Protein AF-A0A919PCP9-F1 (afdb_monomer)

Sequence (1078 aa):
MRYGVLGPVELVTAEGAEPVRGSRQRALLAVLLAHRGALVPRERLIAALWPAGPPPSAEHTLHSHASRIRALVGADLRAVPGGYRLDPQDLDADRFDRAVRAATRPRSAGRGRADAAGDEPASRAQVLADALALWRGPAFGGEADLPEVQAEAERLETARRSAHEALARALLDTDAERAADAAERALDGDPYREGAWALLVRAHTAEGRPGEAVLAYLRAAAALDEIGLLPSHELRTAHAAALAAGRPPGAGAPPGAGTPRAGEPPGAGAPPRAGEPPAPVRADGRSAPTGPRRTGGVRPAAGALPTPGAPPAAGTPPSAAPPAGARRTGAARTTPGAGPPDAPARAALPRPRTSFVGREDELRAARALLGESPLVTLVGPGGVGKTRLALEAAARVGAPLVPRFVELGAVRDPAAVPAAVAHALDADPDDPPAQALARAGTRAVVLLLDNCEHVAGAVAECVDLLLSEPGPLRLLATSRTPLGVAGEHVLLVEPLDAVGPASAAARLFRDRARAAAGRALPPTPEAAVGAPDPVARIVARLDGLPLAVEMAAARTATLSVADVADLLDARLDSLVLPRRDAPARHRSLAALVAWSRELLTRDARRALEGWPVFATACAPDLAARVLDVPARTAEQLAAASLLVRDDARGRTRYRMLQTVRAVIGPPADGVRARHAAVLLDVVRDADRALRGPGEPEARARLTELLPDLRVAHAWAATHDPDLAVRLTRALHRHAVDVLRTDVLAWPVPGREDAPAVLAALAARALLQGHRGGAARRAEQALAGAAEAADRLHALEVLADLALFEGRTEDAVALGGRIAAEAQHAADPHYRVIGLTYPALVAAYRDRPIAAEAALAVLRRAVHPVLAAPSDRAWLAFTDGEVLAGSDPAAAVAALAEARELADAVGDRYLSGVARAATVAAVARRPDPAGALEELLALARDWAPAGNRTHLLTALRNAVPLLLRLDRPEDAALLLGAVTAPDLPVTYGVEADALAAARAGLAAALGAERLAALLDAGADDDLAAAVDRLPARAAGGGGGAAAATGTAATGAAGEDGAAAAPRPARAAAGPPGRQTRRR

InterPro domains:
  IPR001867 OmpR/PhoB-type DNA-binding domain [PF00486] (23-76)
  IPR001867 OmpR/PhoB-type DNA-binding domain [PS51755] (1-88)
  IPR001867 OmpR/PhoB-type DNA-binding domain [SM00862] (17-86)
  IPR005158 Bacterial transcriptional activator domain [PF03704] (109-241)
  IPR005158 Bacterial transcriptional activator domain [SM01043] (91-243)
  IPR011990 Tetratricopeptide-like helical domain superfamily [G3DSA:1.25.40.10] (89-261)
  IPR011990 Tetratricopeptide-like helical domain superfamily [SSF48452] (109-260)
  IPR016032 Signal transduction response regulator, C-terminal effector [SSF46894] (2-86)
  IPR027417 P-loop containing nucleoside triphosphate hydrolase [G3DSA:3.40.50.300] (342-486)
  IPR027417 P-loop containing nucleoside triphosphate hydrolase [SSF52540] (345-570)
  IPR036388 Winged helix-like DNA-binding domain superfamily [G3DSA:1.10.10.10] (1-88)

Foldseek 3Di:
DEFEFLAATWDADPVGIDHDPDPLLLQLVLLQVLQAQDFDFLVNSLCLSCVVDHDPCSSVVSVVSLVVVCVVQPPQWDDDVRGIHGHDPHYLLVLLVVLLCVLPDDPDPDDDDPDDDDDDPDQSLRSLVVSLVSHPDQGNHPSCPRPSNVVSSVVSLLSSLVSLLSNLVSCLVPPLPSSLVSLVSSCVVPLQPLSSLLSNLSSCLVVLNLVVSLVSLVSSQVVQVVVPFGRDPSSVVSNVSSVVSPDDPPPDDDDDDDDDDDDDDDDDDDDDDDDDDDDDDDDDDDDDDDDDDDDDDDDDDDDDDDDDDDDDDDDDDDDDDDDDDDDDDDDDDDDDDDDDPDDPPQFAQDDDPADDFQCPPVLVVLLVCLVVFQAEEEAEAPLLCLSVSLSSNQVPDDPPAGEGEQECVVPQDLVCVLVSQLVRLVFDPPDDSLVSLLVSLADRYEYEAEACANNLQSVLVSSCSSPVDDHNYHYYYYYNFDSPHPRYHYDYRAAWALPDCPTRLNVLLQRLLCVQQVHHDPPDPPDPPGDDDLSSLQCVLVNNRNLLSNLLSNCSNPDPSNRSSVCSVVAVQPRADPDPPDPPQSGTLLSSLVVLLVPDDPLLNLLLLLQLLAPFWAQLVLSCQLSVHHSCSLVVCVSSVQWPWDCPPVGTTTDGRSSSDSNSDHHDVSSLQSLLVSVLVLLQVLLVCCFWACLLVSLVVCVVCVSSNLSSLVSCLVVPLVSNLSSLLSCQVSCLQLVVLVSLQRDRPPCCLALSNLLSVLSSCVSVVVLVSNLVSLVSSCVRDPDLSSVLSSLLSQLVSCVQVVVLVSNLVSLCVQLVSCVVVVRLQSVLSSLLSQLLSCLLVVNLVSNVVSLVVSVVSADPHIGRLQSQLSSLLSVLSSCLQPPLVSSLVSLVSSLVSSVSSNRPNSVVVSLLSNLSSLLNDPDLFVSLLVLLVSLLVCPVVVNQVSLLSSLLSNLLSCVVQVNLLLSLLSLLQSVQPPHDDDDGPSNVSSVVSLVSSCVVQNDVRSVVSSPNSVPDHSNRSSVPDDNGSPHDDDDDDDDDDDDDDDDDDDDDDDDDDDDDDDDDDDDDDDDDDD

Mean predicted aligned error: 21.56 Å

Secondary structure (DSSP, 8-state):
-EEE-SSB-EEEETTEEEEPPSHHHHHHHHHHHHTTTS-EEHHHHHHHH-TT---TTHHHHHHHHHHHHHHHHGGGEEEETTEEEE--SSBHHHHHHHHHHHHH-------------S-----HHHHHHHHHTT--SSTBGGGTTSHHHHHHHHHHHHHHHHHHHHHHHHHTTT-HHHHHHHHHHHHTT-TT-HHHHHHHHHHHHHTT-HHHHHHHHHHHHHHHHTTTPPPPHHHHHHHHHHHHHTS-TT-S-PPP-------------PPPP-----------------------------------------------------------------PPP-PPP--PPP--SS---S-HHHHHHHHHHHHH-SEEEEE--TTSSHHHHHHHHHTTPPTTPEEEEEEGGG---GGGHHHHHHHHTT--TTS-HHHHHHHHTTSSEEEEEE-GGGSHHHHHHHHHHHTSS--S-EEEEEESS----TTEEEEE-PPPP-SSTTSHHHHHHHHHHHHHHSSPPPPPPS--TTPPPHHHHHHHHTTT-HHHHHHHHHGGGTS-HHHHHHHHHH-GGG-B---TTS-GGGSBHHHHHHHHHHTS-HHHHHHHHHGGG-SSPBPHHHHHHHHTS-TTHHHHHHHTTSEEEE-TTSS-EEEE-HHHHHHH-SPPHHHHHHHHHHHHHHHHHHHHHTTSTTHHHHHHHHHHHHHHHHHHHHHHHHH-HHHHHHHHHHHHHHHHHTT-TTGGG---TT-TT-HHHHHHHHHHHHHTT-HHHHHHHHHHHHHH--SHHHHHHHHHHHHHHHHHTT-HHHHHHHHHHHHHHHHHHT-HHHHHHHHHHHHHHHHHTT-HHHHHHHHHHHHHHS-TTTS-HHHHHHHHHHHHHHHTTT-HHHHHHHHHHHHHHHHHHT-HHHHHHHHHHHHHHHHTSS-HHHHHHHHHHHHHHHTTTT-HHHHHHHHHHHHHHHHHTT-HHHHHHHHHHHS-TTSPPP-HHHHHHHHHHHHHHHHHH-HHHHHHHHHHHHTS-HHHHHHHS-SS---------------------------PPPP---------------

Radius of gyration: 40.28 Å; Cα contacts (8 Å, |Δi|>4): 1513; chains: 1; bounding box: 116×119×127 Å

Organism: NCBI:txid992287

Nearest PDB structures (foldseek):
  6epc-assembly1_Q  TM=4.088E-01  e=2.330E-02  Rattus norvegicus
  6q6h-assembly1_O  TM=3.696E-01  e=1.336E-02  Homo sapiens
  4jhr-assembly1_A  TM=4.314E-01  e=2.845E-01  Mus musculus
  4i1a-assembly3_B  TM=3.764E-01  e=3.909E-01  Bacillus subtilis subsp. subtilis str. 168
  6hc2-assembly1_C  TM=3.198E-01  e=2.525E-01  Homo sapiens

pLDDT: mean 76.18, std 21.12, range [25.3, 98.56]

Solvent-accessible surface area (backbone atoms only — not comparable to full-atom values): 60643 Å² total; per-residue (Å²): 110,37,41,36,41,40,5,56,59,32,40,31,50,99,89,43,80,46,70,59,78,53,71,58,49,39,44,54,50,46,39,36,60,52,40,53,69,39,80,43,43,50,70,60,56,46,45,70,62,25,79,92,58,71,58,98,58,43,68,64,50,49,52,54,46,52,51,53,49,25,73,74,58,45,86,32,50,39,82,47,97,70,28,39,30,28,50,77,92,39,42,50,58,62,50,31,54,49,35,45,50,65,53,63,57,78,81,77,93,70,81,90,76,95,77,89,79,95,70,84,78,70,50,54,40,52,44,35,50,57,35,57,64,63,48,73,56,56,35,32,35,93,48,24,83,39,83,74,19,32,68,48,27,52,52,50,52,54,50,49,25,54,44,24,33,52,30,13,66,59,22,43,93,80,38,21,69,65,7,27,59,22,10,54,58,25,34,67,98,38,67,72,48,54,72,25,46,23,45,27,13,41,10,27,32,72,67,72,35,22,71,58,8,47,52,43,45,52,52,40,41,53,48,27,46,76,76,75,39,75,72,48,71,66,37,51,49,26,42,53,52,14,57,60,67,58,49,71,95,80,87,72,85,91,79,83,89,82,87,89,84,88,83,89,86,88,83,91,84,87,86,90,87,89,85,86,86,85,87,89,88,80,89,86,86,89,83,86,88,83,87,88,80,88,86,86,89,87,86,89,85,90,83,86,87,88,88,89,89,87,88,90,86,91,87,84,86,88,90,86,85,87,87,87,86,82,87,86,89,84,84,86,88,88,85,80,84,78,70,80,80,80,75,83,73,78,55,58,64,83,79,78,94,64,89,87,66,70,50,69,63,61,39,50,50,53,44,53,45,50,74,78,30,56,30,32,34,34,25,35,46,88,53,38,44,51,67,57,50,48,47,57,34,52,70,65,57,61,84,83,43,46,49,27,47,42,80,42,78,79,63,85,54,54,85,53,46,51,56,53,53,28,53,48,66,72,39,62,86,87,47,60,57,67,60,27,30,38,59,55,13,59,38,52,30,33,41,34,41,36,54,37,63,88,39,29,68,49,49,34,57,47,47,52,36,28,59,68,52,95,49,65,34,26,37,38,36,23,26,50,50,84,65,84,49,91,72,60,40,79,46,78,46,68,51,33,51,27,75,53,80,81,14,35,24,33,50,44,26,52,57,40,21,24,68,45,45,77,44,78,73,76,78,76,70,81,65,66,89,83,65,81,54,43,58,30,52,39,23,48,61,43,64,10,26,48,48,56,36,48,50,57,15,50,47,39,53,82,39,53,63,57,56,51,28,53,43,48,74,74,46,67,84,72,55,63,61,95,58,92,86,61,62,81,59,74,40,31,70,55,44,48,52,55,56,57,52,72,78,45,54,75,59,40,47,50,41,58,47,35,50,56,65,52,70,56,68,37,42,38,68,60,47,15,68,34,53,71,42,66,42,68,39,54,56,54,35,33,59,68,53,52,26,43,81,44,58,94,76,87,50,75,22,41,25,70,42,64,66,51,41,67,64,64,40,79,40,55,66,73,42,50,52,35,39,31,53,52,48,44,52,54,40,46,54,27,47,60,28,48,55,17,70,48,24,51,62,24,47,54,48,52,64,68,42,41,62,40,48,52,54,27,36,58,52,20,17,76,77,36,45,69,58,23,41,53,42,47,47,47,41,39,64,63,26,53,36,53,63,34,55,69,67,34,58,65,75,36,70,98,44,65,81,37,18,35,45,20,17,25,42,10,47,34,25,45,78,69,68,39,52,78,62,11,50,58,28,14,53,51,6,41,75,63,35,85,52,67,67,26,33,43,52,8,39,50,48,51,20,51,50,22,49,78,68,65,39,49,69,58,12,32,54,35,12,50,49,30,25,50,53,17,58,76,68,70,35,65,50,48,28,50,57,13,39,43,36,46,15,51,47,23,30,68,66,74,32,62,71,56,9,53,55,32,41,56,53,39,58,72,71,52,47,96,76,62,36,13,53,59,52,53,15,51,48,28,32,50,51,12,55,46,26,26,82,81,37,31,68,61,9,40,54,28,15,47,49,12,25,53,37,11,54,74,54,52,27,50,44,59,28,49,52,24,53,48,50,34,40,60,15,40,55,60,37,92,51,43,52,64,25,42,41,54,38,50,52,55,31,61,66,24,52,84,69,67,41,61,68,55,32,46,55,30,54,52,47,38,28,49,31,29,47,76,68,75,32,53,69,62,21,32,24,45,45,14,37,63,63,30,91,92,51,84,85,74,63,62,65,63,33,52,46,51,52,51,37,50,54,50,38,39,72,74,56,33,67,71,56,38,50,56,31,24,55,64,13,41,75,37,53,75,56,59,53,54,70,72,48,72,87,58,71,76,76,93,72,90,78,92,80,80,91,81,88,84,88,83,90,83,84,91,83,92,86,84,90,80,87,82,89,78,92,80,90,86,82,85,87,88,90,84,84,89,82,91,80,136

Structure (mmCIF, N/CA/C/O backbone):
data_AF-A0A919PCP9-F1
#
_entry.id   AF-A0A919PCP9-F1
#
loop_
_atom_site.group_PDB
_atom_site.id
_atom_site.type_symbol
_atom_site.label_atom_id
_atom_site.label_alt_id
_atom_site.label_comp_id
_atom_site.label_asym_id
_atom_site.label_entity_id
_atom_site.label_seq_id
_atom_site.pdbx_PDB_ins_code
_atom_site.Cartn_x
_atom_site.Cartn_y
_atom_site.Cartn_z
_atom_site.occupancy
_atom_site.B_iso_or_equiv
_atom_site.auth_seq_id
_atom_site.auth_comp_id
_atom_site.auth_asym_id
_atom_site.auth_atom_id
_atom_site.pdbx_PDB_model_num
ATOM 1 N N . MET A 1 1 ? -26.434 -44.831 8.656 1.00 82.31 1 MET A N 1
ATOM 2 C CA . MET A 1 1 ? -26.745 -43.459 8.214 1.00 82.31 1 MET A CA 1
ATOM 3 C C . MET A 1 1 ? -25.466 -42.653 8.309 1.00 82.31 1 MET A C 1
ATOM 5 O O . MET A 1 1 ? -24.803 -42.769 9.332 1.00 82.31 1 MET A O 1
ATOM 9 N N . ARG A 1 2 ? -25.089 -41.921 7.257 1.00 86.94 2 ARG A N 1
ATOM 10 C CA . ARG A 1 2 ? -23.857 -41.120 7.208 1.00 86.94 2 ARG A CA 1
ATOM 11 C C . ARG A 1 2 ? -24.200 -39.638 7.096 1.00 86.94 2 ARG A C 1
ATOM 13 O O . ARG A 1 2 ? -25.094 -39.275 6.337 1.00 86.94 2 ARG A O 1
ATOM 20 N N . TYR A 1 3 ? -23.474 -38.804 7.826 1.00 91.12 3 TYR A N 1
ATOM 21 C CA . TYR A 1 3 ? -23.614 -37.351 7.812 1.00 91.12 3 TYR A CA 1
ATOM 22 C C . TYR A 1 3 ? -22.548 -36.749 6.905 1.00 91.12 3 TYR A C 1
ATOM 24 O O . TYR A 1 3 ? -21.368 -37.089 7.031 1.00 91.12 3 TYR A O 1
ATOM 32 N N . GLY A 1 4 ? -22.975 -35.887 5.986 1.00 91.12 4 GLY A N 1
ATOM 33 C CA . GLY A 1 4 ? -22.102 -35.228 5.032 1.00 91.12 4 GLY A CA 1
ATOM 34 C C . GLY A 1 4 ? -21.919 -33.747 5.342 1.00 91.12 4 GLY A C 1
ATOM 35 O O . GLY A 1 4 ? -22.893 -33.007 5.247 1.00 91.12 4 GLY A O 1
ATOM 36 N N . VAL A 1 5 ? -20.700 -33.313 5.679 1.00 93.38 5 VAL A N 1
ATOM 37 C CA . VAL A 1 5 ? -20.351 -31.889 5.889 1.00 93.38 5 VAL A CA 1
ATOM 38 C C . VAL A 1 5 ? -19.166 -31.416 5.045 1.00 93.38 5 VAL A C 1
ATOM 40 O O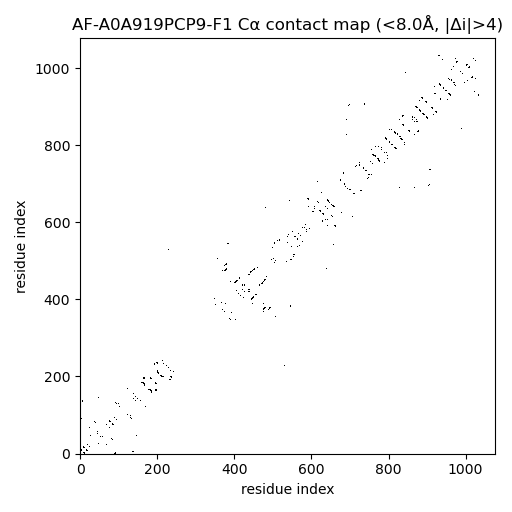 . VAL A 1 5 ? -18.904 -30.217 4.984 1.00 93.38 5 VAL A O 1
ATOM 43 N N . LEU A 1 6 ? -18.466 -32.320 4.351 1.00 93.19 6 LEU A N 1
ATOM 44 C CA . LEU A 1 6 ? -17.398 -31.984 3.395 1.00 93.19 6 LEU A CA 1
ATOM 45 C C . LEU A 1 6 ? -17.987 -31.528 2.046 1.00 93.19 6 LEU A C 1
ATOM 47 O O . LEU A 1 6 ? -17.717 -32.107 0.997 1.00 93.19 6 LEU A O 1
ATOM 51 N N . GLY A 1 7 ? -18.888 -30.551 2.087 1.00 90.69 7 GLY A N 1
ATOM 52 C CA . GLY A 1 7 ? -19.772 -30.139 0.997 1.00 90.69 7 GLY A CA 1
ATOM 53 C C . GLY A 1 7 ? -21.112 -29.634 1.551 1.00 90.69 7 GLY A C 1
ATOM 54 O O . GLY A 1 7 ? -21.247 -29.475 2.768 1.00 90.69 7 GLY A O 1
ATOM 55 N N . PRO A 1 8 ? -22.134 -29.428 0.697 1.00 89.31 8 PRO A N 1
ATOM 56 C CA . PRO A 1 8 ? -23.497 -29.160 1.154 1.00 89.31 8 PRO A CA 1
ATOM 57 C C . PRO A 1 8 ? -23.980 -30.214 2.160 1.00 89.31 8 PRO A C 1
ATOM 59 O O . PRO A 1 8 ? -23.729 -31.408 1.978 1.00 89.31 8 PRO A O 1
ATOM 62 N N . VAL A 1 9 ? -24.682 -29.772 3.209 1.00 90.69 9 VAL A N 1
ATOM 63 C CA . VAL A 1 9 ? -25.118 -30.659 4.298 1.00 90.69 9 VAL A CA 1
ATOM 64 C C . VAL A 1 9 ? -26.121 -31.700 3.791 1.00 90.69 9 VAL A C 1
ATOM 66 O O . VAL A 1 9 ? -27.227 -31.357 3.362 1.00 90.69 9 VAL A O 1
ATOM 69 N N . GLU A 1 10 ? -25.755 -32.980 3.890 1.00 88.69 10 GLU A N 1
ATOM 70 C CA . GLU A 1 10 ? -26.566 -34.111 3.420 1.00 88.69 10 GLU A CA 1
ATOM 71 C C . GLU A 1 10 ? -26.601 -35.279 4.414 1.00 88.69 10 GLU A C 1
ATOM 73 O O . GLU A 1 10 ? -25.720 -35.438 5.266 1.00 88.69 10 GLU A O 1
ATOM 78 N N . LEU A 1 11 ? -27.633 -36.114 4.292 1.00 87.19 11 LEU A N 1
ATOM 79 C CA . LEU A 1 11 ? -27.788 -37.353 5.046 1.00 87.19 11 LEU A CA 1
ATOM 80 C C . LEU A 1 11 ? -27.832 -38.517 4.057 1.00 87.19 11 LEU A C 1
ATOM 82 O O . LEU A 1 11 ? -28.647 -38.525 3.143 1.00 87.19 11 LEU A O 1
ATOM 86 N N . VAL A 1 12 ? -26.971 -39.514 4.234 1.00 81.44 12 VAL A N 1
ATOM 87 C CA . VAL A 1 12 ? -26.936 -40.699 3.368 1.00 81.44 12 VAL A CA 1
ATOM 88 C C . VAL A 1 12 ? -27.521 -41.891 4.120 1.00 81.44 12 VAL A C 1
ATOM 90 O O . VAL A 1 12 ? -26.992 -42.315 5.159 1.00 81.44 12 VAL A O 1
ATOM 93 N N . THR A 1 13 ? -28.637 -42.413 3.616 1.00 78.00 13 THR A N 1
ATOM 94 C CA . THR A 1 13 ? -29.339 -43.598 4.133 1.00 78.00 13 THR A CA 1
ATOM 95 C C . THR A 1 13 ? -29.001 -44.828 3.278 1.00 78.00 13 THR A C 1
ATOM 97 O O . THR A 1 13 ? -28.213 -44.743 2.337 1.00 78.00 13 THR A O 1
ATOM 100 N N . ALA A 1 14 ? -29.556 -45.999 3.613 1.00 65.50 14 ALA A N 1
ATOM 101 C CA . ALA A 1 14 ? -29.371 -47.217 2.813 1.00 65.50 14 ALA A CA 1
ATOM 102 C C . ALA A 1 14 ? -30.021 -47.128 1.414 1.00 65.50 14 ALA A C 1
ATOM 104 O O . ALA A 1 14 ? -29.674 -47.904 0.530 1.00 65.50 14 ALA A O 1
ATOM 105 N N . GLU A 1 15 ? -30.937 -46.177 1.219 1.00 65.38 15 GLU A N 1
ATOM 106 C CA . GLU A 1 15 ? -31.707 -45.961 -0.012 1.00 65.38 15 GLU A CA 1
ATOM 107 C C . GLU A 1 15 ? -31.074 -44.888 -0.922 1.00 65.38 15 GLU A C 1
ATOM 109 O O . GLU A 1 15 ? -31.473 -44.750 -2.077 1.00 65.38 15 GLU A O 1
ATOM 114 N N . GLY A 1 16 ? -30.063 -44.152 -0.435 1.00 68.44 16 GLY A N 1
ATOM 115 C CA . GLY A 1 16 ? -29.331 -43.133 -1.193 1.00 68.44 16 GLY A CA 1
ATOM 116 C C . GLY A 1 16 ? -29.001 -41.875 -0.381 1.00 68.44 16 GLY A C 1
ATOM 117 O O . GLY A 1 16 ? -29.241 -41.800 0.824 1.00 68.44 16 GLY A O 1
ATOM 118 N N . ALA A 1 17 ? -28.410 -40.876 -1.041 1.00 70.19 17 ALA A N 1
ATOM 119 C CA . ALA A 1 17 ? -28.194 -39.555 -0.452 1.00 70.19 17 ALA A CA 1
ATOM 120 C C . ALA A 1 17 ? -29.499 -38.745 -0.482 1.00 70.19 17 ALA A C 1
ATOM 122 O O . ALA A 1 17 ? -30.030 -38.455 -1.554 1.00 70.19 17 ALA A O 1
ATOM 123 N N . GLU A 1 18 ? -30.005 -38.360 0.689 1.00 72.25 18 GLU A N 1
ATOM 124 C CA . GLU A 1 18 ? -31.162 -37.483 0.829 1.00 72.25 18 GLU A CA 1
ATOM 125 C C . GLU A 1 18 ? -30.720 -36.073 1.265 1.00 72.25 18 GLU A C 1
ATOM 127 O O . GLU A 1 18 ? -30.219 -35.880 2.381 1.00 72.25 18 GLU A O 1
ATOM 132 N N . PRO A 1 19 ? -30.917 -35.040 0.424 1.00 66.06 19 PRO A N 1
ATOM 133 C CA . PRO A 1 19 ? -30.668 -33.666 0.832 1.00 66.06 19 PRO A CA 1
ATOM 134 C C . PRO A 1 19 ? -31.723 -33.219 1.850 1.00 66.06 19 PRO A C 1
ATOM 136 O O . PRO A 1 19 ? -32.929 -33.409 1.661 1.00 66.06 19 PRO A O 1
ATOM 139 N N . VAL A 1 20 ? -31.286 -32.563 2.926 1.00 76.25 20 VAL A N 1
ATOM 140 C CA . VAL A 1 20 ? -32.201 -32.084 3.970 1.00 76.25 20 VAL A CA 1
ATOM 141 C C . VAL A 1 20 ? -33.063 -30.942 3.423 1.00 76.25 20 VAL A C 1
ATOM 143 O O . VAL A 1 20 ? -32.563 -29.904 2.985 1.00 76.25 20 VAL A O 1
ATOM 146 N N . ARG A 1 21 ? -34.387 -31.137 3.414 1.00 72.75 21 ARG A N 1
ATOM 147 C CA . ARG A 1 21 ? -35.334 -30.216 2.769 1.00 72.75 21 ARG A CA 1
ATOM 148 C C . ARG A 1 21 ? -35.621 -28.981 3.633 1.00 72.75 21 ARG A C 1
ATOM 150 O O . ARG A 1 21 ? -36.114 -29.078 4.755 1.00 72.75 21 ARG A O 1
ATOM 157 N N . GLY A 1 22 ? -35.405 -27.802 3.050 1.00 75.88 22 GLY A N 1
ATOM 158 C CA . GLY A 1 22 ? -35.714 -26.497 3.642 1.00 75.88 22 GLY A CA 1
ATOM 159 C C . GLY A 1 22 ? -34.527 -25.861 4.374 1.00 75.88 22 GLY A C 1
ATOM 160 O O . GLY A 1 22 ? -33.900 -26.485 5.228 1.00 75.88 22 GLY A O 1
ATOM 161 N N . SER A 1 23 ? -34.261 -24.585 4.078 1.00 82.50 23 SER A N 1
ATOM 162 C CA . SER A 1 23 ? -33.086 -23.837 4.563 1.00 82.50 23 SER A CA 1
ATOM 163 C C . SER A 1 23 ? -32.931 -23.857 6.085 1.00 82.50 23 SER A C 1
ATOM 165 O O . SER A 1 23 ? -31.845 -24.099 6.594 1.00 82.50 23 SER A O 1
ATOM 167 N N . ARG A 1 24 ? -34.032 -23.705 6.831 1.00 84.75 24 ARG A N 1
ATOM 168 C CA . ARG A 1 24 ? -34.022 -23.754 8.304 1.00 84.75 24 ARG A CA 1
ATOM 169 C C . ARG A 1 24 ? -33.693 -25.142 8.864 1.00 84.75 24 ARG A C 1
ATOM 171 O O . ARG A 1 24 ? -33.069 -25.247 9.909 1.00 84.75 24 ARG A O 1
ATOM 178 N N . GLN A 1 25 ? -34.086 -26.224 8.194 1.00 87.50 25 GLN A N 1
ATOM 179 C CA . GLN A 1 25 ? -33.732 -27.573 8.658 1.00 87.50 25 GLN A CA 1
ATOM 180 C C . GLN A 1 25 ? -32.253 -27.868 8.398 1.00 87.50 25 GLN A C 1
ATOM 182 O O . GLN A 1 25 ? -31.594 -28.437 9.266 1.00 87.50 25 GLN A O 1
ATOM 187 N N . ARG A 1 26 ? -31.722 -27.410 7.255 1.00 89.56 26 ARG A N 1
ATOM 188 C CA . ARG A 1 26 ? -30.285 -27.479 6.953 1.00 89.56 26 ARG A CA 1
ATOM 189 C C . ARG A 1 26 ? -29.457 -26.658 7.928 1.00 89.56 26 ARG A C 1
ATOM 191 O O . ARG A 1 26 ? -28.526 -27.205 8.497 1.00 89.56 26 ARG A O 1
ATOM 198 N N . ALA A 1 27 ? -29.847 -25.413 8.201 1.00 89.62 27 ALA A N 1
ATOM 199 C CA . ALA A 1 27 ? -29.175 -24.562 9.181 1.00 89.62 27 ALA A CA 1
ATOM 200 C C . ALA A 1 27 ? -29.152 -25.206 10.579 1.00 89.62 27 ALA A C 1
ATOM 202 O O . ALA A 1 27 ? -28.098 -25.296 11.200 1.00 89.62 27 ALA A O 1
ATOM 203 N N . LEU A 1 28 ? -30.288 -25.738 11.053 1.00 92.56 28 LEU A N 1
ATOM 204 C CA . LEU A 1 28 ? -30.352 -26.440 12.340 1.00 92.56 28 LEU A CA 1
ATOM 205 C C . LEU A 1 28 ? -29.402 -27.647 12.380 1.00 92.56 28 LEU A C 1
ATOM 207 O O . LEU A 1 28 ? -28.670 -27.823 13.353 1.00 92.56 28 LEU A O 1
ATOM 211 N N . LEU A 1 29 ? -29.405 -28.474 11.332 1.00 92.12 29 LEU A N 1
ATOM 212 C CA . LEU A 1 29 ? -28.532 -29.642 11.259 1.00 92.12 29 LEU A CA 1
ATOM 213 C C . LEU A 1 29 ? -27.050 -29.251 11.152 1.00 92.12 29 LEU A C 1
ATOM 215 O O . LEU A 1 29 ? -26.227 -29.851 11.835 1.00 92.12 29 LEU A O 1
ATOM 219 N N . ALA A 1 30 ? -26.720 -28.231 10.355 1.00 93.38 30 ALA A N 1
ATOM 220 C CA . ALA A 1 30 ? -25.366 -27.708 10.189 1.00 93.38 30 ALA A CA 1
ATOM 221 C C . ALA A 1 30 ? -24.781 -27.246 11.529 1.00 93.38 30 ALA A C 1
ATOM 223 O O . ALA A 1 30 ? -23.695 -27.678 11.907 1.00 93.38 30 ALA A O 1
ATOM 224 N N . VAL A 1 31 ? -25.539 -26.457 12.300 1.00 94.31 31 VAL A N 1
ATOM 225 C CA . VAL A 1 31 ? -25.118 -25.977 13.627 1.00 94.31 31 VAL A CA 1
ATOM 226 C C . VAL A 1 31 ? -24.896 -27.132 14.602 1.00 94.31 31 VAL A C 1
ATOM 228 O O . VAL A 1 31 ? -23.914 -27.133 15.348 1.00 94.31 31 VAL A O 1
ATOM 231 N N . LEU A 1 32 ? -25.782 -28.132 14.595 1.00 93.88 32 LEU A N 1
ATOM 232 C CA . LEU A 1 32 ? -25.662 -29.311 15.455 1.00 93.88 32 LEU A CA 1
ATOM 233 C C . LEU A 1 32 ? -24.468 -30.200 15.075 1.00 93.88 32 LEU A C 1
ATOM 235 O O . LEU A 1 32 ? -23.803 -30.721 15.967 1.00 93.88 32 LEU A O 1
ATOM 239 N N . LEU A 1 33 ? -24.176 -30.359 13.781 1.00 93.62 33 LEU A N 1
ATOM 240 C CA . LEU A 1 33 ? -23.014 -31.110 13.292 1.00 93.62 33 LEU A CA 1
ATOM 241 C C . LEU A 1 33 ? -21.696 -30.363 13.540 1.00 93.62 33 LEU A C 1
ATOM 243 O O . LEU A 1 33 ? -20.706 -30.993 13.913 1.00 93.62 33 LEU A O 1
ATOM 247 N N . ALA A 1 34 ? -21.689 -29.031 13.421 1.00 93.06 34 ALA A N 1
ATOM 248 C CA . ALA A 1 34 ? -20.536 -28.201 13.772 1.00 93.06 34 ALA A CA 1
ATOM 249 C C . ALA A 1 34 ? -20.178 -28.310 15.266 1.00 93.06 34 ALA A C 1
ATOM 251 O O . ALA A 1 34 ? -19.007 -28.295 15.637 1.00 93.06 34 ALA A O 1
ATOM 252 N N . HIS A 1 35 ? -21.184 -28.515 16.120 1.00 91.56 35 HIS A N 1
ATOM 253 C CA . HIS A 1 35 ? -21.041 -28.713 17.564 1.00 91.56 35 HIS A CA 1
ATOM 254 C C . HIS A 1 35 ? -21.225 -30.181 17.980 1.00 91.56 35 HIS A C 1
ATOM 256 O O . HIS A 1 35 ? -21.765 -30.455 19.057 1.00 91.56 35 HIS A O 1
ATOM 262 N N . ARG A 1 36 ? -20.814 -31.135 17.132 1.00 88.94 36 ARG A N 1
ATOM 263 C CA . ARG A 1 36 ? -21.012 -32.574 17.375 1.00 88.94 36 ARG A CA 1
ATOM 264 C C . ARG A 1 36 ? -20.608 -32.988 18.795 1.00 88.94 36 ARG A C 1
ATOM 266 O O . ARG A 1 36 ? -19.526 -32.667 19.281 1.00 88.94 36 ARG A O 1
ATOM 273 N N . GLY A 1 37 ? -21.516 -33.681 19.473 1.00 84.12 37 GLY A N 1
ATOM 274 C CA . GLY A 1 37 ? -21.371 -34.152 20.849 1.00 84.12 37 GLY A CA 1
ATOM 275 C C . GLY A 1 37 ? -21.408 -33.093 21.953 1.00 84.12 37 GLY A C 1
ATOM 276 O O . GLY A 1 37 ? -21.357 -33.447 23.134 1.00 84.12 37 GLY A O 1
ATOM 277 N N . ALA A 1 38 ? -21.567 -31.812 21.619 1.00 89.25 38 ALA A N 1
ATOM 278 C CA . ALA A 1 38 ? -21.797 -30.748 22.587 1.00 89.25 38 ALA A CA 1
ATOM 279 C C . ALA A 1 38 ? -23.295 -30.423 22.732 1.00 89.25 38 ALA A C 1
ATOM 281 O O . ALA A 1 38 ? -24.109 -30.637 21.832 1.00 89.25 38 ALA A O 1
ATOM 282 N N . LEU A 1 39 ? -23.670 -29.889 23.898 1.00 92.62 39 LEU A N 1
ATOM 283 C CA . LEU A 1 39 ? -24.979 -29.269 24.103 1.00 92.62 39 LEU A CA 1
ATOM 284 C C . LEU A 1 39 ? -25.017 -27.938 23.346 1.00 92.62 39 LEU A C 1
ATOM 286 O O . LEU A 1 39 ? -24.241 -27.036 23.662 1.00 92.62 39 LEU A O 1
ATOM 290 N N . VAL A 1 40 ? -25.971 -27.783 22.430 1.00 94.25 40 VAL A N 1
ATOM 291 C CA . VAL A 1 40 ? -26.274 -26.496 21.799 1.00 94.25 40 VAL A CA 1
ATOM 292 C C . VAL A 1 40 ? -27.532 -25.901 22.446 1.00 94.25 40 VAL A C 1
ATOM 294 O O . VAL A 1 40 ? -28.610 -26.501 22.339 1.00 94.25 40 VAL A O 1
ATOM 297 N N . PRO A 1 41 ? -27.429 -24.747 23.139 1.00 94.00 41 PRO A N 1
ATOM 298 C CA . PRO A 1 41 ? -28.573 -24.107 23.785 1.00 94.00 41 PRO A CA 1
ATOM 299 C C . PRO A 1 41 ? -29.668 -23.711 22.789 1.00 94.00 41 PRO A C 1
ATOM 301 O O . PRO A 1 41 ? -29.372 -23.315 21.660 1.00 94.00 41 PRO A O 1
ATOM 304 N N . ARG A 1 42 ? -30.939 -23.754 23.217 1.00 92.44 42 ARG A N 1
ATOM 305 C CA . ARG A 1 42 ? -32.085 -23.372 22.361 1.00 92.44 42 ARG A CA 1
ATOM 306 C C . ARG A 1 42 ? -31.960 -21.954 21.815 1.00 92.44 42 ARG A C 1
ATOM 308 O O . ARG A 1 42 ? -32.222 -21.741 20.640 1.00 92.44 42 ARG A O 1
ATOM 315 N N . GLU A 1 43 ? -31.515 -21.021 22.649 1.00 89.56 43 GLU A N 1
ATOM 316 C CA . GLU A 1 43 ? -31.301 -19.614 22.292 1.00 89.56 43 GLU A CA 1
ATOM 317 C C . GLU A 1 43 ? -30.332 -19.468 21.112 1.00 89.56 43 GLU A C 1
ATOM 319 O O . GLU A 1 43 ? -30.607 -18.725 20.175 1.00 89.56 43 GLU A O 1
ATOM 324 N N . ARG A 1 44 ? -29.243 -20.249 21.110 1.00 89.50 44 ARG A N 1
ATOM 325 C CA . ARG A 1 44 ? -28.249 -20.258 20.029 1.00 89.50 44 ARG A CA 1
ATOM 326 C C . ARG A 1 44 ? -28.811 -20.868 18.743 1.00 89.50 44 ARG A C 1
ATOM 328 O O . ARG A 1 44 ? -28.600 -20.327 17.667 1.00 89.50 44 ARG A O 1
ATOM 335 N N . LEU A 1 45 ? -29.587 -21.948 18.845 1.00 92.19 45 LEU A N 1
ATOM 336 C CA . LEU A 1 45 ? -30.268 -22.533 17.682 1.00 92.19 45 LEU A CA 1
ATOM 337 C C . LEU A 1 45 ? -31.317 -21.581 17.091 1.00 92.19 45 LEU A C 1
ATOM 339 O O . LEU A 1 45 ? -31.481 -21.520 15.878 1.00 92.19 45 LEU A O 1
ATOM 343 N N . ILE A 1 46 ? -32.025 -20.832 17.938 1.00 90.44 46 ILE A N 1
ATOM 344 C CA . ILE A 1 46 ? -32.994 -19.818 17.514 1.00 90.44 46 ILE A CA 1
ATOM 345 C C . ILE A 1 46 ? -32.279 -18.664 16.802 1.00 90.44 46 ILE A C 1
ATOM 347 O O . ILE A 1 46 ? -32.694 -18.285 15.711 1.00 90.44 46 ILE A O 1
ATOM 351 N N . ALA A 1 47 ? -31.188 -18.144 17.365 1.00 87.19 47 ALA A N 1
ATOM 352 C CA . ALA A 1 47 ? -30.403 -17.090 16.724 1.00 87.19 47 ALA A CA 1
ATOM 353 C C . ALA A 1 47 ? -29.917 -17.504 15.320 1.00 87.19 47 ALA A C 1
ATOM 355 O O . ALA A 1 47 ? -30.126 -16.760 14.363 1.00 87.19 47 ALA A O 1
ATOM 356 N N . ALA A 1 48 ? -29.393 -18.727 15.175 1.00 86.69 48 ALA A N 1
ATOM 357 C CA . ALA A 1 48 ? -28.935 -19.254 13.888 1.00 86.69 48 ALA A CA 1
ATOM 358 C C . ALA A 1 48 ? -30.062 -19.408 12.845 1.00 86.69 48 ALA A C 1
ATOM 360 O O . ALA A 1 48 ? -29.860 -19.200 11.651 1.00 86.69 48 ALA A O 1
ATOM 361 N N . LEU A 1 49 ? -31.272 -19.779 13.278 1.00 88.69 49 LEU A N 1
ATOM 362 C CA . LEU A 1 49 ? -32.417 -20.003 12.384 1.00 88.69 49 LEU A CA 1
ATOM 363 C C . LEU A 1 49 ? -33.130 -18.717 11.956 1.00 88.69 49 LEU A C 1
ATOM 365 O O . LEU A 1 49 ? -33.811 -18.709 10.921 1.00 88.69 49 LEU A O 1
ATOM 369 N N . TRP A 1 50 ? -32.995 -17.652 12.748 1.00 88.62 50 TRP A N 1
ATOM 370 C CA . TRP A 1 50 ? -33.604 -16.347 12.500 1.00 88.62 50 TRP A CA 1
ATOM 371 C C . TRP A 1 50 ? -32.606 -15.200 12.734 1.00 88.62 50 TRP A C 1
ATOM 373 O O . TRP A 1 50 ? -32.771 -14.433 13.686 1.00 88.62 50 TRP A O 1
ATOM 383 N N . PRO A 1 51 ? -31.623 -15.006 11.832 1.00 74.50 51 PRO A N 1
ATOM 384 C CA . PRO A 1 51 ? -30.601 -13.963 11.980 1.00 74.50 51 PRO A CA 1
ATOM 385 C C . PRO A 1 51 ? -31.177 -12.537 12.029 1.00 74.50 51 PRO A C 1
ATOM 387 O O . PRO A 1 51 ? -30.617 -11.655 12.667 1.00 74.50 51 PRO A O 1
ATOM 390 N N . ALA A 1 52 ? -32.330 -12.315 11.385 1.00 77.31 52 ALA A N 1
ATOM 391 C CA . ALA A 1 52 ? -33.045 -11.036 11.368 1.00 77.31 52 ALA A CA 1
ATOM 392 C C . ALA A 1 52 ? -33.940 -10.795 12.607 1.00 77.31 52 ALA A C 1
ATOM 394 O O . ALA A 1 52 ? -34.645 -9.789 12.667 1.00 77.31 52 ALA A O 1
ATOM 395 N N . GLY A 1 53 ? -33.932 -11.714 13.579 1.00 77.50 53 GLY A N 1
ATOM 396 C CA . GLY A 1 53 ? -34.737 -11.655 14.799 1.00 77.50 53 GLY A CA 1
ATOM 397 C C . GLY A 1 53 ? -35.780 -12.783 14.883 1.00 77.50 53 GLY A C 1
ATOM 398 O O . GLY A 1 53 ? -36.459 -13.076 13.893 1.00 77.50 53 GLY A O 1
ATOM 399 N N . PRO A 1 54 ? -35.936 -13.439 16.049 1.00 86.75 54 PRO A N 1
ATOM 400 C CA . PRO A 1 54 ? -36.823 -14.588 16.192 1.00 86.75 54 PRO A CA 1
ATOM 401 C C . PRO A 1 54 ? -38.308 -14.191 16.284 1.00 86.75 54 PRO A C 1
ATOM 403 O O . PRO A 1 54 ? -38.652 -13.257 17.010 1.00 86.75 54 PRO A O 1
ATOM 406 N N . PRO A 1 55 ? -39.225 -14.914 15.611 1.00 85.94 55 PRO A N 1
ATOM 407 C CA . PRO A 1 55 ? -40.661 -14.716 15.790 1.00 85.94 55 PRO A CA 1
ATOM 408 C C . PRO A 1 55 ? -41.131 -15.209 17.175 1.00 85.94 55 PRO A C 1
ATOM 410 O O . PRO A 1 55 ? -40.488 -16.078 17.765 1.00 85.94 55 PRO A O 1
ATOM 413 N N . PRO A 1 56 ? -42.306 -14.773 17.673 1.00 80.12 56 PRO A N 1
ATOM 414 C CA . PRO A 1 56 ? -42.854 -15.239 18.956 1.00 80.12 56 PRO A CA 1
ATOM 415 C C . PRO A 1 56 ? -43.031 -16.765 19.047 1.00 80.12 56 PRO A C 1
ATOM 417 O O . PRO A 1 56 ? -42.991 -17.342 20.128 1.00 80.12 56 PRO A O 1
ATOM 420 N N . SER A 1 57 ? -43.202 -17.439 17.905 1.00 86.06 57 SER A N 1
ATOM 421 C CA . SER A 1 57 ? -43.334 -18.896 17.788 1.00 86.06 57 SER A CA 1
ATOM 422 C C . SER A 1 57 ? -42.000 -19.633 17.583 1.00 86.06 57 SER A C 1
ATOM 424 O O . SER A 1 57 ? -42.008 -20.827 17.261 1.00 86.06 57 SER A O 1
ATOM 426 N N . ALA A 1 58 ? -40.853 -18.959 17.735 1.00 86.50 58 ALA A N 1
ATOM 427 C CA . ALA A 1 58 ? -39.530 -19.511 17.435 1.00 86.50 58 ALA A CA 1
ATOM 428 C C . ALA A 1 58 ? -39.227 -20.797 18.213 1.00 86.50 58 ALA A C 1
ATOM 430 O O . ALA A 1 58 ? -38.776 -21.772 17.615 1.00 86.50 58 ALA A O 1
ATOM 431 N N . GLU A 1 59 ? -39.540 -20.854 19.511 1.00 85.69 59 GLU A N 1
ATOM 432 C CA . GLU A 1 59 ? -39.308 -22.062 20.314 1.00 85.69 59 GLU A CA 1
ATOM 433 C C . GLU A 1 59 ? -40.130 -23.260 19.824 1.00 85.69 59 GLU A C 1
ATOM 435 O O . GLU A 1 59 ? -39.603 -24.365 19.669 1.00 85.69 59 GLU A O 1
ATOM 440 N N . HIS A 1 60 ? -41.415 -23.043 19.535 1.00 83.50 60 HIS A N 1
ATOM 441 C CA . HIS A 1 60 ? -42.308 -24.089 19.036 1.00 83.50 60 HIS A CA 1
ATOM 442 C C . HIS A 1 60 ? -41.886 -24.565 17.634 1.00 83.50 60 HIS A C 1
ATOM 444 O O . HIS A 1 60 ? -41.909 -25.760 17.320 1.00 83.50 60 HIS A O 1
ATOM 450 N N . THR A 1 61 ? -41.421 -23.632 16.800 1.00 88.50 61 THR A N 1
ATOM 451 C CA . THR A 1 61 ? -40.921 -23.910 15.449 1.00 88.50 61 THR A CA 1
ATOM 452 C C . THR A 1 61 ? -39.586 -24.658 15.488 1.00 88.50 61 THR A C 1
ATOM 454 O O . THR A 1 61 ? -39.408 -25.621 14.740 1.00 88.50 61 THR A O 1
ATOM 457 N N . LEU A 1 62 ? -38.679 -24.301 16.407 1.00 90.75 62 LEU A N 1
ATOM 458 C CA . LEU A 1 62 ? -37.447 -25.047 16.674 1.00 90.75 62 LEU A CA 1
ATOM 459 C C . LEU A 1 62 ? -37.769 -26.484 17.100 1.00 90.75 62 LEU A C 1
ATOM 461 O O . LEU A 1 62 ? -37.177 -27.418 16.567 1.00 90.75 62 LEU A O 1
ATOM 465 N N . HIS A 1 63 ? -38.729 -26.676 18.012 1.00 89.62 63 HIS A N 1
ATOM 466 C CA . HIS A 1 63 ? -39.155 -28.010 18.449 1.00 89.62 63 HIS A CA 1
ATOM 467 C C . HIS A 1 63 ? -39.689 -28.849 17.280 1.00 89.62 63 HIS A C 1
ATOM 469 O O . HIS A 1 63 ? -39.325 -30.015 17.130 1.00 89.62 63 HIS A O 1
ATOM 475 N N . SER A 1 64 ? -40.487 -28.232 16.404 1.00 88.75 64 SER A N 1
ATOM 476 C CA . SER A 1 64 ? -41.012 -28.870 15.192 1.00 88.75 64 SER A CA 1
ATOM 477 C C . SER A 1 64 ? -39.899 -29.279 14.222 1.00 88.75 64 SER A C 1
ATOM 479 O O . SER A 1 64 ? -39.903 -30.400 13.715 1.00 88.75 64 SER A O 1
ATOM 481 N N . HIS A 1 65 ? -38.918 -28.404 13.971 1.00 89.62 65 HIS A N 1
ATOM 482 C CA . HIS A 1 65 ? -37.771 -28.726 13.116 1.00 89.62 65 HIS A CA 1
ATOM 483 C C . HIS A 1 65 ? -36.870 -29.801 13.735 1.00 89.62 65 HIS A C 1
ATOM 485 O O . HIS A 1 65 ? -36.487 -30.737 13.036 1.00 89.62 65 HIS A O 1
ATOM 491 N N . ALA A 1 66 ? -36.602 -29.735 15.040 1.00 88.81 66 ALA A N 1
ATOM 492 C CA . ALA A 1 66 ? -35.826 -30.745 15.753 1.00 88.81 66 ALA A CA 1
ATOM 493 C C . ALA A 1 66 ? -36.526 -32.112 15.758 1.00 88.81 66 ALA A C 1
ATOM 495 O O . ALA A 1 66 ? -35.867 -33.135 15.605 1.00 88.81 66 ALA A O 1
ATOM 496 N N . SER A 1 67 ? -37.859 -32.145 15.872 1.00 87.75 67 SER A N 1
ATOM 497 C CA . SER A 1 67 ? -38.639 -33.383 15.765 1.00 87.75 67 SER A CA 1
ATOM 498 C C . SER A 1 67 ? -38.556 -34.001 14.368 1.00 87.75 67 SER A C 1
ATOM 500 O O . SER A 1 67 ? -38.434 -35.217 14.253 1.00 87.75 67 SER A O 1
ATOM 502 N N . ARG A 1 68 ? -38.593 -33.186 13.303 1.00 87.06 68 ARG A N 1
ATOM 503 C CA . ARG A 1 68 ? -38.441 -33.669 11.917 1.00 87.06 68 ARG A CA 1
ATOM 504 C C . ARG A 1 68 ? -37.030 -34.177 11.639 1.00 87.06 68 ARG A C 1
ATOM 506 O O . ARG A 1 68 ? -36.890 -35.243 11.058 1.00 87.06 68 ARG A O 1
ATOM 513 N N . ILE A 1 69 ? -35.999 -33.472 12.110 1.00 87.94 69 ILE A N 1
ATOM 514 C CA . ILE A 1 69 ? -34.618 -33.963 12.012 1.00 87.94 69 ILE A CA 1
ATOM 515 C C . ILE A 1 69 ? -34.475 -35.263 12.805 1.00 87.94 69 ILE A C 1
ATOM 517 O O . ILE A 1 69 ? -33.919 -36.213 12.276 1.00 87.94 69 ILE A O 1
ATOM 521 N N . ARG A 1 70 ? -35.038 -35.360 14.019 1.00 88.88 70 ARG A N 1
ATOM 522 C CA . ARG A 1 70 ? -35.024 -36.594 14.825 1.00 88.88 70 ARG A CA 1
ATOM 523 C C . ARG A 1 70 ? -35.695 -37.773 14.120 1.00 88.88 70 ARG A C 1
ATOM 525 O O . ARG A 1 70 ? -35.216 -38.889 14.263 1.00 88.88 70 ARG A O 1
ATOM 532 N N . ALA A 1 71 ? -36.761 -37.545 13.354 1.00 85.62 71 ALA A N 1
ATOM 533 C CA . ALA A 1 71 ? -37.381 -38.600 12.552 1.00 85.62 71 ALA A CA 1
ATOM 534 C C . ALA A 1 71 ? -36.433 -39.151 11.470 1.00 85.62 71 ALA A C 1
ATOM 536 O O . ALA A 1 71 ? -36.516 -40.329 11.146 1.00 85.62 71 ALA A O 1
ATOM 537 N N . LEU A 1 72 ? -35.516 -38.321 10.959 1.00 83.19 72 LEU A N 1
ATOM 538 C CA . LEU A 1 72 ? -34.491 -38.730 9.995 1.00 83.19 72 LEU A CA 1
ATOM 539 C C . LEU A 1 72 ? -33.291 -39.388 10.690 1.00 83.19 72 LEU A C 1
ATOM 541 O O . LEU A 1 72 ? -32.838 -40.442 10.265 1.00 83.19 72 LEU A O 1
ATOM 545 N N . VAL A 1 73 ? -32.775 -38.770 11.756 1.00 85.19 73 VAL A N 1
ATOM 546 C CA . VAL A 1 73 ? -31.488 -39.136 12.382 1.00 85.19 73 VAL A CA 1
ATOM 547 C C . VAL A 1 73 ? -31.608 -40.070 13.591 1.00 85.19 73 VAL A C 1
ATOM 549 O O . VAL A 1 73 ? -30.606 -40.482 14.167 1.00 85.19 73 VAL A O 1
ATOM 552 N N . GLY A 1 74 ? -32.829 -40.396 14.014 1.00 84.56 74 GLY A N 1
ATOM 553 C CA . GLY A 1 74 ? -33.097 -41.315 15.115 1.00 84.56 74 GLY A CA 1
ATOM 554 C C . GLY A 1 74 ? -32.504 -40.872 16.459 1.00 84.56 74 GLY A C 1
ATOM 555 O O . GLY A 1 74 ? -32.651 -39.723 16.887 1.00 84.56 74 GLY A O 1
ATOM 556 N N . ALA A 1 75 ? -31.863 -41.818 17.152 1.00 81.81 75 ALA A N 1
ATOM 557 C CA . ALA A 1 75 ? -31.346 -41.651 18.514 1.00 81.81 75 ALA A CA 1
ATOM 558 C C . ALA A 1 75 ? -30.095 -40.754 18.622 1.00 81.81 75 ALA A C 1
ATOM 560 O O . ALA A 1 75 ? -29.693 -40.410 19.742 1.00 81.81 75 ALA A O 1
ATOM 561 N N . ASP A 1 76 ? -29.515 -40.353 17.486 1.00 87.56 76 ASP A N 1
ATOM 562 C CA . ASP A 1 76 ? -28.335 -39.487 17.432 1.00 87.56 76 ASP A CA 1
ATOM 563 C C . ASP A 1 76 ? -28.679 -38.058 17.885 1.00 87.56 76 ASP A C 1
ATOM 565 O O . ASP A 1 76 ? -27.835 -37.387 18.475 1.00 87.56 76 ASP A O 1
ATOM 569 N N . LEU A 1 77 ? -29.928 -37.595 17.690 1.00 91.25 77 LEU A N 1
ATOM 570 C CA . LEU A 1 77 ? -30.397 -36.277 18.143 1.00 91.25 77 LEU A CA 1
ATOM 571 C C . LEU A 1 77 ? -31.188 -36.356 19.453 1.00 91.25 77 LEU A C 1
ATOM 573 O O . LEU A 1 77 ? -32.380 -36.687 19.481 1.00 91.25 77 LEU A O 1
ATOM 577 N N . ARG A 1 78 ? -30.576 -35.905 20.546 1.00 90.94 78 ARG A N 1
ATOM 578 C CA . ARG A 1 78 ? -31.162 -35.935 21.891 1.00 90.94 78 ARG A CA 1
ATOM 579 C C . ARG A 1 78 ? -31.604 -34.548 22.338 1.00 90.94 78 ARG A C 1
ATOM 581 O O . ARG A 1 78 ? -30.878 -33.566 22.202 1.00 90.94 78 ARG A O 1
ATOM 588 N N . ALA A 1 79 ? -32.820 -34.471 22.875 1.00 89.56 79 ALA A N 1
ATOM 589 C CA . ALA A 1 79 ? -33.259 -33.302 23.625 1.00 89.56 79 ALA A CA 1
ATOM 590 C C . ALA A 1 79 ? -32.706 -33.428 25.044 1.00 89.56 79 ALA A C 1
ATOM 592 O O . ALA A 1 79 ? -32.867 -34.462 25.689 1.00 89.56 79 ALA A O 1
ATOM 593 N N . VAL A 1 80 ? -32.052 -32.378 25.511 1.00 89.44 80 VAL A N 1
ATOM 594 C CA . VAL A 1 80 ? -31.410 -32.307 26.825 1.00 89.44 80 VAL A CA 1
ATOM 595 C C . VAL A 1 80 ? -31.880 -31.028 27.522 1.00 89.44 80 VAL A C 1
ATOM 597 O O . VAL A 1 80 ? -32.301 -30.088 26.839 1.00 89.44 80 VAL A O 1
ATOM 600 N N . PRO A 1 81 ? -31.867 -30.957 28.866 1.00 84.12 81 PRO A N 1
ATOM 601 C CA . PRO A 1 81 ? -32.251 -29.736 29.569 1.00 84.12 81 PRO A CA 1
ATOM 602 C C . PRO A 1 81 ? -31.470 -28.525 29.029 1.00 84.12 81 PRO A C 1
ATOM 604 O O . PRO A 1 81 ? -30.243 -28.534 29.007 1.00 84.12 81 PRO A O 1
ATOM 607 N N . GLY A 1 82 ? -32.188 -27.512 28.533 1.00 83.44 82 GLY A N 1
ATOM 608 C CA . GLY A 1 82 ? -31.609 -26.288 27.960 1.00 83.44 82 GLY A CA 1
ATOM 609 C C . GLY A 1 82 ? -31.287 -26.305 26.456 1.00 83.44 82 GLY A C 1
ATOM 610 O O . GLY A 1 82 ? -30.971 -25.248 25.910 1.00 83.44 82 GLY A O 1
ATOM 611 N N . GLY A 1 83 ? -31.403 -27.432 25.737 1.00 92.38 83 GLY A N 1
ATOM 612 C CA . GLY A 1 83 ? -30.974 -27.475 24.331 1.00 92.38 83 GLY A CA 1
ATOM 613 C C . GLY A 1 83 ? -31.116 -28.813 23.610 1.00 92.38 83 GLY A C 1
ATOM 614 O O . GLY A 1 83 ? -31.942 -29.659 23.961 1.00 92.38 83 GLY A O 1
ATOM 615 N N . TYR A 1 84 ? -30.298 -28.982 22.574 1.00 93.94 84 TYR A N 1
ATOM 616 C CA . TYR A 1 84 ? -30.200 -30.206 21.782 1.00 93.94 84 TYR A CA 1
ATOM 617 C C . TYR A 1 84 ? -28.739 -30.619 21.627 1.00 93.94 84 TYR A C 1
ATOM 619 O O . TYR A 1 84 ? -27.845 -29.776 21.625 1.00 93.94 84 TYR A O 1
ATOM 627 N N . ARG A 1 85 ? -28.507 -31.923 21.500 1.00 93.62 85 ARG A N 1
ATOM 628 C CA . ARG A 1 85 ? -27.190 -32.515 21.262 1.00 93.62 85 ARG A CA 1
ATOM 629 C C . ARG A 1 85 ? -27.306 -33.549 20.149 1.00 93.62 85 ARG A C 1
ATOM 631 O O . ARG A 1 85 ? -28.234 -34.358 20.179 1.00 93.62 85 ARG A O 1
ATOM 638 N N . LEU A 1 86 ? -26.382 -33.504 19.194 1.00 92.88 86 LEU A N 1
ATOM 639 C CA . LEU A 1 86 ? -26.278 -34.468 18.101 1.00 92.88 86 LEU A CA 1
ATOM 640 C C . LEU A 1 86 ? -24.952 -35.226 18.226 1.00 92.88 86 LEU A C 1
ATOM 642 O O . LEU A 1 86 ? -23.892 -34.604 18.214 1.00 92.88 86 LEU A O 1
ATOM 646 N N . ASP A 1 87 ? -25.019 -36.549 18.356 1.00 89.31 87 ASP A N 1
ATOM 647 C CA . ASP A 1 87 ? -23.861 -37.448 18.447 1.00 89.31 87 ASP A CA 1
ATOM 648 C C . ASP A 1 87 ? -23.821 -38.365 17.205 1.00 89.31 87 ASP A C 1
ATOM 650 O O . ASP A 1 87 ? -24.290 -39.503 17.280 1.00 89.31 87 ASP A O 1
ATOM 654 N N . PRO A 1 88 ? -23.318 -37.885 16.050 1.00 87.81 88 PRO A N 1
ATOM 655 C CA . PRO A 1 88 ? -23.328 -38.665 14.815 1.00 87.81 88 PRO A CA 1
ATOM 656 C C . PRO A 1 88 ? -22.365 -39.857 14.906 1.00 87.81 88 PRO A C 1
ATOM 658 O O . PRO A 1 88 ? -21.187 -39.684 15.217 1.00 87.81 88 PRO A O 1
ATOM 661 N N . GLN A 1 89 ? -22.842 -41.065 14.592 1.00 80.88 89 GLN A N 1
ATOM 662 C CA . GLN A 1 89 ? -21.992 -42.271 14.584 1.00 80.88 89 GLN A CA 1
ATOM 663 C C . GLN A 1 89 ? -21.031 -42.331 13.382 1.00 80.88 89 GLN A C 1
ATOM 665 O O . GLN A 1 89 ? -19.956 -42.926 13.473 1.00 80.88 89 GLN A O 1
ATOM 670 N N . ASP A 1 90 ? -21.414 -41.737 12.246 1.00 86.94 90 ASP A N 1
ATOM 671 C CA . ASP A 1 90 ? -20.651 -41.807 10.996 1.00 86.94 90 ASP A CA 1
ATOM 672 C C . ASP A 1 90 ? -20.656 -40.469 10.237 1.00 86.94 90 ASP A C 1
ATOM 674 O O . ASP A 1 90 ? -21.545 -40.195 9.428 1.00 86.94 90 ASP A O 1
ATOM 678 N N . LEU A 1 91 ? -19.662 -39.624 10.521 1.00 91.56 91 LEU A N 1
ATOM 679 C CA . LEU A 1 91 ? -19.450 -38.317 9.893 1.00 91.56 91 LEU A CA 1
ATOM 680 C C . LEU A 1 91 ? -18.299 -38.385 8.875 1.00 91.56 91 LEU A C 1
ATOM 682 O O . LEU A 1 91 ? -17.209 -38.875 9.191 1.00 91.56 91 LEU A O 1
ATOM 686 N N . ASP A 1 92 ? -18.513 -37.864 7.663 1.00 92.50 92 ASP A N 1
ATOM 687 C CA . ASP A 1 92 ? -17.490 -37.846 6.605 1.00 92.50 92 ASP A CA 1
ATOM 688 C C . ASP A 1 92 ? -16.226 -37.062 7.006 1.00 92.50 92 ASP A C 1
ATOM 690 O O . ASP A 1 92 ? -15.116 -37.535 6.754 1.00 92.50 92 ASP A O 1
ATOM 694 N N . ALA A 1 93 ? -16.369 -35.956 7.740 1.00 91.44 93 ALA A N 1
ATOM 695 C CA . ALA A 1 93 ? -15.248 -35.218 8.324 1.00 91.44 93 ALA A CA 1
ATOM 696 C C . ALA A 1 93 ? -14.381 -36.070 9.272 1.00 91.44 93 ALA A C 1
ATOM 698 O O . ALA A 1 93 ? -13.155 -36.000 9.218 1.00 91.44 93 ALA A O 1
ATOM 699 N N . ASP A 1 94 ? -14.981 -36.933 10.099 1.00 90.56 94 ASP A N 1
ATOM 700 C CA . ASP A 1 94 ? -14.217 -37.797 11.009 1.00 90.56 94 ASP A CA 1
ATOM 701 C C . ASP A 1 94 ? -13.527 -38.953 10.256 1.00 90.56 94 ASP A C 1
ATOM 703 O O . ASP A 1 94 ? -12.497 -39.476 10.700 1.00 90.56 94 ASP A O 1
ATOM 707 N N . ARG A 1 95 ? -14.067 -39.377 9.103 1.00 90.44 95 ARG A N 1
ATOM 708 C CA . ARG A 1 95 ? -13.390 -40.315 8.187 1.00 90.44 95 ARG A CA 1
ATOM 709 C C . ARG A 1 95 ? -12.190 -39.658 7.515 1.00 90.44 95 ARG A C 1
ATOM 711 O O . ARG A 1 95 ? -11.104 -40.233 7.564 1.00 90.44 95 ARG A O 1
ATOM 718 N N . PHE A 1 96 ? -12.376 -38.458 6.970 1.00 93.62 96 PHE A N 1
ATOM 719 C CA . PHE A 1 96 ? -11.306 -37.651 6.389 1.00 93.62 96 PHE A CA 1
ATOM 720 C C . PHE A 1 96 ? -10.172 -37.432 7.397 1.00 93.62 96 PHE A C 1
ATOM 722 O O . PHE A 1 96 ? -9.033 -37.822 7.143 1.00 93.62 96 PHE A O 1
ATOM 729 N N . ASP A 1 97 ? -10.496 -36.942 8.595 1.00 89.44 97 ASP A N 1
ATOM 730 C CA . ASP A 1 97 ? -9.516 -36.683 9.647 1.00 89.44 97 ASP A CA 1
ATOM 731 C C . ASP A 1 97 ? -8.759 -37.965 10.061 1.00 89.44 97 ASP A C 1
ATOM 733 O O . ASP A 1 97 ? -7.556 -37.932 10.331 1.00 89.44 97 ASP A O 1
ATOM 737 N N . ARG A 1 98 ? -9.432 -39.127 10.118 1.00 88.19 98 ARG A N 1
ATOM 738 C CA . ARG A 1 98 ? -8.775 -40.420 10.397 1.00 88.19 98 ARG A CA 1
ATOM 739 C C . ARG A 1 98 ? -7.833 -40.847 9.273 1.00 88.19 98 ARG A C 1
ATOM 741 O O . ARG A 1 98 ? -6.718 -41.269 9.581 1.00 88.19 98 ARG A O 1
ATOM 748 N N . ALA A 1 99 ? -8.255 -40.723 8.017 1.00 87.62 99 ALA A N 1
ATOM 749 C CA . ALA A 1 99 ? -7.451 -41.090 6.855 1.00 87.62 99 ALA A CA 1
ATOM 750 C C . ALA A 1 99 ? -6.202 -40.202 6.730 1.00 87.62 99 ALA A C 1
ATOM 752 O O . ALA A 1 99 ? -5.090 -40.721 6.641 1.00 87.62 99 ALA A O 1
ATOM 753 N N . VAL A 1 100 ? -6.351 -38.878 6.858 1.00 87.00 100 VAL A N 1
ATOM 754 C CA . VAL A 1 100 ? -5.225 -37.928 6.834 1.00 87.00 100 VAL A CA 1
ATOM 755 C C . VAL A 1 100 ? -4.253 -38.199 7.982 1.00 87.00 100 VAL A C 1
ATOM 757 O O . VAL A 1 100 ? -3.043 -38.251 7.766 1.00 87.00 100 VAL A O 1
ATOM 760 N N . ARG A 1 101 ? -4.745 -38.450 9.204 1.00 85.19 101 ARG A N 1
ATOM 761 C CA . ARG A 1 101 ? -3.877 -38.813 10.341 1.00 85.19 101 ARG A CA 1
ATOM 762 C C . ARG A 1 101 ? -3.132 -40.124 10.106 1.00 85.19 101 ARG A C 1
ATOM 764 O O . ARG A 1 101 ? -1.951 -40.211 10.433 1.00 85.19 101 ARG A O 1
ATOM 771 N N . ALA A 1 102 ? -3.788 -41.141 9.551 1.00 81.44 102 ALA A N 1
ATOM 772 C CA . ALA A 1 102 ? -3.136 -42.407 9.223 1.00 81.44 102 ALA A CA 1
ATOM 773 C C . ALA A 1 102 ? -2.037 -42.207 8.166 1.00 81.44 102 ALA A C 1
ATOM 775 O O . ALA A 1 102 ? -0.926 -42.711 8.333 1.00 81.44 102 ALA A O 1
ATOM 776 N N . ALA A 1 103 ? -2.320 -41.402 7.140 1.00 82.19 103 ALA A N 1
ATOM 777 C CA . ALA A 1 103 ? -1.406 -41.122 6.044 1.00 82.19 103 ALA A CA 1
ATOM 778 C C . ALA A 1 103 ? -0.296 -40.116 6.376 1.00 82.19 103 ALA A C 1
ATOM 780 O O . ALA A 1 103 ? 0.654 -40.037 5.613 1.00 82.19 103 ALA A O 1
ATOM 781 N N . THR A 1 104 ? -0.365 -39.362 7.479 1.00 79.00 104 THR A N 1
ATOM 782 C CA . THR A 1 104 ? 0.662 -38.365 7.864 1.00 79.00 104 THR A CA 1
ATOM 783 C C . THR A 1 104 ? 1.545 -38.801 9.033 1.00 79.00 104 THR A C 1
ATOM 785 O O . THR A 1 104 ? 2.589 -38.189 9.254 1.00 79.00 104 THR A O 1
ATOM 788 N N . ARG A 1 105 ? 1.218 -39.899 9.735 1.00 75.62 105 ARG A N 1
ATOM 789 C CA . ARG A 1 105 ? 2.048 -40.427 10.835 1.00 75.62 105 ARG A CA 1
ATOM 790 C C . ARG A 1 105 ? 3.509 -40.664 10.398 1.00 75.62 105 ARG A C 1
ATOM 792 O O . ARG A 1 105 ? 3.722 -41.262 9.334 1.00 75.62 105 ARG A O 1
ATOM 799 N N . PRO A 1 106 ? 4.508 -40.246 11.204 1.00 58.66 106 PRO A N 1
ATOM 800 C CA . PRO A 1 106 ? 5.909 -40.585 10.968 1.00 58.66 106 PRO A CA 1
ATOM 801 C C . PRO A 1 106 ? 6.090 -42.101 11.081 1.00 58.66 106 PRO A C 1
ATOM 803 O O . PRO A 1 106 ? 5.593 -42.705 12.034 1.00 58.66 106 PRO A O 1
ATOM 806 N N . ARG A 1 107 ? 6.804 -42.734 10.141 1.00 56.50 107 ARG A N 1
ATOM 807 C CA . ARG A 1 107 ? 7.244 -44.121 10.350 1.00 56.50 107 ARG A CA 1
ATOM 808 C C . ARG A 1 107 ? 8.266 -44.097 11.481 1.00 56.50 107 ARG A C 1
ATOM 810 O O . ARG A 1 107 ? 9.345 -43.534 11.322 1.00 56.50 107 ARG A O 1
ATOM 817 N N . SER A 1 108 ? 7.937 -44.694 12.618 1.00 44.69 108 SER A N 1
ATOM 818 C CA . SER A 1 108 ? 8.924 -44.995 13.649 1.00 44.69 108 SER A CA 1
ATOM 819 C C . SER A 1 108 ? 10.015 -45.869 13.023 1.00 44.69 108 SER A C 1
ATOM 821 O O . SER A 1 108 ? 9.736 -46.946 12.496 1.00 44.69 108 SER A O 1
ATOM 823 N N . ALA A 1 109 ? 11.259 -45.394 13.054 1.00 42.12 109 ALA A N 1
ATOM 824 C CA . ALA A 1 109 ? 12.425 -46.181 12.683 1.00 42.12 109 ALA A CA 1
ATOM 825 C C . ALA A 1 109 ? 12.580 -47.329 13.694 1.00 42.12 109 ALA A C 1
ATOM 827 O O . ALA A 1 109 ? 13.076 -47.137 14.801 1.00 42.12 109 ALA A O 1
ATOM 828 N N . GLY A 1 110 ? 12.100 -48.521 13.342 1.00 36.00 110 GLY A N 1
ATOM 829 C CA . GLY A 1 110 ? 12.124 -49.670 14.239 1.00 36.00 110 GLY A CA 1
ATOM 830 C C . GLY A 1 110 ? 11.814 -50.980 13.527 1.00 36.00 110 GLY A C 1
ATOM 831 O O . GLY A 1 110 ? 10.658 -51.353 13.439 1.00 36.00 110 GLY A O 1
ATOM 832 N N . ARG A 1 111 ? 12.890 -51.626 13.056 1.00 38.09 111 ARG A N 1
ATOM 833 C CA . ARG A 1 111 ? 13.144 -53.070 12.851 1.00 38.09 111 ARG A CA 1
ATOM 834 C C . ARG A 1 111 ? 12.045 -53.941 12.228 1.00 38.09 111 ARG A C 1
ATOM 836 O O . ARG A 1 111 ? 10.920 -54.032 12.694 1.00 38.09 111 ARG A O 1
ATOM 843 N N . GLY A 1 112 ? 12.465 -54.669 11.196 1.00 44.16 112 GLY A N 1
ATOM 844 C CA . GLY A 1 112 ? 11.622 -55.543 10.401 1.00 44.16 112 GLY A CA 1
ATOM 845 C C . GLY A 1 112 ? 10.891 -56.630 11.181 1.00 44.16 112 GLY A C 1
ATOM 846 O O . GLY A 1 112 ? 11.432 -57.242 12.097 1.00 44.16 112 GLY A O 1
ATOM 847 N N . ARG A 1 113 ? 9.686 -56.911 10.698 1.00 35.09 113 ARG A N 1
ATOM 848 C CA . ARG A 1 113 ? 9.198 -58.253 10.399 1.00 35.09 113 ARG A CA 1
ATOM 849 C C . ARG A 1 113 ? 8.197 -58.115 9.263 1.00 35.09 113 ARG A C 1
ATOM 851 O O . ARG A 1 113 ? 7.213 -57.391 9.375 1.00 35.09 113 ARG A O 1
ATOM 858 N N . ALA A 1 114 ? 8.530 -58.749 8.145 1.00 45.22 114 ALA A N 1
ATOM 859 C CA . ALA A 1 114 ? 7.547 -59.150 7.165 1.00 45.22 114 ALA A CA 1
ATOM 860 C C . ALA A 1 114 ? 6.717 -60.251 7.830 1.00 45.22 114 ALA A C 1
ATOM 862 O O . ALA A 1 114 ? 7.178 -61.383 7.907 1.00 45.22 114 ALA A O 1
ATOM 863 N N . ASP A 1 115 ? 5.548 -59.893 8.353 1.00 35.00 115 ASP A N 1
ATOM 864 C CA . ASP A 1 115 ? 4.510 -60.857 8.696 1.00 35.00 115 ASP A CA 1
ATOM 865 C C . ASP A 1 115 ? 3.348 -60.633 7.726 1.00 35.00 115 ASP A C 1
ATOM 867 O O . ASP A 1 115 ? 2.811 -59.534 7.581 1.00 35.00 115 ASP A O 1
ATOM 871 N N . ALA A 1 116 ? 3.065 -61.697 6.983 1.00 42.91 116 ALA A N 1
ATOM 872 C CA . ALA A 1 116 ? 2.094 -61.787 5.914 1.00 42.91 116 ALA A CA 1
ATOM 873 C C . ALA A 1 116 ? 0.658 -61.854 6.451 1.00 42.91 116 ALA A C 1
ATOM 875 O O . ALA A 1 116 ? 0.395 -62.622 7.372 1.00 42.91 116 ALA A O 1
ATOM 876 N N . ALA A 1 117 ? -0.258 -61.118 5.812 1.00 33.91 117 ALA A N 1
ATOM 877 C CA . ALA A 1 117 ? -1.593 -61.573 5.397 1.00 33.91 117 ALA A CA 1
ATOM 878 C C . ALA A 1 117 ? -2.402 -60.391 4.821 1.00 33.91 117 ALA A C 1
ATOM 880 O O . ALA A 1 117 ? -2.825 -59.515 5.563 1.00 33.91 117 ALA A O 1
ATOM 881 N N . GLY A 1 118 ? -2.616 -60.408 3.500 1.00 34.06 118 GLY A N 1
ATOM 882 C CA . GLY A 1 118 ? -3.834 -59.923 2.837 1.00 34.06 118 GLY A CA 1
ATOM 883 C C . GLY A 1 118 ? -4.317 -58.498 3.114 1.00 34.06 118 GLY A C 1
ATOM 884 O O . GLY A 1 118 ? -5.395 -58.342 3.663 1.00 34.06 118 GLY A O 1
ATOM 885 N N . ASP A 1 119 ? -3.545 -57.498 2.702 1.00 34.56 119 ASP A N 1
ATOM 886 C CA . ASP A 1 119 ? -4.026 -56.247 2.095 1.00 34.56 119 ASP A CA 1
ATOM 887 C C . ASP A 1 119 ? -2.765 -55.494 1.660 1.00 34.56 119 ASP A C 1
ATOM 889 O O . ASP A 1 119 ? -1.895 -55.199 2.486 1.00 34.56 119 ASP A O 1
ATOM 893 N N . GLU A 1 120 ? -2.593 -55.246 0.360 1.00 41.28 120 GLU A N 1
ATOM 894 C CA . GLU A 1 120 ? -1.539 -54.334 -0.088 1.00 41.28 120 GLU A CA 1
ATOM 895 C C . GLU A 1 120 ? -1.732 -53.006 0.657 1.00 41.28 120 GLU A C 1
ATOM 897 O O . GLU A 1 120 ? -2.820 -52.427 0.587 1.00 41.28 120 GLU A O 1
ATOM 902 N N . PRO A 1 121 ? -0.733 -52.500 1.403 1.00 47.28 121 PRO A N 1
ATOM 903 C CA . PRO A 1 121 ? -0.869 -51.200 2.027 1.00 47.28 121 PRO A CA 1
ATOM 904 C C . PRO A 1 121 ? -0.979 -50.171 0.904 1.00 47.28 121 PRO A C 1
ATOM 906 O O . PRO A 1 121 ? 0.018 -49.852 0.254 1.00 47.28 121 PRO A O 1
ATOM 909 N N . ALA A 1 122 ? -2.196 -49.672 0.670 1.00 60.16 122 ALA A N 1
ATOM 910 C CA . ALA A 1 122 ? -2.447 -48.589 -0.266 1.00 60.16 122 ALA A CA 1
ATOM 911 C C . ALA A 1 122 ? -1.413 -47.481 -0.021 1.00 60.16 122 ALA A C 1
ATOM 913 O O . ALA A 1 122 ? -1.178 -47.077 1.126 1.00 60.16 122 ALA A O 1
ATOM 914 N N . SER A 1 123 ? -0.752 -47.026 -1.091 1.00 77.56 123 SER A N 1
ATOM 915 C CA . SER A 1 123 ? 0.254 -45.964 -0.997 1.00 77.56 123 SER A CA 1
ATOM 916 C C . SER A 1 123 ? -0.317 -44.778 -0.211 1.00 77.56 123 SER A C 1
ATOM 918 O O . SER A 1 123 ? -1.502 -44.462 -0.329 1.00 77.56 123 SER A O 1
ATOM 920 N N . ARG A 1 124 ? 0.510 -44.086 0.586 1.00 83.62 124 ARG A N 1
ATOM 921 C CA . ARG A 1 124 ? 0.084 -42.890 1.347 1.00 83.62 124 ARG A CA 1
ATOM 922 C C . ARG A 1 124 ? -0.637 -41.879 0.450 1.00 83.62 124 ARG A C 1
ATOM 924 O O . ARG A 1 124 ? -1.600 -41.262 0.894 1.00 83.62 124 ARG A O 1
ATOM 931 N N . ALA A 1 125 ? -0.202 -41.761 -0.805 1.00 87.38 125 ALA A N 1
ATOM 932 C CA . ALA A 1 125 ? -0.851 -40.934 -1.814 1.00 87.38 125 ALA A CA 1
ATOM 933 C C . ALA A 1 125 ? -2.279 -41.405 -2.147 1.00 87.38 125 ALA A C 1
ATOM 935 O O . ALA A 1 125 ? -3.174 -40.574 -2.245 1.00 87.38 125 ALA A O 1
ATOM 936 N N . GLN A 1 126 ? -2.522 -42.717 -2.248 1.00 86.00 126 GLN A N 1
ATOM 937 C CA . GLN A 1 126 ? -3.859 -43.266 -2.496 1.00 86.00 126 GLN A CA 1
ATOM 938 C C . GLN A 1 126 ? -4.799 -43.003 -1.316 1.00 86.00 126 GLN A C 1
ATOM 940 O O . GLN A 1 126 ? -5.902 -42.512 -1.513 1.00 86.00 126 GLN A O 1
ATOM 945 N N . VAL A 1 127 ? -4.333 -43.219 -0.080 1.00 89.56 127 VAL A N 1
ATOM 946 C CA . VAL A 1 127 ? -5.134 -42.936 1.127 1.00 89.56 127 VAL A CA 1
ATOM 947 C C . VAL A 1 127 ? -5.511 -41.452 1.217 1.00 89.56 127 VAL A C 1
ATOM 949 O O . VAL A 1 127 ? -6.632 -41.118 1.601 1.00 89.56 127 VAL A O 1
ATOM 952 N N . LEU A 1 128 ? -4.590 -40.549 0.863 1.00 91.44 128 LEU A N 1
ATOM 953 C CA . LEU A 1 128 ? -4.853 -39.108 0.817 1.00 91.44 128 LEU A CA 1
ATOM 954 C C . LEU A 1 128 ? -5.804 -38.731 -0.328 1.00 91.44 128 LEU A C 1
ATOM 956 O O . LEU A 1 128 ? -6.694 -37.909 -0.117 1.00 91.44 128 LEU A O 1
ATOM 960 N N . ALA A 1 129 ? -5.656 -39.343 -1.506 1.00 91.25 129 ALA A N 1
ATOM 961 C CA . ALA A 1 129 ? -6.549 -39.132 -2.642 1.00 91.25 129 ALA A CA 1
ATOM 962 C C . ALA A 1 129 ? -7.983 -39.592 -2.330 1.00 91.25 129 ALA A C 1
ATOM 964 O O . ALA A 1 129 ? -8.924 -38.831 -2.545 1.00 91.25 129 ALA A O 1
ATOM 965 N N . ASP A 1 130 ? -8.151 -40.777 -1.737 1.00 91.06 130 ASP A N 1
ATOM 966 C CA . ASP A 1 130 ? -9.456 -41.308 -1.327 1.00 91.06 130 ASP A CA 1
ATOM 967 C C . ASP A 1 130 ? -10.102 -40.436 -0.240 1.00 91.06 130 ASP A C 1
ATOM 969 O O . ASP A 1 130 ? -11.311 -40.203 -0.253 1.00 91.06 130 ASP A O 1
ATOM 973 N N . ALA A 1 131 ? -9.300 -39.906 0.692 1.00 93.50 131 ALA A N 1
ATOM 974 C CA . ALA A 1 131 ? -9.779 -38.966 1.700 1.00 93.50 131 ALA A CA 1
ATOM 975 C C . ALA A 1 131 ? -10.265 -37.655 1.062 1.00 93.50 131 ALA A C 1
ATOM 977 O O . ALA A 1 131 ? -11.337 -37.160 1.408 1.00 93.50 131 ALA A O 1
ATOM 978 N N . LEU A 1 132 ? -9.502 -37.097 0.119 1.00 95.00 132 LEU A N 1
ATOM 979 C CA . LEU A 1 132 ? -9.875 -35.883 -0.609 1.00 95.00 132 LEU A CA 1
ATOM 980 C C . LEU A 1 132 ? -11.101 -36.099 -1.510 1.00 95.00 132 LEU A C 1
ATOM 982 O O . LEU A 1 132 ? -11.911 -35.188 -1.642 1.00 95.00 132 LEU A O 1
ATOM 986 N N . ALA A 1 133 ? -11.309 -37.307 -2.039 1.00 93.44 133 ALA A N 1
ATOM 987 C CA . ALA A 1 133 ? -12.498 -37.664 -2.815 1.00 93.44 133 ALA A CA 1
ATOM 988 C C . ALA A 1 133 ? -13.806 -37.655 -1.995 1.00 93.44 133 ALA A C 1
ATOM 990 O O . ALA A 1 133 ? -14.893 -37.661 -2.570 1.00 93.44 133 ALA A O 1
ATOM 991 N N . LEU A 1 134 ? -13.734 -37.604 -0.656 1.00 92.69 134 LEU A N 1
ATOM 992 C CA . LEU A 1 134 ? -14.915 -37.403 0.192 1.00 92.69 134 LEU A CA 1
ATOM 993 C C . LEU A 1 134 ? -15.518 -35.997 0.040 1.00 92.69 134 LEU A C 1
ATOM 995 O O . LEU A 1 134 ? -16.691 -35.804 0.371 1.00 92.69 134 LEU A O 1
ATOM 999 N N . TRP A 1 135 ? -14.735 -35.027 -0.440 1.00 94.56 135 TRP A N 1
ATOM 1000 C CA . TRP A 1 135 ? -15.149 -33.638 -0.597 1.00 94.56 135 TRP A CA 1
ATOM 1001 C C . TRP A 1 135 ? -16.027 -33.438 -1.835 1.00 94.56 135 TRP A C 1
ATOM 1003 O O . TRP A 1 135 ? -15.674 -33.829 -2.943 1.00 94.56 135 TRP A O 1
ATOM 1013 N N . ARG A 1 136 ? -17.168 -32.769 -1.649 1.00 92.25 136 ARG A N 1
ATOM 1014 C CA . ARG A 1 136 ? -18.199 -32.509 -2.674 1.00 92.25 136 ARG A CA 1
ATOM 1015 C C . ARG A 1 136 ? -18.366 -31.019 -2.998 1.00 92.25 136 ARG A C 1
ATOM 1017 O O . ARG A 1 136 ? -19.267 -30.643 -3.738 1.00 92.25 136 ARG A O 1
ATOM 1024 N N . GLY A 1 137 ? -17.532 -30.165 -2.412 1.00 89.06 137 GLY A N 1
ATOM 1025 C CA . GLY A 1 137 ? -17.605 -28.706 -2.509 1.00 89.06 137 GLY A CA 1
ATOM 1026 C C . GLY A 1 137 ? -17.006 -28.047 -1.264 1.00 89.06 137 GLY A C 1
ATOM 1027 O O . GLY A 1 137 ? -16.297 -28.734 -0.524 1.00 89.06 137 GLY A O 1
ATOM 1028 N N . PRO A 1 138 ? -17.276 -26.752 -1.028 1.00 88.94 138 PRO A N 1
ATOM 1029 C CA . PRO A 1 138 ? -16.909 -26.082 0.216 1.00 88.94 138 PRO A CA 1
ATOM 1030 C C . PRO A 1 138 ? -17.574 -26.736 1.436 1.00 88.94 138 PRO A C 1
ATOM 1032 O O . PRO A 1 138 ? -18.732 -27.160 1.354 1.00 88.94 138 PRO A O 1
ATOM 1035 N N . ALA A 1 139 ? -16.867 -26.808 2.563 1.00 93.06 139 ALA A N 1
ATOM 1036 C CA . ALA A 1 139 ? -17.370 -27.355 3.820 1.00 93.06 139 ALA A CA 1
ATOM 1037 C C . ALA A 1 139 ? -18.684 -26.669 4.227 1.00 93.06 139 ALA A C 1
ATOM 1039 O O . ALA A 1 139 ? -18.785 -25.447 4.211 1.00 93.06 139 ALA A O 1
ATOM 1040 N N . PHE A 1 140 ? -19.696 -27.462 4.586 1.00 93.12 140 PHE A N 1
ATOM 1041 C CA . PHE A 1 140 ? -21.071 -27.034 4.888 1.00 93.12 140 PHE A CA 1
ATOM 1042 C C . PHE A 1 140 ? -21.838 -26.315 3.758 1.00 93.12 140 PHE A C 1
ATOM 1044 O O . PHE A 1 140 ? -23.010 -25.992 3.946 1.00 93.12 140 PHE A O 1
ATOM 1051 N N . GLY A 1 141 ? -21.254 -26.104 2.574 1.00 89.75 141 GLY A N 1
ATOM 1052 C CA . GLY A 1 141 ? -21.920 -25.459 1.440 1.00 89.75 141 GLY A CA 1
ATOM 1053 C C . GLY A 1 141 ? -22.498 -24.079 1.786 1.00 89.75 141 GLY A C 1
ATOM 1054 O O . GLY A 1 141 ? -21.812 -23.231 2.345 1.00 89.75 141 GLY A O 1
ATOM 1055 N N . GLY A 1 142 ? -23.775 -23.848 1.462 1.00 84.81 142 GLY A N 1
ATOM 1056 C CA . GLY A 1 142 ? -24.448 -22.559 1.691 1.00 84.81 142 GLY A CA 1
ATOM 1057 C C . GLY A 1 142 ? -24.742 -22.234 3.161 1.00 84.81 142 GLY A C 1
ATOM 1058 O O . GLY A 1 142 ? -25.255 -21.161 3.458 1.00 84.81 142 GLY A O 1
ATOM 1059 N N . GLU A 1 143 ? -24.458 -23.155 4.081 1.00 91.12 143 GLU A N 1
ATOM 1060 C CA . GLU A 1 143 ? -24.617 -22.965 5.521 1.00 91.12 143 GLU A CA 1
ATOM 1061 C C . GLU A 1 143 ? -23.299 -22.573 6.223 1.00 91.12 143 GLU A C 1
ATOM 1063 O O . GLU A 1 143 ? -23.302 -22.364 7.436 1.00 91.12 143 GLU A O 1
ATOM 1068 N N . ALA A 1 144 ? -22.190 -22.438 5.482 1.00 88.12 144 ALA A N 1
ATOM 1069 C CA . ALA A 1 144 ? -20.883 -22.041 6.019 1.00 88.12 144 ALA A CA 1
ATOM 1070 C C . ALA A 1 144 ? -20.871 -20.623 6.626 1.00 88.12 144 ALA A C 1
ATOM 1072 O O . ALA A 1 144 ? -20.161 -20.387 7.601 1.00 88.12 144 ALA A O 1
ATOM 1073 N N . ASP A 1 145 ? -21.700 -19.712 6.101 1.00 83.62 145 ASP A N 1
ATOM 1074 C CA . ASP A 1 145 ? -21.803 -18.313 6.553 1.00 83.62 145 ASP A CA 1
ATOM 1075 C C . ASP A 1 145 ? -22.562 -18.150 7.883 1.00 83.62 145 ASP A C 1
ATOM 1077 O O . ASP A 1 145 ? -22.665 -17.047 8.425 1.00 83.62 145 ASP A O 1
ATOM 1081 N N . LEU A 1 146 ? -23.131 -19.233 8.428 1.00 85.69 146 LEU A N 1
ATOM 1082 C CA . LEU A 1 146 ? -23.756 -19.189 9.746 1.00 85.69 146 LEU A CA 1
ATOM 1083 C C . LEU A 1 146 ? -22.665 -18.986 10.816 1.00 85.69 146 LEU A C 1
ATOM 1085 O O . LEU A 1 146 ? -21.730 -19.792 10.865 1.00 85.69 146 LEU A O 1
ATOM 1089 N N . PRO A 1 147 ? -22.782 -17.991 11.721 1.00 84.62 147 PRO A N 1
ATOM 1090 C CA . PRO A 1 147 ? -21.755 -17.697 12.728 1.00 84.62 147 PRO A CA 1
ATOM 1091 C C . PRO A 1 147 ? -21.355 -18.908 13.581 1.00 84.62 147 PRO A C 1
ATOM 1093 O O . PRO A 1 147 ? -20.201 -19.062 13.979 1.00 84.62 147 PRO A O 1
ATOM 1096 N N . GLU A 1 148 ? -22.312 -19.792 13.857 1.00 86.44 148 GLU A N 1
ATOM 1097 C CA . GLU A 1 148 ? -22.114 -21.020 14.619 1.00 86.44 148 GLU A CA 1
ATOM 1098 C C . GLU A 1 148 ? -21.411 -22.144 13.831 1.00 86.44 148 GLU A C 1
ATOM 1100 O O . GLU A 1 148 ? -20.926 -23.094 14.442 1.00 86.44 148 GLU A O 1
ATOM 1105 N N . VAL A 1 149 ? -21.362 -22.075 12.500 1.00 91.00 149 VAL A N 1
ATOM 1106 C CA . VAL A 1 149 ? -20.770 -23.100 11.617 1.00 91.00 149 VAL A CA 1
ATOM 1107 C C . VAL A 1 149 ? -19.411 -22.658 11.079 1.00 91.00 149 VAL A C 1
ATOM 1109 O O . VAL A 1 149 ? -18.520 -23.495 10.921 1.00 91.00 149 VAL A O 1
ATOM 1112 N N . GLN A 1 150 ? -19.224 -21.353 10.874 1.00 87.19 150 GLN A N 1
ATOM 1113 C CA . GLN A 1 150 ? -18.063 -20.760 10.212 1.00 87.19 150 GLN A CA 1
ATOM 1114 C C . GLN A 1 150 ? -16.719 -21.281 10.748 1.00 87.19 150 GLN A C 1
ATOM 1116 O O . GLN A 1 150 ? -15.852 -21.676 9.975 1.00 87.19 150 GLN A O 1
ATOM 1121 N N . ALA A 1 151 ? -16.560 -21.370 12.073 1.00 83.00 151 ALA A N 1
ATOM 1122 C CA . ALA A 1 151 ? -15.324 -21.859 12.686 1.00 83.00 151 ALA A CA 1
ATOM 1123 C C . ALA A 1 151 ? -14.991 -23.320 12.321 1.00 83.00 151 ALA A C 1
ATOM 1125 O O . ALA A 1 151 ? -13.825 -23.659 12.120 1.00 83.00 151 ALA A O 1
ATOM 1126 N N . GLU A 1 152 ? -16.000 -24.193 12.244 1.00 92.50 152 GLU A N 1
ATOM 1127 C CA . GLU A 1 152 ? -15.802 -25.596 11.871 1.00 92.50 152 GLU A CA 1
ATOM 1128 C C . GLU A 1 152 ? -15.599 -25.745 10.359 1.00 92.50 152 GLU A C 1
ATOM 1130 O O . GLU A 1 152 ? -14.765 -26.545 9.937 1.00 92.50 152 GLU A O 1
ATOM 1135 N N . ALA A 1 153 ? -16.298 -24.947 9.545 1.00 91.50 153 ALA A N 1
ATOM 1136 C CA . ALA A 1 153 ? -16.076 -24.893 8.101 1.00 91.50 153 ALA A CA 1
ATOM 1137 C C . ALA A 1 153 ? -14.627 -24.478 7.779 1.00 91.50 153 ALA A C 1
ATOM 1139 O O . ALA A 1 153 ? -13.925 -25.188 7.060 1.00 91.50 153 ALA A O 1
ATOM 1140 N N . GLU A 1 154 ? -14.133 -23.403 8.402 1.00 88.12 154 GLU A N 1
ATOM 1141 C CA . GLU A 1 154 ? -12.750 -22.924 8.265 1.00 88.12 154 GLU A CA 1
ATOM 1142 C C . GLU A 1 154 ? -11.722 -23.972 8.730 1.00 88.12 154 GLU A C 1
ATOM 1144 O O . GLU A 1 154 ? -10.695 -24.172 8.068 1.00 88.12 154 GLU A O 1
ATOM 1149 N N . ARG A 1 155 ? -11.992 -24.684 9.839 1.00 93.62 155 ARG A N 1
ATOM 1150 C CA . ARG A 1 155 ? -11.143 -25.793 10.317 1.00 93.62 155 ARG A CA 1
ATOM 1151 C C . ARG A 1 155 ? -11.034 -26.892 9.262 1.00 93.62 155 ARG A C 1
ATOM 1153 O O . ARG A 1 155 ? -9.927 -27.362 8.990 1.00 93.62 155 ARG A O 1
ATOM 1160 N N . LEU A 1 156 ? -12.162 -27.311 8.688 1.00 93.31 156 LEU A N 1
ATOM 1161 C CA . LEU A 1 156 ? -12.203 -28.374 7.685 1.00 93.31 156 LEU A CA 1
ATOM 1162 C C . LEU A 1 156 ? -11.498 -27.950 6.396 1.00 93.31 156 LEU A C 1
ATOM 1164 O O . LEU A 1 156 ? -10.693 -28.722 5.883 1.00 93.31 156 LEU A O 1
ATOM 1168 N N . GLU A 1 157 ? -11.719 -26.729 5.905 1.00 92.44 157 GLU A N 1
ATOM 1169 C CA . GLU A 1 157 ? -11.025 -26.219 4.710 1.00 92.44 157 GLU A CA 1
ATOM 1170 C C . GLU A 1 157 ? -9.513 -26.096 4.929 1.00 92.44 157 GLU A C 1
ATOM 1172 O O . GLU A 1 157 ? -8.702 -26.417 4.059 1.00 92.44 157 GLU A O 1
ATOM 1177 N N . THR A 1 158 ? -9.101 -25.704 6.135 1.00 90.25 158 THR A N 1
ATOM 1178 C CA . THR A 1 158 ? -7.684 -25.697 6.519 1.00 90.25 158 THR A CA 1
ATOM 1179 C C . THR A 1 158 ? -7.100 -27.110 6.511 1.00 90.25 158 THR A C 1
ATOM 1181 O O . THR A 1 158 ? -5.981 -27.309 6.031 1.00 90.25 158 THR A O 1
ATOM 1184 N N . ALA A 1 159 ? -7.855 -28.101 6.994 1.00 91.38 159 ALA A N 1
ATOM 1185 C CA . ALA A 1 159 ? -7.456 -29.504 6.960 1.00 91.38 159 ALA A CA 1
ATOM 1186 C C . ALA A 1 159 ? -7.414 -30.065 5.525 1.00 91.38 159 ALA A C 1
ATOM 1188 O O . ALA A 1 159 ? -6.506 -30.834 5.208 1.00 91.38 159 ALA A O 1
ATOM 1189 N N . ARG A 1 160 ? -8.327 -29.634 4.640 1.00 94.00 160 ARG A N 1
ATOM 1190 C CA . ARG A 1 160 ? -8.324 -29.953 3.202 1.00 94.00 160 ARG A CA 1
ATOM 1191 C C . ARG A 1 160 ? -7.044 -29.494 2.522 1.00 94.00 160 ARG A C 1
ATOM 1193 O O . ARG A 1 160 ? -6.375 -30.304 1.884 1.00 94.00 160 ARG A O 1
ATOM 1200 N N . ARG A 1 161 ? -6.674 -28.223 2.707 1.00 93.38 161 ARG A N 1
ATOM 1201 C CA . ARG A 1 161 ? -5.434 -27.647 2.160 1.00 93.38 161 ARG A CA 1
ATOM 1202 C C . ARG A 1 161 ? -4.204 -28.404 2.651 1.00 93.38 161 ARG A C 1
ATOM 1204 O O . ARG A 1 161 ? -3.360 -28.798 1.854 1.00 93.38 161 ARG A O 1
ATOM 1211 N N . SER A 1 162 ? -4.145 -28.710 3.948 1.00 91.44 162 SER A N 1
ATOM 1212 C CA . SER A 1 162 ? -3.048 -29.505 4.517 1.00 91.44 162 SER A CA 1
ATOM 1213 C C . SER A 1 162 ? -2.997 -30.941 3.972 1.00 91.44 162 SER A C 1
ATOM 1215 O O . SER A 1 162 ? -1.912 -31.503 3.833 1.00 91.44 162 SER A O 1
ATOM 1217 N N . ALA A 1 163 ? -4.141 -31.547 3.638 1.00 93.31 163 ALA A N 1
ATOM 1218 C CA . ALA A 1 163 ? -4.187 -32.860 2.996 1.00 93.31 163 ALA A CA 1
ATOM 1219 C C . ALA A 1 163 ? -3.727 -32.811 1.529 1.00 93.31 163 ALA A C 1
ATOM 1221 O O . ALA A 1 163 ? -2.998 -33.706 1.107 1.00 93.31 163 ALA A O 1
ATOM 1222 N N . HIS A 1 164 ? -4.088 -31.764 0.780 1.00 95.06 164 HIS A N 1
ATOM 1223 C CA . HIS A 1 164 ? -3.564 -31.513 -0.566 1.00 95.06 164 HIS A CA 1
ATOM 1224 C C . HIS A 1 164 ? -2.042 -31.308 -0.558 1.00 95.06 164 HIS A C 1
ATOM 1226 O O . HIS A 1 164 ? -1.338 -31.938 -1.342 1.00 95.06 164 HIS A O 1
ATOM 1232 N N . GLU A 1 165 ? -1.513 -30.537 0.395 1.00 93.94 165 GLU A N 1
ATOM 1233 C CA . GLU A 1 165 ? -0.065 -30.360 0.563 1.00 93.94 165 GLU A CA 1
ATOM 1234 C C . GLU A 1 165 ? 0.638 -31.690 0.905 1.00 93.94 165 GLU A C 1
ATOM 1236 O O . GLU A 1 165 ? 1.685 -32.024 0.346 1.00 93.94 165 GLU A O 1
ATOM 1241 N N . ALA A 1 166 ? 0.047 -32.501 1.790 1.00 91.56 166 ALA A N 1
ATOM 1242 C CA . ALA A 1 166 ? 0.569 -33.827 2.117 1.00 91.56 166 ALA A CA 1
ATOM 1243 C C . ALA A 1 166 ? 0.527 -34.789 0.916 1.00 91.56 166 ALA A C 1
ATOM 1245 O O . ALA A 1 166 ? 1.440 -35.604 0.764 1.00 91.56 166 ALA A O 1
ATOM 1246 N N . LEU A 1 167 ? -0.506 -34.695 0.071 1.00 92.88 167 LEU A N 1
ATOM 1247 C CA . LEU A 1 167 ? -0.631 -35.476 -1.158 1.00 92.88 167 LEU A CA 1
ATOM 1248 C C . LEU A 1 167 ? 0.443 -35.066 -2.170 1.00 92.88 167 LEU A C 1
ATOM 1250 O O . LEU A 1 167 ? 1.142 -35.939 -2.677 1.00 92.88 167 LEU A O 1
ATOM 1254 N N . ALA A 1 168 ? 0.638 -33.762 -2.385 1.00 92.81 168 ALA A N 1
ATOM 1255 C CA . ALA A 1 168 ? 1.699 -33.234 -3.241 1.00 92.81 168 ALA A CA 1
ATOM 1256 C C . ALA A 1 168 ? 3.078 -33.741 -2.798 1.00 92.81 168 ALA A C 1
ATOM 1258 O O . ALA A 1 168 ? 3.852 -34.257 -3.600 1.00 92.81 168 ALA A O 1
ATOM 1259 N N . ARG A 1 169 ? 3.355 -33.707 -1.488 1.00 92.50 169 ARG A N 1
ATOM 1260 C CA . ARG A 1 169 ? 4.604 -34.236 -0.923 1.00 92.50 169 ARG A CA 1
ATOM 1261 C C . ARG A 1 169 ? 4.760 -35.747 -1.114 1.00 92.50 169 ARG A C 1
ATOM 1263 O O . ARG A 1 169 ? 5.878 -36.208 -1.305 1.00 92.50 169 ARG A O 1
ATOM 1270 N N . ALA A 1 170 ? 3.673 -36.515 -1.037 1.00 89.75 170 ALA A N 1
ATOM 1271 C CA . ALA A 1 170 ? 3.703 -37.966 -1.224 1.00 89.75 170 ALA A CA 1
ATOM 1272 C C . ALA A 1 170 ? 3.864 -38.386 -2.694 1.00 89.75 170 ALA A C 1
ATOM 1274 O O . ALA A 1 170 ? 4.351 -39.485 -2.944 1.00 89.75 170 ALA A O 1
ATOM 1275 N N . LEU A 1 171 ? 3.438 -37.537 -3.635 1.00 89.62 171 LEU A N 1
ATOM 1276 C CA . LEU A 1 171 ? 3.486 -37.798 -5.073 1.00 89.62 171 LEU A CA 1
ATOM 1277 C C . LEU A 1 171 ? 4.757 -37.281 -5.748 1.00 89.62 171 LEU A C 1
ATOM 1279 O O . LEU A 1 171 ? 5.091 -37.777 -6.815 1.00 89.62 171 LEU A O 1
ATOM 1283 N N . LEU A 1 172 ? 5.463 -36.327 -5.138 1.00 89.88 172 LEU A N 1
ATOM 1284 C CA . LEU A 1 172 ? 6.536 -35.564 -5.782 1.00 89.88 172 LEU A CA 1
ATOM 1285 C C . LEU A 1 172 ? 7.594 -36.414 -6.507 1.00 89.88 172 LEU A C 1
ATOM 1287 O O . LEU A 1 172 ? 8.031 -36.039 -7.589 1.00 89.88 172 LEU A O 1
ATOM 1291 N N . ASP A 1 173 ? 7.975 -37.555 -5.929 1.00 83.31 173 ASP A N 1
ATOM 1292 C CA . ASP A 1 173 ? 9.012 -38.433 -6.489 1.00 83.31 173 ASP A CA 1
ATOM 1293 C C . ASP A 1 173 ? 8.449 -39.520 -7.429 1.00 83.31 173 ASP A C 1
ATOM 1295 O O . ASP A 1 173 ? 9.209 -40.227 -8.087 1.00 83.31 173 ASP A O 1
ATOM 1299 N N . THR A 1 174 ? 7.124 -39.695 -7.475 1.00 86.50 174 THR A N 1
ATOM 1300 C CA . THR A 1 174 ? 6.453 -40.779 -8.219 1.00 86.50 174 THR A CA 1
ATOM 1301 C C . THR A 1 174 ? 5.581 -40.294 -9.375 1.00 86.50 174 THR A C 1
ATOM 1303 O O . THR A 1 174 ? 5.403 -41.029 -10.339 1.00 86.50 174 THR A O 1
ATOM 1306 N N . ASP A 1 175 ? 5.007 -39.097 -9.261 1.00 89.06 175 ASP A N 1
ATOM 1307 C CA . ASP A 1 175 ? 4.053 -38.508 -10.203 1.00 89.06 175 ASP A CA 1
ATOM 1308 C C . ASP A 1 175 ? 4.048 -36.978 -10.017 1.00 89.06 175 ASP A C 1
ATOM 1310 O O . ASP A 1 175 ? 3.299 -36.423 -9.207 1.00 89.06 175 ASP A O 1
ATOM 1314 N N . ALA A 1 176 ? 4.970 -36.307 -10.712 1.00 88.12 176 ALA A N 1
ATOM 1315 C CA . ALA A 1 176 ? 5.202 -34.873 -10.561 1.00 88.12 176 ALA A CA 1
ATOM 1316 C C . ALA A 1 176 ? 4.006 -34.030 -11.039 1.00 88.12 176 ALA A C 1
ATOM 1318 O O . ALA A 1 176 ? 3.655 -33.067 -10.363 1.00 88.12 176 ALA A O 1
ATOM 1319 N N . GLU A 1 177 ? 3.321 -34.455 -12.107 1.00 88.75 177 GLU A N 1
ATOM 1320 C CA . GLU A 1 177 ? 2.128 -33.781 -12.636 1.00 88.75 177 GLU A CA 1
ATOM 1321 C C . GLU A 1 177 ? 1.015 -33.746 -11.587 1.00 88.75 177 GLU A C 1
ATOM 1323 O O . GLU A 1 177 ? 0.540 -32.675 -11.206 1.00 88.75 177 GLU A O 1
ATOM 1328 N N . ARG A 1 178 ? 0.656 -34.900 -11.006 1.00 88.44 178 ARG A N 1
ATOM 1329 C CA . ARG A 1 178 ? -0.346 -34.935 -9.929 1.00 88.44 178 ARG A CA 1
ATOM 1330 C C . ARG A 1 178 ? 0.136 -34.247 -8.650 1.00 88.44 178 ARG A C 1
ATOM 1332 O O . ARG A 1 178 ? -0.698 -33.816 -7.849 1.00 88.44 178 ARG A O 1
ATOM 1339 N N . ALA A 1 179 ? 1.448 -34.153 -8.428 1.00 89.94 179 ALA A N 1
ATOM 1340 C CA . ALA A 1 179 ? 2.011 -33.407 -7.307 1.00 89.94 179 ALA A CA 1
ATOM 1341 C C . ALA A 1 179 ? 1.846 -31.888 -7.483 1.00 89.94 179 ALA A C 1
ATOM 1343 O O . ALA A 1 179 ? 1.454 -31.228 -6.518 1.00 89.94 179 ALA A O 1
ATOM 1344 N N . ALA A 1 180 ? 2.079 -31.348 -8.685 1.00 90.69 180 ALA A N 1
ATOM 1345 C CA . ALA A 1 180 ? 1.825 -29.943 -9.011 1.00 90.69 180 ALA A CA 1
ATOM 1346 C C . ALA A 1 180 ? 0.337 -29.612 -8.830 1.00 90.69 180 ALA A C 1
ATOM 1348 O O . ALA A 1 180 ? -0.019 -28.709 -8.075 1.00 90.69 180 ALA A O 1
ATOM 1349 N N . ASP A 1 181 ? -0.529 -30.450 -9.394 1.00 91.50 181 ASP A N 1
ATOM 1350 C CA . ASP A 1 181 ? -1.986 -30.359 -9.305 1.00 91.50 181 ASP A CA 1
ATOM 1351 C C . ASP A 1 181 ? -2.506 -30.359 -7.852 1.00 91.50 181 ASP A C 1
ATOM 1353 O O . ASP A 1 181 ? -3.496 -29.708 -7.503 1.00 91.50 181 ASP A O 1
ATOM 1357 N N . ALA A 1 182 ? -1.875 -31.144 -6.975 1.00 91.50 182 ALA A N 1
ATOM 1358 C CA . ALA A 1 182 ? -2.201 -31.177 -5.554 1.00 91.50 182 ALA A CA 1
ATOM 1359 C C . ALA A 1 182 ? -1.636 -29.958 -4.806 1.00 91.50 182 ALA A C 1
ATOM 1361 O O . ALA A 1 182 ? -2.290 -29.464 -3.889 1.00 91.50 182 ALA A O 1
ATOM 1362 N N . ALA A 1 183 ? -0.461 -29.457 -5.193 1.00 93.44 183 ALA A N 1
ATOM 1363 C CA . ALA A 1 183 ? 0.139 -28.267 -4.600 1.00 93.44 183 ALA A CA 1
ATOM 1364 C C . ALA A 1 183 ? -0.654 -26.995 -4.945 1.00 93.44 183 ALA A C 1
ATOM 1366 O O . ALA A 1 183 ? -0.883 -26.179 -4.055 1.00 93.44 183 ALA A O 1
ATOM 1367 N N . GLU A 1 184 ? -1.160 -26.857 -6.175 1.00 92.38 184 GLU A N 1
ATOM 1368 C CA . GLU A 1 184 ? -2.051 -25.750 -6.557 1.00 92.38 184 GLU A CA 1
ATOM 1369 C C . GLU A 1 184 ? -3.349 -25.759 -5.738 1.00 92.38 184 GLU A C 1
ATOM 1371 O O . GLU A 1 184 ? -3.699 -24.755 -5.123 1.00 92.38 184 GLU A O 1
ATOM 1376 N N . ARG A 1 185 ? -3.999 -26.921 -5.594 1.00 92.31 185 ARG A N 1
ATOM 1377 C CA . ARG A 1 185 ? -5.202 -27.063 -4.746 1.00 92.31 185 ARG A CA 1
ATOM 1378 C C . ARG A 1 185 ? -4.942 -26.801 -3.257 1.00 92.31 185 ARG A C 1
ATOM 1380 O O . ARG A 1 185 ? -5.873 -26.516 -2.508 1.00 92.31 185 ARG A O 1
ATOM 1387 N N . ALA A 1 186 ? -3.696 -26.914 -2.793 1.00 91.75 186 ALA A N 1
ATOM 1388 C CA . ALA A 1 186 ? -3.324 -26.536 -1.428 1.00 91.75 186 ALA A CA 1
ATOM 1389 C C . ALA A 1 186 ? -3.200 -25.011 -1.243 1.00 91.75 186 ALA A C 1
ATOM 1391 O O . ALA A 1 186 ? -3.314 -24.535 -0.111 1.00 91.75 186 ALA A O 1
ATOM 1392 N N . LEU A 1 187 ? -2.974 -24.270 -2.335 1.00 91.88 187 LEU A N 1
ATOM 1393 C CA . LEU A 1 187 ? -2.850 -22.809 -2.378 1.00 91.88 187 LEU A CA 1
ATOM 1394 C C . LEU A 1 187 ? -4.198 -22.097 -2.570 1.00 91.88 187 LEU A C 1
ATOM 1396 O O . LEU A 1 187 ? -4.292 -20.898 -2.297 1.00 91.88 187 LEU A O 1
ATOM 1400 N N . ASP A 1 188 ? -5.242 -22.814 -2.995 1.00 84.06 188 ASP A N 1
ATOM 1401 C CA . ASP A 1 188 ? -6.595 -22.276 -3.169 1.00 84.06 188 ASP A CA 1
ATOM 1402 C C . ASP A 1 188 ? -7.094 -21.575 -1.891 1.00 84.06 188 ASP A C 1
ATOM 1404 O O . ASP A 1 188 ? -7.349 -22.199 -0.858 1.00 84.06 188 ASP A O 1
ATOM 1408 N N . GLY A 1 189 ? -7.234 -20.247 -1.961 1.00 72.06 189 GLY A N 1
ATOM 1409 C CA . GLY A 1 189 ? -7.704 -19.407 -0.854 1.00 72.06 189 GLY A CA 1
ATOM 1410 C C . GLY A 1 189 ? -6.683 -19.135 0.261 1.00 72.06 189 GLY A C 1
ATOM 1411 O O . GLY A 1 189 ? -7.047 -18.500 1.248 1.00 72.06 189 GLY A O 1
ATOM 1412 N N . ASP A 1 190 ? -5.428 -19.584 0.129 1.00 81.75 190 ASP A N 1
ATOM 1413 C CA . ASP A 1 190 ? -4.347 -19.345 1.099 1.00 81.75 190 ASP A CA 1
ATOM 1414 C C . ASP A 1 190 ? -2.968 -19.255 0.404 1.00 81.75 190 ASP A C 1
ATOM 1416 O O . ASP A 1 190 ? -2.145 -20.175 0.498 1.00 81.75 190 ASP A O 1
ATOM 1420 N N . PRO A 1 191 ? -2.692 -18.145 -0.311 1.00 84.62 191 PRO A N 1
ATOM 1421 C CA . PRO A 1 191 ? -1.469 -17.978 -1.098 1.00 84.62 191 PRO A CA 1
ATOM 1422 C C . PRO A 1 191 ? -0.209 -17.798 -0.238 1.00 84.62 191 PRO A C 1
ATOM 1424 O O . PRO A 1 191 ? 0.884 -17.693 -0.786 1.00 84.62 191 PRO A O 1
ATOM 1427 N N . TYR A 1 192 ? -0.318 -17.774 1.092 1.00 86.75 192 TYR A N 1
ATOM 1428 C CA . TYR A 1 192 ? 0.816 -17.595 2.004 1.00 86.75 192 TYR A CA 1
ATOM 1429 C C . TYR A 1 192 ? 1.427 -18.933 2.466 1.00 86.75 192 TYR A C 1
ATOM 1431 O O . TYR A 1 192 ? 2.396 -18.951 3.226 1.00 86.75 192 TYR A O 1
ATOM 1439 N N . ARG A 1 193 ? 0.902 -20.077 1.995 1.00 89.62 193 ARG A N 1
ATOM 1440 C CA . ARG A 1 193 ? 1.438 -21.416 2.296 1.00 89.62 193 ARG A CA 1
ATOM 1441 C C . ARG A 1 193 ? 2.717 -21.724 1.527 1.00 89.62 193 ARG A C 1
ATOM 1443 O O . ARG A 1 193 ? 2.718 -22.398 0.499 1.00 89.62 193 ARG A O 1
ATOM 1450 N N . GLU A 1 194 ? 3.836 -21.300 2.093 1.00 92.00 194 GLU A N 1
ATOM 1451 C CA . GLU A 1 194 ? 5.168 -21.510 1.518 1.00 92.00 194 GLU A CA 1
ATOM 1452 C C . GLU A 1 194 ? 5.508 -22.974 1.218 1.00 92.00 194 GLU A C 1
ATOM 1454 O O . GLU A 1 194 ? 6.120 -23.260 0.191 1.00 92.00 194 GLU A O 1
ATOM 1459 N N . GLY A 1 195 ? 5.085 -23.909 2.078 1.00 90.94 195 GLY A N 1
ATOM 1460 C CA . GLY A 1 195 ? 5.317 -25.342 1.875 1.00 90.94 195 GLY A CA 1
ATOM 1461 C C . GLY A 1 195 ? 4.656 -25.874 0.600 1.00 90.94 195 GLY A C 1
ATOM 1462 O O . GLY A 1 195 ? 5.260 -26.664 -0.125 1.00 90.94 195 GLY A O 1
ATOM 1463 N N . ALA A 1 196 ? 3.453 -25.390 0.276 1.00 92.50 196 ALA A N 1
ATOM 1464 C CA . ALA A 1 196 ? 2.757 -25.738 -0.959 1.00 92.50 196 ALA A CA 1
ATOM 1465 C C . ALA A 1 196 ? 3.430 -25.098 -2.185 1.00 92.50 196 ALA A C 1
ATOM 1467 O O . ALA A 1 196 ? 3.652 -25.786 -3.179 1.00 92.50 196 ALA A O 1
ATOM 1468 N N . TRP A 1 197 ? 3.861 -23.835 -2.091 1.00 96.12 197 TRP A N 1
ATOM 1469 C CA . TRP A 1 197 ? 4.655 -23.196 -3.148 1.00 96.12 197 TRP A CA 1
ATOM 1470 C C . TRP A 1 197 ? 5.968 -23.931 -3.422 1.00 96.12 197 TRP A C 1
ATOM 1472 O O . TRP A 1 197 ? 6.311 -24.160 -4.578 1.00 96.12 197 TRP A O 1
ATOM 1482 N N . ALA A 1 198 ? 6.692 -24.347 -2.382 1.00 94.69 198 ALA A N 1
ATOM 1483 C CA . ALA A 1 198 ? 7.943 -25.082 -2.542 1.00 94.69 198 ALA A CA 1
ATOM 1484 C C . ALA A 1 198 ? 7.718 -26.437 -3.229 1.00 94.69 198 ALA A C 1
ATOM 1486 O O . ALA A 1 198 ? 8.510 -26.833 -4.085 1.00 94.69 198 ALA A O 1
ATOM 1487 N N . LEU A 1 199 ? 6.626 -27.133 -2.897 1.00 95.88 199 LEU A N 1
ATOM 1488 C CA . LEU A 1 199 ? 6.230 -28.371 -3.570 1.00 95.88 199 LEU A CA 1
ATOM 1489 C C . LEU A 1 199 ? 5.843 -28.130 -5.033 1.00 95.88 199 LEU A C 1
ATOM 1491 O O . LEU A 1 199 ? 6.270 -28.907 -5.879 1.00 95.88 199 LEU A O 1
ATOM 1495 N N . LEU A 1 200 ? 5.130 -27.044 -5.344 1.00 96.38 200 LEU A N 1
ATOM 1496 C CA . LEU A 1 200 ? 4.764 -26.681 -6.717 1.00 96.38 200 LEU A CA 1
ATOM 1497 C C . LEU A 1 200 ? 5.998 -26.375 -7.581 1.00 96.38 200 LEU A C 1
ATOM 1499 O O . LEU A 1 200 ? 6.137 -26.899 -8.683 1.00 96.38 200 LEU A O 1
ATOM 1503 N N . VAL A 1 201 ? 6.943 -25.589 -7.053 1.00 94.50 201 VAL A N 1
ATOM 1504 C CA . VAL A 1 201 ? 8.226 -25.300 -7.721 1.00 94.50 201 VAL A CA 1
ATOM 1505 C C . VAL A 1 201 ? 9.000 -26.596 -7.980 1.00 94.50 201 VAL A C 1
ATOM 1507 O O . VAL A 1 201 ? 9.512 -26.806 -9.081 1.00 94.50 201 VAL A O 1
ATOM 1510 N N . ARG A 1 202 ? 9.069 -27.496 -6.990 1.00 95.19 202 ARG A N 1
ATOM 1511 C CA . ARG A 1 202 ? 9.754 -28.791 -7.130 1.00 95.19 202 ARG A CA 1
ATOM 1512 C C . ARG A 1 202 ? 9.056 -29.712 -8.128 1.00 95.19 202 ARG A C 1
ATOM 1514 O O . ARG A 1 202 ? 9.752 -30.376 -8.886 1.00 95.19 202 ARG A O 1
ATOM 1521 N N . ALA A 1 203 ? 7.726 -29.729 -8.153 1.00 93.62 203 ALA A N 1
ATOM 1522 C CA . ALA A 1 203 ? 6.942 -30.541 -9.076 1.00 93.62 203 ALA A CA 1
ATOM 1523 C C . ALA A 1 203 ? 7.156 -30.092 -10.531 1.00 93.62 203 ALA A C 1
ATOM 1525 O O . ALA A 1 203 ? 7.601 -30.893 -11.347 1.00 93.62 203 ALA A O 1
ATOM 1526 N N . HIS A 1 204 ? 7.020 -28.794 -10.827 1.00 92.94 204 HIS A N 1
ATOM 1527 C CA . HIS A 1 204 ? 7.330 -28.256 -12.159 1.00 92.94 204 HIS A CA 1
ATOM 1528 C C . HIS A 1 204 ? 8.792 -28.476 -12.570 1.00 92.94 204 HIS A C 1
ATOM 1530 O O . HIS A 1 204 ? 9.090 -28.699 -13.742 1.00 92.94 204 HIS A O 1
ATOM 1536 N N . THR A 1 205 ? 9.721 -28.443 -11.611 1.00 91.62 205 THR A N 1
ATOM 1537 C CA . THR A 1 205 ? 11.128 -28.771 -11.882 1.00 91.62 205 THR A CA 1
ATOM 1538 C C . THR A 1 205 ? 11.290 -30.246 -12.261 1.00 91.62 205 THR A C 1
ATOM 1540 O O . THR A 1 205 ? 11.975 -30.547 -13.234 1.00 91.62 205 THR A O 1
ATOM 1543 N N . ALA A 1 206 ? 10.637 -31.160 -11.536 1.00 88.69 206 ALA A N 1
ATOM 1544 C CA . ALA A 1 206 ? 10.659 -32.597 -11.815 1.00 88.69 206 ALA A CA 1
ATOM 1545 C C . ALA A 1 206 ? 9.957 -32.966 -13.139 1.00 88.69 206 ALA A C 1
ATOM 1547 O O . ALA A 1 206 ? 10.369 -33.917 -13.797 1.00 88.69 206 ALA A O 1
ATOM 1548 N N . GLU A 1 207 ? 8.963 -32.183 -13.574 1.00 89.50 207 GLU A N 1
ATOM 1549 C CA . GLU A 1 207 ? 8.327 -32.283 -14.901 1.00 89.50 207 GLU A CA 1
ATOM 1550 C C . GLU A 1 207 ? 9.211 -31.779 -16.057 1.00 89.50 207 GLU A C 1
ATOM 1552 O O . GLU A 1 207 ? 8.834 -31.897 -17.222 1.00 89.50 207 GLU A O 1
ATOM 1557 N N . GLY A 1 208 ? 10.371 -31.176 -15.772 1.00 86.31 208 GLY A N 1
ATOM 1558 C CA . GLY A 1 208 ? 11.205 -30.550 -16.799 1.00 86.31 208 GLY A CA 1
ATOM 1559 C C . GLY A 1 208 ? 10.650 -29.214 -17.309 1.00 86.31 208 GLY A C 1
ATOM 1560 O O . GLY A 1 208 ? 10.946 -28.814 -18.435 1.00 86.31 208 GLY A O 1
ATOM 1561 N N . ARG A 1 209 ? 9.868 -28.496 -16.488 1.00 86.31 209 ARG A N 1
ATOM 1562 C CA . ARG A 1 209 ? 9.286 -27.169 -16.780 1.00 86.31 209 ARG A CA 1
ATOM 1563 C C . ARG A 1 209 ? 9.889 -26.081 -15.871 1.00 86.31 209 ARG A C 1
ATOM 1565 O O . ARG A 1 209 ? 9.182 -25.449 -15.083 1.00 86.31 209 ARG A O 1
ATOM 1572 N N . PRO A 1 210 ? 11.201 -25.802 -15.978 1.00 79.50 210 PRO A N 1
ATOM 1573 C CA . PRO A 1 210 ? 11.911 -24.882 -15.085 1.00 79.50 210 PRO A CA 1
ATOM 1574 C C . PRO A 1 210 ? 11.389 -23.437 -15.163 1.00 79.50 210 PRO A C 1
ATOM 1576 O O . PRO A 1 210 ? 11.383 -22.733 -14.157 1.00 79.50 210 PRO A O 1
ATOM 1579 N N . GLY A 1 211 ? 10.877 -22.997 -16.320 1.00 64.50 211 GLY A N 1
ATOM 1580 C CA . GLY A 1 211 ? 10.247 -21.679 -16.454 1.00 64.50 211 GLY A CA 1
ATOM 1581 C C . GLY A 1 211 ? 8.986 -21.526 -15.595 1.00 64.50 211 GLY A C 1
ATOM 1582 O O . GLY A 1 211 ? 8.786 -20.489 -14.967 1.00 64.50 211 GLY A O 1
ATOM 1583 N N . GLU A 1 212 ? 8.167 -22.572 -15.489 1.00 79.31 212 GLU A N 1
ATOM 1584 C CA . GLU A 1 212 ? 6.965 -22.558 -14.646 1.00 79.31 212 GLU A CA 1
ATOM 1585 C C . GLU A 1 212 ? 7.293 -22.685 -13.166 1.00 79.31 212 GLU A C 1
ATOM 1587 O O . GLU A 1 212 ? 6.658 -22.030 -12.340 1.00 79.31 212 GLU A O 1
ATOM 1592 N N . ALA A 1 213 ? 8.345 -23.434 -12.835 1.00 85.38 213 ALA A N 1
ATOM 1593 C CA . ALA A 1 213 ? 8.901 -23.468 -11.491 1.00 85.38 213 ALA A CA 1
ATOM 1594 C C . ALA A 1 213 ? 9.385 -22.073 -11.042 1.00 85.38 213 ALA A C 1
ATOM 1596 O O . ALA A 1 213 ? 9.075 -21.636 -9.933 1.00 85.38 213 ALA A O 1
ATOM 1597 N N . VAL A 1 214 ? 10.066 -21.319 -11.912 1.00 78.44 214 VAL A N 1
ATOM 1598 C CA . VAL A 1 214 ? 10.473 -19.931 -11.622 1.00 78.44 214 VAL A CA 1
ATOM 1599 C C . VAL A 1 214 ? 9.256 -19.009 -11.493 1.00 78.44 214 VAL A C 1
ATOM 1601 O O . VAL A 1 214 ? 9.175 -18.233 -10.543 1.00 78.44 214 VAL A O 1
ATOM 1604 N N . LEU A 1 215 ? 8.262 -19.121 -12.378 1.00 74.75 215 LEU A N 1
ATOM 1605 C CA . LEU A 1 215 ? 7.025 -18.335 -12.276 1.00 74.75 215 LEU A CA 1
ATOM 1606 C C . LEU A 1 215 ? 6.224 -18.655 -11.004 1.00 74.75 215 LEU A C 1
ATOM 1608 O O . LEU A 1 215 ? 5.640 -17.752 -10.406 1.00 74.75 215 LEU A O 1
ATOM 1612 N N . ALA A 1 216 ? 6.183 -19.915 -10.565 1.00 84.25 216 ALA A N 1
ATOM 1613 C CA . ALA A 1 216 ? 5.584 -20.306 -9.290 1.00 84.25 216 ALA A CA 1
ATOM 1614 C C . ALA A 1 216 ? 6.328 -19.670 -8.104 1.00 84.25 216 ALA A C 1
ATOM 1616 O O . ALA A 1 216 ? 5.686 -19.104 -7.222 1.00 84.25 216 ALA A O 1
ATOM 1617 N N . TYR A 1 217 ? 7.664 -19.658 -8.120 1.00 85.31 217 TYR A N 1
ATOM 1618 C CA . TYR A 1 217 ? 8.459 -18.973 -7.098 1.00 85.31 217 TYR A CA 1
ATOM 1619 C C . TYR A 1 217 ? 8.215 -17.458 -7.070 1.00 85.31 217 TYR A C 1
ATOM 1621 O O . TYR A 1 217 ? 8.044 -16.889 -5.996 1.00 85.31 217 TYR A O 1
ATOM 1629 N N . LEU A 1 218 ? 8.160 -16.790 -8.226 1.00 80.19 218 LEU A N 1
ATOM 1630 C CA . LEU A 1 218 ? 7.911 -15.345 -8.287 1.00 80.19 218 LEU A CA 1
ATOM 1631 C C . LEU A 1 218 ? 6.507 -14.982 -7.782 1.00 80.19 218 LEU A C 1
ATOM 1633 O O . LEU A 1 218 ? 6.351 -13.983 -7.082 1.00 80.19 218 LEU A O 1
ATOM 1637 N N . ARG A 1 219 ? 5.499 -15.813 -8.085 1.00 87.06 219 ARG A N 1
ATOM 1638 C CA . ARG A 1 219 ? 4.143 -15.678 -7.524 1.00 87.06 219 ARG A CA 1
ATOM 1639 C C . ARG A 1 219 ? 4.150 -15.838 -6.003 1.00 87.06 219 ARG A C 1
ATOM 1641 O O . ARG A 1 219 ? 3.558 -15.015 -5.312 1.00 87.06 219 ARG A O 1
ATOM 1648 N N . ALA A 1 220 ? 4.867 -16.838 -5.493 1.00 83.94 220 ALA A N 1
ATOM 1649 C CA . ALA A 1 220 ? 5.034 -17.053 -4.060 1.00 83.94 220 ALA A CA 1
ATOM 1650 C C . ALA A 1 220 ? 5.738 -15.869 -3.375 1.00 83.94 220 ALA A C 1
ATOM 1652 O O . ALA A 1 220 ? 5.280 -15.385 -2.346 1.00 83.94 220 ALA A O 1
ATOM 1653 N N . ALA A 1 221 ? 6.823 -15.361 -3.965 1.00 72.00 221 ALA A N 1
ATOM 1654 C CA . ALA A 1 221 ? 7.575 -14.230 -3.433 1.00 72.00 221 ALA A CA 1
ATOM 1655 C C . ALA A 1 221 ? 6.745 -12.942 -3.401 1.00 72.00 221 ALA A C 1
ATOM 1657 O O . ALA A 1 221 ? 6.797 -12.220 -2.411 1.00 72.00 221 ALA A O 1
ATOM 1658 N N . ALA A 1 222 ? 5.941 -12.691 -4.437 1.00 66.38 222 ALA A N 1
ATOM 1659 C CA . ALA A 1 222 ? 5.012 -11.567 -4.455 1.00 66.38 222 ALA A CA 1
ATOM 1660 C C . ALA A 1 222 ? 3.940 -11.696 -3.361 1.00 66.38 222 ALA A C 1
ATOM 1662 O O . ALA A 1 222 ? 3.711 -10.740 -2.629 1.00 66.38 222 ALA A O 1
ATOM 1663 N N . ALA A 1 223 ? 3.333 -12.879 -3.200 1.00 67.44 223 ALA A N 1
ATOM 1664 C CA . ALA A 1 223 ? 2.336 -13.115 -2.155 1.00 67.44 223 ALA A CA 1
ATOM 1665 C C . ALA A 1 223 ? 2.921 -12.951 -0.738 1.00 67.44 223 ALA A C 1
ATOM 1667 O O . ALA A 1 223 ? 2.269 -12.401 0.140 1.00 67.44 223 ALA A O 1
ATOM 1668 N N . LEU A 1 224 ? 4.158 -13.387 -0.488 1.00 69.50 224 LEU A N 1
ATOM 1669 C CA . LEU A 1 224 ? 4.792 -13.234 0.829 1.00 69.50 224 LEU A CA 1
ATOM 1670 C C . LEU A 1 224 ? 5.203 -11.784 1.121 1.00 69.50 224 LEU A C 1
ATOM 1672 O O . LEU A 1 224 ? 5.045 -11.322 2.253 1.00 69.50 224 LEU A O 1
ATOM 1676 N N . ASP A 1 225 ? 5.650 -11.046 0.105 1.00 66.25 225 ASP A N 1
ATOM 1677 C CA . ASP A 1 225 ? 5.982 -9.624 0.232 1.00 66.25 225 ASP A CA 1
ATOM 1678 C C . ASP A 1 225 ? 4.751 -8.778 0.616 1.00 66.25 225 ASP A C 1
ATOM 1680 O O . ASP A 1 225 ? 4.868 -7.843 1.409 1.00 66.25 225 ASP A O 1
ATOM 1684 N N . GLU A 1 226 ? 3.540 -9.162 0.179 1.00 53.03 226 GLU A N 1
ATOM 1685 C CA . GLU A 1 226 ? 2.279 -8.507 0.581 1.00 53.03 226 GLU A CA 1
ATOM 1686 C C . GLU A 1 226 ? 2.055 -8.481 2.102 1.00 53.03 226 GLU A C 1
ATOM 1688 O O . GLU A 1 226 ? 1.425 -7.552 2.616 1.00 53.03 226 GLU A O 1
ATOM 1693 N N . ILE A 1 227 ? 2.578 -9.474 2.828 1.00 65.56 227 ILE A N 1
ATOM 1694 C CA . ILE A 1 227 ? 2.513 -9.569 4.295 1.00 65.56 227 ILE A CA 1
ATOM 1695 C C . ILE A 1 227 ? 3.861 -9.263 4.970 1.00 65.56 227 ILE A C 1
ATOM 1697 O O . ILE A 1 227 ? 4.007 -9.453 6.179 1.00 65.56 227 ILE A O 1
ATOM 1701 N N . GLY A 1 228 ? 4.838 -8.754 4.209 1.00 54.28 228 GLY A N 1
ATOM 1702 C CA . GLY A 1 228 ? 6.166 -8.378 4.695 1.00 54.28 228 GLY A CA 1
ATOM 1703 C C . GLY A 1 228 ? 7.059 -9.564 5.069 1.00 54.28 228 GLY A C 1
ATOM 1704 O O . GLY A 1 228 ? 7.960 -9.407 5.896 1.00 54.28 228 GLY A O 1
ATOM 1705 N N . LEU A 1 229 ? 6.804 -10.748 4.504 1.00 63.50 229 LEU A N 1
ATOM 1706 C CA . LEU A 1 229 ? 7.613 -11.949 4.701 1.00 63.50 229 LEU A CA 1
ATOM 1707 C C . LEU A 1 229 ? 8.514 -12.200 3.486 1.00 63.50 229 LEU A C 1
ATOM 1709 O O . LEU A 1 229 ? 8.131 -11.988 2.341 1.00 63.50 229 LEU A O 1
ATOM 1713 N N . LEU A 1 230 ? 9.728 -12.689 3.739 1.00 72.44 230 LEU A N 1
ATOM 1714 C CA . LEU A 1 230 ? 10.644 -13.124 2.683 1.00 72.44 230 LEU A CA 1
ATOM 1715 C C . LEU A 1 230 ? 10.453 -14.623 2.402 1.00 72.44 230 LEU A C 1
ATOM 1717 O O . LEU A 1 230 ? 10.247 -15.371 3.360 1.00 72.44 230 LEU A O 1
ATOM 1721 N N . PRO A 1 231 ? 10.618 -15.091 1.144 1.00 80.19 231 PRO A N 1
ATOM 1722 C CA . PRO A 1 231 ? 10.549 -16.515 0.807 1.00 80.19 231 PRO A CA 1
ATOM 1723 C C . PRO A 1 231 ? 11.463 -17.351 1.695 1.00 80.19 231 PRO A C 1
ATOM 1725 O O . PRO A 1 231 ? 12.650 -17.051 1.790 1.00 80.19 231 PRO A O 1
ATOM 1728 N N . SER A 1 232 ? 10.947 -18.401 2.319 1.00 80.81 232 SER A N 1
ATOM 1729 C CA . SER A 1 232 ? 11.660 -19.312 3.218 1.00 80.81 232 SER A CA 1
ATOM 1730 C C . SER A 1 232 ? 12.823 -20.036 2.540 1.00 80.81 232 SER A C 1
ATOM 1732 O O . SER A 1 232 ? 12.927 -20.134 1.317 1.00 80.81 232 SER A O 1
ATOM 1734 N N . HIS A 1 233 ? 13.725 -20.591 3.354 1.00 79.56 233 HIS A N 1
ATOM 1735 C CA . HIS A 1 233 ? 14.864 -21.363 2.854 1.00 79.56 233 HIS A CA 1
ATOM 1736 C C . HIS A 1 233 ? 14.431 -22.538 1.962 1.00 79.56 233 HIS A C 1
ATOM 1738 O O . HIS A 1 233 ? 15.065 -22.783 0.940 1.00 79.56 233 HIS A O 1
ATOM 1744 N N . GLU A 1 234 ? 13.357 -23.249 2.317 1.00 82.88 234 GLU A N 1
ATOM 1745 C CA . GLU A 1 234 ? 12.844 -24.378 1.532 1.00 82.88 234 GLU A CA 1
ATOM 1746 C C . GLU A 1 234 ? 12.393 -23.932 0.134 1.00 82.88 234 GLU A C 1
ATOM 1748 O O . GLU A 1 234 ? 12.813 -24.514 -0.867 1.00 82.88 234 GLU A O 1
ATOM 1753 N N . LEU A 1 235 ? 11.635 -22.836 0.054 1.00 87.50 235 LEU A N 1
ATOM 1754 C CA . LEU A 1 235 ? 11.161 -22.260 -1.203 1.00 87.50 235 LEU A CA 1
ATOM 1755 C C . LEU A 1 235 ? 12.309 -21.693 -2.060 1.00 87.50 235 LEU A C 1
ATOM 1757 O O . LEU A 1 235 ? 12.358 -21.925 -3.268 1.00 87.50 235 LEU A O 1
ATOM 1761 N N . ARG A 1 236 ? 13.288 -21.018 -1.444 1.00 86.69 236 ARG A N 1
ATOM 1762 C CA . ARG A 1 236 ? 14.499 -20.548 -2.145 1.00 86.69 236 ARG A CA 1
ATOM 1763 C C . ARG A 1 236 ? 15.370 -21.701 -2.647 1.00 86.69 236 ARG A C 1
ATOM 1765 O O . ARG A 1 236 ? 15.948 -21.596 -3.723 1.00 86.69 236 ARG A O 1
ATOM 1772 N N . THR A 1 237 ? 15.445 -22.802 -1.899 1.00 86.75 237 THR A N 1
ATOM 1773 C CA . THR A 1 237 ? 16.177 -24.012 -2.313 1.00 86.75 237 THR A CA 1
ATOM 1774 C C . THR A 1 237 ? 15.493 -24.674 -3.507 1.00 86.75 237 THR A C 1
ATOM 1776 O O . THR A 1 237 ? 16.165 -25.044 -4.467 1.00 86.75 237 THR A O 1
ATOM 1779 N N . ALA A 1 238 ? 14.159 -24.765 -3.488 1.00 85.38 238 ALA A N 1
ATOM 1780 C CA . ALA A 1 238 ? 13.378 -25.242 -4.626 1.00 85.38 238 ALA A CA 1
ATOM 1781 C C . ALA A 1 238 ? 13.608 -24.377 -5.878 1.00 85.38 238 ALA A C 1
ATOM 1783 O O . ALA A 1 238 ? 13.821 -24.910 -6.963 1.00 85.38 238 ALA A O 1
ATOM 1784 N N . HIS A 1 239 ? 13.648 -23.051 -5.723 1.00 90.94 239 HIS A N 1
ATOM 1785 C CA . HIS A 1 239 ? 13.953 -22.124 -6.813 1.00 90.94 239 HIS A CA 1
ATOM 1786 C C . HIS A 1 239 ? 15.385 -22.270 -7.345 1.00 90.94 239 HIS A C 1
ATOM 1788 O O . HIS A 1 239 ? 15.590 -22.302 -8.554 1.00 90.94 239 HIS A O 1
ATOM 1794 N N . ALA A 1 240 ? 16.380 -22.414 -6.468 1.00 80.88 240 ALA A N 1
ATOM 1795 C CA . ALA A 1 240 ? 17.759 -22.653 -6.887 1.00 80.88 240 ALA A CA 1
ATOM 1796 C C . ALA A 1 240 ? 17.894 -23.962 -7.688 1.00 80.88 240 ALA A C 1
ATOM 1798 O O . ALA A 1 240 ? 18.582 -23.992 -8.708 1.00 80.88 240 ALA A O 1
ATOM 1799 N N . ALA A 1 241 ? 17.190 -25.022 -7.274 1.00 79.81 241 ALA A N 1
ATOM 1800 C CA . ALA A 1 241 ? 17.123 -26.274 -8.023 1.00 79.81 241 ALA A CA 1
ATOM 1801 C C . ALA A 1 241 ? 16.423 -26.103 -9.385 1.00 79.81 241 ALA A C 1
ATOM 1803 O O . ALA A 1 241 ? 16.902 -26.640 -10.381 1.00 79.81 241 ALA A O 1
ATOM 1804 N N . ALA A 1 242 ? 15.347 -25.311 -9.452 1.00 87.00 242 ALA A N 1
ATOM 1805 C CA . ALA A 1 242 ? 14.653 -24.986 -10.700 1.00 87.00 242 ALA A CA 1
ATOM 1806 C C . ALA A 1 242 ? 15.555 -24.243 -11.698 1.00 87.00 242 ALA A C 1
ATOM 1808 O O . ALA A 1 242 ? 15.593 -24.584 -12.880 1.00 87.00 242 ALA A O 1
ATOM 1809 N N . LEU A 1 243 ? 16.331 -23.265 -11.219 1.00 79.38 243 LEU A N 1
ATOM 1810 C CA . LEU A 1 243 ? 17.309 -22.539 -12.033 1.00 79.38 243 LEU A CA 1
ATOM 1811 C C . LEU A 1 243 ? 18.435 -23.455 -12.530 1.00 79.38 243 LEU A C 1
ATOM 1813 O O . LEU A 1 243 ? 18.848 -23.350 -13.683 1.00 79.38 243 LEU A O 1
ATOM 1817 N N . ALA A 1 244 ? 18.906 -24.377 -11.686 1.00 77.12 244 ALA A N 1
ATOM 1818 C CA . ALA A 1 244 ? 19.921 -25.357 -12.068 1.00 77.12 244 ALA A CA 1
ATOM 1819 C C . ALA A 1 244 ? 19.403 -26.355 -13.121 1.00 77.12 244 ALA A C 1
ATOM 1821 O O . ALA A 1 244 ? 20.136 -26.693 -14.046 1.00 77.12 244 ALA A O 1
ATOM 1822 N N . ALA A 1 245 ? 18.142 -26.785 -13.019 1.00 74.06 245 ALA A N 1
ATOM 1823 C CA . ALA A 1 245 ? 17.494 -27.669 -13.990 1.00 74.06 245 ALA A CA 1
ATOM 1824 C C . ALA A 1 245 ? 17.141 -26.969 -15.318 1.00 74.06 245 ALA A C 1
ATOM 1826 O O . ALA A 1 245 ? 17.003 -27.631 -16.342 1.00 74.06 245 ALA A O 1
ATOM 1827 N N . GLY A 1 246 ? 17.008 -25.637 -15.314 1.00 59.47 246 GLY A N 1
ATOM 1828 C CA . GLY A 1 246 ? 16.793 -24.814 -16.509 1.00 59.47 246 GLY A CA 1
ATOM 1829 C C . GLY A 1 246 ? 18.033 -24.563 -17.362 1.00 59.47 246 GLY A C 1
ATOM 1830 O O . GLY A 1 246 ? 17.912 -23.988 -18.444 1.00 59.47 246 GLY A O 1
ATOM 1831 N N . ARG A 1 247 ? 19.215 -25.004 -16.914 1.00 54.22 247 ARG A N 1
ATOM 1832 C CA . ARG A 1 247 ? 20.427 -25.005 -17.739 1.00 54.22 247 ARG A CA 1
ATOM 1833 C C . ARG A 1 247 ? 20.386 -26.177 -18.732 1.00 54.22 247 ARG A C 1
ATOM 1835 O O . ARG A 1 247 ? 20.107 -27.301 -18.319 1.00 54.22 247 ARG A O 1
ATOM 1842 N N . PRO A 1 248 ? 20.700 -25.965 -20.022 1.00 45.84 248 PRO A N 1
ATOM 1843 C CA . PRO A 1 248 ? 20.768 -27.053 -20.991 1.00 45.84 248 PRO A CA 1
ATOM 1844 C C . PRO A 1 248 ? 21.818 -28.101 -20.564 1.00 45.84 248 PRO A C 1
ATOM 1846 O O . PRO A 1 248 ? 22.892 -27.725 -20.078 1.00 45.84 248 PRO A O 1
ATOM 1849 N N . PRO A 1 249 ? 21.545 -29.411 -20.728 1.00 37.50 249 PRO A N 1
ATOM 1850 C CA . PRO A 1 249 ? 22.490 -30.459 -20.358 1.00 37.50 249 PRO A CA 1
ATOM 1851 C C . PRO A 1 249 ? 23.733 -30.366 -21.254 1.00 37.50 249 PRO A C 1
ATOM 1853 O O . PRO A 1 249 ? 23.688 -30.666 -22.443 1.00 37.50 249 PRO A O 1
ATOM 1856 N N . GLY A 1 250 ? 24.837 -29.899 -20.669 1.00 43.03 250 GLY A N 1
ATOM 1857 C CA . GLY A 1 250 ? 26.117 -29.665 -21.347 1.00 43.03 250 GLY A CA 1
ATOM 1858 C C . GLY A 1 250 ? 27.080 -28.778 -20.552 1.00 43.03 250 GLY A C 1
ATOM 1859 O O . GLY A 1 250 ? 28.291 -28.883 -20.716 1.00 43.03 250 GLY A O 1
ATOM 1860 N N . ALA A 1 251 ? 26.574 -27.964 -19.622 1.00 45.28 251 ALA A N 1
ATOM 1861 C CA . ALA A 1 251 ? 27.403 -27.109 -18.772 1.00 45.28 251 ALA A CA 1
ATOM 1862 C C . ALA A 1 251 ? 27.771 -27.803 -17.443 1.00 45.28 251 ALA A C 1
ATOM 1864 O O . ALA A 1 251 ? 27.227 -27.478 -16.388 1.00 45.28 251 ALA A O 1
ATOM 1865 N N . GLY A 1 252 ? 28.682 -28.784 -17.485 1.00 36.47 252 GLY A N 1
ATOM 1866 C CA . GLY A 1 252 ? 29.215 -29.425 -16.276 1.00 36.47 252 GLY A CA 1
ATOM 1867 C C . GLY A 1 252 ? 30.470 -30.282 -16.486 1.00 36.47 252 GLY A C 1
ATOM 1868 O O . GLY A 1 252 ? 30.343 -31.485 -16.664 1.00 36.47 252 GLY A O 1
ATOM 1869 N N . ALA A 1 253 ? 31.647 -29.644 -16.358 1.00 36.38 253 ALA A N 1
ATOM 1870 C CA . ALA A 1 253 ? 33.015 -30.182 -16.177 1.00 36.38 253 ALA A CA 1
ATOM 1871 C C . ALA A 1 253 ? 33.615 -31.106 -17.279 1.00 36.38 253 ALA A C 1
ATOM 1873 O O . ALA A 1 253 ? 32.905 -31.887 -17.901 1.00 36.38 253 ALA A O 1
ATOM 1874 N N . PRO A 1 254 ? 34.941 -31.037 -17.546 1.00 37.09 254 PRO A N 1
ATOM 1875 C CA . PRO A 1 254 ? 35.523 -31.513 -18.802 1.00 37.09 254 PRO A CA 1
ATOM 1876 C C . PRO A 1 254 ? 35.841 -33.020 -18.787 1.00 37.09 254 PRO A C 1
ATOM 1878 O O . PRO A 1 254 ? 36.574 -33.474 -17.906 1.00 37.09 254 PRO A O 1
ATOM 1881 N N . PRO A 1 255 ? 35.440 -33.794 -19.812 1.00 33.94 255 PRO A N 1
ATOM 1882 C CA . PRO A 1 255 ? 36.189 -34.955 -20.262 1.00 33.94 255 PRO A CA 1
ATOM 1883 C C . PRO A 1 255 ? 36.987 -34.590 -21.521 1.00 33.94 255 PRO A C 1
ATOM 1885 O O . PRO A 1 255 ? 36.498 -33.937 -22.441 1.00 33.94 255 PRO A O 1
ATOM 1888 N N . GLY A 1 256 ? 38.264 -34.959 -21.502 1.00 37.97 256 GLY A N 1
ATOM 1889 C CA . GLY A 1 256 ? 39.280 -34.483 -22.430 1.00 37.97 256 GLY A CA 1
ATOM 1890 C C . GLY A 1 256 ? 39.106 -34.870 -23.901 1.00 37.97 256 GLY A C 1
ATOM 1891 O O . GLY A 1 256 ? 38.452 -35.845 -24.250 1.00 37.97 256 GLY A O 1
ATOM 1892 N N . ALA A 1 257 ? 39.815 -34.084 -24.716 1.00 43.47 257 ALA A N 1
ATOM 1893 C CA . ALA A 1 257 ? 40.365 -34.382 -26.037 1.00 43.47 257 ALA A CA 1
ATOM 1894 C C . ALA A 1 257 ? 39.456 -35.119 -27.043 1.00 43.47 257 ALA A C 1
ATOM 1896 O O . ALA A 1 257 ? 39.426 -36.345 -27.106 1.00 43.47 257 ALA A O 1
ATOM 1897 N N . GLY A 1 258 ? 38.849 -34.349 -27.951 1.00 27.31 258 GLY A N 1
ATOM 1898 C CA . GLY A 1 258 ? 38.304 -34.857 -29.210 1.00 27.31 258 GLY A CA 1
ATOM 1899 C C . GLY A 1 258 ? 37.925 -33.725 -30.164 1.00 27.31 258 GLY A C 1
ATOM 1900 O O . GLY A 1 258 ? 36.947 -33.024 -29.942 1.00 27.31 258 GLY A O 1
ATOM 1901 N N . THR A 1 259 ? 38.731 -33.529 -31.206 1.00 30.64 259 THR A N 1
ATOM 1902 C CA . THR A 1 259 ? 38.589 -32.535 -32.283 1.00 30.64 259 THR A CA 1
ATOM 1903 C C . THR A 1 259 ? 37.292 -32.707 -33.101 1.00 30.64 259 THR A C 1
ATOM 1905 O O . THR A 1 259 ? 36.800 -33.829 -33.232 1.00 30.64 259 THR A O 1
ATOM 1908 N N . PRO A 1 260 ? 36.749 -31.629 -33.707 1.00 34.84 260 PRO A N 1
ATOM 1909 C CA . PRO A 1 260 ? 35.434 -31.636 -34.345 1.00 34.84 260 PRO A CA 1
ATOM 1910 C C . PRO A 1 260 ? 35.492 -32.002 -35.838 1.00 34.84 260 PRO A C 1
ATOM 1912 O O . PRO A 1 260 ? 36.513 -31.821 -36.507 1.00 34.84 260 PRO A O 1
ATOM 1915 N N . ARG A 1 261 ? 34.354 -32.441 -36.394 1.00 27.11 261 ARG A N 1
ATOM 1916 C CA . ARG A 1 261 ? 34.100 -32.436 -37.844 1.00 27.11 261 ARG A CA 1
ATOM 1917 C C . ARG A 1 261 ? 32.820 -31.671 -38.177 1.00 27.11 261 ARG A C 1
ATOM 1919 O O . ARG A 1 261 ? 31.802 -31.827 -37.515 1.00 27.11 261 ARG A O 1
ATOM 1926 N N . ALA A 1 262 ? 32.953 -30.845 -39.209 1.00 34.69 262 ALA A N 1
ATOM 1927 C CA . ALA A 1 262 ? 32.004 -29.880 -39.747 1.00 34.69 262 ALA A CA 1
ATOM 1928 C C . ALA A 1 262 ? 30.911 -30.501 -40.638 1.00 34.69 262 ALA A C 1
ATOM 1930 O O . ALA A 1 262 ? 31.113 -31.582 -41.193 1.00 34.69 262 ALA A O 1
ATOM 1931 N N . GLY A 1 263 ? 29.821 -29.753 -40.858 1.00 28.19 263 GLY A N 1
ATOM 1932 C CA . GLY A 1 263 ? 28.878 -30.013 -41.953 1.00 28.19 263 GLY A CA 1
ATOM 1933 C C . GLY A 1 263 ? 27.587 -29.178 -41.945 1.00 28.19 263 GLY A C 1
ATOM 1934 O O . GLY A 1 263 ? 26.607 -29.608 -41.360 1.00 28.19 263 GLY A O 1
ATOM 1935 N N . GLU A 1 264 ? 27.636 -28.042 -42.654 1.00 26.11 264 GLU A N 1
ATOM 1936 C CA . GLU A 1 264 ? 26.602 -27.386 -43.498 1.00 26.11 264 GLU A CA 1
ATOM 1937 C C . GLU A 1 264 ? 25.228 -26.856 -42.986 1.00 26.11 264 GLU A C 1
ATOM 1939 O O . GLU A 1 264 ? 24.559 -27.495 -42.178 1.00 26.11 264 GLU A O 1
ATOM 1944 N N . PRO A 1 265 ? 24.747 -25.709 -43.542 1.00 42.38 265 PRO A N 1
ATOM 1945 C CA . PRO A 1 265 ? 23.444 -25.097 -43.249 1.00 42.38 265 PRO A CA 1
ATOM 1946 C C . PRO A 1 265 ? 22.412 -25.231 -44.400 1.00 42.38 265 PRO A C 1
ATOM 1948 O O . PRO A 1 265 ? 22.773 -25.446 -45.556 1.00 42.38 265 PRO A O 1
ATOM 1951 N N . PRO A 1 266 ? 21.123 -24.968 -44.124 1.00 37.00 266 PRO A N 1
ATOM 1952 C CA . PRO A 1 266 ? 20.260 -24.244 -45.073 1.00 37.00 266 PRO A CA 1
ATOM 1953 C C . PRO A 1 266 ? 19.448 -23.155 -44.332 1.00 37.00 266 PRO A C 1
ATOM 1955 O O . PRO A 1 266 ? 19.298 -23.205 -43.119 1.00 37.00 266 PRO A O 1
ATOM 1958 N N . GLY A 1 267 ? 18.869 -22.108 -44.914 1.00 28.98 267 GLY A N 1
ATOM 1959 C CA . GLY A 1 267 ? 18.521 -21.752 -46.285 1.00 28.98 267 GLY A CA 1
ATOM 1960 C C . GLY A 1 267 ? 17.313 -20.804 -46.173 1.00 28.98 267 GLY A C 1
ATOM 1961 O O . GLY A 1 267 ? 16.332 -21.131 -45.511 1.00 28.98 267 GLY A O 1
ATOM 1962 N N . ALA A 1 268 ? 17.421 -19.597 -46.729 1.00 32.09 268 ALA A N 1
ATOM 1963 C CA . ALA A 1 268 ? 16.466 -18.501 -46.559 1.00 32.09 268 ALA A CA 1
ATOM 1964 C C . ALA A 1 268 ? 15.195 -18.651 -47.419 1.00 32.09 268 ALA A C 1
ATOM 1966 O O . ALA A 1 268 ? 15.263 -19.096 -48.563 1.00 32.09 268 ALA A O 1
ATOM 1967 N N . GLY A 1 269 ? 14.056 -18.176 -46.901 1.00 25.97 269 GLY A N 1
ATOM 1968 C CA . GLY A 1 269 ? 12.811 -17.981 -47.650 1.00 25.97 269 GLY A CA 1
ATOM 1969 C C . GLY A 1 269 ? 12.108 -16.688 -47.223 1.00 25.97 269 GLY A C 1
ATOM 1970 O O . GLY A 1 269 ? 11.775 -16.520 -46.053 1.00 25.97 269 GLY A O 1
ATOM 1971 N N . ALA A 1 270 ? 11.917 -15.769 -48.173 1.00 28.34 270 ALA A N 1
ATOM 1972 C CA . ALA A 1 270 ? 11.201 -14.500 -48.014 1.00 28.34 270 ALA A CA 1
ATOM 1973 C C . ALA A 1 270 ? 9.687 -14.644 -48.328 1.00 28.34 270 ALA A C 1
ATOM 1975 O O . ALA A 1 270 ? 9.308 -15.584 -49.031 1.00 28.34 270 ALA A O 1
ATOM 1976 N N . PRO A 1 271 ? 8.817 -13.727 -47.847 1.00 36.66 271 PRO A N 1
ATOM 1977 C CA . PRO A 1 271 ? 7.355 -13.870 -47.880 1.00 36.66 271 PRO A CA 1
ATOM 1978 C C . PRO A 1 271 ? 6.679 -13.099 -49.039 1.00 36.66 271 PRO A C 1
ATOM 1980 O O . PRO A 1 271 ? 7.314 -12.235 -49.652 1.00 36.66 271 PRO A O 1
ATOM 1983 N N . PRO A 1 272 ? 5.377 -13.327 -49.325 1.00 31.55 272 PRO A N 1
ATOM 1984 C CA . PRO A 1 272 ? 4.628 -12.535 -50.297 1.00 31.55 272 PRO A CA 1
ATOM 1985 C C . PRO A 1 272 ? 3.900 -11.332 -49.665 1.00 31.55 272 PRO A C 1
ATOM 1987 O O . PRO A 1 272 ? 3.514 -11.338 -48.497 1.00 31.55 272 PRO A O 1
ATOM 1990 N N . ARG A 1 273 ? 3.702 -10.295 -50.490 1.00 29.38 273 ARG A N 1
ATOM 1991 C CA . ARG A 1 273 ? 2.953 -9.054 -50.222 1.00 29.38 273 ARG A CA 1
ATOM 1992 C C . ARG A 1 273 ? 1.510 -9.126 -50.744 1.00 29.38 273 ARG A C 1
ATOM 1994 O O . ARG A 1 273 ? 1.277 -9.778 -51.756 1.00 29.38 273 ARG A O 1
ATOM 2001 N N . ALA A 1 274 ? 0.644 -8.291 -50.151 1.00 31.61 274 ALA A N 1
ATOM 2002 C CA . ALA A 1 274 ? -0.165 -7.226 -50.790 1.00 31.61 274 ALA A CA 1
ATOM 2003 C C . ALA A 1 274 ? -1.652 -7.202 -50.376 1.00 31.61 274 ALA A C 1
ATOM 2005 O O . ALA A 1 274 ? -2.296 -8.242 -50.285 1.00 31.61 274 ALA A O 1
ATOM 2006 N N . GLY A 1 275 ? -2.199 -5.989 -50.207 1.00 27.88 275 GLY A N 1
ATOM 2007 C CA . GLY A 1 275 ? -3.640 -5.733 -50.106 1.00 27.88 275 GLY A CA 1
ATOM 2008 C C . GLY A 1 275 ? -3.981 -4.272 -49.784 1.00 27.88 275 GLY A C 1
ATOM 2009 O O . GLY A 1 275 ? -4.032 -3.898 -48.618 1.00 27.88 275 GLY A O 1
ATOM 2010 N N . GLU A 1 276 ? -4.190 -3.462 -50.826 1.00 29.77 276 GLU A N 1
ATOM 2011 C CA . GLU A 1 276 ? -4.722 -2.085 -50.793 1.00 29.77 276 GLU A CA 1
ATOM 2012 C C . GLU A 1 276 ? -6.249 -2.031 -50.516 1.00 29.77 276 GLU A C 1
ATOM 2014 O O . GLU A 1 276 ? -6.932 -3.048 -50.667 1.00 29.77 276 GLU A O 1
ATOM 2019 N N . PRO A 1 277 ? -6.804 -0.858 -50.137 1.00 40.50 277 PRO A N 1
ATOM 2020 C CA . PRO A 1 277 ? -8.164 -0.694 -49.608 1.00 40.50 277 PRO A CA 1
ATOM 2021 C C . PRO A 1 277 ? -9.170 -0.155 -50.649 1.00 40.50 277 PRO A C 1
ATOM 2023 O O . PRO A 1 277 ? -8.766 0.321 -51.711 1.00 40.50 277 PRO A O 1
ATOM 2026 N N . PRO A 1 278 ? -10.478 -0.083 -50.316 1.00 31.70 278 PRO A N 1
ATOM 2027 C CA . PRO A 1 278 ? -11.388 0.840 -50.979 1.00 31.70 278 PRO A CA 1
ATOM 2028 C C . PRO A 1 278 ? -11.935 1.962 -50.076 1.00 31.70 278 PRO A C 1
ATOM 2030 O O . PRO A 1 278 ? -12.072 1.854 -48.859 1.00 31.70 278 PRO A O 1
ATOM 2033 N N . ALA A 1 279 ? -12.225 3.047 -50.789 1.00 29.89 279 ALA A N 1
ATOM 2034 C CA . ALA A 1 279 ? -12.620 4.408 -50.443 1.00 29.89 279 ALA A CA 1
ATOM 2035 C C . ALA A 1 279 ? -14.123 4.564 -50.035 1.00 29.89 279 ALA A C 1
ATOM 2037 O O . ALA A 1 279 ? -14.852 3.574 -49.995 1.00 29.89 279 ALA A O 1
ATOM 2038 N N . PRO A 1 280 ? -14.598 5.792 -49.710 1.00 44.91 280 PRO A N 1
ATOM 2039 C CA . PRO A 1 280 ? -15.672 6.056 -48.746 1.00 44.91 280 PRO A CA 1
ATOM 2040 C C . PRO A 1 280 ? -17.044 6.376 -49.371 1.00 44.91 280 PRO A C 1
ATOM 2042 O O . PRO A 1 280 ? -17.153 6.700 -50.552 1.00 44.91 280 PRO A O 1
ATOM 2045 N N . VAL A 1 281 ? -18.087 6.402 -48.532 1.00 28.12 281 VAL A N 1
ATOM 2046 C CA . VAL A 1 281 ? -19.434 6.890 -48.881 1.00 28.12 281 VAL A CA 1
ATOM 2047 C C . VAL A 1 281 ? -19.770 8.143 -48.064 1.00 28.12 281 VAL A C 1
ATOM 2049 O O . VAL A 1 281 ? -19.512 8.212 -46.864 1.00 28.12 281 VAL A O 1
ATOM 2052 N N . ARG A 1 282 ? -20.321 9.151 -48.751 1.00 27.92 282 ARG A N 1
ATOM 2053 C CA . ARG A 1 282 ? -20.734 10.468 -48.245 1.00 27.92 282 ARG A CA 1
ATOM 2054 C C . ARG A 1 282 ? -22.259 10.584 -48.101 1.00 27.92 282 ARG A C 1
ATOM 2056 O O . ARG A 1 282 ? -22.970 10.017 -48.921 1.00 27.92 282 ARG A O 1
ATOM 2063 N N . ALA A 1 283 ? -22.640 11.507 -47.200 1.00 28.92 283 ALA A N 1
ATOM 2064 C CA . ALA A 1 283 ? -23.813 12.409 -47.202 1.00 28.92 283 ALA A CA 1
ATOM 2065 C C . ALA A 1 283 ? -25.198 11.746 -46.983 1.00 28.92 283 ALA A C 1
ATOM 2067 O O . ALA A 1 283 ? -25.415 10.620 -47.392 1.00 28.92 283 ALA A O 1
ATOM 2068 N N . ASP A 1 284 ? -26.190 12.319 -46.295 1.00 28.97 284 ASP A N 1
ATOM 2069 C CA . ASP A 1 284 ? -26.627 13.713 -46.136 1.00 28.97 284 ASP A CA 1
ATOM 2070 C C . ASP A 1 284 ? -27.620 13.821 -44.949 1.00 28.97 284 ASP A C 1
ATOM 2072 O O . ASP A 1 284 ? -28.189 12.811 -44.535 1.00 28.97 284 ASP A O 1
ATOM 2076 N N . GLY A 1 285 ? -27.939 15.042 -44.482 1.00 27.75 285 GLY A N 1
ATOM 2077 C CA . GLY A 1 285 ? -29.242 15.281 -43.828 1.00 27.75 285 GLY A CA 1
ATOM 2078 C C . GLY A 1 285 ? -29.321 16.388 -42.774 1.00 27.75 285 GLY A C 1
ATOM 2079 O O . GLY A 1 285 ? -29.063 16.168 -41.599 1.00 27.75 285 GLY A O 1
ATOM 2080 N N . ARG A 1 286 ? -29.748 17.578 -43.201 1.00 29.67 286 ARG A N 1
ATOM 2081 C CA . ARG A 1 286 ? -29.984 18.811 -42.424 1.00 29.67 286 ARG A CA 1
ATOM 2082 C C . ARG A 1 286 ? -31.217 18.725 -41.506 1.00 29.67 286 ARG A C 1
ATOM 2084 O O . ARG A 1 286 ? -32.198 18.105 -41.903 1.00 29.67 286 ARG A O 1
ATOM 2091 N N . SER A 1 287 ? -31.249 19.502 -40.411 1.00 28.97 287 SER A N 1
ATOM 2092 C CA . SER A 1 287 ? -32.261 20.559 -40.135 1.00 28.97 287 SER A CA 1
ATOM 2093 C C . SER A 1 287 ? -32.114 21.166 -38.730 1.00 28.97 287 SER A C 1
ATOM 2095 O O . SER A 1 287 ? -31.802 20.476 -37.767 1.00 28.97 287 SER A O 1
ATOM 2097 N N . ALA A 1 288 ? -32.323 22.482 -38.648 1.00 28.44 288 ALA A N 1
ATOM 2098 C CA . ALA A 1 288 ? -32.168 23.338 -37.469 1.00 28.44 288 ALA A CA 1
ATOM 2099 C C . ALA A 1 288 ? -33.552 23.657 -36.808 1.00 28.44 288 ALA A C 1
ATOM 2101 O O . ALA A 1 288 ? -34.480 22.877 -37.001 1.00 28.44 288 ALA A O 1
ATOM 2102 N N . PRO A 1 289 ? -33.741 24.726 -36.002 1.00 51.59 289 PRO A N 1
ATOM 2103 C CA . PRO A 1 289 ? -33.967 24.647 -34.554 1.00 51.59 289 PRO A CA 1
ATOM 2104 C C . PRO A 1 289 ? -35.332 25.212 -34.090 1.00 51.59 289 PRO A C 1
ATOM 2106 O O . PRO A 1 289 ? -35.975 25.975 -34.805 1.00 51.59 289 PRO A O 1
ATOM 2109 N N . THR A 1 290 ? -35.738 24.963 -32.839 1.00 29.16 290 THR A N 1
ATOM 2110 C CA . THR A 1 290 ? -36.837 25.716 -32.193 1.00 29.16 290 THR A CA 1
ATOM 2111 C C . THR A 1 290 ? -36.582 25.952 -30.706 1.00 29.16 290 THR A C 1
ATOM 2113 O O . THR A 1 290 ? -36.408 25.009 -29.939 1.00 29.16 290 THR A O 1
ATOM 2116 N N . GLY A 1 291 ? -36.587 27.231 -30.313 1.00 27.25 291 GLY A N 1
ATOM 2117 C CA . GLY A 1 291 ? -36.675 27.695 -28.926 1.00 27.25 291 GLY A CA 1
ATOM 2118 C C . GLY A 1 291 ? -38.135 27.868 -28.439 1.00 27.25 291 GLY A C 1
ATOM 2119 O O . GLY A 1 291 ? -39.018 27.155 -28.906 1.00 27.25 291 GLY A O 1
ATOM 2120 N N . PRO A 1 292 ? -38.427 28.790 -27.497 1.00 57.53 292 PRO A N 1
ATOM 2121 C CA . PRO A 1 292 ? -38.905 28.420 -26.158 1.00 57.53 292 PRO A CA 1
ATOM 2122 C C . PRO A 1 292 ? -40.280 29.015 -25.767 1.00 57.53 292 PRO A C 1
ATOM 2124 O O . PRO A 1 292 ? -40.772 29.954 -26.392 1.00 57.53 292 PRO A O 1
ATOM 2127 N N . ARG A 1 293 ? -40.873 28.535 -24.660 1.00 28.61 293 ARG A N 1
ATOM 2128 C CA . ARG A 1 293 ? -41.977 29.184 -23.905 1.00 28.61 293 ARG A CA 1
ATOM 2129 C C . ARG A 1 293 ? -41.741 28.934 -22.395 1.00 28.61 293 ARG A C 1
ATOM 2131 O O . ARG A 1 293 ? -41.518 27.787 -22.041 1.00 28.61 293 ARG A O 1
ATOM 2138 N N . ARG A 1 294 ? -41.534 29.909 -21.481 1.00 30.67 294 ARG A N 1
ATOM 2139 C CA . ARG A 1 294 ? -42.414 30.986 -20.933 1.00 30.67 294 ARG A CA 1
ATOM 2140 C C . ARG A 1 294 ? -43.754 30.408 -20.427 1.00 30.67 294 ARG A C 1
ATOM 2142 O O . ARG A 1 294 ? -44.385 29.690 -21.181 1.00 30.67 294 ARG A O 1
ATOM 2149 N N . THR A 1 295 ? -44.264 30.622 -19.209 1.00 28.84 295 THR A N 1
ATOM 2150 C CA . THR A 1 295 ? -44.249 31.755 -18.254 1.00 28.84 295 THR A CA 1
ATOM 2151 C C . THR A 1 295 ? -44.763 31.282 -16.879 1.00 28.84 295 THR A C 1
ATOM 2153 O O . THR A 1 295 ? -45.649 30.437 -16.836 1.00 28.84 295 THR A O 1
ATOM 2156 N N . GLY A 1 296 ? -44.355 31.917 -15.778 1.00 28.25 296 GLY A N 1
ATOM 2157 C CA . GLY A 1 296 ? -45.311 32.665 -14.946 1.00 28.25 296 GLY A CA 1
ATOM 2158 C C . GLY A 1 296 ? -44.746 32.928 -13.549 1.00 28.25 296 GLY A C 1
ATOM 2159 O O . GLY A 1 296 ? -44.421 31.988 -12.835 1.00 28.25 296 GLY A O 1
ATOM 2160 N N . GLY A 1 297 ? -44.558 34.203 -13.204 1.00 26.84 297 GLY A N 1
ATOM 2161 C CA . GLY A 1 297 ? -44.020 34.644 -11.917 1.00 26.84 297 GLY A CA 1
ATOM 2162 C C . GLY A 1 297 ? -45.098 35.038 -10.908 1.00 26.84 297 GLY A C 1
ATOM 2163 O O . GLY A 1 297 ? -46.279 35.037 -11.228 1.00 26.84 297 GLY A O 1
ATOM 2164 N N . VAL A 1 298 ? -44.663 35.420 -9.704 1.00 29.02 298 VAL A N 1
ATOM 2165 C CA . VAL A 1 298 ? -44.783 36.770 -9.104 1.00 29.02 298 VAL A CA 1
ATOM 2166 C C . VAL A 1 298 ? -44.399 36.683 -7.607 1.00 29.02 298 VAL A C 1
ATOM 2168 O O . VAL A 1 298 ? -44.796 35.777 -6.885 1.00 29.02 298 VAL A O 1
ATOM 2171 N N . ARG A 1 299 ? -43.536 37.618 -7.193 1.00 28.22 299 ARG A N 1
ATOM 2172 C CA . ARG A 1 299 ? -43.002 37.949 -5.845 1.00 28.22 299 ARG A CA 1
ATOM 2173 C C . ARG A 1 299 ? -43.966 38.932 -5.113 1.00 28.22 299 ARG A C 1
ATOM 2175 O O . ARG A 1 299 ? -44.925 39.341 -5.756 1.00 28.22 299 ARG A O 1
ATOM 2182 N N . PRO A 1 300 ? -43.637 39.573 -3.961 1.00 52.59 300 PRO A N 1
ATOM 2183 C CA . PRO A 1 300 ? -42.907 39.197 -2.725 1.00 52.59 300 PRO A CA 1
ATOM 2184 C C . PRO A 1 300 ? -43.613 39.697 -1.416 1.00 52.59 300 PRO A C 1
ATOM 2186 O O . PRO A 1 300 ? -44.638 40.360 -1.485 1.00 52.59 300 PRO A O 1
ATOM 2189 N N . ALA A 1 301 ? -42.983 39.481 -0.241 1.00 28.08 301 ALA A N 1
ATOM 2190 C CA . ALA A 1 301 ? -42.556 40.526 0.733 1.00 28.08 301 ALA A CA 1
ATOM 2191 C C . ALA A 1 301 ? -42.850 40.270 2.241 1.00 28.08 301 ALA A C 1
ATOM 2193 O O . ALA A 1 301 ? -43.994 40.204 2.662 1.00 28.08 301 ALA A O 1
ATOM 2194 N N . ALA A 1 302 ? -41.745 40.205 3.006 1.00 29.44 302 ALA A N 1
ATOM 2195 C CA . ALA A 1 302 ? -41.383 40.901 4.261 1.00 29.44 302 ALA A CA 1
ATOM 2196 C C . ALA A 1 302 ? -42.312 40.973 5.502 1.00 29.44 302 ALA A C 1
ATOM 2198 O O . ALA A 1 302 ? -43.447 41.421 5.415 1.00 29.44 302 ALA A O 1
ATOM 2199 N N . GLY A 1 303 ? -41.710 40.769 6.694 1.00 26.89 303 GLY A N 1
ATOM 2200 C CA . GLY A 1 303 ? -42.059 41.544 7.903 1.00 26.89 303 GLY A CA 1
ATOM 2201 C C . GLY A 1 303 ? -41.884 40.892 9.292 1.00 26.89 303 GLY A C 1
ATOM 2202 O O . GLY A 1 303 ? -42.821 40.288 9.783 1.00 26.89 303 GLY A O 1
ATOM 2203 N N . ALA A 1 304 ? -40.724 41.131 9.923 1.00 29.06 304 ALA A N 1
ATOM 2204 C CA . ALA A 1 304 ? -40.467 41.474 11.345 1.00 29.06 304 ALA A CA 1
ATOM 2205 C C . ALA A 1 304 ? -40.860 40.586 12.575 1.00 29.06 304 ALA A C 1
ATOM 2207 O O . ALA A 1 304 ? -41.975 40.109 12.737 1.00 29.06 304 ALA A O 1
ATOM 2208 N N . LEU A 1 305 ? -39.878 40.509 13.496 1.00 37.28 305 LEU A N 1
ATOM 2209 C CA . LEU A 1 305 ? -39.843 40.153 14.944 1.00 37.28 305 LEU A CA 1
ATOM 2210 C C . LEU A 1 305 ? -40.708 41.096 15.836 1.00 37.28 305 LEU A C 1
ATOM 2212 O O . LEU A 1 305 ? -41.012 42.179 15.329 1.00 37.28 305 LEU A O 1
ATOM 2216 N N . PRO A 1 306 ? -41.068 40.798 17.129 1.00 38.72 306 PRO A N 1
ATOM 2217 C CA . PRO A 1 306 ? -40.142 40.513 18.264 1.00 38.72 306 PRO A CA 1
ATOM 2218 C C . PRO A 1 306 ? -40.619 39.570 19.426 1.00 38.72 306 PRO A C 1
ATOM 2220 O O . PRO A 1 306 ? -41.752 39.107 19.471 1.00 38.72 306 PRO A O 1
ATOM 2223 N N . THR A 1 307 ? -39.699 39.291 20.370 1.00 35.53 307 THR A N 1
ATOM 2224 C CA . THR A 1 307 ? -39.783 38.622 21.713 1.00 35.53 307 THR A CA 1
ATOM 2225 C C . THR A 1 307 ? -40.393 39.522 22.829 1.00 35.53 307 THR A C 1
ATOM 2227 O O . THR A 1 307 ? -40.677 40.670 22.490 1.00 35.53 307 THR A O 1
ATOM 2230 N N . PRO A 1 308 ? -40.425 39.199 24.166 1.00 53.41 308 PRO A N 1
ATOM 2231 C CA . PRO A 1 308 ? -40.349 37.941 24.972 1.00 53.41 308 PRO A CA 1
ATOM 2232 C C . PRO A 1 308 ? -41.437 37.824 26.103 1.00 53.41 308 PRO A C 1
ATOM 2234 O O . PRO A 1 308 ? -42.200 38.757 26.331 1.00 53.41 308 PRO A O 1
ATOM 2237 N N . GLY A 1 309 ? -41.451 36.732 26.901 1.00 26.59 309 GLY A N 1
ATOM 2238 C CA . GLY A 1 309 ? -42.098 36.712 28.237 1.00 26.59 309 GLY A CA 1
ATOM 2239 C C . GLY A 1 309 ? -42.291 35.330 28.905 1.00 26.59 309 GLY A C 1
ATOM 2240 O O . GLY A 1 309 ? -42.908 34.446 28.325 1.00 26.59 309 GLY A O 1
ATOM 2241 N N . ALA A 1 310 ? -41.796 35.171 30.139 1.00 28.42 310 ALA A N 1
ATOM 2242 C CA . ALA A 1 310 ? -42.084 34.099 31.123 1.00 28.42 310 ALA A CA 1
ATOM 2243 C C . ALA A 1 310 ? -42.873 34.706 32.321 1.00 28.42 310 ALA A C 1
ATOM 2245 O O . ALA A 1 310 ? -43.040 35.928 32.305 1.00 28.42 310 ALA A O 1
ATOM 2246 N N . PRO A 1 311 ? -43.209 34.011 33.442 1.00 54.44 311 PRO A N 1
ATOM 2247 C CA . PRO A 1 311 ? -43.571 32.610 33.756 1.00 54.44 311 PRO A CA 1
ATOM 2248 C C . PRO A 1 311 ? -45.005 32.540 34.394 1.00 54.44 311 PRO A C 1
ATOM 2250 O O . PRO A 1 311 ? -45.771 33.487 34.210 1.00 54.44 311 PRO A O 1
ATOM 2253 N N . PRO A 1 312 ? -45.424 31.473 35.129 1.00 39.38 312 PRO A N 1
ATOM 2254 C CA . PRO A 1 312 ? -45.330 31.533 36.605 1.00 39.38 312 PRO A CA 1
ATOM 2255 C C . PRO A 1 312 ? -45.145 30.176 37.338 1.00 39.38 312 PRO A C 1
ATOM 2257 O O . PRO A 1 312 ? -45.124 29.104 36.739 1.00 39.38 312 PRO A O 1
ATOM 2260 N N . ALA A 1 313 ? -45.009 30.269 38.668 1.00 29.77 313 ALA A N 1
ATOM 2261 C CA . ALA A 1 313 ? -44.770 29.207 39.648 1.00 29.77 313 ALA A CA 1
ATOM 2262 C C . ALA A 1 313 ? -45.941 29.026 40.651 1.00 29.77 313 ALA A C 1
ATOM 2264 O O . ALA A 1 313 ? -46.811 29.890 40.739 1.00 29.77 313 ALA A O 1
ATOM 2265 N N . ALA A 1 314 ? -45.815 27.969 41.476 1.00 30.77 314 ALA A N 1
ATOM 2266 C CA . ALA A 1 314 ? -46.299 27.765 42.861 1.00 30.77 314 ALA A CA 1
ATOM 2267 C C . ALA A 1 314 ? -47.464 26.777 43.117 1.00 30.77 314 ALA A C 1
ATOM 2269 O O . ALA A 1 314 ? -48.552 26.903 42.564 1.00 30.77 314 ALA A O 1
ATOM 2270 N N . GLY A 1 315 ? -47.226 25.851 44.066 1.00 26.67 315 GLY A N 1
ATOM 2271 C CA . GLY A 1 315 ? -48.251 25.074 44.777 1.00 26.67 315 GLY A CA 1
ATOM 2272 C C . GLY A 1 315 ? -47.745 23.805 45.496 1.00 26.67 315 GLY A C 1
ATOM 2273 O O . GLY A 1 315 ? -47.705 22.737 44.898 1.00 26.67 315 GLY A O 1
ATOM 2274 N N . THR A 1 316 ? -47.443 23.910 46.794 1.00 27.91 316 THR A N 1
ATOM 2275 C CA . THR A 1 316 ? -47.340 22.827 47.816 1.00 27.91 316 THR A CA 1
ATOM 2276 C C . THR A 1 316 ? -48.177 23.283 49.036 1.00 27.91 316 THR A C 1
ATOM 2278 O O . THR A 1 316 ? -48.466 24.483 49.082 1.00 27.91 316 THR A O 1
ATOM 2281 N N . PRO A 1 317 ? -48.457 22.504 50.115 1.00 52.12 317 PRO A N 1
ATOM 2282 C CA . PRO A 1 317 ? -48.562 21.052 50.387 1.00 52.12 317 PRO A CA 1
ATOM 2283 C C . PRO A 1 317 ? -49.974 20.710 50.999 1.00 52.12 317 PRO A C 1
ATOM 2285 O O . PRO A 1 317 ? -50.887 21.504 50.771 1.00 52.12 317 PRO A O 1
ATOM 2288 N N . PRO A 1 318 ? -50.236 19.590 51.737 1.00 38.81 318 PRO A N 1
ATOM 2289 C CA . PRO A 1 318 ? -49.788 19.432 53.136 1.00 38.81 318 PRO A CA 1
ATOM 2290 C C . PRO A 1 318 ? -49.450 17.992 53.620 1.00 38.81 318 PRO A C 1
ATOM 2292 O O . PRO A 1 318 ? -49.634 16.987 52.943 1.00 38.81 318 PRO A O 1
ATOM 2295 N N . SER A 1 319 ? -48.922 17.984 54.848 1.00 28.31 319 SER A N 1
ATOM 2296 C CA . SER A 1 319 ? -48.456 16.924 55.758 1.00 28.31 319 SER A CA 1
ATOM 2297 C C . SER A 1 319 ? -49.544 15.991 56.330 1.00 28.31 319 SER A C 1
ATOM 2299 O O . SER A 1 319 ? -50.658 16.453 56.559 1.00 28.31 319 SER A O 1
ATOM 2301 N N . ALA A 1 320 ? -49.178 14.743 56.681 1.00 28.30 320 ALA A N 1
ATOM 2302 C CA . ALA A 1 320 ? -49.599 14.062 57.923 1.00 28.30 320 ALA A CA 1
ATOM 2303 C C . ALA A 1 320 ? -48.807 12.753 58.181 1.00 28.30 320 ALA A C 1
ATOM 2305 O O . ALA A 1 320 ? -48.719 11.881 57.320 1.00 28.30 320 ALA A O 1
ATOM 2306 N N . ALA A 1 321 ? -48.282 12.603 59.400 1.00 28.06 321 ALA A N 1
ATOM 2307 C CA . ALA A 1 321 ? -47.866 11.341 60.034 1.00 28.06 321 ALA A CA 1
ATOM 2308 C C . ALA A 1 321 ? -48.928 10.931 61.095 1.00 28.06 321 ALA A C 1
ATOM 2310 O O . ALA A 1 321 ? -49.875 11.688 61.302 1.00 28.06 321 ALA A O 1
ATOM 2311 N N . PRO A 1 322 ? -48.693 9.907 61.941 1.00 49.72 322 PRO A N 1
ATOM 2312 C CA . PRO A 1 322 ? -48.753 8.450 61.749 1.00 49.72 322 PRO A CA 1
ATOM 2313 C C . PRO A 1 322 ? -49.955 7.830 62.526 1.00 49.72 322 PRO A C 1
ATOM 2315 O O . PRO A 1 322 ? -50.833 8.562 62.983 1.00 49.72 322 PRO A O 1
ATOM 2318 N N . PRO A 1 323 ? -49.999 6.500 62.763 1.00 33.94 323 PRO A N 1
ATOM 2319 C CA . PRO A 1 323 ? -50.090 6.102 64.175 1.00 33.94 323 PRO A CA 1
ATOM 2320 C C . PRO A 1 323 ? -49.265 4.865 64.571 1.00 33.94 323 PRO A C 1
ATOM 2322 O O . PRO A 1 323 ? -48.994 3.957 63.789 1.00 33.94 323 PRO A O 1
ATOM 2325 N N . ALA A 1 324 ? -48.912 4.853 65.857 1.00 27.23 324 ALA A N 1
ATOM 2326 C CA . ALA A 1 324 ? -48.366 3.738 66.623 1.00 27.23 324 ALA A CA 1
ATOM 2327 C C . ALA A 1 324 ? -49.492 2.889 67.250 1.00 27.23 324 ALA A C 1
ATOM 2329 O O . ALA A 1 324 ? -50.571 3.416 67.519 1.00 27.23 324 ALA A O 1
ATOM 2330 N N . GLY A 1 325 ? -49.230 1.614 67.584 1.00 27.81 325 GLY A N 1
ATOM 2331 C CA . GLY A 1 325 ? -50.166 0.852 68.426 1.00 27.81 325 GLY A CA 1
ATOM 2332 C C . GLY A 1 325 ? -49.944 -0.656 68.610 1.00 27.81 325 GLY A C 1
ATOM 2333 O O . GLY A 1 325 ? -50.647 -1.453 68.013 1.00 27.81 325 GLY A O 1
ATOM 2334 N N . ALA A 1 326 ? -49.053 -1.003 69.545 1.00 29.25 326 ALA A N 1
ATOM 2335 C CA . ALA A 1 326 ? -49.185 -2.069 70.558 1.00 29.25 326 ALA A CA 1
ATOM 2336 C C . ALA A 1 326 ? -49.161 -3.588 70.208 1.00 29.25 326 ALA A C 1
ATOM 2338 O O . ALA A 1 326 ? -50.159 -4.210 69.871 1.00 29.25 326 ALA A O 1
ATOM 2339 N N . ARG A 1 327 ? -48.000 -4.187 70.537 1.00 27.22 327 ARG A N 1
ATOM 2340 C CA . ARG A 1 327 ? -47.742 -5.286 71.509 1.00 27.22 327 ARG A CA 1
ATOM 2341 C C . ARG A 1 327 ? -48.630 -6.545 71.494 1.00 27.22 327 ARG A C 1
ATOM 2343 O O . ARG A 1 327 ? -49.786 -6.491 71.888 1.00 27.22 327 ARG A O 1
ATOM 2350 N N . ARG A 1 328 ? -47.972 -7.713 71.395 1.00 29.05 328 ARG A N 1
ATOM 2351 C CA . ARG A 1 328 ? -48.155 -8.829 72.347 1.00 29.05 328 ARG A CA 1
ATOM 2352 C C . ARG A 1 328 ? -46.880 -9.666 72.512 1.00 29.05 328 ARG A C 1
ATOM 2354 O O . ARG A 1 328 ? -46.091 -9.852 71.597 1.00 29.05 328 ARG A O 1
ATOM 2361 N N . THR A 1 329 ? -46.711 -10.085 73.754 1.00 27.94 329 THR A N 1
ATOM 2362 C CA . THR A 1 329 ? -45.594 -10.720 74.457 1.00 27.94 329 THR A CA 1
ATOM 2363 C C . THR A 1 329 ? -45.410 -12.209 74.149 1.00 27.94 329 THR A C 1
ATOM 2365 O O . THR A 1 329 ? -46.397 -12.926 74.006 1.00 27.94 329 THR A O 1
ATOM 2368 N N . GLY A 1 330 ? -44.165 -12.693 74.212 1.00 28.22 330 GLY A N 1
ATOM 2369 C CA . GLY A 1 330 ? -43.828 -14.116 74.324 1.00 28.22 330 GLY A CA 1
ATOM 2370 C C . GLY A 1 330 ? -42.330 -14.310 74.561 1.00 28.22 330 GLY A C 1
ATOM 2371 O O . GLY A 1 330 ? -41.534 -14.143 73.646 1.00 28.22 330 GLY A O 1
ATOM 2372 N N . ALA A 1 331 ? -41.953 -14.590 75.807 1.00 29.12 331 ALA A N 1
ATOM 2373 C CA . ALA A 1 331 ? -40.578 -14.669 76.281 1.00 29.12 331 ALA A CA 1
ATOM 2374 C C . ALA A 1 331 ? -39.881 -16.008 75.953 1.00 29.12 331 ALA A C 1
ATOM 2376 O O . ALA A 1 331 ? -40.471 -17.075 76.075 1.00 29.12 331 ALA A O 1
ATOM 2377 N N . ALA A 1 332 ? -38.596 -15.877 75.612 1.00 26.58 332 ALA A N 1
ATOM 2378 C CA . ALA A 1 332 ? -37.433 -16.672 76.022 1.00 26.58 332 ALA A CA 1
ATOM 2379 C C . ALA A 1 332 ? -37.457 -18.216 75.952 1.00 26.58 332 ALA A C 1
ATOM 2381 O O . ALA A 1 332 ? -38.030 -18.893 76.799 1.00 26.58 332 ALA A O 1
ATOM 2382 N N . ARG A 1 333 ? -36.589 -18.754 75.082 1.00 29.53 333 ARG A N 1
ATOM 2383 C CA . ARG A 1 333 ? -35.559 -19.739 75.465 1.00 29.53 333 ARG A CA 1
ATOM 2384 C C . ARG A 1 333 ? -34.239 -19.369 74.780 1.00 29.53 333 ARG A C 1
ATOM 2386 O O . ARG A 1 333 ? -34.200 -19.139 73.578 1.00 29.53 333 ARG A O 1
ATOM 2393 N N . THR A 1 334 ? -33.196 -19.238 75.588 1.00 29.02 334 THR A N 1
ATOM 2394 C CA . THR A 1 334 ? -31.843 -18.773 75.267 1.00 29.02 334 THR A CA 1
ATOM 2395 C C . THR A 1 334 ? -30.900 -19.930 74.941 1.00 29.02 334 THR A C 1
ATOM 2397 O O . THR A 1 334 ? -30.983 -20.982 75.570 1.00 29.02 334 THR A O 1
ATOM 2400 N N . THR A 1 335 ? -29.985 -19.698 73.991 1.00 26.88 335 THR A N 1
ATOM 2401 C CA . THR A 1 335 ? -28.513 -19.944 73.996 1.00 26.88 335 THR A CA 1
ATOM 2402 C C . THR A 1 335 ? -28.005 -20.157 72.558 1.00 26.88 335 THR A C 1
ATOM 2404 O O . THR A 1 335 ? -28.762 -20.654 71.729 1.00 26.88 335 THR A O 1
ATOM 2407 N N . PRO A 1 336 ? -26.718 -19.910 72.245 1.00 33.72 336 PRO A N 1
ATOM 2408 C CA . PRO A 1 336 ? -25.815 -18.823 72.630 1.00 33.72 336 PRO A CA 1
ATOM 2409 C C . PRO A 1 336 ? -25.495 -17.909 71.421 1.00 33.72 336 PRO A C 1
ATOM 2411 O O . PRO A 1 336 ? -25.634 -18.298 70.264 1.00 33.72 336 PRO A O 1
ATOM 2414 N N . GLY A 1 337 ? -25.091 -16.667 71.699 1.00 26.67 337 GLY A N 1
ATOM 2415 C CA . GLY A 1 337 ? -24.923 -15.609 70.702 1.00 26.67 337 GLY A CA 1
ATOM 2416 C C . GLY A 1 337 ? -23.904 -15.925 69.606 1.00 26.67 337 GLY A C 1
ATOM 2417 O O . GLY A 1 337 ?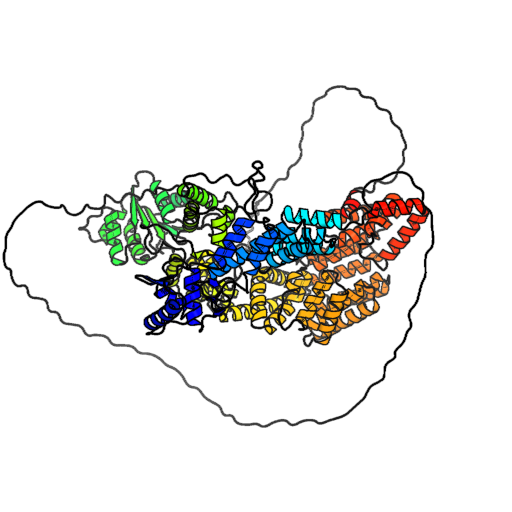 -22.716 -16.090 69.876 1.00 26.67 337 GLY A O 1
ATOM 2418 N N . ALA A 1 338 ? -24.377 -15.908 68.361 1.00 31.12 338 ALA A N 1
ATOM 2419 C CA . ALA A 1 338 ? -23.557 -15.510 67.231 1.00 31.12 338 ALA A CA 1
ATOM 2420 C C . ALA A 1 338 ? -23.239 -14.020 67.416 1.00 31.12 338 ALA A C 1
ATOM 2422 O O . ALA A 1 338 ? -24.146 -13.184 67.425 1.00 31.12 338 ALA A O 1
ATOM 2423 N N . GLY A 1 339 ? -21.962 -13.703 67.633 1.00 31.11 339 GLY A N 1
ATOM 2424 C CA . GLY A 1 339 ? -21.485 -12.330 67.523 1.00 31.11 339 GLY A CA 1
ATOM 2425 C C . GLY A 1 339 ? -21.852 -11.752 66.149 1.00 31.11 339 GLY A C 1
ATOM 2426 O O . GLY A 1 339 ? -22.069 -12.517 65.202 1.00 31.11 339 GLY A O 1
ATOM 2427 N N . PRO A 1 340 ? -21.965 -10.420 66.023 1.00 35.91 340 PRO A N 1
ATOM 2428 C CA . PRO A 1 340 ? -22.129 -9.797 64.716 1.00 35.91 340 PRO A CA 1
ATOM 2429 C C . PRO A 1 340 ? -21.025 -10.297 63.765 1.00 35.91 340 PRO A C 1
ATOM 2431 O O . PRO A 1 340 ? -19.892 -10.484 64.216 1.00 35.91 340 PRO A O 1
ATOM 2434 N N . PRO A 1 341 ? -21.345 -10.558 62.483 1.00 37.06 341 PRO A N 1
ATOM 2435 C CA . PRO A 1 341 ? -20.370 -11.040 61.513 1.00 37.06 341 PRO A CA 1
ATOM 2436 C C . PRO A 1 341 ? -19.182 -10.077 61.459 1.00 37.06 341 PRO A C 1
ATOM 2438 O O . PRO A 1 341 ? -19.374 -8.862 61.397 1.00 37.06 341 PRO A O 1
ATOM 2441 N N . ASP A 1 342 ? -17.982 -10.652 61.530 1.00 32.03 342 ASP A N 1
ATOM 2442 C CA . ASP A 1 342 ? -16.692 -9.972 61.588 1.00 32.03 342 ASP A CA 1
ATOM 2443 C C . ASP A 1 342 ? -16.629 -8.714 60.709 1.00 32.03 342 ASP A C 1
ATOM 2445 O O . ASP A 1 342 ? -16.822 -8.750 59.490 1.00 32.03 342 ASP A O 1
ATOM 2449 N N . ALA A 1 343 ? -16.313 -7.594 61.357 1.00 29.88 343 ALA A N 1
ATOM 2450 C CA . ALA A 1 343 ? -15.934 -6.347 60.716 1.00 29.88 343 ALA A CA 1
ATOM 2451 C C . ALA A 1 343 ? -14.733 -6.567 59.769 1.00 29.88 343 ALA A C 1
ATOM 2453 O O . ALA A 1 343 ? -13.799 -7.292 60.132 1.00 29.88 343 ALA A O 1
ATOM 2454 N N . PRO A 1 344 ? -14.683 -5.929 58.582 1.00 34.53 344 PRO A N 1
ATOM 2455 C CA . PRO A 1 344 ? -13.479 -5.960 57.765 1.00 34.53 344 PRO A CA 1
ATOM 2456 C C . PRO A 1 344 ? -12.332 -5.293 58.534 1.00 34.53 344 PRO A C 1
ATOM 2458 O O . PRO A 1 344 ? -12.437 -4.165 59.013 1.00 34.53 344 PRO A O 1
ATOM 2461 N N . ALA A 1 345 ? -11.230 -6.026 58.680 1.00 34.81 345 ALA A N 1
ATOM 2462 C CA . ALA A 1 345 ? -10.002 -5.556 59.300 1.00 34.81 345 ALA A CA 1
ATOM 2463 C C . ALA A 1 345 ? -9.524 -4.224 58.680 1.00 34.81 345 ALA A C 1
ATOM 2465 O O . ALA A 1 345 ? -9.604 -4.044 57.468 1.00 34.81 345 ALA A O 1
ATOM 2466 N N . ARG A 1 346 ? -9.008 -3.322 59.532 1.00 40.59 346 ARG A N 1
ATOM 2467 C CA . ARG A 1 346 ? -8.332 -2.035 59.234 1.00 40.59 346 ARG A CA 1
ATOM 2468 C C . ARG A 1 346 ? -7.861 -1.890 57.773 1.00 40.59 346 ARG A C 1
ATOM 2470 O O . ARG A 1 346 ? -7.065 -2.710 57.321 1.00 40.59 346 ARG A O 1
ATOM 2477 N N . ALA A 1 347 ? -8.280 -0.818 57.085 1.00 53.59 347 ALA A N 1
ATOM 2478 C CA . ALA A 1 347 ? -8.008 -0.518 55.668 1.00 53.59 347 ALA A CA 1
ATOM 2479 C C . ALA A 1 347 ? -6.505 -0.390 55.320 1.00 53.59 347 ALA A C 1
ATOM 2481 O O . ALA A 1 347 ? -5.971 0.708 55.155 1.00 53.59 347 ALA A O 1
ATOM 2482 N N . ALA A 1 348 ? -5.810 -1.522 55.233 1.00 63.88 348 ALA A N 1
ATOM 2483 C CA . ALA A 1 348 ? -4.441 -1.643 54.749 1.00 63.88 348 ALA A CA 1
ATOM 2484 C C . ALA A 1 348 ? -4.425 -1.762 53.216 1.00 63.88 348 ALA A C 1
ATOM 2486 O O . ALA A 1 348 ? -5.371 -2.275 52.618 1.00 63.88 348 ALA A O 1
ATOM 2487 N N . LEU A 1 349 ? -3.337 -1.326 52.571 1.00 76.81 349 LEU A N 1
ATOM 2488 C CA . LEU A 1 349 ? -3.169 -1.486 51.123 1.00 76.81 349 LEU A CA 1
ATOM 2489 C C . LEU A 1 349 ? -3.298 -2.966 50.706 1.00 76.81 349 LEU A C 1
ATOM 2491 O O . LEU A 1 349 ? -2.595 -3.817 51.269 1.00 76.81 349 LEU A O 1
ATOM 2495 N N . PRO A 1 350 ? -4.108 -3.280 49.676 1.00 78.00 350 PRO A N 1
ATOM 2496 C CA . PRO A 1 350 ? -4.093 -4.588 49.037 1.00 78.00 350 PRO A CA 1
ATOM 2497 C C . PRO A 1 350 ? -2.669 -4.970 48.619 1.00 78.00 350 PRO A C 1
ATOM 2499 O O . PRO A 1 350 ? -1.983 -4.188 47.965 1.00 78.00 350 PRO A O 1
ATOM 2502 N N . ARG A 1 351 ? -2.217 -6.180 48.981 1.00 74.12 351 ARG A N 1
ATOM 2503 C CA . ARG A 1 351 ? -0.914 -6.719 48.558 1.00 74.12 351 ARG A CA 1
ATOM 2504 C C . ARG A 1 351 ? -1.085 -7.584 47.313 1.00 74.12 351 ARG A C 1
ATOM 2506 O O . ARG A 1 351 ? -1.612 -8.697 47.421 1.00 74.12 351 ARG A O 1
ATOM 2513 N N . PRO A 1 352 ? -0.640 -7.126 46.135 1.00 77.75 352 PRO A N 1
ATOM 2514 C CA . PRO A 1 352 ? -0.764 -7.930 44.935 1.00 77.75 352 PRO A CA 1
ATOM 2515 C C . PRO A 1 352 ? 0.154 -9.162 44.993 1.00 77.75 352 PRO A C 1
ATOM 2517 O O . PRO A 1 352 ? 1.292 -9.080 45.446 1.00 77.75 352 PRO A O 1
ATOM 2520 N N . ARG A 1 353 ? -0.327 -10.311 44.505 1.00 74.88 353 ARG A N 1
ATOM 2521 C CA . ARG A 1 353 ? 0.400 -11.602 44.553 1.00 74.88 353 ARG A CA 1
ATOM 2522 C C . ARG A 1 353 ? 1.233 -11.909 43.306 1.00 74.88 353 ARG A C 1
ATOM 2524 O O . ARG A 1 353 ? 1.783 -12.996 43.177 1.00 74.88 353 ARG A O 1
ATOM 2531 N N . THR A 1 354 ? 1.278 -10.976 42.366 1.00 78.56 354 THR A N 1
ATOM 2532 C CA . THR A 1 354 ? 1.957 -11.120 41.077 1.00 78.56 354 THR A CA 1
ATOM 2533 C C . THR A 1 354 ? 3.087 -10.100 40.966 1.00 78.56 354 THR A C 1
ATOM 2535 O O . THR A 1 354 ? 3.007 -9.041 41.590 1.00 78.56 354 THR A O 1
ATOM 2538 N N . SER A 1 355 ? 4.132 -10.388 40.189 1.00 84.44 355 SER A N 1
ATOM 2539 C CA . SER A 1 355 ? 5.256 -9.463 39.967 1.00 84.44 355 SER A CA 1
ATOM 2540 C C . SER A 1 355 ? 4.806 -8.160 39.280 1.00 84.44 355 SER A C 1
ATOM 2542 O O . SER A 1 355 ? 3.826 -8.146 38.522 1.00 84.44 355 SER A O 1
ATOM 2544 N N . PHE A 1 356 ? 5.516 -7.066 39.568 1.00 89.12 356 PHE A N 1
ATOM 2545 C CA . PHE A 1 356 ? 5.383 -5.771 38.897 1.00 89.12 356 PHE A CA 1
ATOM 2546 C C . PHE A 1 356 ? 6.458 -5.674 37.811 1.00 89.12 356 PHE A C 1
ATOM 2548 O O . PHE A 1 356 ? 7.627 -5.908 38.108 1.00 89.12 356 PHE A O 1
ATOM 2555 N N . VAL A 1 357 ? 6.067 -5.403 36.563 1.00 87.06 357 VAL A N 1
ATOM 2556 C CA . VAL A 1 357 ? 6.957 -5.520 35.398 1.00 87.06 357 VAL A CA 1
ATOM 2557 C C . VAL A 1 357 ? 6.823 -4.296 34.499 1.00 87.06 357 VAL A C 1
ATOM 2559 O O . VAL A 1 357 ? 5.720 -4.006 34.036 1.00 87.06 357 VAL A O 1
ATOM 2562 N N . GLY A 1 358 ? 7.951 -3.647 34.188 1.00 82.75 358 GLY A N 1
ATOM 2563 C CA . GLY A 1 358 ? 8.076 -2.749 33.037 1.00 82.75 358 GLY A CA 1
ATOM 2564 C C . GLY A 1 358 ? 7.424 -1.380 33.201 1.00 82.75 358 GLY A C 1
ATOM 2565 O O . GLY A 1 358 ? 7.049 -0.787 32.197 1.00 82.75 358 GLY A O 1
ATOM 2566 N N . ARG A 1 359 ? 7.264 -0.917 34.446 1.00 89.38 359 ARG A N 1
ATOM 2567 C CA . ARG A 1 359 ? 6.742 0.418 34.795 1.00 89.38 359 ARG A CA 1
ATOM 2568 C C . ARG A 1 359 ? 7.572 1.113 35.870 1.00 89.38 359 ARG A C 1
ATOM 2570 O O . ARG A 1 359 ? 7.055 1.776 36.772 1.00 89.38 359 ARG A O 1
ATOM 2577 N N . GLU A 1 360 ? 8.874 0.865 35.855 1.00 87.75 360 GLU A N 1
ATOM 2578 C CA . GLU A 1 360 ? 9.799 1.401 36.847 1.00 87.75 360 GLU A CA 1
ATOM 2579 C C . GLU A 1 360 ? 9.905 2.934 36.744 1.00 87.75 360 GLU A C 1
ATOM 2581 O O . GLU A 1 360 ? 10.055 3.611 37.763 1.00 87.75 360 GLU A O 1
ATOM 2586 N N . ASP A 1 361 ? 9.753 3.487 35.542 1.00 86.56 361 ASP A N 1
ATOM 2587 C CA . ASP A 1 361 ? 9.851 4.922 35.271 1.00 86.56 361 ASP A CA 1
ATOM 2588 C C . ASP A 1 361 ? 8.589 5.667 35.702 1.00 86.56 361 ASP A C 1
ATOM 2590 O O . ASP A 1 361 ? 8.680 6.646 36.444 1.00 86.56 361 ASP A O 1
ATOM 2594 N N . GLU A 1 362 ? 7.404 5.162 35.351 1.00 90.19 362 GLU A N 1
ATOM 2595 C CA . GLU A 1 362 ? 6.139 5.745 35.806 1.00 90.19 362 GLU A CA 1
ATOM 2596 C C . GLU A 1 362 ? 5.980 5.622 37.322 1.00 90.19 362 GLU A C 1
ATOM 2598 O O . GLU A 1 362 ? 5.432 6.520 37.959 1.00 90.19 362 GLU A O 1
ATOM 2603 N N . LEU A 1 363 ? 6.502 4.552 37.934 1.00 92.25 363 LEU A N 1
ATOM 2604 C CA . LEU A 1 363 ? 6.541 4.423 39.390 1.00 92.25 363 LEU A CA 1
ATOM 2605 C C . LEU A 1 363 ? 7.430 5.498 40.027 1.00 92.25 363 LEU A C 1
ATOM 2607 O O . LEU A 1 363 ? 7.065 6.055 41.064 1.00 92.25 363 LEU A O 1
ATOM 2611 N N . ARG A 1 364 ? 8.586 5.811 39.426 1.00 89.38 364 ARG A N 1
ATOM 2612 C CA . ARG A 1 364 ? 9.434 6.925 39.880 1.00 89.38 364 ARG A CA 1
ATOM 2613 C C . ARG A 1 364 ? 8.717 8.265 39.719 1.00 89.38 364 ARG A C 1
ATOM 2615 O O . ARG A 1 364 ? 8.708 9.041 40.672 1.00 89.38 364 ARG A O 1
ATOM 2622 N N . ALA A 1 365 ? 8.072 8.500 38.576 1.00 90.00 365 ALA A N 1
ATOM 2623 C CA . ALA A 1 365 ? 7.333 9.730 38.297 1.00 90.00 365 ALA A CA 1
ATOM 2624 C C . ALA A 1 365 ? 6.156 9.935 39.266 1.00 90.00 365 ALA A C 1
ATOM 2626 O O . ALA A 1 365 ? 6.045 10.991 39.884 1.00 90.00 365 ALA A O 1
ATOM 2627 N N . ALA A 1 366 ? 5.329 8.907 39.481 1.00 91.12 366 ALA A N 1
ATOM 2628 C CA . ALA A 1 366 ? 4.210 8.963 40.420 1.00 91.12 366 ALA A CA 1
ATOM 2629 C C . ALA A 1 366 ? 4.678 9.281 41.849 1.00 91.12 366 ALA A C 1
ATOM 2631 O O . ALA A 1 366 ? 4.047 10.070 42.547 1.00 91.12 366 ALA A O 1
ATOM 2632 N N . ARG A 1 367 ? 5.805 8.702 42.286 1.00 91.19 367 ARG A N 1
ATOM 2633 C CA . ARG A 1 367 ? 6.373 8.964 43.618 1.00 91.19 367 ARG A CA 1
ATOM 2634 C C . ARG A 1 367 ? 6.934 10.376 43.758 1.00 91.19 367 ARG A C 1
ATOM 2636 O O . ARG A 1 367 ? 6.753 10.970 44.815 1.00 91.19 367 ARG A O 1
ATOM 2643 N N . ALA A 1 368 ? 7.599 10.894 42.727 1.00 89.50 368 ALA A N 1
ATOM 2644 C CA . ALA A 1 368 ? 8.084 12.272 42.718 1.00 89.50 368 ALA A CA 1
ATOM 2645 C C . ALA A 1 368 ? 6.908 13.257 42.821 1.00 89.50 368 ALA A C 1
ATOM 2647 O O . ALA A 1 368 ? 6.865 14.072 43.739 1.00 89.50 368 ALA A O 1
ATOM 2648 N N . LEU A 1 369 ? 5.888 13.077 41.975 1.00 91.00 369 LEU A N 1
ATOM 2649 C CA . LEU A 1 369 ? 4.686 13.914 41.974 1.00 91.00 369 LEU A CA 1
ATOM 2650 C C . LEU A 1 369 ? 3.923 13.853 43.304 1.00 91.00 369 LEU A C 1
ATOM 2652 O O . LEU A 1 369 ? 3.472 14.884 43.787 1.00 91.00 369 LEU A O 1
ATOM 2656 N N . LEU A 1 370 ? 3.823 12.681 43.942 1.00 89.44 370 LEU A N 1
ATOM 2657 C CA . LEU A 1 370 ? 3.209 12.552 45.272 1.00 89.44 370 LEU A CA 1
ATOM 2658 C C . LEU A 1 370 ? 4.000 13.262 46.381 1.00 89.44 370 LEU A C 1
ATOM 2660 O O . LEU A 1 370 ? 3.431 13.606 47.416 1.00 89.44 370 LEU A O 1
ATOM 2664 N N . GLY A 1 371 ? 5.307 13.464 46.199 1.00 85.06 371 GLY A N 1
ATOM 2665 C CA . GLY A 1 371 ? 6.122 14.272 47.107 1.00 85.06 371 GLY A CA 1
ATOM 2666 C C . GLY A 1 371 ? 5.869 15.772 46.940 1.00 85.06 371 GLY A C 1
ATOM 2667 O O . GLY A 1 371 ? 5.830 16.504 47.929 1.00 85.06 371 GLY A O 1
ATOM 2668 N N . GLU A 1 372 ? 5.656 16.207 45.699 1.00 87.06 372 GLU A N 1
ATOM 2669 C CA . GLU A 1 372 ? 5.585 17.618 45.301 1.00 87.06 372 GLU A CA 1
ATOM 2670 C C . GLU A 1 372 ? 4.160 18.187 45.286 1.00 87.06 372 GLU A C 1
ATOM 2672 O O . GLU A 1 372 ? 3.983 19.395 45.424 1.00 87.06 372 GLU A O 1
ATOM 2677 N N . SER A 1 373 ? 3.141 17.335 45.145 1.00 88.12 373 SER A N 1
ATOM 2678 C CA . SER A 1 373 ? 1.751 17.747 44.919 1.00 88.12 373 SER A CA 1
ATOM 2679 C C . SER A 1 373 ? 0.773 17.091 45.898 1.00 88.12 373 SER A C 1
ATOM 2681 O O . SER A 1 373 ? 0.935 15.917 46.237 1.00 88.12 373 SER A O 1
ATOM 2683 N N . PRO A 1 374 ? -0.278 17.810 46.343 1.00 89.56 374 PRO A N 1
ATOM 2684 C CA . PRO A 1 374 ? -1.285 17.265 47.254 1.00 89.56 374 PRO A CA 1
ATOM 2685 C C . PRO A 1 374 ? -2.201 16.230 46.584 1.00 89.56 374 PRO A C 1
ATOM 2687 O O . PRO A 1 374 ? -2.709 15.350 47.277 1.00 89.56 374 PRO A O 1
ATOM 2690 N N . LEU A 1 375 ? -2.378 16.302 45.258 1.00 93.69 375 LEU A N 1
ATOM 2691 C CA . LEU A 1 375 ? -3.204 15.390 44.469 1.00 93.69 375 LEU A CA 1
ATOM 2692 C C . LEU A 1 375 ? -2.495 14.967 43.181 1.00 93.69 375 LEU A C 1
ATOM 2694 O O . LEU A 1 375 ? -2.132 15.804 42.353 1.00 93.69 375 LEU A O 1
ATOM 2698 N N . VAL A 1 376 ? -2.378 13.654 42.990 1.00 95.81 376 VAL A N 1
ATOM 2699 C CA . VAL A 1 376 ? -1.930 13.036 41.741 1.00 95.81 376 VAL A CA 1
ATOM 2700 C C . VAL A 1 376 ? -3.018 12.100 41.229 1.00 95.81 376 VAL A C 1
ATOM 2702 O O . VAL A 1 376 ? -3.437 11.193 41.945 1.00 95.81 376 VAL A O 1
ATOM 2705 N N . THR A 1 377 ? -3.437 12.264 39.978 1.00 93.94 377 THR A N 1
ATOM 2706 C CA . THR A 1 377 ? -4.413 11.380 39.329 1.00 93.94 377 THR A CA 1
ATOM 2707 C C . THR A 1 377 ? -3.738 10.595 38.213 1.00 93.94 377 THR A C 1
ATOM 2709 O O . THR A 1 377 ? -3.248 11.160 37.236 1.00 93.94 377 THR A O 1
ATOM 2712 N N . LEU A 1 378 ? -3.737 9.269 38.336 1.00 92.50 378 LEU A N 1
ATOM 2713 C CA . LEU A 1 378 ? -3.324 8.363 37.272 1.00 92.50 378 LEU A CA 1
ATOM 2714 C C . LEU A 1 378 ? -4.464 8.232 36.261 1.00 92.50 378 LEU A C 1
ATOM 2716 O O . LEU A 1 378 ? -5.540 7.737 36.611 1.00 92.50 378 LEU A O 1
ATOM 2720 N N . VAL A 1 379 ? -4.218 8.634 35.014 1.00 82.06 379 VAL A N 1
ATOM 2721 C CA . VAL A 1 379 ? -5.208 8.647 33.926 1.00 82.06 379 VAL A CA 1
ATOM 2722 C C . VAL A 1 379 ? -4.760 7.734 32.791 1.00 82.06 379 VAL A C 1
ATOM 2724 O O . VAL A 1 379 ? -3.602 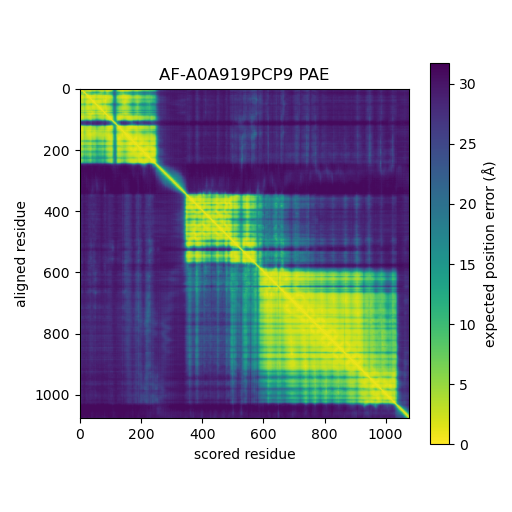7.747 32.401 1.00 82.06 379 VAL A O 1
ATOM 2727 N N . GLY A 1 380 ? -5.661 6.916 32.247 1.00 76.00 380 GLY A N 1
ATOM 2728 C CA . GLY A 1 380 ? -5.332 6.000 31.149 1.00 76.00 380 GLY A CA 1
ATOM 2729 C C . GLY A 1 380 ? -6.405 4.939 30.886 1.00 76.00 380 GLY A C 1
ATOM 2730 O O . GLY A 1 380 ? -7.383 4.855 31.642 1.00 76.00 380 GLY A O 1
ATOM 2731 N N . PRO A 1 381 ? -6.233 4.084 29.859 1.00 67.12 381 PRO A N 1
ATOM 2732 C CA . PRO A 1 381 ? -7.241 3.110 29.450 1.00 67.12 381 PRO A CA 1
ATOM 2733 C C . PRO A 1 381 ? -7.598 2.091 30.544 1.00 67.12 381 PRO A C 1
ATOM 2735 O O . PRO A 1 381 ? -6.855 1.840 31.502 1.00 67.12 381 PRO A O 1
ATOM 2738 N N . GLY A 1 382 ? -8.774 1.473 30.426 1.00 69.50 382 GLY A N 1
ATOM 2739 C CA . GLY A 1 382 ? -9.140 0.345 31.283 1.00 69.50 382 GLY A CA 1
ATOM 2740 C C . GLY A 1 382 ? -8.195 -0.841 31.051 1.00 69.50 382 GLY A C 1
ATOM 2741 O O . GLY A 1 382 ? -7.840 -1.138 29.917 1.00 69.50 382 GLY A O 1
ATOM 2742 N N . GLY A 1 383 ? -7.739 -1.497 32.122 1.00 71.38 383 GLY A N 1
ATOM 2743 C CA . GLY A 1 383 ? -6.776 -2.604 32.018 1.00 71.38 383 GLY A CA 1
ATOM 2744 C C . GLY A 1 383 ? -5.313 -2.194 31.779 1.00 71.38 383 GLY A C 1
ATOM 2745 O O . GLY A 1 383 ? -4.452 -3.069 31.710 1.00 71.38 383 GLY A O 1
ATOM 2746 N N . VAL A 1 384 ? -5.004 -0.890 31.724 1.00 80.12 384 VAL A N 1
ATOM 2747 C CA . VAL A 1 384 ? -3.627 -0.386 31.541 1.00 80.12 384 VAL A CA 1
ATOM 2748 C C . VAL A 1 384 ? -2.731 -0.577 32.777 1.00 80.12 384 VAL A C 1
ATOM 2750 O O . VAL A 1 384 ? -1.512 -0.512 32.684 1.00 80.12 384 VAL A O 1
ATOM 2753 N N . GLY A 1 385 ? -3.325 -0.845 33.945 1.00 84.75 385 GLY A N 1
ATOM 2754 C CA . GLY A 1 385 ? -2.596 -1.099 35.193 1.00 84.75 385 GLY A CA 1
ATOM 2755 C C . GLY A 1 385 ? -2.508 0.082 36.167 1.00 84.75 385 GLY A C 1
ATOM 2756 O O . GLY A 1 385 ? -1.689 0.021 37.078 1.00 84.75 385 GLY A O 1
ATOM 2757 N N . LYS A 1 386 ? -3.357 1.116 36.036 1.00 88.50 386 LYS A N 1
ATOM 2758 C CA . LYS A 1 386 ? -3.400 2.281 36.952 1.00 88.50 386 LYS A CA 1
ATOM 2759 C C . LYS A 1 386 ? -3.467 1.883 38.427 1.00 88.50 386 LYS A C 1
ATOM 2761 O O . LYS A 1 386 ? -2.611 2.291 39.196 1.00 88.50 386 LYS A O 1
ATOM 2766 N N . THR A 1 387 ? -4.420 1.026 38.802 1.00 84.56 387 THR A N 1
ATOM 2767 C CA . THR A 1 387 ? -4.568 0.514 40.177 1.00 84.56 387 THR A CA 1
ATOM 2768 C C . THR A 1 387 ? -3.295 -0.171 40.655 1.00 84.56 387 THR A C 1
ATOM 2770 O O . THR A 1 387 ? -2.854 0.045 41.779 1.00 84.56 387 THR A O 1
ATOM 2773 N N . ARG A 1 388 ? -2.644 -0.959 39.789 1.00 87.88 388 ARG A N 1
ATOM 2774 C CA . ARG A 1 388 ? -1.403 -1.639 40.159 1.00 87.88 388 ARG A CA 1
ATOM 2775 C C . ARG A 1 388 ? -0.265 -0.648 40.384 1.00 87.88 388 ARG A C 1
ATOM 2777 O O . ARG A 1 388 ? 0.414 -0.753 41.397 1.00 87.88 388 ARG A O 1
ATOM 2784 N N . LEU A 1 389 ? -0.082 0.310 39.479 1.00 89.81 389 LEU A N 1
ATOM 2785 C CA . LEU A 1 389 ? 0.907 1.379 39.620 1.00 89.81 389 LEU A CA 1
ATOM 2786 C C . LEU A 1 389 ? 0.653 2.212 40.886 1.00 89.81 389 LEU A C 1
ATOM 2788 O O . LEU A 1 389 ? 1.588 2.500 41.629 1.00 89.81 389 LEU A O 1
ATOM 2792 N N . ALA A 1 390 ? -0.611 2.528 41.173 1.00 90.12 390 ALA A N 1
ATOM 2793 C CA . ALA A 1 390 ? -0.998 3.304 42.341 1.00 90.12 390 ALA A CA 1
ATOM 2794 C C . ALA A 1 390 ? -0.707 2.577 43.658 1.00 90.12 390 ALA A C 1
ATOM 2796 O O . ALA A 1 390 ? -0.125 3.161 44.569 1.00 90.12 390 ALA A O 1
ATOM 2797 N N . LEU A 1 391 ? -1.044 1.286 43.744 1.00 89.25 391 LEU A N 1
ATOM 2798 C CA . LEU A 1 391 ? -0.724 0.448 44.902 1.00 89.25 391 LEU A CA 1
ATOM 2799 C C . LEU A 1 391 ? 0.791 0.350 45.127 1.00 89.25 391 LEU A C 1
ATOM 2801 O O . LEU A 1 391 ? 1.250 0.431 46.261 1.00 89.25 391 LEU A O 1
ATOM 2805 N N . GLU A 1 392 ? 1.580 0.208 44.059 1.00 90.44 392 GLU A N 1
ATOM 2806 C CA . GLU A 1 392 ? 3.046 0.142 44.138 1.00 90.44 392 GLU A CA 1
ATOM 2807 C C . GLU A 1 392 ? 3.672 1.482 44.560 1.00 90.44 392 GLU A C 1
ATOM 2809 O O . GLU A 1 392 ? 4.658 1.492 45.306 1.00 90.44 392 GLU A O 1
ATOM 2814 N N . ALA A 1 393 ? 3.104 2.609 44.122 1.00 90.38 393 ALA A N 1
ATOM 2815 C CA . ALA A 1 393 ? 3.521 3.943 44.548 1.00 90.38 393 ALA A CA 1
ATOM 2816 C C . ALA A 1 393 ? 3.174 4.185 46.026 1.00 90.38 393 ALA A C 1
ATOM 2818 O O . ALA A 1 393 ? 4.051 4.552 46.811 1.00 90.38 393 ALA A O 1
ATOM 2819 N N . ALA A 1 394 ? 1.933 3.883 46.425 1.00 87.50 394 ALA A N 1
ATOM 2820 C CA . ALA A 1 394 ? 1.448 4.021 47.796 1.00 87.50 394 ALA A CA 1
ATOM 2821 C C . ALA A 1 394 ? 2.125 3.045 48.776 1.00 87.50 394 ALA A C 1
ATOM 2823 O O . ALA A 1 394 ? 2.271 3.352 49.950 1.00 87.50 394 ALA A O 1
ATOM 2824 N N . ALA A 1 395 ? 2.588 1.874 48.334 1.00 84.25 395 ALA A N 1
ATOM 2825 C CA . ALA A 1 395 ? 3.329 0.950 49.197 1.00 84.25 395 ALA A CA 1
ATOM 2826 C C . ALA A 1 395 ? 4.771 1.409 49.490 1.00 84.25 395 ALA A C 1
ATOM 2828 O O . ALA A 1 395 ? 5.401 0.891 50.410 1.00 84.25 395 ALA A O 1
ATOM 2829 N N . ARG A 1 396 ? 5.313 2.352 48.703 1.00 85.38 396 ARG A N 1
ATOM 2830 C CA . ARG A 1 396 ? 6.702 2.841 48.795 1.00 85.38 396 ARG A CA 1
ATOM 2831 C C . ARG A 1 396 ? 6.814 4.274 49.325 1.00 85.38 396 ARG A C 1
ATOM 2833 O O . ARG A 1 396 ? 7.860 4.909 49.134 1.00 85.38 396 ARG A O 1
ATOM 2840 N N . VAL A 1 397 ? 5.766 4.798 49.960 1.00 79.94 397 VAL A N 1
ATOM 2841 C CA . VAL A 1 397 ? 5.876 6.051 50.722 1.00 79.94 397 VAL A CA 1
ATOM 2842 C C . VAL A 1 397 ? 6.676 5.813 51.999 1.00 79.94 397 VAL A C 1
ATOM 2844 O O . VAL A 1 397 ? 6.556 4.768 52.636 1.00 79.94 397 VAL A O 1
ATOM 2847 N N . GLY A 1 398 ? 7.543 6.768 52.334 1.00 71.69 398 GLY A N 1
ATOM 2848 C CA . GLY A 1 398 ? 8.332 6.737 53.564 1.00 71.69 398 GLY A CA 1
ATOM 2849 C C . GLY A 1 398 ? 7.526 7.211 54.775 1.00 71.69 398 GLY A C 1
ATOM 2850 O O . GLY A 1 398 ? 6.557 7.959 54.637 1.00 71.69 398 GLY A O 1
ATOM 2851 N N . ALA A 1 399 ? 7.956 6.807 55.972 1.00 70.31 399 ALA A N 1
ATOM 2852 C CA . ALA A 1 399 ? 7.431 7.356 57.222 1.00 70.31 399 ALA A CA 1
ATOM 2853 C C . ALA A 1 399 ? 7.612 8.894 57.265 1.00 70.31 399 ALA A C 1
ATOM 2855 O O . ALA A 1 399 ? 8.623 9.386 56.756 1.00 70.31 399 ALA A O 1
ATOM 2856 N N . PRO A 1 400 ? 6.674 9.659 57.866 1.00 75.19 400 PRO A N 1
ATOM 2857 C CA . PRO A 1 400 ? 5.560 9.211 58.713 1.00 75.19 400 PRO A CA 1
ATOM 2858 C C . PRO A 1 400 ? 4.244 8.903 57.971 1.00 75.19 400 PRO A C 1
ATOM 2860 O O . PRO A 1 400 ? 3.241 8.647 58.631 1.00 75.19 400 PRO A O 1
ATOM 2863 N N . LEU A 1 401 ? 4.212 8.931 56.632 1.00 82.19 401 LEU A N 1
ATOM 2864 C CA . LEU A 1 401 ? 2.968 8.750 55.879 1.00 82.19 401 LEU A CA 1
ATOM 2865 C C . LEU A 1 401 ? 2.470 7.300 55.935 1.00 82.19 401 LEU A C 1
ATOM 2867 O O . LEU A 1 401 ? 3.194 6.367 55.585 1.00 82.19 401 LEU A O 1
ATOM 2871 N N . VAL A 1 402 ? 1.209 7.114 56.327 1.00 82.38 402 VAL A N 1
ATOM 2872 C CA . VAL A 1 402 ? 0.552 5.797 56.343 1.00 82.38 402 VAL A CA 1
ATOM 2873 C C . VAL A 1 402 ? -0.384 5.676 55.142 1.00 82.38 402 VAL A C 1
ATOM 2875 O O . VAL A 1 402 ? -1.276 6.512 55.001 1.00 82.38 402 VAL A O 1
ATOM 2878 N N . PRO A 1 403 ? -0.236 4.663 54.273 1.00 86.81 403 PRO A N 1
ATOM 2879 C CA . PRO A 1 403 ? -1.112 4.528 53.123 1.00 86.81 403 PRO A CA 1
ATOM 2880 C C . PRO A 1 403 ? -2.468 3.911 53.494 1.00 86.81 403 PRO A C 1
ATOM 2882 O O . PRO A 1 403 ? -2.538 2.940 54.251 1.00 86.81 403 PRO A O 1
ATOM 2885 N N . ARG A 1 404 ? -3.544 4.453 52.920 1.00 87.19 404 ARG A N 1
ATOM 2886 C CA . ARG A 1 404 ? -4.938 4.000 53.054 1.00 87.19 404 ARG A CA 1
ATOM 2887 C C . ARG A 1 404 ? -5.563 3.822 51.675 1.00 87.19 404 ARG A C 1
ATOM 2889 O O . ARG A 1 404 ? -5.157 4.485 50.726 1.00 87.19 404 ARG A O 1
ATOM 2896 N N . PHE A 1 405 ? -6.531 2.917 51.559 1.00 85.06 405 PHE A N 1
ATOM 2897 C CA . PHE A 1 405 ? -7.136 2.530 50.283 1.00 85.06 405 PHE A CA 1
ATOM 2898 C C . PHE A 1 405 ? -8.660 2.630 50.334 1.00 85.06 405 PHE A C 1
ATOM 2900 O O . PHE A 1 405 ? -9.273 2.123 51.273 1.00 85.06 405 PHE A O 1
ATOM 2907 N N . VAL A 1 406 ? -9.252 3.238 49.307 1.00 83.38 406 VAL A N 1
ATOM 2908 C CA . VAL A 1 406 ? -10.701 3.318 49.091 1.00 83.38 406 VAL A CA 1
ATOM 2909 C C . VAL A 1 406 ? -11.009 2.802 47.695 1.00 83.38 406 VAL A C 1
ATOM 2911 O O . VAL A 1 406 ? -10.638 3.423 46.698 1.00 83.38 406 VAL A O 1
ATOM 2914 N N . GLU A 1 407 ? -11.717 1.679 47.614 1.00 80.19 407 GLU A N 1
ATOM 2915 C CA . GLU A 1 407 ? -12.194 1.150 46.339 1.00 80.19 407 GLU A CA 1
ATOM 2916 C C . GLU A 1 407 ? -13.597 1.672 46.039 1.00 80.19 407 GLU A C 1
ATOM 2918 O O . GLU A 1 407 ? -14.586 1.214 46.613 1.00 80.19 407 GLU A O 1
ATOM 2923 N N . LEU A 1 408 ? -13.699 2.625 45.111 1.00 75.19 408 LEU A N 1
ATOM 2924 C CA . LEU A 1 408 ? -14.982 3.230 44.758 1.00 75.19 408 LEU A CA 1
ATOM 2925 C C . LEU A 1 408 ? -15.739 2.425 43.704 1.00 75.19 408 LEU A C 1
ATOM 2927 O O . LEU A 1 408 ? -16.922 2.649 43.508 1.00 75.19 408 LEU A O 1
ATOM 2931 N N . GLY A 1 409 ? -15.127 1.429 43.057 1.00 62.25 409 GLY A N 1
ATOM 2932 C CA . GLY A 1 409 ? -15.763 0.678 41.966 1.00 62.25 409 GLY A CA 1
ATOM 2933 C C . GLY A 1 409 ? -17.027 -0.123 42.327 1.00 62.25 409 GLY A C 1
ATOM 2934 O O . GLY A 1 409 ? -17.667 -0.680 41.427 1.00 62.25 409 GLY A O 1
ATOM 2935 N N . ALA A 1 410 ? -17.384 -0.239 43.608 1.00 53.72 410 ALA A N 1
ATOM 2936 C CA . ALA A 1 410 ? -18.646 -0.823 44.074 1.00 53.72 410 ALA A CA 1
ATOM 2937 C C . ALA A 1 410 ? -19.697 0.234 44.484 1.00 53.72 410 ALA A C 1
ATOM 2939 O O . ALA A 1 410 ? -20.865 -0.114 44.669 1.00 53.72 410 ALA A O 1
ATOM 2940 N N . VAL A 1 411 ? -19.307 1.507 44.593 1.00 62.25 411 VAL A N 1
ATOM 2941 C CA . VAL A 1 411 ? -20.143 2.616 45.064 1.00 62.25 411 VAL A CA 1
ATOM 2942 C C . VAL A 1 411 ? -20.940 3.182 43.892 1.00 62.25 411 VAL A C 1
ATOM 2944 O O . VAL A 1 411 ? -20.416 3.879 43.039 1.00 62.25 411 VAL A O 1
ATOM 2947 N N . ARG A 1 412 ? -22.232 2.860 43.816 1.00 55.22 412 ARG A N 1
ATOM 2948 C CA . ARG A 1 412 ? -23.095 3.323 42.711 1.00 55.22 412 ARG A CA 1
ATOM 2949 C C . ARG A 1 412 ? -23.784 4.654 42.983 1.00 55.22 412 ARG A C 1
ATOM 2951 O O . ARG A 1 412 ? -24.186 5.317 42.035 1.00 55.22 412 ARG A O 1
ATOM 2958 N N . ASP A 1 413 ? -23.953 4.995 44.255 1.00 62.38 413 ASP A N 1
ATOM 2959 C CA . ASP A 1 413 ? -24.584 6.234 44.697 1.00 62.38 413 ASP A CA 1
ATOM 2960 C C . ASP A 1 413 ? -23.497 7.268 45.041 1.00 62.38 413 ASP A C 1
ATOM 2962 O O . ASP A 1 413 ? -22.748 7.047 45.999 1.00 62.38 413 ASP A O 1
ATOM 2966 N N . PRO A 1 414 ? -23.388 8.384 44.293 1.00 68.62 414 PRO A N 1
ATOM 2967 C CA . PRO A 1 414 ? -22.431 9.449 44.585 1.00 68.62 414 PRO A CA 1
ATOM 2968 C C . PRO A 1 414 ? -22.534 9.995 46.019 1.00 68.62 414 PRO A C 1
ATOM 2970 O O . PRO A 1 414 ? -21.514 10.368 46.597 1.00 68.62 414 PRO A O 1
ATOM 2973 N N . ALA A 1 415 ? -23.724 9.980 46.633 1.00 70.31 415 ALA A N 1
ATOM 2974 C CA . ALA A 1 415 ? -23.925 10.468 48.000 1.00 70.31 415 ALA A CA 1
ATOM 2975 C C . ALA A 1 415 ? -23.233 9.598 49.069 1.00 70.31 415 ALA A C 1
ATOM 2977 O O . ALA A 1 415 ? -23.005 10.055 50.189 1.00 70.31 415 ALA A O 1
ATOM 2978 N N . ALA A 1 416 ? -22.860 8.358 48.735 1.00 69.38 416 ALA A N 1
ATOM 2979 C CA . ALA A 1 416 ? -22.165 7.445 49.642 1.00 69.38 416 ALA A CA 1
ATOM 2980 C C . ALA A 1 416 ? -20.632 7.627 49.648 1.00 69.38 416 ALA A C 1
ATOM 2982 O O . ALA A 1 416 ? -19.951 7.061 50.507 1.00 69.38 416 ALA A O 1
ATOM 2983 N N . VAL A 1 417 ? -20.075 8.415 48.720 1.00 77.81 417 VAL A N 1
ATOM 2984 C CA . VAL A 1 417 ? -18.622 8.623 48.581 1.00 77.81 417 VAL A CA 1
ATOM 2985 C C . VAL A 1 417 ? -17.996 9.295 49.817 1.00 77.81 417 VAL A C 1
ATOM 2987 O O . VAL A 1 417 ? -17.017 8.743 50.327 1.00 77.81 417 VAL A O 1
ATOM 2990 N N . PRO A 1 418 ? -18.549 10.393 50.381 1.00 78.50 418 PRO A N 1
ATOM 2991 C CA . PRO A 1 418 ? -17.970 11.042 51.562 1.00 78.50 418 PRO A CA 1
ATOM 2992 C C . PRO A 1 418 ? -17.845 10.102 52.765 1.00 78.50 418 PRO A C 1
ATOM 2994 O O . PRO A 1 418 ? -16.815 10.076 53.436 1.00 78.50 418 PRO A O 1
ATOM 2997 N N . ALA A 1 419 ? -18.873 9.282 53.008 1.00 68.88 419 ALA A N 1
ATOM 2998 C CA . ALA A 1 419 ? -18.890 8.322 54.108 1.00 68.88 419 ALA A CA 1
ATOM 2999 C C . ALA A 1 419 ? -17.851 7.204 53.915 1.00 68.88 419 ALA A C 1
ATOM 3001 O O . ALA A 1 419 ? -17.158 6.839 54.864 1.00 68.88 419 ALA A O 1
ATOM 3002 N N . ALA A 1 420 ? -17.695 6.693 52.688 1.00 70.44 420 ALA A N 1
ATOM 3003 C CA . ALA A 1 420 ? -16.688 5.680 52.369 1.00 70.44 420 ALA A CA 1
ATOM 3004 C C . ALA A 1 420 ? -15.255 6.202 52.585 1.00 70.44 420 ALA A C 1
ATOM 3006 O O . ALA A 1 420 ? -14.405 5.493 53.128 1.00 70.44 420 ALA A O 1
ATOM 3007 N N . VAL A 1 421 ? -15.001 7.457 52.204 1.00 81.62 421 VAL A N 1
ATOM 3008 C CA . VAL A 1 421 ? -13.701 8.112 52.387 1.00 81.62 421 VAL A CA 1
ATOM 3009 C C . VAL A 1 421 ? -13.425 8.407 53.865 1.00 81.62 421 VAL A C 1
ATOM 3011 O O . VAL A 1 421 ? -12.348 8.072 54.360 1.00 81.62 421 VAL A O 1
ATOM 3014 N N . ALA A 1 422 ? -14.398 8.961 54.595 1.00 78.56 422 ALA A N 1
ATOM 3015 C CA . ALA A 1 422 ? -14.280 9.235 56.028 1.00 78.56 422 ALA A CA 1
ATOM 3016 C C . ALA A 1 422 ? -14.009 7.953 56.837 1.00 78.56 422 ALA A C 1
ATOM 3018 O O . ALA A 1 422 ? -13.132 7.933 57.703 1.00 78.56 422 ALA A O 1
ATOM 3019 N N . HIS A 1 423 ? -14.694 6.857 56.500 1.00 72.25 423 HIS A N 1
ATOM 3020 C CA . HIS A 1 423 ? -14.488 5.560 57.137 1.00 72.25 423 HIS A CA 1
ATOM 3021 C C . HIS A 1 423 ? -13.065 5.020 56.924 1.00 72.25 423 HIS A C 1
ATOM 3023 O O . HIS A 1 423 ? -12.413 4.602 57.878 1.00 72.25 423 HIS A O 1
ATOM 3029 N N . ALA A 1 424 ? -12.541 5.075 55.694 1.00 74.50 424 ALA A N 1
ATOM 3030 C CA . ALA A 1 424 ? -11.188 4.598 55.392 1.00 74.50 424 ALA A CA 1
ATOM 3031 C C . ALA A 1 424 ? -10.077 5.410 56.076 1.00 74.50 424 ALA A C 1
ATOM 3033 O O . ALA A 1 424 ? -8.958 4.918 56.256 1.00 74.50 424 ALA A O 1
ATOM 3034 N N . LEU A 1 425 ? -10.389 6.651 56.452 1.00 79.25 425 LEU A N 1
ATOM 3035 C CA . LEU A 1 425 ? -9.498 7.535 57.186 1.00 79.25 425 LEU A CA 1
ATOM 3036 C C . LEU A 1 425 ? -9.598 7.368 58.704 1.00 79.25 425 LEU A C 1
ATOM 3038 O O . LEU A 1 425 ? -8.859 8.068 59.385 1.00 79.25 425 LEU A O 1
ATOM 3042 N N . ASP A 1 426 ? -10.426 6.462 59.238 1.00 73.56 426 ASP A N 1
ATOM 3043 C CA . ASP A 1 426 ? -10.724 6.335 60.675 1.00 73.56 426 ASP A CA 1
ATOM 3044 C C . ASP A 1 426 ? -11.255 7.668 61.263 1.00 73.56 426 ASP A C 1
ATOM 3046 O O . ASP A 1 426 ? -10.751 8.170 62.279 1.00 73.56 426 ASP A O 1
ATOM 3050 N N . ALA A 1 427 ? -12.188 8.320 60.560 1.00 74.75 427 ALA A N 1
ATOM 3051 C CA . ALA A 1 427 ? -12.883 9.507 61.059 1.00 74.75 427 ALA A CA 1
ATOM 3052 C C . ALA A 1 427 ? -14.012 9.128 62.033 1.00 74.75 427 ALA A C 1
ATOM 3054 O O . ALA A 1 427 ? -14.542 8.016 61.971 1.00 74.75 427 ALA A O 1
ATOM 3055 N N . ASP A 1 428 ? -14.353 10.045 62.941 1.00 69.94 428 ASP A N 1
ATOM 3056 C CA . ASP A 1 428 ? -15.409 9.826 63.930 1.00 69.94 428 ASP A CA 1
ATOM 3057 C C . ASP A 1 428 ? -16.773 9.713 63.219 1.00 69.94 428 ASP A C 1
ATOM 3059 O O . ASP A 1 428 ? -17.134 10.626 62.470 1.00 69.94 428 ASP A O 1
ATOM 3063 N N . PRO A 1 429 ? -17.517 8.605 63.385 1.00 57.84 429 PRO A N 1
ATOM 3064 C CA . PRO A 1 429 ? -18.818 8.426 62.745 1.00 57.84 429 PRO A CA 1
ATOM 3065 C C . PRO A 1 429 ? -19.892 9.408 63.241 1.00 57.84 429 PRO A C 1
ATOM 3067 O O . PRO A 1 429 ? -20.903 9.558 62.554 1.00 57.84 429 PRO A O 1
ATOM 3070 N N . ASP A 1 430 ? -19.684 10.068 64.387 1.00 70.19 430 ASP A N 1
ATOM 3071 C CA . ASP A 1 430 ? -20.617 11.054 64.946 1.00 70.19 430 ASP A CA 1
ATOM 3072 C C . ASP A 1 430 ? -20.395 12.479 64.383 1.00 70.19 430 ASP A C 1
ATOM 3074 O O . ASP A 1 430 ? -21.249 13.356 64.552 1.00 70.19 430 ASP A O 1
ATOM 3078 N N . ASP A 1 431 ? -19.285 12.727 63.671 1.00 74.06 431 ASP A N 1
ATOM 3079 C CA . ASP A 1 431 ? -19.022 14.001 62.988 1.00 74.06 431 ASP A CA 1
ATOM 3080 C C . ASP A 1 431 ? -19.821 14.109 61.666 1.00 74.06 431 ASP A C 1
ATOM 3082 O O . ASP A 1 431 ? -19.893 13.154 60.884 1.00 74.06 431 ASP A O 1
ATOM 3086 N N . PRO A 1 432 ? -20.347 15.301 61.308 1.00 74.81 432 PRO A N 1
ATOM 3087 C CA . PRO A 1 432 ? -20.862 15.547 59.964 1.00 74.81 432 PRO A CA 1
ATOM 3088 C C . PRO A 1 432 ? -19.787 15.248 58.895 1.00 74.81 432 PRO A C 1
ATOM 3090 O O . PRO A 1 432 ? -18.653 15.715 59.046 1.00 74.81 432 PRO A O 1
ATOM 3093 N N . PRO A 1 433 ? -20.112 14.567 57.773 1.00 65.75 433 PRO A N 1
ATOM 3094 C CA . PRO A 1 433 ? -19.121 14.083 56.803 1.00 65.75 433 PRO A CA 1
ATOM 3095 C C . PRO A 1 433 ? -18.132 15.142 56.297 1.00 65.75 433 PRO A C 1
ATOM 3097 O O . PRO A 1 433 ? -16.946 14.864 56.157 1.00 65.75 433 PRO A O 1
ATOM 3100 N N . ALA A 1 434 ? -18.586 16.378 56.076 1.00 75.25 434 ALA A N 1
ATOM 3101 C CA . ALA A 1 434 ? -17.713 17.468 55.641 1.00 75.25 434 ALA A CA 1
ATOM 3102 C C . ALA A 1 434 ? -16.678 17.876 56.708 1.00 75.25 434 ALA A C 1
ATOM 3104 O O . ALA A 1 434 ? -15.521 18.128 56.380 1.00 75.25 434 ALA A O 1
ATOM 3105 N N . GLN A 1 435 ? -17.068 17.897 57.990 1.00 79.62 435 GLN A N 1
ATOM 3106 C CA . GLN A 1 435 ? -16.154 18.201 59.100 1.00 79.62 435 GLN A CA 1
ATOM 3107 C C . GLN A 1 435 ? -15.181 17.045 59.349 1.00 79.62 435 GLN A C 1
ATOM 3109 O O . GLN A 1 435 ? -13.996 17.281 59.588 1.00 79.62 435 GLN A O 1
ATOM 3114 N N . ALA A 1 436 ? -15.665 15.806 59.234 1.00 81.25 436 ALA A N 1
ATOM 3115 C CA . ALA A 1 436 ? -14.850 14.600 59.315 1.00 81.25 436 ALA A CA 1
ATOM 3116 C C . ALA A 1 436 ? -13.750 14.582 58.236 1.00 81.25 436 ALA A C 1
ATOM 3118 O O . ALA A 1 436 ? -12.583 14.336 58.549 1.00 81.25 436 ALA A O 1
ATOM 3119 N N . LEU A 1 437 ? -14.099 14.902 56.982 1.00 84.75 437 LEU A N 1
ATOM 3120 C CA . LEU A 1 437 ? -13.154 14.982 55.863 1.00 84.75 437 LEU A CA 1
ATOM 3121 C C . LEU A 1 437 ? -12.136 16.117 56.046 1.00 84.75 437 LEU A C 1
ATOM 3123 O O . LEU A 1 437 ? -10.937 15.860 55.958 1.00 84.75 437 LEU A O 1
ATOM 3127 N N . ALA A 1 438 ? -12.576 17.330 56.396 1.00 84.75 438 ALA A N 1
ATOM 3128 C CA . ALA A 1 438 ? -11.667 18.457 56.630 1.00 84.75 438 ALA A CA 1
ATOM 3129 C C . ALA A 1 438 ? -10.651 18.167 57.753 1.00 84.75 438 ALA A C 1
ATOM 3131 O O . ALA A 1 438 ? -9.450 18.388 57.597 1.00 84.75 438 ALA A O 1
ATOM 3132 N N . ARG A 1 439 ? -11.097 17.574 58.873 1.00 81.50 439 ARG A N 1
ATOM 3133 C CA . ARG A 1 439 ? -10.198 17.143 59.961 1.00 81.50 439 ARG A CA 1
ATOM 3134 C C . ARG A 1 439 ? -9.232 16.054 59.502 1.00 81.50 439 ARG A C 1
ATOM 3136 O O . ARG A 1 439 ? -8.056 16.081 59.869 1.00 81.50 439 ARG A O 1
ATOM 3143 N N . ALA A 1 440 ? -9.703 15.097 58.705 1.00 81.94 440 ALA A N 1
ATOM 3144 C CA . ALA A 1 440 ? -8.867 14.024 58.178 1.00 81.94 440 ALA A CA 1
ATOM 3145 C C . ALA A 1 440 ? -7.776 14.533 57.212 1.00 81.94 440 ALA A C 1
ATOM 3147 O O . ALA A 1 440 ? -6.704 13.927 57.156 1.00 81.94 440 ALA A O 1
ATOM 3148 N N . GLY A 1 441 ? -7.995 15.683 56.560 1.00 82.50 441 GLY A N 1
ATOM 3149 C CA . GLY A 1 441 ? -7.014 16.428 55.753 1.00 82.50 441 GLY A CA 1
ATOM 3150 C C . GLY A 1 441 ? -5.707 16.780 56.473 1.00 82.50 441 GLY A C 1
ATOM 3151 O O . GLY A 1 441 ? -4.642 16.877 55.865 1.00 82.50 441 GLY A O 1
ATOM 3152 N N . THR A 1 442 ? -5.750 16.889 57.802 1.00 83.31 442 THR A N 1
ATOM 3153 C CA . THR A 1 442 ? -4.578 17.233 58.629 1.00 83.31 442 THR A CA 1
ATOM 3154 C C . THR A 1 442 ? -3.700 16.028 58.993 1.00 83.31 442 THR A C 1
ATOM 3156 O O . THR A 1 442 ? -2.621 16.190 59.568 1.00 83.31 442 THR A O 1
ATOM 3159 N N . ARG A 1 443 ? -4.130 14.799 58.667 1.00 84.50 443 ARG A N 1
ATOM 3160 C CA . ARG A 1 443 ? -3.422 13.562 59.032 1.00 84.50 443 ARG A CA 1
ATOM 3161 C C . ARG A 1 443 ? -2.269 13.273 58.065 1.00 84.50 443 ARG A C 1
ATOM 3163 O O . ARG A 1 443 ? -2.377 13.477 56.860 1.00 84.50 443 ARG A O 1
ATOM 3170 N N . ALA A 1 444 ? -1.169 12.724 58.583 1.00 86.69 444 ALA A N 1
ATOM 3171 C CA . ALA A 1 444 ? -0.027 12.272 57.781 1.00 86.69 444 ALA A CA 1
ATOM 3172 C C . ALA A 1 444 ? -0.336 10.928 57.087 1.00 86.69 444 ALA A C 1
ATOM 3174 O O . ALA A 1 444 ? 0.127 9.863 57.497 1.00 86.69 444 ALA A O 1
ATOM 3175 N N . VAL A 1 445 ? -1.175 10.976 56.052 1.00 88.00 445 VAL A N 1
ATOM 3176 C CA . VAL A 1 445 ? -1.704 9.807 55.334 1.00 88.00 445 VAL A CA 1
ATOM 3177 C C . VAL A 1 445 ? -1.469 9.962 53.831 1.00 88.00 445 VAL A C 1
ATOM 3179 O O . VAL A 1 445 ? -1.471 11.073 53.307 1.00 88.00 445 VAL A O 1
ATOM 3182 N N . VAL A 1 446 ? -1.285 8.842 53.127 1.00 89.94 446 VAL A N 1
ATOM 3183 C CA . VAL A 1 446 ? -1.475 8.794 51.669 1.00 89.94 446 VAL A CA 1
ATOM 3184 C C . VAL A 1 446 ? -2.763 8.052 51.379 1.00 89.94 446 VAL A C 1
ATOM 3186 O O . VAL A 1 446 ? -2.856 6.856 51.644 1.00 89.94 446 VAL A O 1
ATOM 3189 N N . LEU A 1 447 ? -3.762 8.746 50.852 1.00 91.38 447 LEU A N 1
ATOM 3190 C CA . LEU A 1 447 ? -5.053 8.152 50.538 1.00 91.38 447 LEU A CA 1
ATOM 3191 C C . LEU A 1 447 ? -5.122 7.811 49.049 1.00 91.38 447 LEU A C 1
ATOM 3193 O O . LEU A 1 447 ? -5.074 8.695 48.194 1.00 91.38 447 LEU A O 1
ATOM 3197 N N . LEU A 1 448 ? -5.243 6.517 48.756 1.00 92.50 448 LEU A N 1
ATOM 3198 C CA . LEU A 1 448 ? -5.470 5.997 47.416 1.00 92.50 448 LEU A CA 1
ATOM 3199 C C . LEU A 1 448 ? -6.973 5.842 47.152 1.00 92.50 448 LEU A C 1
ATOM 3201 O O . LEU A 1 448 ? -7.624 5.004 47.775 1.00 92.50 448 LEU A O 1
ATOM 3205 N N . LEU A 1 449 ? -7.490 6.620 46.203 1.00 90.19 449 LEU A N 1
ATOM 3206 C CA . LEU A 1 449 ? -8.858 6.557 45.689 1.00 90.19 449 LEU A CA 1
ATOM 3207 C C . LEU A 1 449 ? -8.858 5.800 44.353 1.00 90.19 449 LEU A C 1
ATOM 3209 O O . LEU A 1 449 ? -8.301 6.281 43.366 1.00 90.19 449 LEU A O 1
ATOM 3213 N N . ASP A 1 450 ? -9.446 4.607 44.303 1.00 85.00 450 ASP A N 1
ATOM 3214 C CA . ASP A 1 450 ? -9.422 3.766 43.100 1.00 85.00 450 ASP A CA 1
ATOM 3215 C C . ASP A 1 450 ? -10.764 3.771 42.352 1.00 85.00 450 ASP A C 1
ATOM 3217 O O . ASP A 1 450 ? -11.831 3.673 42.965 1.00 85.00 450 ASP A O 1
ATOM 3221 N N . ASN A 1 451 ? -10.694 3.813 41.015 1.00 73.62 451 ASN A N 1
ATOM 3222 C CA . ASN A 1 451 ? -11.825 3.721 40.084 1.00 73.62 451 ASN A CA 1
ATOM 3223 C C . ASN A 1 451 ? -12.805 4.912 40.170 1.00 73.62 451 ASN A C 1
ATOM 3225 O O . ASN A 1 451 ? -14.025 4.727 40.201 1.00 73.62 451 ASN A O 1
ATOM 3229 N N . CYS A 1 452 ? -12.279 6.139 40.213 1.00 78.38 452 CYS A N 1
ATOM 3230 C CA . CYS A 1 452 ? -13.051 7.366 40.433 1.00 78.38 452 CYS A CA 1
ATOM 3231 C C . CYS A 1 452 ? -13.956 7.779 39.257 1.00 78.38 452 CYS A C 1
ATOM 3233 O O . CYS A 1 452 ? -14.851 8.596 39.448 1.00 78.38 452 CYS A O 1
ATOM 3235 N N . GLU A 1 453 ? -13.779 7.230 38.049 1.00 78.19 453 GLU A N 1
ATOM 3236 C CA . GLU A 1 453 ? -14.378 7.773 36.814 1.00 78.19 453 GLU A CA 1
ATOM 3237 C C . GLU A 1 453 ? -15.919 7.842 36.790 1.00 78.19 453 GLU A C 1
ATOM 3239 O O . GLU A 1 453 ? -16.492 8.665 36.083 1.00 78.19 453 GLU A O 1
ATOM 3244 N N . HIS A 1 454 ? -16.602 6.996 37.561 1.00 63.38 454 HIS A N 1
ATOM 3245 C CA . HIS A 1 454 ? -18.067 6.914 37.601 1.00 63.38 454 HIS A CA 1
ATOM 3246 C C . HIS A 1 454 ? -18.707 7.836 38.654 1.00 63.38 454 HIS A C 1
ATOM 3248 O O . HIS A 1 454 ? -19.909 8.078 38.600 1.00 63.38 454 HIS A O 1
ATOM 3254 N N . VAL A 1 455 ? -17.909 8.357 39.590 1.00 72.94 455 VAL A N 1
ATOM 3255 C CA . VAL A 1 455 ? -18.325 9.260 40.681 1.00 72.94 455 VAL A CA 1
ATOM 3256 C C . VAL A 1 455 ? -17.396 10.477 40.775 1.00 72.94 455 VAL A C 1
ATOM 3258 O O . VAL A 1 455 ? -17.245 11.071 41.838 1.00 72.94 455 VAL A O 1
ATOM 3261 N N . ALA A 1 456 ? -16.766 10.860 39.659 1.00 76.69 456 ALA A N 1
ATOM 3262 C CA . ALA A 1 456 ? -15.695 11.857 39.631 1.00 76.69 456 ALA A CA 1
ATOM 3263 C C . ALA A 1 456 ? -16.103 13.202 40.255 1.00 76.69 456 ALA A C 1
ATOM 3265 O O . ALA A 1 456 ? -15.308 13.784 40.982 1.00 76.69 456 ALA A O 1
ATOM 3266 N N . GLY A 1 457 ? -17.351 13.648 40.051 1.00 75.38 457 GLY A N 1
ATOM 3267 C CA . GLY A 1 457 ? -17.875 14.872 40.672 1.00 75.38 457 GLY A CA 1
ATOM 3268 C C . GLY A 1 457 ? -17.935 14.801 42.203 1.00 75.38 457 GLY A C 1
ATOM 3269 O O . GLY A 1 457 ? -17.399 15.671 42.876 1.00 75.38 457 GLY A O 1
ATOM 3270 N N . ALA A 1 458 ? -18.491 13.724 42.768 1.00 76.81 458 ALA A N 1
ATOM 3271 C CA . ALA A 1 458 ? -18.541 13.542 44.224 1.00 76.81 458 ALA A CA 1
ATOM 3272 C C . ALA A 1 458 ? -17.146 13.325 44.838 1.00 76.81 458 ALA A C 1
ATOM 3274 O O . ALA A 1 458 ? -16.882 13.730 45.969 1.00 76.81 458 ALA A O 1
ATOM 3275 N N . VAL A 1 459 ? -16.232 12.697 44.089 1.00 86.19 459 VAL A N 1
ATOM 3276 C CA . VAL A 1 459 ? -14.824 12.575 44.489 1.00 86.19 459 VAL A CA 1
ATOM 3277 C C . VAL A 1 459 ? -14.144 13.941 44.506 1.00 86.19 459 VAL A C 1
ATOM 3279 O O . VAL A 1 459 ? -13.442 14.227 45.469 1.00 86.19 459 VAL A O 1
ATOM 3282 N N . ALA A 1 460 ? -14.367 14.784 43.494 1.00 86.31 460 ALA A N 1
ATOM 3283 C CA . ALA A 1 460 ? -13.828 16.140 43.442 1.00 86.31 460 ALA A CA 1
ATOM 3284 C C . ALA A 1 460 ? -14.263 16.966 44.665 1.00 86.31 460 ALA A C 1
ATOM 3286 O O . ALA A 1 460 ? -13.411 17.523 45.348 1.00 86.31 460 ALA A O 1
ATOM 3287 N N . GLU A 1 461 ? -15.550 16.926 45.028 1.00 87.56 461 GLU A N 1
ATOM 3288 C CA . GLU A 1 461 ? -16.065 17.591 46.237 1.00 87.56 461 GLU A CA 1
ATOM 3289 C C . GLU A 1 461 ? -15.400 17.075 47.529 1.00 87.56 461 GLU A C 1
ATOM 3291 O O . GLU A 1 461 ? -15.050 17.855 48.416 1.00 87.56 461 GLU A O 1
ATOM 3296 N N . CYS A 1 462 ? -15.178 15.759 47.647 1.00 88.69 462 CYS A N 1
ATOM 3297 C CA . CYS A 1 462 ? -14.466 15.190 48.797 1.00 88.69 462 CYS A CA 1
ATOM 3298 C C . CYS A 1 462 ? -13.001 15.633 48.846 1.00 88.69 462 CYS A C 1
ATOM 3300 O O . CYS A 1 462 ? -12.469 15.877 49.926 1.00 88.69 462 CYS A O 1
ATOM 3302 N N . VAL A 1 463 ? -12.343 15.706 47.689 1.00 91.19 463 VAL A N 1
ATOM 3303 C CA . VAL A 1 463 ? -10.954 16.152 47.564 1.00 91.19 463 VAL A CA 1
ATOM 3304 C C . VAL A 1 463 ? -10.826 17.623 47.956 1.00 91.19 463 VAL A C 1
ATOM 3306 O O . VAL A 1 463 ? -9.925 17.946 48.725 1.00 91.19 463 VAL A O 1
ATOM 3309 N N . ASP A 1 464 ? -11.743 18.486 47.513 1.00 89.62 464 ASP A N 1
ATOM 3310 C CA . ASP A 1 464 ? -11.765 19.903 47.895 1.00 89.62 464 ASP A CA 1
ATOM 3311 C C . ASP A 1 464 ? -11.888 20.076 49.416 1.00 89.62 464 ASP A C 1
ATOM 3313 O O . ASP A 1 464 ? -11.179 20.883 50.014 1.00 89.62 464 ASP A O 1
ATOM 3317 N N . LEU A 1 465 ? -12.734 19.270 50.068 1.00 89.25 465 LEU A N 1
ATOM 3318 C CA . LEU A 1 465 ? -12.873 19.266 51.529 1.00 89.25 465 LEU A CA 1
ATOM 3319 C C . LEU A 1 465 ? -11.638 18.704 52.248 1.00 89.25 465 LEU A C 1
ATOM 3321 O O . LEU A 1 465 ? -11.260 19.206 53.300 1.00 89.25 465 LEU A O 1
ATOM 3325 N N . LEU A 1 466 ? -10.998 17.667 51.703 1.00 90.44 466 LEU A N 1
ATOM 3326 C CA . LEU A 1 466 ? -9.776 17.081 52.271 1.00 90.44 466 LEU A CA 1
ATOM 3327 C C . LEU A 1 466 ? -8.563 18.011 52.150 1.00 90.44 466 LEU A C 1
ATOM 3329 O O . LEU A 1 466 ? -7.649 17.927 52.969 1.00 90.44 466 LEU A O 1
ATOM 3333 N N . LEU A 1 467 ? -8.544 18.863 51.124 1.00 89.56 467 LEU A N 1
ATOM 3334 C CA . LEU A 1 467 ? -7.467 19.809 50.832 1.00 89.56 467 LEU A CA 1
ATOM 3335 C C . LEU A 1 467 ? -7.796 21.249 51.255 1.00 89.56 467 LEU A C 1
ATOM 3337 O O . LEU A 1 467 ? -7.031 22.159 50.938 1.00 89.56 467 LEU A O 1
ATOM 3341 N N . SER A 1 468 ? -8.904 21.470 51.974 1.00 87.69 468 SER A N 1
ATOM 3342 C CA . SER A 1 468 ? -9.343 22.812 52.377 1.00 87.69 468 SER A CA 1
ATOM 3343 C C . SER A 1 468 ? -8.381 23.491 53.354 1.00 87.69 468 SER A C 1
ATOM 3345 O O . SER A 1 468 ? -8.302 24.715 53.392 1.00 87.69 468 SER A O 1
ATOM 3347 N N . GLU A 1 469 ? -7.649 22.696 54.138 1.00 82.12 469 GLU A N 1
ATOM 3348 C CA . GLU A 1 469 ? -6.632 23.148 55.085 1.00 82.12 469 GLU A CA 1
ATOM 3349 C C . GLU A 1 469 ? -5.251 22.611 54.667 1.00 82.12 469 GLU A C 1
ATOM 3351 O O . GLU A 1 469 ? -5.129 21.439 54.295 1.00 82.12 469 GLU A O 1
ATOM 3356 N N . PRO A 1 470 ? -4.178 23.418 54.740 1.00 78.25 470 PRO A N 1
ATOM 3357 C CA . PRO A 1 470 ? -2.838 22.959 54.398 1.00 78.25 470 PRO A CA 1
ATOM 3358 C C . PRO A 1 470 ? -2.360 21.885 55.387 1.00 78.25 470 PRO A C 1
ATOM 3360 O O . PRO A 1 470 ? -2.261 22.121 56.591 1.00 78.25 470 PRO A O 1
ATOM 3363 N N . GLY A 1 471 ? -2.020 20.701 54.871 1.00 81.81 471 GLY A N 1
ATOM 3364 C CA . GLY A 1 471 ? -1.666 19.546 55.694 1.00 81.81 471 GLY A CA 1
ATOM 3365 C C . GLY A 1 471 ? -0.730 18.533 55.021 1.00 81.81 471 GLY A C 1
ATOM 3366 O O . GLY A 1 471 ? -0.392 18.652 53.837 1.00 81.81 471 GLY A O 1
ATOM 3367 N N . PRO A 1 472 ? -0.273 17.520 55.781 1.00 85.56 472 PRO A N 1
ATOM 3368 C CA . PRO A 1 472 ? 0.627 16.477 55.290 1.00 85.56 472 PRO A CA 1
ATOM 3369 C C . PRO A 1 472 ? -0.072 15.394 54.447 1.00 85.56 472 PRO A C 1
ATOM 3371 O O . PRO A 1 472 ? 0.616 14.505 53.946 1.00 85.56 472 PRO A O 1
ATOM 3374 N N . LEU A 1 473 ? -1.401 15.442 54.282 1.00 90.00 473 LEU A N 1
ATOM 3375 C CA . LEU A 1 473 ? -2.153 14.497 53.454 1.00 90.00 473 LEU A CA 1
ATOM 3376 C C . LEU A 1 473 ? -1.664 14.533 51.995 1.00 90.00 473 LEU A C 1
ATOM 3378 O O . LEU A 1 473 ? -1.378 15.595 51.431 1.00 90.00 473 LEU A O 1
ATOM 3382 N N . ARG A 1 474 ? -1.579 13.354 51.375 1.00 91.88 474 ARG A N 1
ATOM 3383 C CA . ARG A 1 474 ? -1.350 13.188 49.933 1.00 91.88 474 ARG A CA 1
ATOM 3384 C C . ARG A 1 474 ? -2.420 12.290 49.332 1.00 91.88 474 ARG A C 1
ATOM 3386 O O . ARG A 1 474 ? -2.745 11.248 49.898 1.00 91.88 474 ARG A O 1
ATOM 3393 N N . LEU A 1 475 ? -2.947 12.682 48.181 1.00 93.44 475 LEU A N 1
ATOM 3394 C CA . LEU A 1 475 ? -4.001 11.968 47.472 1.00 93.44 475 LEU A CA 1
ATOM 3395 C C . LEU A 1 475 ? -3.445 11.363 46.188 1.00 93.44 475 LEU A C 1
ATOM 3397 O O . LEU A 1 475 ? -2.813 12.046 45.382 1.00 93.44 475 LEU A O 1
ATOM 3401 N N . LEU A 1 476 ? -3.709 10.075 45.996 1.00 94.19 476 LEU A N 1
ATOM 3402 C CA . LEU A 1 476 ? -3.447 9.367 44.752 1.00 94.19 476 LEU A CA 1
ATOM 3403 C C . LEU A 1 476 ? -4.775 8.837 44.224 1.00 94.19 476 LEU A C 1
ATOM 3405 O O . LEU A 1 476 ? -5.408 8.024 44.886 1.00 94.19 476 LEU A O 1
ATOM 3409 N N . ALA A 1 477 ? -5.204 9.271 43.049 1.00 93.38 477 ALA A N 1
ATOM 3410 C CA . ALA A 1 477 ? -6.438 8.802 42.435 1.00 93.38 477 ALA A CA 1
ATOM 3411 C C . ALA A 1 477 ? -6.152 7.952 41.193 1.00 93.38 477 ALA A C 1
ATOM 3413 O O . ALA A 1 477 ? -5.185 8.199 40.470 1.00 93.38 477 ALA A O 1
ATOM 3414 N N . THR A 1 478 ? -7.003 6.968 40.903 1.00 85.12 478 THR A N 1
ATOM 3415 C CA . THR A 1 478 ? -7.033 6.302 39.595 1.00 85.12 478 THR A CA 1
ATOM 3416 C C . THR A 1 478 ? -8.350 6.607 38.891 1.00 85.12 478 THR A C 1
ATOM 3418 O O . THR A 1 478 ? -9.434 6.478 39.460 1.00 85.12 478 THR A O 1
ATOM 3421 N N . SER A 1 479 ? -8.256 7.043 37.636 1.00 81.81 479 SER A N 1
ATOM 3422 C CA . SER A 1 479 ? -9.419 7.412 36.830 1.00 81.81 479 SER A CA 1
ATOM 3423 C C . SER A 1 479 ? -9.137 7.218 35.337 1.00 81.81 479 SER A C 1
ATOM 3425 O O . SER A 1 479 ? -8.002 6.983 34.916 1.00 81.81 479 SER A O 1
ATOM 3427 N N . ARG A 1 480 ? -10.173 7.268 34.501 1.00 74.75 480 ARG A N 1
ATOM 3428 C CA . ARG A 1 480 ? -10.037 7.302 33.029 1.00 74.75 480 ARG A CA 1
ATOM 3429 C C . ARG A 1 480 ? -9.927 8.712 32.472 1.00 74.75 480 ARG A C 1
ATOM 3431 O O . ARG A 1 480 ? -9.443 8.879 31.362 1.00 74.75 480 ARG A O 1
ATOM 3438 N N . THR A 1 481 ? -10.355 9.697 33.245 1.00 71.12 481 THR A N 1
ATOM 3439 C CA . THR A 1 481 ? -10.285 11.121 32.923 1.00 71.12 481 THR A CA 1
ATOM 3440 C C . THR A 1 481 ? -9.773 11.881 34.145 1.00 71.12 481 THR A C 1
ATOM 3442 O O . THR A 1 481 ? -9.910 11.375 35.263 1.00 71.12 481 THR A O 1
ATOM 3445 N N . PRO A 1 482 ? -9.209 13.085 33.973 1.00 81.69 482 PRO A N 1
ATOM 3446 C CA . PRO A 1 482 ? -8.913 13.969 35.100 1.00 81.69 482 PRO A CA 1
ATOM 3447 C C . PRO A 1 482 ? -10.154 14.204 35.977 1.00 81.69 482 PRO A C 1
ATOM 3449 O O . PRO A 1 482 ? -11.281 14.150 35.474 1.00 81.69 482 PRO A O 1
ATOM 3452 N N . LEU A 1 483 ? -9.947 14.446 37.271 1.00 81.31 483 LEU A N 1
ATOM 3453 C CA . LEU A 1 483 ? -11.009 14.774 38.228 1.00 81.31 483 LEU A CA 1
ATOM 3454 C C . LEU A 1 483 ? -11.474 16.229 38.087 1.00 81.31 483 LEU A C 1
ATOM 3456 O O . LEU A 1 483 ? -12.622 16.528 38.401 1.00 81.31 483 LEU A O 1
ATOM 3460 N N . GLY A 1 484 ? -10.613 17.113 37.574 1.00 77.62 484 GLY A N 1
ATOM 3461 C CA . GLY A 1 484 ? -10.929 18.520 37.331 1.00 77.62 484 GLY A CA 1
ATOM 3462 C C . GLY A 1 484 ? -10.815 19.399 38.575 1.00 77.62 484 GLY A C 1
ATOM 3463 O O . GLY A 1 484 ? -11.522 20.398 38.672 1.00 77.62 484 GLY A O 1
ATOM 3464 N N . VAL A 1 485 ? -9.944 19.030 39.519 1.00 84.62 485 VAL A N 1
ATOM 3465 C CA . VAL A 1 485 ? -9.754 19.733 40.799 1.00 84.62 485 VAL A CA 1
ATOM 3466 C C . VAL A 1 485 ? -8.547 20.676 40.735 1.00 84.62 485 VAL A C 1
ATOM 3468 O O . VAL A 1 485 ? -7.545 20.389 40.077 1.00 84.62 485 VAL A O 1
ATOM 3471 N N . ALA A 1 486 ? -8.609 21.812 41.433 1.00 74.88 486 ALA A N 1
ATOM 3472 C CA . ALA A 1 486 ? -7.482 22.737 41.518 1.00 74.88 486 ALA A CA 1
ATOM 3473 C C . ALA A 1 486 ? -6.269 22.078 42.208 1.00 74.88 486 ALA A C 1
ATOM 3475 O O . ALA A 1 486 ? -6.386 21.494 43.281 1.00 74.88 486 ALA A O 1
ATOM 3476 N N . GLY A 1 487 ? -5.087 22.176 41.593 1.00 78.06 487 GLY A N 1
ATOM 3477 C CA . GLY A 1 487 ? -3.868 21.529 42.100 1.00 78.06 487 GLY A CA 1
ATOM 3478 C C . GLY A 1 487 ? -3.720 20.047 41.727 1.00 78.06 487 GLY A C 1
ATOM 3479 O O . GLY A 1 487 ? -2.755 19.414 42.159 1.00 78.06 487 GLY A O 1
ATOM 3480 N N . GLU A 1 488 ? -4.627 19.500 40.906 1.00 91.00 488 GLU A N 1
ATOM 3481 C CA . GLU A 1 488 ? -4.514 18.155 40.337 1.00 91.00 488 GLU A CA 1
ATOM 3482 C C . GLU A 1 488 ? -3.311 18.038 39.389 1.00 91.00 488 GLU A C 1
ATOM 3484 O O . GLU A 1 488 ? -3.231 18.730 38.373 1.00 91.00 488 GLU A O 1
ATOM 3489 N N . HIS A 1 489 ? -2.408 17.097 39.676 1.00 91.19 489 HIS A N 1
ATOM 3490 C CA . HIS A 1 489 ? -1.387 16.662 38.725 1.00 91.19 489 HIS A CA 1
ATOM 3491 C C . HIS A 1 489 ? -1.805 15.363 38.041 1.00 91.19 489 HIS A C 1
ATOM 3493 O O . HIS A 1 489 ? -1.942 14.317 38.676 1.00 91.19 489 HIS A O 1
ATOM 3499 N N . VAL A 1 490 ? -1.980 15.418 36.721 1.00 89.81 490 VAL A N 1
ATOM 3500 C CA . VAL A 1 490 ? -2.368 14.257 35.916 1.00 89.81 490 VAL A CA 1
ATOM 3501 C C . VAL A 1 490 ? -1.124 13.527 35.417 1.00 89.81 490 VAL A C 1
ATOM 3503 O O . VAL A 1 490 ? -0.335 14.086 34.657 1.00 89.81 490 VAL A O 1
ATOM 3506 N N . LEU A 1 491 ? -0.979 12.256 35.797 1.00 89.38 491 LEU A N 1
ATOM 3507 C CA . LEU A 1 491 ? 0.023 11.356 35.230 1.00 89.38 491 LEU A CA 1
ATOM 3508 C C . LEU A 1 491 ? -0.655 10.404 34.240 1.00 89.38 491 LEU A C 1
ATOM 3510 O O . LEU A 1 491 ? -1.448 9.542 34.630 1.00 89.38 491 LEU A O 1
ATOM 3514 N N . LEU A 1 492 ? -0.336 10.562 32.954 1.00 86.50 492 LEU A N 1
ATOM 3515 C CA . LEU A 1 492 ? -0.826 9.679 31.899 1.00 86.50 492 LEU A CA 1
ATOM 3516 C C . LEU A 1 492 ? -0.121 8.320 31.977 1.00 86.50 492 LEU A C 1
ATOM 3518 O O . LEU A 1 492 ? 1.103 8.235 32.019 1.00 86.50 492 LEU A O 1
ATOM 3522 N N . VAL A 1 493 ? -0.914 7.254 31.994 1.00 86.12 493 VAL A N 1
ATOM 3523 C CA . VAL A 1 493 ? -0.463 5.865 32.052 1.00 86.12 493 VAL A CA 1
ATOM 3524 C C . VAL A 1 493 ? -0.753 5.218 30.704 1.00 86.12 493 VAL A C 1
ATOM 3526 O O . VAL A 1 493 ? -1.881 4.800 30.429 1.00 86.12 493 VAL A O 1
ATOM 3529 N N . GLU A 1 494 ? 0.272 5.139 29.862 1.00 83.50 494 GLU A N 1
ATOM 3530 C CA . GLU A 1 494 ? 0.197 4.537 28.526 1.00 83.50 494 GLU A CA 1
ATOM 3531 C C . GLU A 1 494 ? 0.276 3.002 28.590 1.00 83.50 494 GLU A C 1
ATOM 3533 O O . GLU A 1 494 ? 0.725 2.462 29.607 1.00 83.50 494 GLU A O 1
ATOM 3538 N N . PRO A 1 495 ? -0.177 2.256 27.563 1.00 83.88 495 PRO A N 1
ATOM 3539 C CA . PRO A 1 495 ? 0.117 0.826 27.434 1.00 83.88 495 PRO A CA 1
ATOM 3540 C C . PRO A 1 495 ? 1.623 0.526 27.518 1.00 83.88 495 PRO A C 1
ATOM 3542 O O . PRO A 1 495 ? 2.449 1.405 27.294 1.00 83.88 495 PRO A O 1
ATOM 3545 N N . LEU A 1 496 ? 1.989 -0.710 27.872 1.00 86.06 496 LEU A N 1
ATOM 3546 C CA . LEU A 1 496 ? 3.402 -1.087 27.933 1.00 86.06 496 LEU A CA 1
ATOM 3547 C C . LEU A 1 496 ? 4.016 -1.065 26.537 1.00 86.06 496 LEU A C 1
ATOM 3549 O O . LEU A 1 496 ? 3.359 -1.437 25.565 1.00 86.06 496 LEU A O 1
ATOM 3553 N N . ASP A 1 497 ? 5.303 -0.736 26.465 1.00 84.88 497 ASP A N 1
ATOM 3554 C CA . ASP A 1 497 ? 6.073 -0.921 25.242 1.00 84.88 497 ASP A CA 1
ATOM 3555 C C . ASP A 1 497 ? 5.936 -2.368 24.742 1.00 84.88 497 ASP A C 1
ATOM 3557 O O . ASP A 1 497 ? 6.142 -3.326 25.498 1.00 84.88 497 ASP A O 1
ATOM 3561 N N . ALA A 1 498 ? 5.563 -2.499 23.472 1.00 83.25 498 ALA A N 1
ATOM 3562 C CA . ALA A 1 498 ? 5.358 -3.755 22.762 1.00 83.25 498 ALA A CA 1
ATOM 3563 C C . ALA A 1 498 ? 6.362 -3.939 21.609 1.00 83.25 498 ALA A C 1
ATOM 3565 O O . ALA A 1 498 ? 6.291 -4.935 20.889 1.00 83.25 498 ALA A O 1
ATOM 3566 N N . VAL A 1 499 ? 7.297 -3.000 21.418 1.00 75.31 499 VAL A N 1
ATOM 3567 C CA . VAL A 1 499 ? 8.219 -3.006 20.282 1.00 75.31 499 VAL A CA 1
ATOM 3568 C C . VAL A 1 499 ? 9.414 -3.910 20.566 1.00 75.31 499 VAL A C 1
ATOM 3570 O O . VAL A 1 499 ? 10.266 -3.643 21.409 1.00 75.31 499 VAL A O 1
ATOM 3573 N N . GLY A 1 500 ? 9.498 -4.999 19.807 1.00 65.44 500 GLY A N 1
ATOM 3574 C CA . GLY A 1 500 ? 10.617 -5.930 19.859 1.00 65.44 500 GLY A CA 1
ATOM 3575 C C . GLY A 1 500 ? 10.519 -6.994 20.966 1.00 65.44 500 GLY A C 1
ATOM 3576 O O . GLY A 1 500 ? 9.653 -6.953 21.845 1.00 65.44 500 GLY A O 1
ATOM 3577 N N . PRO A 1 501 ? 11.425 -7.985 20.934 1.00 65.00 501 PRO A N 1
ATOM 3578 C CA . PRO A 1 501 ? 11.330 -9.210 21.736 1.00 65.00 501 PRO A CA 1
ATOM 3579 C C . PRO A 1 501 ? 11.707 -9.028 23.218 1.00 65.00 501 PRO A C 1
ATOM 3581 O O . PRO A 1 501 ? 11.507 -9.938 24.027 1.00 65.00 501 PRO A O 1
ATOM 3584 N N . ALA A 1 502 ? 12.272 -7.877 23.594 1.00 76.25 502 ALA A N 1
ATOM 3585 C CA . ALA A 1 502 ? 12.656 -7.535 24.969 1.00 76.25 502 ALA A CA 1
ATOM 3586 C C . ALA A 1 502 ? 11.760 -6.449 25.600 1.00 76.25 502 ALA A C 1
ATOM 3588 O O . ALA A 1 502 ? 12.050 -5.979 26.708 1.00 76.25 502 ALA A O 1
ATOM 3589 N N . SER A 1 503 ? 10.681 -6.076 24.904 1.00 85.31 503 SER A N 1
ATOM 3590 C CA . SER A 1 503 ? 9.736 -5.037 25.309 1.00 85.31 503 SER A CA 1
ATOM 3591 C C . SER A 1 503 ? 9.090 -5.325 26.669 1.00 85.31 503 SER A C 1
ATOM 3593 O O . SER A 1 503 ? 9.018 -6.473 27.129 1.00 85.31 503 SER A O 1
ATOM 3595 N N . ALA A 1 504 ? 8.621 -4.278 27.348 1.00 87.75 504 ALA A N 1
ATOM 3596 C CA . ALA A 1 504 ? 8.000 -4.402 28.667 1.00 87.75 504 ALA A CA 1
ATOM 3597 C C . ALA A 1 504 ? 6.774 -5.336 28.647 1.00 87.75 504 ALA A C 1
ATOM 3599 O O . ALA A 1 504 ? 6.616 -6.173 29.543 1.00 87.75 504 ALA A O 1
ATOM 3600 N N . ALA A 1 505 ? 5.959 -5.262 27.591 1.00 86.75 505 ALA A N 1
ATOM 3601 C CA . ALA A 1 505 ? 4.832 -6.157 27.369 1.00 86.75 505 ALA A CA 1
ATOM 3602 C C . ALA A 1 505 ? 5.288 -7.609 27.146 1.00 86.75 505 ALA A C 1
ATOM 3604 O O . ALA A 1 505 ? 4.688 -8.527 27.709 1.00 86.75 505 ALA A O 1
ATOM 3605 N N . ALA A 1 506 ? 6.376 -7.841 26.399 1.00 88.19 506 ALA A N 1
ATOM 3606 C CA . ALA A 1 506 ? 6.927 -9.185 26.197 1.00 88.19 506 ALA A CA 1
ATOM 3607 C C . ALA A 1 506 ? 7.450 -9.793 27.508 1.00 88.19 506 ALA A C 1
ATOM 3609 O O . ALA A 1 506 ? 7.235 -10.978 27.781 1.00 88.19 506 ALA A O 1
ATOM 3610 N N . ARG A 1 507 ? 8.084 -8.983 28.369 1.00 90.06 507 ARG A N 1
ATOM 3611 C CA . ARG A 1 507 ? 8.501 -9.417 29.714 1.00 90.06 507 ARG A CA 1
ATOM 3612 C C . ARG A 1 507 ? 7.304 -9.790 30.584 1.00 90.06 507 ARG A C 1
ATOM 3614 O O . ARG A 1 507 ? 7.334 -10.845 31.218 1.00 90.06 507 ARG A O 1
ATOM 3621 N N . LEU A 1 508 ? 6.251 -8.969 30.581 1.00 90.25 508 LEU A N 1
ATOM 3622 C CA . LEU A 1 508 ? 5.017 -9.262 31.311 1.00 90.25 508 LEU A CA 1
ATOM 3623 C C . LEU A 1 508 ? 4.376 -10.562 30.806 1.00 90.25 508 LEU A C 1
ATOM 3625 O O . LEU A 1 508 ? 4.020 -11.414 31.617 1.00 90.25 508 LEU A O 1
ATOM 3629 N N . PHE A 1 509 ? 4.285 -10.756 29.487 1.00 88.50 509 PHE A N 1
ATOM 3630 C CA . PHE A 1 509 ? 3.756 -11.989 28.904 1.00 88.50 509 PHE A CA 1
ATOM 3631 C C . PHE A 1 509 ? 4.526 -13.217 29.399 1.00 88.50 509 PHE A C 1
ATOM 3633 O O . PHE A 1 509 ? 3.920 -14.170 29.883 1.00 88.50 509 PHE A O 1
ATOM 3640 N N . ARG A 1 510 ? 5.863 -13.188 29.327 1.00 88.00 510 ARG A N 1
ATOM 3641 C CA . ARG A 1 510 ? 6.715 -14.318 29.732 1.00 88.00 510 ARG A CA 1
ATOM 3642 C C . ARG A 1 510 ? 6.602 -14.632 31.222 1.00 88.00 510 ARG A C 1
ATOM 3644 O O . ARG A 1 510 ? 6.503 -15.804 31.582 1.00 88.00 510 ARG A O 1
ATOM 3651 N N . ASP A 1 511 ? 6.580 -13.611 32.079 1.00 87.69 511 ASP A N 1
ATOM 3652 C CA . ASP A 1 511 ? 6.375 -13.776 33.523 1.00 87.69 511 ASP A CA 1
ATOM 3653 C C . ASP A 1 511 ? 5.037 -14.473 33.822 1.00 87.69 511 ASP A C 1
ATOM 3655 O O . ASP A 1 511 ? 4.981 -15.481 34.533 1.00 87.69 511 ASP A O 1
ATOM 3659 N N . ARG A 1 512 ? 3.962 -13.992 33.195 1.00 87.31 512 ARG A N 1
ATOM 3660 C CA . ARG A 1 512 ? 2.600 -14.487 33.418 1.00 87.31 512 ARG A CA 1
ATOM 3661 C C . ARG A 1 512 ? 2.381 -15.867 32.812 1.00 87.31 512 ARG A C 1
ATOM 3663 O O . ARG A 1 512 ? 1.739 -16.711 33.432 1.00 87.31 512 ARG A O 1
ATOM 3670 N N . ALA A 1 513 ? 2.975 -16.130 31.653 1.00 84.00 513 ALA A N 1
ATOM 3671 C CA . ALA A 1 513 ? 2.926 -17.427 30.997 1.00 84.00 513 ALA A CA 1
ATOM 3672 C C . ALA A 1 513 ? 3.705 -18.482 31.793 1.00 84.00 513 ALA A C 1
ATOM 3674 O O . ALA A 1 513 ? 3.239 -19.611 31.916 1.00 84.00 513 ALA A O 1
ATOM 3675 N N . ARG A 1 514 ? 4.843 -18.115 32.403 1.00 83.50 514 ARG A N 1
ATOM 3676 C CA . ARG A 1 514 ? 5.578 -19.001 33.319 1.00 83.50 514 ARG A CA 1
ATOM 3677 C C . ARG A 1 514 ? 4.729 -19.376 34.533 1.00 83.50 514 ARG A C 1
ATOM 3679 O O . ARG A 1 514 ? 4.711 -20.541 34.925 1.00 83.50 514 ARG A O 1
ATOM 3686 N N . ALA A 1 515 ? 4.022 -18.403 35.109 1.00 79.75 515 ALA A N 1
ATOM 3687 C CA . ALA A 1 515 ? 3.121 -18.643 36.232 1.00 79.75 515 ALA A CA 1
ATOM 3688 C C . ALA A 1 515 ? 1.923 -19.533 35.847 1.00 79.75 515 ALA A C 1
ATOM 3690 O O . ALA A 1 515 ? 1.524 -20.383 36.638 1.00 79.75 515 ALA A O 1
ATOM 3691 N N . ALA A 1 516 ? 1.370 -19.370 34.641 1.00 73.62 516 ALA A N 1
ATOM 3692 C CA . ALA A 1 516 ? 0.217 -20.135 34.165 1.00 73.62 516 ALA A CA 1
ATOM 3693 C C . ALA A 1 516 ? 0.566 -21.569 33.723 1.00 73.62 516 ALA A C 1
ATOM 3695 O O . ALA A 1 516 ? -0.167 -22.502 34.038 1.00 73.62 516 ALA A O 1
ATOM 3696 N N . ALA A 1 517 ? 1.683 -21.757 33.014 1.00 72.31 517 ALA A N 1
ATOM 3697 C CA . ALA A 1 517 ? 2.089 -23.051 32.464 1.00 72.31 517 ALA A CA 1
ATOM 3698 C C . ALA A 1 517 ? 2.875 -23.932 33.455 1.00 72.31 517 ALA A C 1
ATOM 3700 O O . ALA A 1 517 ? 3.155 -25.091 33.151 1.00 72.31 517 ALA A O 1
ATOM 3701 N N . GLY A 1 518 ? 3.294 -23.391 34.607 1.00 71.75 518 GLY A N 1
ATOM 3702 C CA . GLY A 1 518 ? 4.080 -24.117 35.615 1.00 71.75 518 GLY A CA 1
ATOM 3703 C C . GLY A 1 518 ? 5.506 -24.481 35.177 1.00 71.75 518 GLY A C 1
ATOM 3704 O O . GLY A 1 518 ? 6.204 -25.210 35.877 1.00 71.75 518 GLY A O 1
ATOM 3705 N N . ARG A 1 519 ? 5.960 -23.974 34.026 1.00 73.12 519 ARG A N 1
ATOM 3706 C CA . ARG A 1 519 ? 7.298 -24.194 33.464 1.00 73.12 519 ARG A CA 1
ATOM 3707 C C . ARG A 1 519 ? 7.806 -22.924 32.797 1.00 73.12 519 ARG A C 1
ATOM 3709 O O . ARG A 1 519 ? 7.018 -22.098 32.339 1.00 73.12 519 ARG A O 1
ATOM 3716 N N . ALA A 1 520 ? 9.126 -22.763 32.747 1.00 64.31 520 ALA A N 1
ATOM 3717 C CA . ALA A 1 520 ? 9.719 -21.702 31.946 1.00 64.31 520 ALA A CA 1
ATOM 3718 C C . ALA A 1 520 ? 9.405 -21.955 30.466 1.00 64.31 520 ALA A C 1
ATOM 3720 O O . ALA A 1 520 ? 9.502 -23.088 29.990 1.00 64.31 520 ALA A O 1
ATOM 3721 N N . LEU A 1 521 ? 9.016 -20.899 29.752 1.00 67.31 521 LEU A N 1
ATOM 3722 C CA . LEU A 1 521 ? 8.982 -20.937 28.297 1.00 67.31 521 LEU A CA 1
ATOM 3723 C C . LEU A 1 521 ? 10.405 -21.222 27.794 1.00 67.31 521 LEU A C 1
ATOM 3725 O O . LEU A 1 521 ? 11.347 -20.651 28.355 1.00 67.31 521 LEU A O 1
ATOM 3729 N N . PRO A 1 522 ? 10.580 -22.095 26.786 1.00 59.44 522 PRO A N 1
ATOM 3730 C CA . PRO A 1 522 ? 11.889 -22.278 26.182 1.00 59.44 522 PRO A CA 1
ATOM 3731 C C . PRO A 1 522 ? 12.408 -20.913 25.708 1.00 59.44 522 PRO A C 1
ATOM 3733 O O . PRO A 1 522 ? 11.604 -20.098 25.236 1.00 59.44 522 PRO A O 1
ATOM 3736 N N . PRO A 1 523 ? 13.714 -20.627 25.863 1.00 54.50 523 PRO A N 1
ATOM 3737 C CA . PRO A 1 523 ? 14.290 -19.436 25.264 1.00 54.50 523 PRO A CA 1
ATOM 3738 C C . PRO A 1 523 ? 13.950 -19.453 23.775 1.00 54.50 523 PRO A C 1
ATOM 3740 O O . PRO A 1 523 ? 14.077 -20.488 23.117 1.00 54.50 523 PRO A O 1
ATOM 3743 N N . THR A 1 524 ? 13.457 -18.327 23.262 1.00 53.38 524 THR A N 1
ATOM 3744 C CA . THR A 1 524 ? 13.330 -18.133 21.818 1.00 53.38 524 THR A CA 1
ATOM 3745 C C . THR A 1 524 ? 14.693 -18.443 21.207 1.00 53.38 524 THR A C 1
ATOM 3747 O O . THR A 1 524 ? 15.673 -17.855 21.680 1.00 53.38 524 THR A O 1
ATOM 3750 N N . PRO A 1 525 ? 14.791 -19.356 20.222 1.00 47.66 525 PRO A N 1
ATOM 3751 C CA . PRO A 1 525 ? 16.014 -19.497 19.447 1.00 47.66 525 PRO A CA 1
ATOM 3752 C C . PRO A 1 525 ? 16.450 -18.100 19.007 1.00 47.66 525 PRO A C 1
ATOM 3754 O O . PRO A 1 525 ? 15.587 -17.301 18.628 1.00 47.66 525 PRO A O 1
ATOM 3757 N N . GLU A 1 526 ? 17.747 -17.787 19.094 1.00 44.34 526 GLU A N 1
ATOM 3758 C CA . GLU A 1 526 ? 18.294 -16.631 18.379 1.00 44.34 526 GLU A CA 1
ATOM 3759 C C . GLU A 1 526 ? 17.724 -16.695 16.968 1.00 44.34 526 GLU A C 1
ATOM 3761 O O . GLU A 1 526 ? 17.851 -17.726 16.305 1.00 44.34 526 GLU A O 1
ATOM 3766 N N . ALA A 1 527 ? 16.943 -15.675 16.610 1.00 42.03 527 ALA A N 1
ATOM 3767 C CA . ALA A 1 527 ? 16.059 -15.730 15.464 1.00 42.03 527 ALA A CA 1
ATOM 3768 C C . ALA A 1 527 ? 16.820 -16.284 14.256 1.00 42.03 527 ALA A C 1
ATOM 3770 O O . ALA A 1 527 ? 17.809 -15.695 13.819 1.00 42.03 527 ALA A O 1
ATOM 3771 N N . ALA A 1 528 ? 16.343 -17.400 13.698 1.00 38.50 528 ALA A N 1
ATOM 3772 C CA . ALA A 1 528 ? 16.593 -17.665 12.294 1.00 38.50 528 ALA A CA 1
ATOM 3773 C C . ALA A 1 528 ? 16.139 -16.395 11.563 1.00 38.50 528 ALA A C 1
ATOM 3775 O O . ALA A 1 528 ? 14.975 -16.004 11.673 1.00 38.50 528 ALA A O 1
ATOM 3776 N N . VAL A 1 529 ? 17.091 -15.687 10.954 1.00 39.03 529 VAL A N 1
ATOM 3777 C CA . VAL A 1 529 ? 16.893 -14.364 10.354 1.00 39.03 529 VAL A CA 1
ATOM 3778 C C . VAL A 1 529 ? 15.637 -14.394 9.473 1.00 39.03 529 VAL A C 1
ATOM 3780 O O . VAL A 1 529 ? 15.630 -15.068 8.445 1.00 39.03 529 VAL A O 1
ATOM 3783 N N . GLY A 1 530 ? 14.570 -13.706 9.900 1.00 42.16 530 GLY A N 1
ATOM 3784 C CA . GLY A 1 530 ? 13.347 -13.506 9.109 1.00 42.16 530 GLY A CA 1
ATOM 3785 C C . GLY A 1 530 ? 12.002 -13.896 9.743 1.00 42.16 530 GLY A C 1
ATOM 3786 O O . GLY A 1 530 ? 10.986 -13.420 9.250 1.00 42.16 530 GLY A O 1
ATOM 3787 N N . ALA A 1 531 ? 11.937 -14.689 10.822 1.00 46.75 531 ALA A N 1
ATOM 3788 C CA . ALA A 1 531 ? 10.649 -15.025 11.461 1.00 46.75 531 ALA A CA 1
ATOM 3789 C C . ALA A 1 531 ? 10.340 -14.115 12.676 1.00 46.75 531 ALA A C 1
ATOM 3791 O O . ALA A 1 531 ? 11.166 -14.037 13.591 1.00 46.75 531 ALA A O 1
ATOM 3792 N N . PRO A 1 532 ? 9.172 -13.437 12.741 1.00 56.72 532 PRO A N 1
ATOM 3793 C CA . PRO A 1 532 ? 8.808 -12.612 13.893 1.00 56.72 532 PRO A CA 1
ATOM 3794 C C . PRO A 1 532 ? 8.520 -13.469 15.139 1.00 56.72 532 PRO A C 1
ATOM 3796 O O . PRO A 1 532 ? 7.750 -14.428 15.083 1.00 56.72 532 PRO A O 1
ATOM 3799 N N . ASP A 1 533 ? 9.119 -13.099 16.279 1.00 75.69 533 ASP A N 1
ATOM 3800 C CA . ASP A 1 533 ? 8.904 -13.741 17.588 1.00 75.69 533 ASP A CA 1
ATOM 3801 C C . ASP A 1 533 ? 7.391 -13.823 17.904 1.00 75.69 533 ASP A C 1
ATOM 3803 O O . ASP A 1 533 ? 6.729 -12.780 17.956 1.00 75.69 533 ASP A O 1
ATOM 3807 N N . PRO A 1 534 ? 6.817 -15.021 18.148 1.00 79.44 534 PRO A N 1
ATOM 3808 C CA . PRO A 1 534 ? 5.411 -15.176 18.521 1.00 79.44 534 PRO A CA 1
ATOM 3809 C C . PRO A 1 534 ? 4.994 -14.321 19.723 1.00 79.44 534 PRO A C 1
ATOM 3811 O O . PRO A 1 534 ? 3.873 -13.822 19.760 1.00 79.44 534 PRO A O 1
ATOM 3814 N N . VAL A 1 535 ? 5.892 -14.086 20.689 1.00 83.81 535 VAL A N 1
ATOM 3815 C CA . VAL A 1 535 ? 5.607 -13.179 21.812 1.00 83.81 535 VAL A CA 1
ATOM 3816 C C . VAL A 1 535 ? 5.486 -11.740 21.321 1.00 83.81 535 VAL A C 1
ATOM 3818 O O . VAL A 1 535 ? 4.553 -11.052 21.728 1.00 83.81 535 VAL A O 1
ATOM 3821 N N . ALA A 1 536 ? 6.380 -11.297 20.430 1.00 82.31 536 ALA A N 1
ATOM 3822 C CA . ALA A 1 536 ? 6.318 -9.969 19.822 1.00 82.31 536 ALA A CA 1
ATOM 3823 C C . ALA A 1 536 ? 5.016 -9.779 19.023 1.00 82.31 536 ALA A C 1
ATOM 3825 O O . ALA A 1 536 ? 4.357 -8.751 19.177 1.00 82.31 536 ALA A O 1
ATOM 3826 N N . ARG A 1 537 ? 4.590 -10.797 18.256 1.00 82.81 537 ARG A N 1
ATOM 3827 C CA . ARG A 1 537 ? 3.288 -10.814 17.559 1.00 82.81 537 ARG A CA 1
ATOM 3828 C C . ARG A 1 537 ? 2.126 -10.632 18.534 1.00 82.81 537 ARG A C 1
ATOM 3830 O O . ARG A 1 537 ? 1.310 -9.735 18.345 1.00 82.81 537 ARG A O 1
ATOM 3837 N N . ILE A 1 538 ? 2.088 -11.425 19.608 1.00 80.00 538 ILE A N 1
ATOM 3838 C CA . ILE A 1 538 ? 1.038 -11.347 20.634 1.00 80.00 538 ILE A CA 1
ATOM 3839 C C . ILE A 1 538 ? 0.980 -9.949 21.252 1.00 80.00 538 ILE A C 1
ATOM 3841 O O . ILE A 1 538 ? -0.085 -9.340 21.296 1.00 80.00 538 ILE A O 1
ATOM 3845 N N . VAL A 1 539 ? 2.102 -9.416 21.738 1.00 84.81 539 VAL A N 1
ATOM 3846 C CA . VAL A 1 539 ? 2.080 -8.137 22.466 1.00 84.81 539 VAL A CA 1
ATOM 3847 C C . VAL A 1 539 ? 1.780 -6.952 21.556 1.00 84.81 539 VAL A C 1
ATOM 3849 O O . VAL A 1 539 ? 1.079 -6.036 21.986 1.00 84.81 539 VAL A O 1
ATOM 3852 N N . ALA A 1 540 ? 2.230 -6.998 20.298 1.00 78.81 540 ALA A N 1
ATOM 3853 C CA . ALA A 1 540 ? 1.871 -6.014 19.286 1.00 78.81 540 ALA A CA 1
ATOM 3854 C C . ALA A 1 540 ? 0.369 -6.068 18.976 1.00 78.81 540 ALA A C 1
ATOM 3856 O O . ALA A 1 540 ? -0.297 -5.034 18.948 1.00 78.81 540 ALA A O 1
ATOM 3857 N N . ARG A 1 541 ? -0.193 -7.275 18.819 1.00 75.62 541 ARG A N 1
ATOM 3858 C CA . ARG A 1 541 ? -1.622 -7.473 18.542 1.00 75.62 541 ARG A CA 1
ATOM 3859 C C . ARG A 1 541 ? -2.524 -7.014 19.690 1.00 75.62 541 ARG A C 1
ATOM 3861 O O . ARG A 1 541 ? -3.658 -6.606 19.454 1.00 75.62 541 ARG A O 1
ATOM 3868 N N . LEU A 1 542 ? -2.015 -7.060 20.920 1.00 79.44 542 LEU A N 1
ATOM 3869 C CA . LEU A 1 542 ? -2.711 -6.637 22.139 1.00 79.44 542 LEU A CA 1
ATOM 3870 C C . LEU A 1 542 ? -2.438 -5.175 22.525 1.00 79.44 542 LEU A C 1
ATOM 3872 O O . LEU A 1 542 ? -2.772 -4.774 23.642 1.00 79.44 542 LEU A O 1
ATOM 3876 N N . ASP A 1 543 ? -1.827 -4.394 21.627 1.00 73.12 543 ASP A N 1
ATOM 3877 C CA . ASP A 1 543 ? -1.497 -2.977 21.820 1.00 73.12 543 ASP A CA 1
ATOM 3878 C C . ASP A 1 543 ? -0.699 -2.712 23.126 1.00 73.12 543 ASP A C 1
ATOM 3880 O O . ASP A 1 543 ? -0.819 -1.647 23.728 1.00 73.12 543 ASP A O 1
ATOM 3884 N N . GLY A 1 544 ? 0.064 -3.696 23.628 1.00 80.81 544 GLY A N 1
ATOM 3885 C CA . GLY A 1 544 ? 0.799 -3.583 24.896 1.00 80.81 544 GLY A CA 1
ATOM 3886 C C . GLY A 1 544 ? -0.071 -3.458 26.159 1.00 80.81 544 GLY A C 1
ATOM 3887 O O . GLY A 1 544 ? 0.439 -3.121 27.231 1.00 80.81 544 GLY A O 1
ATOM 3888 N N . LEU A 1 545 ? -1.383 -3.716 26.081 1.00 82.88 545 LEU A N 1
ATOM 3889 C CA . LEU A 1 545 ? -2.308 -3.543 27.205 1.00 82.88 545 LEU A CA 1
ATOM 3890 C C . LEU A 1 545 ? -2.087 -4.643 28.273 1.00 82.88 545 LEU A C 1
ATOM 3892 O O . LEU A 1 545 ? -2.390 -5.808 28.006 1.00 82.88 545 LEU A O 1
ATOM 3896 N N . PRO A 1 546 ? -1.626 -4.329 29.504 1.00 83.06 546 PRO A N 1
ATOM 3897 C CA . PRO A 1 546 ? -1.233 -5.333 30.500 1.00 83.06 546 PRO A CA 1
ATOM 3898 C C . PRO A 1 546 ? -2.294 -6.381 30.816 1.00 83.06 546 PRO A C 1
ATOM 3900 O O . PRO A 1 546 ? -1.981 -7.565 30.871 1.00 83.06 546 PRO A O 1
ATOM 3903 N N . LEU A 1 547 ? -3.554 -5.971 30.981 1.00 78.00 547 LEU A N 1
ATOM 3904 C CA . LEU A 1 547 ? -4.643 -6.914 31.238 1.00 78.00 547 LEU A CA 1
ATOM 3905 C C . LEU A 1 547 ? -4.835 -7.897 30.074 1.00 78.00 547 LEU A C 1
ATOM 3907 O O . LEU A 1 547 ? -5.019 -9.089 30.303 1.00 78.00 547 LEU A O 1
ATOM 3911 N N . ALA A 1 548 ? -4.761 -7.417 28.832 1.00 76.00 548 ALA A N 1
ATOM 3912 C CA . ALA A 1 548 ? -4.900 -8.265 27.653 1.00 76.00 548 ALA A CA 1
ATOM 3913 C C . ALA A 1 548 ? -3.704 -9.223 27.518 1.00 76.00 548 ALA A C 1
ATOM 3915 O O . ALA A 1 548 ? -3.885 -10.410 27.245 1.00 76.00 548 ALA A O 1
ATOM 3916 N N . VAL A 1 549 ? -2.493 -8.735 27.802 1.00 82.00 549 VAL A N 1
ATOM 3917 C CA . VAL A 1 549 ? -1.268 -9.546 27.853 1.00 82.00 549 VAL A CA 1
ATOM 3918 C C . VAL A 1 549 ? -1.372 -10.643 28.916 1.00 82.00 549 VAL A C 1
ATOM 3920 O O . VAL A 1 549 ? -1.052 -11.796 28.637 1.00 82.00 549 VAL A O 1
ATOM 3923 N N . GLU A 1 550 ? -1.871 -10.327 30.113 1.00 81.50 550 GLU A N 1
ATOM 3924 C CA . GLU A 1 550 ? -2.123 -11.313 31.172 1.00 81.50 550 GLU A CA 1
ATOM 3925 C C . GLU A 1 550 ? -3.157 -12.366 30.750 1.00 81.50 550 GLU A C 1
ATOM 3927 O O . GLU A 1 550 ? -2.997 -13.549 31.054 1.00 81.50 550 GLU A O 1
ATOM 3932 N N . MET A 1 551 ? -4.199 -11.953 30.025 1.00 72.06 551 MET A N 1
ATOM 3933 C CA . MET A 1 551 ? -5.228 -12.853 29.502 1.00 72.06 551 MET A CA 1
ATOM 3934 C C . MET A 1 551 ? -4.672 -13.815 28.453 1.00 72.06 551 MET A C 1
ATOM 3936 O O . MET A 1 551 ? -4.934 -15.015 28.534 1.00 72.06 551 MET A O 1
ATOM 3940 N N . ALA A 1 552 ? -3.876 -13.319 27.506 1.00 74.06 552 ALA A N 1
ATOM 3941 C CA . ALA A 1 552 ? -3.216 -14.159 26.513 1.00 74.06 552 ALA A CA 1
ATOM 3942 C C . ALA A 1 552 ? -2.193 -15.099 27.165 1.00 74.06 552 ALA A C 1
ATOM 3944 O O . ALA A 1 552 ? -2.162 -16.292 26.866 1.00 74.06 552 ALA A O 1
ATOM 3945 N N . ALA A 1 553 ? -1.414 -14.599 28.125 1.00 81.31 553 ALA A N 1
ATOM 3946 C CA . ALA A 1 553 ? -0.447 -15.399 28.864 1.00 81.31 553 ALA A CA 1
ATOM 3947 C C . ALA A 1 553 ? -1.111 -16.522 29.677 1.00 81.31 553 ALA A C 1
ATOM 3949 O O . ALA A 1 553 ? -0.558 -17.610 29.770 1.00 81.31 553 ALA A O 1
ATOM 3950 N N . ALA A 1 554 ? -2.317 -16.318 30.215 1.00 71.25 554 ALA A N 1
ATOM 3951 C CA . ALA A 1 554 ? -3.053 -17.368 30.922 1.00 71.25 554 ALA A CA 1
ATOM 3952 C C . ALA A 1 554 ? -3.441 -18.556 30.017 1.00 71.25 554 ALA A C 1
ATOM 3954 O O . ALA A 1 554 ? -3.611 -19.675 30.504 1.00 71.25 554 ALA A O 1
ATOM 3955 N N . ARG A 1 555 ? -3.560 -18.345 28.698 1.00 67.69 555 ARG A N 1
ATOM 3956 C CA . ARG A 1 555 ? -3.899 -19.400 27.727 1.00 67.69 555 ARG A CA 1
ATOM 3957 C C . ARG A 1 555 ? -2.750 -20.378 27.489 1.00 67.69 555 ARG A C 1
ATOM 3959 O O . ARG A 1 555 ? -3.005 -21.490 27.027 1.00 67.69 555 ARG A O 1
ATOM 3966 N N . THR A 1 556 ? -1.520 -20.024 27.870 1.00 78.75 556 THR A N 1
ATOM 3967 C CA . THR A 1 556 ? -0.351 -20.906 27.713 1.00 78.75 556 THR A CA 1
ATOM 3968 C C . THR A 1 556 ? -0.380 -22.129 28.632 1.00 78.75 556 THR A C 1
ATOM 3970 O O . THR A 1 556 ? 0.397 -23.063 28.446 1.00 78.75 556 THR A O 1
ATOM 3973 N N . ALA A 1 557 ? -1.313 -22.169 29.591 1.00 69.25 557 ALA A N 1
ATOM 3974 C CA . ALA A 1 557 ? -1.616 -23.374 30.356 1.00 69.25 557 ALA A CA 1
ATOM 3975 C C . ALA A 1 557 ? -2.146 -24.520 29.470 1.00 69.25 557 ALA A C 1
ATOM 3977 O O . ALA A 1 557 ? -1.983 -25.687 29.815 1.00 69.25 557 ALA A O 1
ATOM 3978 N N . THR A 1 558 ? -2.779 -24.198 28.335 1.00 62.25 558 THR A N 1
ATOM 3979 C CA . THR A 1 558 ? -3.431 -25.174 27.442 1.00 62.25 558 THR A CA 1
ATOM 3980 C C . THR A 1 558 ? -3.016 -25.062 25.975 1.00 62.25 558 THR A C 1
ATOM 3982 O O . THR A 1 558 ? -3.315 -25.968 25.207 1.00 62.25 558 THR A O 1
ATOM 3985 N N . LEU A 1 559 ? -2.366 -23.965 25.574 1.00 67.56 559 LEU A N 1
ATOM 3986 C CA . LEU A 1 559 ? -1.970 -23.664 24.192 1.00 67.56 559 LEU A CA 1
ATOM 3987 C C . LEU A 1 559 ? -0.474 -23.337 24.113 1.00 67.56 559 LEU A C 1
ATOM 3989 O O . LEU A 1 559 ? 0.105 -22.846 25.084 1.00 67.56 559 LEU A O 1
ATOM 3993 N N . SER A 1 560 ? 0.167 -23.580 22.966 1.00 78.19 560 SER A N 1
ATOM 3994 C CA . SER A 1 560 ? 1.522 -23.065 22.742 1.00 78.19 560 SER A CA 1
ATOM 3995 C C . SER A 1 560 ? 1.495 -21.549 22.505 1.00 78.19 560 SER A C 1
ATOM 3997 O O . SER A 1 560 ? 0.453 -20.972 22.206 1.00 78.19 560 SER A O 1
ATOM 3999 N N . VAL A 1 561 ? 2.640 -20.871 22.635 1.00 79.69 561 VAL A N 1
ATOM 4000 C CA . VAL A 1 561 ? 2.715 -19.424 22.350 1.00 79.69 561 VAL A CA 1
ATOM 4001 C C . VAL A 1 561 ? 2.402 -19.133 20.880 1.00 79.69 561 VAL A C 1
ATOM 4003 O O . VAL A 1 561 ? 1.754 -18.134 20.598 1.00 79.69 561 VAL A O 1
ATOM 4006 N N . ALA A 1 562 ? 2.800 -20.017 19.959 1.00 79.19 562 ALA A N 1
ATOM 4007 C CA . ALA A 1 562 ? 2.441 -19.898 18.548 1.00 79.19 562 ALA A CA 1
ATOM 4008 C C . ALA A 1 562 ? 0.919 -20.001 18.357 1.00 79.19 562 ALA A C 1
ATOM 4010 O O . ALA A 1 562 ? 0.328 -19.096 17.783 1.00 79.19 562 ALA A O 1
ATOM 4011 N N . ASP A 1 563 ? 0.271 -20.996 18.974 1.00 70.31 563 ASP A N 1
ATOM 4012 C CA . ASP A 1 563 ? -1.191 -21.148 18.894 1.00 70.31 563 ASP A CA 1
ATOM 4013 C C . ASP A 1 563 ? -1.937 -19.957 19.512 1.00 70.31 563 ASP A C 1
ATOM 4015 O O . ASP A 1 563 ? -3.021 -19.597 19.065 1.00 70.31 563 ASP A O 1
ATOM 4019 N N . VAL A 1 564 ? -1.383 -19.335 20.562 1.00 66.44 564 VAL A N 1
ATOM 4020 C CA . VAL A 1 564 ? -1.950 -18.106 21.140 1.00 66.44 564 VAL A CA 1
ATOM 4021 C C . VAL A 1 564 ? -1.808 -16.934 20.169 1.00 66.44 564 VAL A C 1
ATOM 4023 O O . VAL A 1 564 ? -2.750 -16.157 20.049 1.00 66.44 564 VAL A O 1
ATOM 4026 N N . ALA A 1 565 ? -0.676 -16.803 19.472 1.00 73.75 565 ALA A N 1
ATOM 4027 C CA . ALA A 1 565 ? -0.495 -15.780 18.443 1.00 73.75 565 ALA A CA 1
ATOM 4028 C C . ALA A 1 565 ? -1.492 -15.978 17.290 1.00 73.75 565 ALA A C 1
ATOM 4030 O O . ALA A 1 565 ? -2.224 -15.053 16.951 1.00 73.75 565 ALA A O 1
ATOM 4031 N N . ASP A 1 566 ? -1.600 -17.202 16.774 1.00 69.75 566 ASP A N 1
ATOM 4032 C CA . ASP A 1 566 ? -2.485 -17.530 15.654 1.00 69.75 566 ASP A CA 1
ATOM 4033 C C . ASP A 1 566 ? -3.969 -17.384 16.040 1.00 69.75 566 ASP A C 1
ATOM 4035 O O . ASP A 1 566 ? -4.782 -16.880 15.264 1.00 69.75 566 ASP A O 1
ATOM 4039 N N . LEU A 1 567 ? -4.334 -17.726 17.283 1.00 65.19 567 LEU A N 1
ATOM 4040 C CA . LEU A 1 567 ? -5.675 -17.480 17.821 1.00 65.19 567 LEU A CA 1
ATOM 4041 C C . LEU A 1 567 ? -6.009 -15.983 17.882 1.00 65.19 567 LEU A C 1
ATOM 4043 O O . LEU A 1 567 ? -7.149 -15.607 17.616 1.00 65.19 567 LEU A O 1
ATOM 4047 N N . LEU A 1 568 ? -5.051 -15.131 18.254 1.00 63.09 568 LEU A N 1
ATOM 4048 C CA . LEU A 1 568 ? -5.254 -13.679 18.311 1.00 63.09 568 LEU A CA 1
ATOM 4049 C C . LEU A 1 568 ? -5.324 -13.037 16.927 1.00 63.09 568 LEU A C 1
ATOM 4051 O O . LEU A 1 568 ? -6.018 -12.030 16.760 1.00 63.09 568 LEU A O 1
ATOM 4055 N N . ASP A 1 569 ? -4.640 -13.621 15.948 1.00 62.84 569 ASP A N 1
ATOM 4056 C CA . ASP A 1 569 ? -4.761 -13.216 14.552 1.00 62.84 569 ASP A CA 1
ATOM 4057 C C . ASP A 1 569 ? -6.139 -13.593 13.993 1.00 62.84 569 ASP A C 1
ATOM 4059 O O . ASP A 1 569 ? -6.738 -12.796 13.271 1.00 62.84 569 ASP A O 1
ATOM 4063 N N . ALA A 1 570 ? -6.698 -14.730 14.423 1.00 52.44 570 ALA A N 1
ATOM 4064 C CA . ALA A 1 570 ? -8.023 -15.187 14.015 1.00 52.44 570 ALA A CA 1
ATOM 4065 C C . ALA A 1 570 ? -9.198 -14.494 14.746 1.00 52.44 570 ALA A C 1
ATOM 4067 O O . ALA A 1 570 ? -10.144 -14.058 14.092 1.00 52.44 570 ALA A O 1
ATOM 4068 N N . ARG A 1 571 ? -9.201 -14.425 16.092 1.00 57.19 571 ARG A N 1
ATOM 4069 C CA . ARG A 1 571 ? -10.343 -13.951 16.918 1.00 57.19 571 ARG A CA 1
ATOM 4070 C C . ARG A 1 571 ? -9.912 -13.349 18.269 1.00 57.19 571 ARG A C 1
ATOM 4072 O O . ARG A 1 571 ? -9.829 -14.044 19.288 1.00 57.19 571 ARG A O 1
ATOM 4079 N N . LEU A 1 572 ? -9.705 -12.032 18.307 1.00 54.38 572 LEU A N 1
ATOM 4080 C CA . LEU A 1 572 ? -9.299 -11.248 19.495 1.00 54.38 572 LEU A CA 1
ATOM 4081 C C . LEU A 1 572 ? -10.327 -11.273 20.652 1.00 54.38 572 LEU A C 1
ATOM 4083 O O . LEU A 1 572 ? -9.980 -11.179 21.829 1.00 54.38 572 LEU A O 1
ATOM 4087 N N . ASP A 1 573 ? -11.597 -11.437 20.313 1.00 52.62 573 ASP A N 1
ATOM 4088 C CA . ASP A 1 573 ? -12.782 -11.528 21.168 1.00 52.62 573 ASP A CA 1
ATOM 4089 C C . ASP A 1 573 ? -12.909 -12.868 21.923 1.00 52.62 573 ASP A C 1
ATOM 4091 O O . ASP A 1 573 ? -13.680 -12.976 22.880 1.00 52.62 573 ASP A O 1
ATOM 4095 N N . SER A 1 574 ? -12.081 -13.863 21.582 1.00 54.19 574 SER A N 1
ATOM 4096 C CA . SER A 1 574 ? -11.999 -15.155 22.284 1.00 54.19 574 SER A CA 1
ATOM 4097 C C . SER A 1 574 ? -11.282 -15.092 23.646 1.00 54.19 574 SER A C 1
ATOM 4099 O O . SER A 1 574 ? -11.310 -16.059 24.418 1.00 54.19 574 SER A O 1
ATOM 4101 N N . LEU A 1 575 ? -10.656 -13.956 23.981 1.00 55.44 575 LEU A N 1
ATOM 4102 C CA . LEU A 1 575 ? -10.018 -13.735 25.276 1.00 55.44 575 LEU A CA 1
ATOM 4103 C C . LEU A 1 575 ? -11.075 -13.479 26.367 1.00 55.44 575 LEU A C 1
ATOM 4105 O O . LEU A 1 575 ? -11.534 -12.354 26.579 1.00 55.44 575 LEU A O 1
ATOM 4109 N N . VAL A 1 576 ? -11.425 -14.529 27.111 1.00 52.62 576 VAL A N 1
ATOM 4110 C CA . VAL A 1 576 ? -12.264 -14.460 28.320 1.00 52.62 576 VAL A CA 1
ATOM 4111 C C . VAL A 1 576 ? -11.452 -14.917 29.531 1.00 52.62 576 VAL A C 1
ATOM 4113 O O . VAL A 1 576 ? -10.804 -15.963 29.495 1.00 52.62 576 VAL A O 1
ATOM 4116 N N . LEU A 1 577 ? -11.490 -14.153 30.628 1.00 42.94 577 LEU A N 1
ATOM 4117 C CA . LEU A 1 577 ? -10.882 -14.566 31.898 1.00 42.94 577 LEU A CA 1
ATOM 4118 C C . LEU A 1 577 ? -11.688 -15.703 32.555 1.00 42.94 577 LEU A C 1
ATOM 4120 O O . LEU A 1 577 ? -12.869 -15.505 32.842 1.00 42.94 577 LEU A O 1
ATOM 4124 N N . PRO A 1 578 ? -11.066 -16.826 32.961 1.00 40.78 578 PRO A N 1
ATOM 4125 C CA . PRO A 1 578 ? -11.657 -17.768 33.907 1.00 40.78 578 PRO A CA 1
ATOM 4126 C C . PRO A 1 578 ? -11.374 -17.328 35.359 1.00 40.78 578 PRO A C 1
ATOM 4128 O O . PRO A 1 578 ? -10.934 -18.122 36.184 1.00 40.78 578 PRO A O 1
ATOM 4131 N N . ARG A 1 579 ? -11.567 -16.044 35.698 1.00 40.78 579 ARG A N 1
ATOM 4132 C CA . ARG A 1 579 ? -11.445 -15.551 37.085 1.00 40.78 579 ARG A CA 1
ATOM 4133 C C . ARG A 1 579 ? -12.835 -15.326 37.672 1.00 40.78 579 ARG A C 1
ATOM 4135 O O . ARG A 1 579 ? -13.554 -14.441 37.219 1.00 40.78 579 ARG A O 1
ATOM 4142 N N . ARG A 1 580 ? -13.200 -16.125 38.684 1.00 38.31 580 ARG A N 1
ATOM 4143 C CA . ARG A 1 580 ? -14.485 -16.029 39.407 1.00 38.31 580 ARG A CA 1
ATOM 4144 C C . ARG A 1 580 ? -14.620 -14.751 40.255 1.00 38.31 580 ARG A C 1
ATOM 4146 O O . ARG A 1 580 ? -15.747 -14.354 40.524 1.00 38.31 580 ARG A O 1
ATOM 4153 N N . ASP A 1 581 ? -13.508 -14.077 40.565 1.00 37.72 581 ASP A N 1
ATOM 4154 C CA . ASP A 1 581 ? -13.458 -13.012 41.583 1.00 37.72 581 ASP A CA 1
ATOM 4155 C C . ASP A 1 581 ? -13.279 -11.583 41.018 1.00 37.72 581 ASP A C 1
ATOM 4157 O O . ASP A 1 581 ? -13.133 -10.632 41.779 1.00 37.72 581 ASP A O 1
ATOM 4161 N N . ALA A 1 582 ? -13.276 -11.394 39.689 1.00 40.44 582 ALA A N 1
ATOM 4162 C CA . ALA A 1 582 ? -13.220 -10.059 39.075 1.00 40.44 582 ALA A CA 1
ATOM 4163 C C . ALA A 1 582 ? -14.640 -9.514 38.805 1.00 40.44 582 ALA A C 1
ATOM 4165 O O . ALA A 1 582 ? -15.482 -10.263 38.294 1.00 40.44 582 ALA A O 1
ATOM 4166 N N . PRO A 1 583 ? -14.934 -8.223 39.079 1.00 45.97 583 PRO A N 1
ATOM 4167 C CA . PRO A 1 583 ? -16.248 -7.648 38.809 1.00 45.97 583 PRO A CA 1
ATOM 4168 C C . PRO A 1 583 ? -16.611 -7.791 37.327 1.00 45.97 583 PRO A C 1
ATOM 4170 O O . PRO A 1 583 ? -15.755 -7.685 36.447 1.00 45.97 583 PRO A O 1
ATOM 4173 N N . ALA A 1 584 ? -17.899 -8.023 37.054 1.00 43.28 584 ALA A N 1
ATOM 4174 C CA . ALA A 1 584 ? -18.414 -8.466 35.757 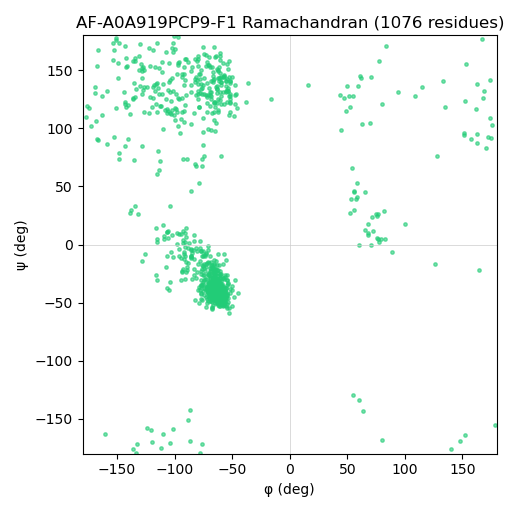1.00 43.28 584 ALA A CA 1
ATOM 4175 C C . ALA A 1 584 ? -17.900 -7.688 34.527 1.00 43.28 584 ALA A C 1
ATOM 4177 O O . ALA A 1 584 ? -17.744 -8.271 33.454 1.00 43.28 584 ALA A O 1
ATOM 4178 N N . ARG A 1 585 ? -17.605 -6.401 34.738 1.00 41.50 585 ARG A N 1
ATOM 4179 C CA . ARG A 1 585 ? -17.075 -5.388 33.813 1.00 41.50 585 ARG A CA 1
ATOM 4180 C C . ARG A 1 585 ? -15.634 -5.602 33.320 1.00 41.50 585 ARG A C 1
ATOM 4182 O O . ARG A 1 585 ? -15.266 -5.033 32.303 1.00 41.50 585 ARG A O 1
ATOM 4189 N N . HIS A 1 586 ? -14.817 -6.406 34.004 1.00 45.03 586 HIS A N 1
ATOM 4190 C CA . HIS A 1 586 ? -13.406 -6.652 33.647 1.00 45.03 586 HIS A CA 1
ATOM 4191 C C . HIS A 1 586 ? -13.166 -8.044 33.038 1.00 45.03 586 HIS A C 1
ATOM 4193 O O . HIS A 1 586 ? -12.023 -8.471 32.916 1.00 45.03 586 HIS A O 1
ATOM 4199 N N . ARG A 1 587 ? -14.231 -8.781 32.685 1.00 52.38 587 ARG A N 1
ATOM 4200 C CA . ARG A 1 587 ? -14.141 -10.198 32.279 1.00 52.38 587 ARG A CA 1
ATOM 4201 C C . ARG A 1 587 ? -13.780 -10.425 30.806 1.00 52.38 587 ARG A C 1
ATOM 4203 O O . ARG A 1 587 ? -13.295 -11.507 30.479 1.00 52.38 587 ARG A O 1
ATOM 4210 N N . SER A 1 588 ? -13.993 -9.432 29.940 1.00 60.22 588 SER A N 1
ATOM 4211 C CA . SER A 1 588 ? -13.606 -9.471 28.525 1.00 60.22 588 SER A CA 1
ATOM 4212 C C . SER A 1 588 ? -13.257 -8.079 28.001 1.00 60.22 588 SER A C 1
ATOM 4214 O O . SER A 1 588 ? -13.731 -7.061 28.515 1.00 60.22 588 SER A O 1
ATOM 4216 N N . LEU A 1 589 ? -12.449 -8.035 26.943 1.00 58.69 589 LEU A N 1
ATOM 4217 C CA . LEU A 1 589 ? -12.086 -6.796 26.254 1.00 58.69 589 LEU A CA 1
ATOM 4218 C C . LEU A 1 589 ? -13.325 -6.108 25.634 1.00 58.69 589 LEU A C 1
ATOM 4220 O O . LEU A 1 589 ? -13.430 -4.883 25.634 1.00 58.69 589 LEU A O 1
ATOM 4224 N N . ALA A 1 590 ? -14.333 -6.898 25.243 1.00 59.22 590 ALA A N 1
ATOM 4225 C CA . ALA A 1 590 ? -15.633 -6.411 24.782 1.00 59.22 590 ALA A CA 1
ATOM 4226 C C . ALA A 1 590 ? -16.437 -5.674 25.870 1.00 59.22 590 ALA A C 1
ATOM 4228 O O . ALA A 1 590 ? -17.044 -4.644 25.584 1.00 59.22 590 ALA A O 1
ATOM 4229 N N . ALA A 1 591 ? -16.410 -6.141 27.126 1.00 57.25 591 ALA A N 1
ATOM 4230 C CA . ALA A 1 591 ? -17.109 -5.477 28.233 1.00 57.25 591 ALA A CA 1
ATOM 4231 C C . ALA A 1 591 ? -16.507 -4.097 28.559 1.00 57.25 591 ALA A C 1
ATOM 4233 O O . ALA A 1 591 ? -17.225 -3.160 28.906 1.00 57.25 591 ALA A O 1
ATOM 4234 N N . LEU A 1 592 ? -15.189 -3.961 28.388 1.00 58.88 592 LEU A N 1
ATOM 4235 C CA . LEU A 1 592 ? -14.449 -2.714 28.575 1.00 58.88 592 LEU A CA 1
ATOM 4236 C C . LEU A 1 592 ? -14.826 -1.648 27.540 1.00 58.88 592 LEU A C 1
ATOM 4238 O O . LEU A 1 592 ? -15.057 -0.496 27.906 1.00 58.88 592 LEU A O 1
ATOM 4242 N N . VAL A 1 593 ? -14.921 -2.042 26.268 1.00 65.62 593 VAL A N 1
ATOM 4243 C CA . VAL A 1 593 ? -15.329 -1.154 25.169 1.00 65.62 593 VAL A CA 1
ATOM 4244 C C . VAL A 1 593 ? -16.825 -0.836 25.242 1.00 65.62 593 VAL A C 1
ATOM 4246 O O . VAL A 1 593 ? -17.202 0.318 25.052 1.00 65.62 593 VAL A O 1
ATOM 4249 N N . ALA A 1 594 ? -17.678 -1.817 25.564 1.00 64.69 594 ALA A N 1
ATOM 4250 C CA . ALA A 1 594 ? -19.122 -1.618 25.707 1.00 64.69 594 ALA A CA 1
ATOM 4251 C C . ALA A 1 594 ? -19.454 -0.558 26.767 1.00 64.69 594 ALA A C 1
ATOM 4253 O O . ALA A 1 594 ? -20.245 0.343 26.507 1.00 64.69 594 ALA A O 1
ATOM 4254 N N . TRP A 1 595 ? -18.775 -0.595 27.913 1.00 55.19 595 TRP A N 1
ATOM 4255 C CA . TRP A 1 595 ? -18.965 0.414 28.950 1.00 55.19 595 TRP A CA 1
ATOM 4256 C C . TRP A 1 595 ? -18.436 1.798 28.539 1.00 55.19 595 TRP A C 1
ATOM 4258 O O . TRP A 1 595 ? -19.112 2.804 28.747 1.00 55.19 595 TRP A O 1
ATOM 4268 N N . SER A 1 596 ? -17.278 1.873 27.867 1.00 63.84 596 SER A N 1
ATOM 4269 C CA . SER A 1 596 ? -16.786 3.146 27.315 1.00 63.84 596 SER A CA 1
ATOM 4270 C C . SER A 1 596 ? -17.764 3.763 26.305 1.00 63.84 596 SER A C 1
ATOM 4272 O O . SER A 1 596 ? -17.852 4.984 26.234 1.00 63.84 596 SER A O 1
ATOM 4274 N N . ARG A 1 597 ? -18.537 2.956 25.556 1.00 70.94 597 ARG A N 1
ATOM 4275 C CA . ARG A 1 597 ? -19.560 3.437 24.603 1.00 70.94 597 ARG A CA 1
ATOM 4276 C C . ARG A 1 597 ? -20.745 4.122 25.279 1.00 70.94 597 ARG A C 1
ATOM 4278 O O . ARG A 1 597 ? -21.296 5.071 24.715 1.00 70.94 597 ARG A O 1
ATOM 4285 N N . GLU A 1 598 ? -21.147 3.664 26.462 1.00 67.31 598 GLU A N 1
ATOM 4286 C CA . GLU A 1 598 ? -22.300 4.212 27.191 1.00 67.31 598 GLU A CA 1
ATOM 4287 C C . GLU A 1 598 ? -22.080 5.681 27.579 1.00 67.31 598 GLU A C 1
ATOM 4289 O O . GLU A 1 598 ? -23.017 6.477 27.521 1.00 67.31 598 GLU A O 1
ATOM 4294 N N . LEU A 1 599 ? -20.829 6.070 27.841 1.00 61.22 599 LEU A N 1
ATOM 4295 C CA . LEU A 1 599 ? -20.436 7.420 28.261 1.00 61.22 599 LEU A CA 1
ATOM 4296 C C . LEU A 1 599 ? -20.233 8.415 27.098 1.00 61.22 599 LEU A C 1
ATOM 4298 O O . LEU A 1 599 ? -19.996 9.597 27.333 1.00 61.22 599 LEU A O 1
ATOM 4302 N N . LEU A 1 600 ? -20.322 7.967 25.840 1.00 75.50 600 LEU A N 1
ATOM 4303 C CA . LEU A 1 600 ? -20.076 8.808 24.662 1.00 75.50 600 LEU A CA 1
ATOM 4304 C C . LEU A 1 600 ? -21.309 9.600 24.203 1.00 75.50 600 LEU A C 1
ATOM 4306 O O . LEU A 1 600 ? -22.444 9.124 24.271 1.00 75.50 600 LEU A O 1
ATOM 4310 N N . THR A 1 601 ? -21.066 10.779 23.619 1.00 79.06 601 THR A N 1
ATOM 4311 C CA . THR A 1 601 ? -22.080 11.550 22.880 1.00 79.06 601 THR A CA 1
ATOM 4312 C C . THR A 1 601 ? -22.564 10.787 21.640 1.00 79.06 601 THR A C 1
ATOM 4314 O O . THR A 1 601 ? -21.898 9.872 21.152 1.00 79.06 601 THR A O 1
ATOM 4317 N N . ARG A 1 602 ? -23.717 11.174 21.077 1.00 86.75 602 ARG A N 1
ATOM 4318 C CA . ARG A 1 602 ? -24.255 10.547 19.855 1.00 86.75 602 ARG A CA 1
ATOM 4319 C C . ARG A 1 602 ? -23.264 10.607 18.686 1.00 86.75 602 ARG A C 1
ATOM 4321 O O . ARG A 1 602 ? -23.090 9.604 17.996 1.00 86.75 602 ARG A O 1
ATOM 4328 N N . ASP A 1 603 ? -22.604 11.747 18.501 1.00 85.94 603 ASP A N 1
ATOM 4329 C CA . ASP A 1 603 ? -21.615 11.937 17.437 1.00 85.94 603 ASP A CA 1
ATOM 4330 C C . ASP A 1 603 ? -20.357 11.103 17.697 1.00 85.94 603 ASP A C 1
ATOM 4332 O O . ASP A 1 603 ? -19.849 10.469 16.777 1.00 85.94 603 ASP A O 1
ATOM 4336 N N . ALA A 1 604 ? -19.897 11.014 18.951 1.00 80.81 604 ALA A N 1
ATOM 4337 C CA . ALA A 1 604 ? -18.776 10.152 19.323 1.00 80.81 604 ALA A CA 1
ATOM 4338 C C . ALA A 1 604 ? -19.078 8.662 19.137 1.00 80.81 604 ALA A C 1
ATOM 4340 O O . ALA A 1 604 ? -18.218 7.934 18.650 1.00 80.81 604 ALA A O 1
ATOM 4341 N N . ARG A 1 605 ? -20.300 8.200 19.424 1.00 88.06 605 ARG A N 1
ATOM 4342 C CA . ARG A 1 605 ? -20.696 6.810 19.135 1.00 88.06 605 ARG A CA 1
ATOM 4343 C C . ARG A 1 605 ? -20.691 6.512 17.636 1.00 88.06 605 ARG A C 1
ATOM 4345 O O . ARG A 1 605 ? -20.112 5.509 17.235 1.00 88.06 605 ARG A O 1
ATOM 4352 N N . ARG A 1 606 ? -21.257 7.400 16.809 1.00 91.50 606 ARG A N 1
ATOM 4353 C CA . ARG A 1 606 ? -21.216 7.267 15.339 1.00 91.50 606 ARG A CA 1
ATOM 4354 C C . ARG A 1 606 ? -19.788 7.263 14.808 1.00 91.50 606 ARG A C 1
ATOM 4356 O O . ARG A 1 606 ? -19.445 6.434 13.971 1.00 91.50 606 ARG A O 1
ATOM 4363 N N . ALA A 1 607 ? -18.955 8.170 15.316 1.00 92.69 607 ALA A N 1
ATOM 4364 C CA . ALA A 1 607 ? -17.559 8.250 14.923 1.00 92.69 607 ALA A CA 1
ATOM 4365 C C . ALA A 1 607 ? -16.799 6.975 15.296 1.00 92.69 607 ALA A C 1
ATOM 4367 O O . ALA A 1 607 ? -16.047 6.463 14.477 1.00 92.69 607 ALA A O 1
ATOM 4368 N N . LEU A 1 608 ? -17.040 6.431 16.492 1.00 90.38 608 LEU A N 1
ATOM 4369 C CA . LEU A 1 608 ? -16.458 5.170 16.939 1.00 90.38 608 LEU A CA 1
ATOM 4370 C C . LEU A 1 608 ? -16.876 3.999 16.040 1.00 90.38 608 LEU A C 1
ATOM 4372 O O . LEU A 1 608 ? -16.028 3.202 15.662 1.00 90.38 608 LEU A O 1
ATOM 4376 N N . GLU A 1 609 ? -18.158 3.910 15.682 1.00 92.31 609 GLU A N 1
ATOM 4377 C CA . GLU A 1 609 ? -18.704 2.850 14.822 1.00 92.31 609 GLU A CA 1
ATOM 4378 C C . GLU A 1 609 ? -18.195 2.931 13.376 1.00 92.31 609 GLU A C 1
ATOM 4380 O O . GLU A 1 609 ? -18.010 1.906 12.724 1.00 92.31 609 GLU A O 1
ATOM 4385 N N . GLY A 1 610 ? -17.935 4.139 12.869 1.00 94.44 610 GLY A N 1
ATOM 4386 C CA . GLY A 1 610 ? -17.416 4.338 11.517 1.00 94.44 610 GLY A CA 1
ATOM 4387 C C . GLY A 1 610 ? -15.887 4.338 11.405 1.00 94.44 610 GLY A C 1
ATOM 4388 O O . GLY A 1 610 ? -15.372 4.051 10.327 1.00 94.44 610 GLY A O 1
ATOM 4389 N N . TRP A 1 611 ? -15.141 4.609 12.484 1.00 94.31 611 TRP A N 1
ATOM 4390 C CA . TRP A 1 611 ? -13.669 4.696 12.467 1.00 94.31 611 TRP A CA 1
ATOM 4391 C C . TRP A 1 611 ? -12.941 3.463 11.902 1.00 94.31 611 TRP A C 1
ATOM 4393 O O . TRP A 1 611 ? -11.870 3.636 11.310 1.00 94.31 611 TRP A O 1
ATOM 4403 N N . PRO A 1 612 ? -13.468 2.226 12.029 1.00 88.94 612 PRO A N 1
ATOM 4404 C CA . PRO A 1 612 ? -12.897 1.060 11.366 1.00 88.94 612 PRO A CA 1
ATOM 4405 C C . PRO A 1 612 ? -12.745 1.191 9.839 1.00 88.94 612 PRO A C 1
ATOM 4407 O O . PRO A 1 612 ? -12.024 0.401 9.238 1.00 88.94 612 PRO A O 1
ATOM 4410 N N . VAL A 1 613 ? -13.369 2.186 9.197 1.00 90.69 613 VAL A N 1
ATOM 4411 C CA . VAL A 1 613 ? -13.175 2.465 7.766 1.00 90.69 613 VAL A CA 1
ATOM 4412 C C . VAL A 1 613 ? -11.754 2.915 7.420 1.00 90.69 613 VAL A C 1
ATOM 4414 O O . VAL A 1 613 ? -11.285 2.609 6.328 1.00 90.69 613 VAL A O 1
ATOM 4417 N N . PHE A 1 614 ? -11.056 3.579 8.349 1.00 87.56 614 PHE A N 1
ATOM 4418 C CA . PHE A 1 614 ? -9.687 4.036 8.119 1.00 87.56 614 PHE A CA 1
ATOM 4419 C C . PHE A 1 614 ? -8.701 2.889 8.310 1.00 87.56 614 PHE A C 1
ATOM 4421 O O . PHE A 1 614 ? -8.763 2.184 9.324 1.00 87.56 614 PHE A O 1
ATOM 4428 N N . ALA A 1 615 ? -7.780 2.713 7.371 1.00 75.06 615 ALA A N 1
ATOM 4429 C CA . ALA A 1 615 ? -6.714 1.721 7.448 1.00 75.06 615 ALA A CA 1
ATOM 4430 C C . ALA A 1 615 ? -5.612 2.153 8.429 1.00 75.06 615 ALA A C 1
ATOM 4432 O O . ALA A 1 615 ? -4.997 1.312 9.086 1.00 75.06 615 ALA A O 1
ATOM 4433 N N . THR A 1 616 ? -5.373 3.463 8.545 1.00 72.50 616 THR A N 1
ATOM 4434 C CA . THR A 1 616 ? -4.255 4.028 9.314 1.00 72.50 616 THR A CA 1
ATOM 4435 C C . THR A 1 616 ? -4.679 5.173 10.239 1.00 72.50 616 THR A C 1
ATOM 4437 O O . THR A 1 616 ? -5.867 5.398 10.486 1.00 72.50 616 THR A O 1
ATOM 4440 N N . ALA A 1 617 ? -3.700 5.856 10.843 1.00 77.56 617 ALA A N 1
ATOM 4441 C CA . ALA A 1 617 ? -3.948 7.063 11.616 1.00 77.56 617 ALA A CA 1
ATOM 4442 C C . ALA A 1 617 ? -4.521 8.158 10.702 1.00 77.56 617 ALA A C 1
ATOM 4444 O O . ALA A 1 617 ? -3.886 8.570 9.735 1.00 77.56 617 ALA A O 1
ATOM 4445 N N . CYS A 1 618 ? -5.709 8.658 11.032 1.00 85.38 618 CYS A N 1
ATOM 4446 C CA . CYS A 1 618 ? -6.419 9.631 10.215 1.00 85.38 618 CYS A CA 1
ATOM 4447 C C . CYS A 1 618 ? -6.320 11.034 10.821 1.00 85.38 618 CYS A C 1
ATOM 4449 O O . CYS A 1 618 ? -6.417 11.217 12.039 1.00 85.38 618 CYS A O 1
ATOM 4451 N N . ALA A 1 619 ? -6.166 12.044 9.963 1.00 86.31 619 ALA A N 1
ATOM 4452 C CA . ALA A 1 619 ? -6.313 13.437 10.367 1.00 86.31 619 ALA A CA 1
ATOM 4453 C C . ALA A 1 619 ? -7.773 13.725 10.782 1.00 86.31 619 ALA A C 1
ATOM 4455 O O . ALA A 1 619 ? -8.696 13.218 10.132 1.00 86.31 619 ALA A O 1
ATOM 4456 N N . PRO A 1 620 ? -8.007 14.552 11.817 1.00 87.25 620 PRO A N 1
ATOM 4457 C CA . PRO A 1 620 ? -9.351 14.807 12.339 1.00 87.25 620 PRO A CA 1
ATOM 4458 C C . PRO A 1 620 ? -10.294 15.432 11.299 1.00 87.25 620 PRO A C 1
ATOM 4460 O O . PRO A 1 620 ? -11.460 15.052 11.244 1.00 87.25 620 PRO A O 1
ATOM 4463 N N . ASP A 1 621 ? -9.799 16.302 10.413 1.00 89.69 621 ASP A N 1
ATOM 4464 C CA . ASP A 1 621 ? -10.620 16.934 9.365 1.00 89.69 621 ASP A CA 1
ATOM 4465 C C . ASP A 1 621 ? -11.083 15.943 8.289 1.00 89.69 621 ASP A C 1
ATOM 4467 O O . ASP A 1 621 ? -12.208 16.017 7.791 1.00 89.69 621 ASP A O 1
ATOM 4471 N N . LEU A 1 622 ? -10.223 14.984 7.928 1.00 91.56 622 LEU A N 1
ATOM 4472 C CA . LEU A 1 622 ? -10.592 13.918 6.998 1.00 91.56 622 LEU A CA 1
ATOM 4473 C C . LEU A 1 622 ? -11.602 12.971 7.654 1.00 91.56 622 LEU A C 1
ATOM 4475 O O . LEU A 1 622 ? -12.609 12.626 7.034 1.00 91.56 622 LEU A O 1
ATOM 4479 N N . ALA A 1 623 ? -11.373 12.624 8.925 1.00 93.19 623 ALA A N 1
ATOM 4480 C CA . ALA A 1 623 ? -12.285 11.790 9.695 1.00 93.19 623 ALA A CA 1
ATOM 4481 C C . ALA A 1 623 ? -13.672 12.434 9.814 1.00 93.19 623 ALA A C 1
ATOM 4483 O O . ALA A 1 623 ? -14.675 11.773 9.562 1.00 93.19 623 ALA A O 1
ATOM 4484 N N . ALA A 1 624 ? -13.731 13.736 10.100 1.00 93.12 624 ALA A N 1
ATOM 4485 C CA . ALA A 1 624 ? -14.968 14.507 10.179 1.00 93.12 624 ALA A CA 1
ATOM 4486 C C . ALA A 1 624 ? -15.804 14.415 8.893 1.00 93.12 624 ALA A C 1
ATOM 4488 O O . ALA A 1 624 ? -16.999 14.126 8.947 1.00 93.12 624 ALA A O 1
ATOM 4489 N N . ARG A 1 625 ? -15.166 14.594 7.727 1.00 95.81 625 ARG A N 1
ATOM 4490 C CA . ARG A 1 625 ? -15.833 14.526 6.413 1.00 95.81 625 ARG A CA 1
ATOM 4491 C C . ARG A 1 625 ? -16.362 13.130 6.085 1.00 95.81 625 ARG A C 1
ATOM 4493 O O . ARG A 1 625 ? -17.459 12.997 5.554 1.00 95.81 625 ARG A O 1
ATOM 4500 N N . VAL A 1 626 ? -15.586 12.089 6.378 1.00 96.38 626 VAL A N 1
ATOM 4501 C CA . VAL A 1 626 ? -15.949 10.693 6.071 1.00 96.38 626 VAL A CA 1
ATOM 4502 C C . VAL A 1 626 ? -17.020 10.163 7.026 1.00 96.38 626 VAL A C 1
ATOM 4504 O O . VAL A 1 626 ? -17.974 9.503 6.607 1.00 96.38 626 VAL A O 1
ATOM 4507 N N . LEU A 1 627 ? -16.872 10.453 8.317 1.00 95.94 627 LEU A N 1
ATOM 4508 C CA . LEU A 1 627 ? -17.770 9.972 9.363 1.00 95.94 627 LEU A CA 1
ATOM 4509 C C . LEU A 1 627 ? -19.025 10.841 9.507 1.00 95.94 627 LEU A C 1
ATOM 4511 O O . LEU A 1 627 ? -19.979 10.395 10.139 1.00 95.94 627 LEU A O 1
ATOM 4515 N N . ASP A 1 628 ? -19.041 12.026 8.886 1.00 95.06 628 ASP A N 1
ATOM 4516 C CA . ASP A 1 628 ? -20.122 13.014 8.976 1.00 95.06 628 ASP A CA 1
ATOM 4517 C C . ASP A 1 628 ? -20.376 13.446 10.433 1.00 95.06 628 ASP A C 1
ATOM 4519 O O . ASP A 1 628 ? -21.472 13.333 10.985 1.00 95.06 628 ASP A O 1
ATOM 4523 N N . VAL A 1 629 ? -19.293 13.877 11.090 1.00 93.12 629 VAL A N 1
ATOM 4524 C CA . VAL A 1 629 ? -19.249 14.293 12.503 1.00 93.12 629 VAL A CA 1
ATOM 4525 C C . VAL A 1 629 ? -18.299 15.486 12.685 1.00 93.12 629 VAL A C 1
ATOM 4527 O O . VAL A 1 629 ? -17.424 15.705 11.849 1.00 93.12 629 VAL A O 1
ATOM 4530 N N . PRO A 1 630 ? -18.397 16.257 13.783 1.00 88.94 630 PRO A N 1
ATOM 4531 C CA . PRO A 1 630 ? -17.431 17.315 14.086 1.00 88.94 630 PRO A CA 1
ATOM 4532 C C . PRO A 1 630 ? -15.995 16.791 14.288 1.00 88.94 630 PRO A C 1
ATOM 4534 O O . PRO A 1 630 ? -15.792 15.765 14.932 1.00 88.94 630 PRO A O 1
ATOM 4537 N N . ALA A 1 631 ? -14.974 17.538 13.849 1.00 83.12 631 ALA A N 1
ATOM 4538 C CA . ALA A 1 631 ? -13.559 17.149 13.996 1.00 83.12 631 ALA A CA 1
ATOM 4539 C C . ALA A 1 631 ? -13.130 16.896 15.459 1.00 83.12 631 ALA A C 1
ATOM 4541 O O . ALA A 1 631 ? -12.407 15.939 15.742 1.00 83.12 631 ALA A O 1
ATOM 4542 N N . ARG A 1 632 ? -13.671 17.680 16.408 1.00 80.12 632 ARG A N 1
ATOM 4543 C CA . ARG A 1 632 ? -13.459 17.520 17.864 1.00 80.12 632 ARG A CA 1
ATOM 4544 C C . ARG A 1 632 ? -13.870 16.147 18.410 1.00 80.12 632 ARG A C 1
ATOM 4546 O O . ARG A 1 632 ? -13.490 15.775 19.514 1.00 80.12 632 ARG A O 1
ATOM 4553 N N . THR A 1 633 ? -14.667 15.380 17.671 1.00 84.06 633 THR A N 1
ATOM 4554 C CA . THR A 1 633 ? -15.092 14.046 18.097 1.00 84.06 633 THR A CA 1
ATOM 4555 C C . THR A 1 633 ? -13.917 13.065 18.165 1.00 84.06 633 THR A C 1
ATOM 4557 O O . THR A 1 633 ? -13.920 12.173 19.010 1.00 84.06 633 THR A O 1
ATOM 4560 N N . ALA A 1 634 ? -12.874 13.261 17.351 1.00 80.19 634 ALA A N 1
ATOM 4561 C CA . ALA A 1 634 ? -11.647 12.471 17.441 1.00 80.19 634 ALA A CA 1
ATOM 4562 C C . ALA A 1 634 ? -10.939 12.664 18.797 1.00 80.19 634 ALA A C 1
ATOM 4564 O O . ALA A 1 634 ? -10.543 11.688 19.432 1.00 80.19 634 ALA A O 1
ATOM 4565 N N . GLU A 1 635 ? -10.873 13.907 19.286 1.00 71.25 635 GLU A N 1
ATOM 4566 C CA . GLU A 1 635 ? -10.338 14.241 20.614 1.00 71.25 635 GLU A CA 1
ATOM 4567 C C . GLU A 1 635 ? -11.172 13.614 21.734 1.00 71.25 635 GLU A C 1
ATOM 4569 O O . GLU A 1 635 ? -10.615 13.060 22.677 1.00 71.25 635 GLU A O 1
ATOM 4574 N N . GLN A 1 636 ? -12.505 13.630 21.616 1.00 71.19 636 GLN A N 1
ATOM 4575 C CA . GLN A 1 636 ? -13.397 12.989 22.592 1.00 71.19 636 GLN A CA 1
ATOM 4576 C C . GLN A 1 636 ? -13.154 11.477 22.683 1.00 71.19 636 GLN A C 1
ATOM 4578 O O . GLN A 1 636 ? -13.112 10.914 23.777 1.00 71.19 636 GLN A O 1
ATOM 4583 N N . LEU A 1 637 ? -12.962 10.811 21.541 1.00 77.69 637 LEU A N 1
ATOM 4584 C CA . LEU A 1 637 ? -12.654 9.383 21.507 1.00 77.69 637 LEU A CA 1
ATOM 4585 C C . LEU A 1 637 ? -11.241 9.076 22.021 1.00 77.69 637 LEU A C 1
ATOM 4587 O O . LEU A 1 637 ? -11.042 8.046 22.667 1.00 77.69 637 LEU A O 1
ATOM 4591 N N . ALA A 1 638 ? -10.276 9.964 21.786 1.00 71.38 638 ALA A N 1
ATOM 4592 C CA . ALA A 1 638 ? -8.937 9.850 22.355 1.00 71.38 638 ALA A CA 1
ATOM 4593 C C . ALA A 1 638 ? -8.941 10.043 23.881 1.00 71.38 638 ALA A C 1
ATOM 4595 O O . ALA A 1 638 ? -8.340 9.247 24.599 1.00 71.38 638 ALA A O 1
ATOM 4596 N N . ALA A 1 639 ? -9.698 11.018 24.396 1.00 61.25 639 ALA A N 1
ATOM 4597 C CA . ALA A 1 639 ? -9.897 11.222 25.833 1.00 61.25 639 ALA A CA 1
ATOM 4598 C C . ALA A 1 639 ? -10.566 10.007 26.501 1.00 61.25 639 ALA A C 1
ATOM 4600 O O . ALA A 1 639 ? -10.226 9.644 27.624 1.00 61.25 639 ALA A O 1
ATOM 4601 N N . ALA A 1 640 ? -11.454 9.313 25.782 1.00 59.91 640 ALA A N 1
ATOM 4602 C CA . ALA A 1 640 ? -12.042 8.045 26.216 1.00 59.91 640 ALA A CA 1
ATOM 4603 C C . ALA A 1 640 ? -11.105 6.825 26.044 1.00 59.91 640 ALA A C 1
ATOM 4605 O O . ALA A 1 640 ? -11.515 5.694 26.315 1.00 59.91 640 ALA A O 1
ATOM 4606 N N . SER A 1 641 ? -9.859 7.033 25.594 1.00 63.84 641 SER A N 1
ATOM 4607 C CA . SER A 1 641 ? -8.866 5.995 25.272 1.00 63.84 641 SER A CA 1
ATOM 4608 C C . SER A 1 641 ? -9.348 4.957 24.243 1.00 63.84 641 SER A C 1
ATOM 4610 O O . SER A 1 641 ? -8.940 3.797 24.281 1.00 63.84 641 SER A O 1
ATOM 4612 N N . LEU A 1 642 ? -10.243 5.359 23.335 1.00 73.19 642 LEU A N 1
ATOM 4613 C CA . LEU A 1 642 ? -10.732 4.534 22.221 1.00 73.19 642 LEU A CA 1
ATOM 4614 C C . LEU A 1 642 ? -9.922 4.769 20.938 1.00 73.19 642 LEU A C 1
ATOM 4616 O O . LEU A 1 642 ? -9.860 3.894 20.071 1.00 73.19 642 LEU A O 1
ATOM 4620 N N . LEU A 1 643 ? -9.276 5.933 20.846 1.00 79.50 643 LEU A N 1
ATOM 4621 C CA . LEU A 1 643 ? -8.272 6.276 19.845 1.00 79.50 643 LEU A CA 1
ATOM 4622 C C . LEU A 1 643 ? -6.956 6.640 20.536 1.00 79.50 643 LEU A C 1
ATOM 4624 O O . LEU A 1 643 ? -6.949 7.117 21.669 1.00 79.50 643 LEU A O 1
ATOM 4628 N N . VAL A 1 644 ? -5.851 6.455 19.825 1.00 70.06 644 VAL A N 1
ATOM 4629 C CA . VAL A 1 644 ? -4.519 6.915 20.222 1.00 70.06 644 VAL A CA 1
ATOM 4630 C C . VAL A 1 644 ? -4.100 8.051 19.307 1.00 70.06 644 VAL A C 1
ATOM 4632 O O . VAL A 1 644 ? -4.321 7.992 18.094 1.00 70.06 644 VAL A O 1
ATOM 4635 N N . ARG A 1 645 ? -3.504 9.082 19.906 1.00 73.00 645 ARG A N 1
ATOM 4636 C CA . ARG A 1 645 ? -2.895 10.185 19.174 1.00 73.00 645 ARG A CA 1
ATOM 4637 C C . ARG A 1 645 ? -1.574 9.721 18.562 1.00 73.00 645 ARG A C 1
ATOM 4639 O O . ARG A 1 645 ? -0.744 9.141 19.252 1.00 73.00 645 ARG A O 1
ATOM 4646 N N . ASP A 1 646 ? -1.405 9.972 17.274 1.00 64.44 646 ASP A N 1
ATOM 4647 C CA . ASP A 1 646 ? -0.181 9.716 16.524 1.00 64.44 646 ASP A CA 1
ATOM 4648 C C . ASP A 1 646 ? 0.388 11.058 16.050 1.00 64.44 646 ASP A C 1
ATOM 4650 O O . ASP A 1 646 ? -0.241 11.764 15.255 1.00 64.44 646 ASP A O 1
ATOM 4654 N N . ASP A 1 647 ? 1.562 11.410 16.578 1.00 60.34 647 ASP A N 1
ATOM 4655 C CA . ASP A 1 647 ? 2.250 12.678 16.323 1.00 60.34 647 ASP A CA 1
ATOM 4656 C C . ASP A 1 647 ? 3.469 12.510 15.386 1.00 60.34 647 ASP A C 1
ATOM 4658 O O . ASP A 1 647 ? 4.250 13.450 15.218 1.00 60.34 647 ASP A O 1
ATOM 4662 N N . ALA A 1 648 ? 3.640 11.348 14.730 1.00 48.09 648 ALA A N 1
ATOM 4663 C CA . ALA A 1 648 ? 4.860 10.948 14.007 1.00 48.09 648 ALA A CA 1
ATOM 4664 C C . ALA A 1 648 ? 5.339 11.898 12.883 1.00 48.09 648 ALA A C 1
ATOM 4666 O O . ALA A 1 648 ? 6.416 11.695 12.324 1.00 48.09 648 ALA A O 1
ATOM 4667 N N . ARG A 1 649 ? 4.563 12.928 12.515 1.00 50.28 649 ARG A N 1
ATOM 4668 C CA . ARG A 1 649 ? 4.883 13.883 11.434 1.00 50.28 649 ARG A CA 1
ATOM 4669 C C . ARG A 1 649 ? 4.548 15.342 11.763 1.00 50.28 649 ARG A C 1
ATOM 4671 O O . ARG A 1 649 ? 4.225 16.114 10.862 1.00 50.28 649 ARG A O 1
ATOM 4678 N N . GLY A 1 650 ? 4.556 15.715 13.044 1.00 50.84 650 GLY A N 1
ATOM 4679 C CA . GLY A 1 650 ? 4.317 17.101 13.479 1.00 50.84 650 GLY A CA 1
ATOM 4680 C C . GLY A 1 650 ? 2.884 17.611 13.257 1.00 50.84 650 GLY A C 1
ATOM 4681 O O . GLY A 1 650 ? 2.624 18.801 13.414 1.00 50.84 650 GLY A O 1
ATOM 4682 N N . ARG A 1 651 ? 1.948 16.724 12.892 1.00 67.62 651 ARG A N 1
ATOM 4683 C CA . ARG A 1 651 ? 0.509 16.996 12.779 1.00 67.62 651 ARG A CA 1
ATOM 4684 C C . ARG A 1 651 ? -0.262 15.930 13.540 1.00 67.62 651 ARG A C 1
ATOM 4686 O O . ARG A 1 651 ? 0.040 14.749 13.398 1.00 67.62 651 ARG A O 1
ATOM 4693 N N . THR A 1 652 ? -1.270 16.353 14.295 1.00 72.94 652 THR A N 1
ATOM 4694 C CA . THR A 1 652 ? -2.092 15.465 15.119 1.00 72.94 652 THR A CA 1
ATOM 4695 C C . THR A 1 652 ? -2.947 14.542 14.262 1.00 72.94 652 THR A C 1
ATOM 4697 O O . THR A 1 652 ? -3.738 14.991 13.426 1.00 72.94 652 THR A O 1
ATOM 4700 N N . ARG A 1 653 ? -2.817 13.238 14.502 1.00 80.50 653 ARG A N 1
ATOM 4701 C CA . ARG A 1 653 ? -3.644 12.196 13.891 1.00 80.50 653 ARG A CA 1
ATOM 4702 C C . ARG A 1 653 ? -4.164 11.247 14.946 1.00 80.50 653 ARG A C 1
ATOM 4704 O O . ARG A 1 653 ? -3.637 11.184 16.052 1.00 80.50 653 ARG A O 1
ATOM 4711 N N . TYR A 1 654 ? -5.199 10.502 14.587 1.00 79.88 654 TYR A N 1
ATOM 4712 C CA . TYR A 1 654 ? -5.834 9.558 15.489 1.00 79.88 654 TYR A CA 1
ATOM 4713 C C . TYR A 1 654 ? -5.953 8.189 14.843 1.00 79.88 654 TYR A C 1
ATOM 4715 O O . TYR A 1 654 ? -6.461 8.040 13.730 1.00 79.88 654 TYR A O 1
ATOM 4723 N N . ARG A 1 655 ? -5.507 7.170 15.570 1.00 81.12 655 ARG A N 1
ATOM 4724 C CA . ARG A 1 655 ? -5.612 5.772 15.168 1.00 81.12 655 ARG A CA 1
ATOM 4725 C C . ARG A 1 655 ? -6.467 5.017 16.168 1.00 81.12 655 ARG A C 1
ATOM 4727 O O . ARG A 1 655 ? -6.303 5.165 17.374 1.00 81.12 655 ARG A O 1
ATOM 4734 N N . MET A 1 656 ? -7.350 4.165 15.667 1.00 81.81 656 MET A N 1
ATOM 4735 C CA . MET A 1 656 ? -8.087 3.239 16.518 1.00 81.81 656 MET A CA 1
ATOM 4736 C C . MET A 1 656 ? -7.189 2.076 16.935 1.00 81.81 656 MET A C 1
ATOM 4738 O O . MET A 1 656 ? -6.487 1.495 16.104 1.00 81.81 656 MET A O 1
ATOM 4742 N N . LEU A 1 657 ? -7.235 1.737 18.221 1.00 67.81 657 LEU A N 1
ATOM 4743 C CA . LEU A 1 657 ? -6.576 0.549 18.758 1.00 67.81 657 LEU A CA 1
ATOM 4744 C C . LEU A 1 657 ? -7.145 -0.714 18.101 1.00 67.81 657 LEU A C 1
ATOM 4746 O O . LEU A 1 657 ? -8.355 -0.805 17.874 1.00 67.81 657 LEU A O 1
ATOM 4750 N N . GLN A 1 658 ? -6.293 -1.695 17.803 1.00 64.12 658 GLN A N 1
ATOM 4751 C CA . GLN A 1 658 ? -6.725 -2.932 17.138 1.00 64.12 658 GLN A CA 1
ATOM 4752 C C . GLN A 1 658 ? -7.730 -3.701 17.999 1.00 64.12 658 GLN A C 1
ATOM 4754 O O . GLN A 1 658 ? -8.724 -4.231 17.506 1.00 64.12 658 GLN A O 1
ATOM 4759 N N . THR A 1 659 ? -7.513 -3.658 19.308 1.00 62.47 659 THR A N 1
ATOM 4760 C CA . THR A 1 659 ? -8.413 -4.187 20.334 1.00 62.47 659 THR A CA 1
ATOM 4761 C C . THR A 1 659 ? -9.812 -3.554 20.295 1.00 62.47 659 THR A C 1
ATOM 4763 O O . THR A 1 659 ? -10.813 -4.264 20.367 1.00 62.47 659 THR A O 1
ATOM 4766 N N . VAL A 1 660 ? -9.911 -2.233 20.114 1.00 71.25 660 VAL A N 1
ATOM 4767 C CA . VAL A 1 660 ? -11.199 -1.524 19.986 1.00 71.25 660 VAL A CA 1
ATOM 4768 C C . VAL A 1 660 ? -11.864 -1.856 18.652 1.00 71.25 660 VAL A C 1
ATOM 4770 O O . VAL A 1 660 ? -13.052 -2.169 18.618 1.00 71.25 660 VAL A O 1
ATOM 4773 N N . ARG A 1 661 ? -11.091 -1.855 17.562 1.00 76.19 661 ARG A N 1
ATOM 4774 C CA . ARG A 1 661 ? -11.565 -2.187 16.212 1.00 76.19 661 ARG A CA 1
ATOM 4775 C C . ARG A 1 661 ? -12.206 -3.572 16.146 1.00 76.19 661 ARG A C 1
ATOM 4777 O O . ARG A 1 661 ? -13.267 -3.708 15.546 1.00 76.19 661 ARG A O 1
ATOM 4784 N N . ALA A 1 662 ? -11.603 -4.565 16.798 1.00 62.62 662 ALA A N 1
ATOM 4785 C CA . ALA A 1 662 ? -12.137 -5.924 16.861 1.00 62.62 662 ALA A CA 1
ATOM 4786 C C . ALA A 1 662 ? -13.515 -5.991 17.544 1.00 62.62 662 ALA A C 1
ATOM 4788 O O . ALA A 1 662 ? -14.370 -6.757 17.118 1.00 62.62 662 ALA A O 1
ATOM 4789 N N . VAL A 1 663 ? -13.758 -5.164 18.568 1.00 70.56 663 VAL A N 1
ATOM 4790 C CA . VAL A 1 663 ? -15.050 -5.134 19.277 1.00 70.56 663 VAL A CA 1
ATOM 4791 C C . VAL A 1 663 ? -16.122 -4.362 18.505 1.00 70.56 663 VAL A C 1
ATOM 4793 O O . VAL A 1 663 ? -17.296 -4.721 18.566 1.00 70.56 663 VAL A O 1
ATOM 4796 N N . ILE A 1 664 ? -15.748 -3.280 17.819 1.00 79.81 664 ILE A N 1
ATOM 4797 C CA . ILE A 1 664 ? -16.696 -2.478 17.031 1.00 79.81 664 ILE A CA 1
ATOM 4798 C C . ILE A 1 664 ? -17.130 -3.220 15.765 1.00 79.81 664 ILE A C 1
ATOM 4800 O O . ILE A 1 664 ? -18.298 -3.142 15.387 1.00 79.81 664 ILE A O 1
ATOM 4804 N N . GLY A 1 665 ? -16.212 -3.965 15.148 1.00 73.75 665 GLY A N 1
ATOM 4805 C CA . GLY A 1 665 ? -16.473 -4.689 13.913 1.00 73.75 665 GLY A CA 1
ATOM 4806 C C . GLY A 1 665 ? -16.402 -3.798 12.664 1.00 73.75 665 GLY A C 1
ATOM 4807 O O . GLY A 1 665 ? -15.877 -2.680 12.709 1.00 73.75 665 GLY A O 1
ATOM 4808 N N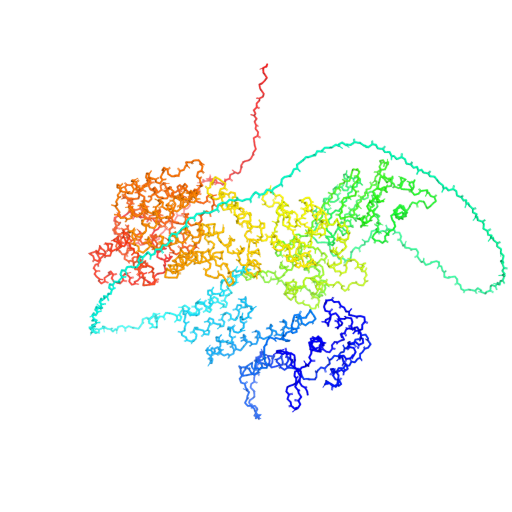 . PRO A 1 666 ? -16.861 -4.309 11.510 1.00 77.06 666 PRO A N 1
ATOM 4809 C CA . PRO A 1 666 ? -16.794 -3.592 10.241 1.00 77.06 666 PRO A CA 1
ATOM 4810 C C . PRO A 1 666 ? -17.687 -2.337 10.223 1.00 77.06 666 PRO A C 1
ATOM 4812 O O . PRO A 1 666 ? -18.795 -2.370 10.759 1.00 77.06 666 PRO A O 1
ATOM 4815 N N . PRO A 1 667 ? -17.266 -1.248 9.549 1.00 86.50 667 PRO A N 1
ATOM 4816 C CA . PRO A 1 667 ? -18.107 -0.066 9.389 1.00 86.50 667 PRO A CA 1
ATOM 4817 C C . PRO A 1 667 ? -19.286 -0.360 8.448 1.00 86.50 667 PRO A C 1
ATOM 4819 O O . PRO A 1 667 ? -19.182 -1.189 7.537 1.00 86.50 667 PRO A O 1
ATOM 4822 N N . ALA A 1 668 ? -20.386 0.372 8.636 1.00 90.25 668 ALA A N 1
ATOM 4823 C CA . ALA A 1 668 ? -21.558 0.304 7.765 1.00 90.25 668 ALA A CA 1
ATOM 4824 C C . ALA A 1 668 ? -21.236 0.745 6.323 1.00 90.25 668 ALA A C 1
ATOM 4826 O O . ALA A 1 668 ? -20.425 1.652 6.111 1.00 90.25 668 ALA A O 1
ATOM 4827 N N . ASP A 1 669 ? -21.933 0.180 5.333 1.00 89.44 669 ASP A N 1
ATOM 4828 C CA . ASP A 1 669 ? -21.672 0.452 3.909 1.00 89.44 669 ASP A CA 1
ATOM 4829 C C . ASP A 1 669 ? -21.819 1.927 3.535 1.00 89.44 669 ASP A C 1
ATOM 4831 O O . ASP A 1 669 ? -21.030 2.443 2.749 1.00 89.44 669 ASP A O 1
ATOM 4835 N N . GLY A 1 670 ? -22.748 2.654 4.166 1.00 93.56 670 GLY A N 1
ATOM 4836 C CA . GLY A 1 670 ? -22.879 4.100 3.961 1.00 93.56 670 GLY A CA 1
ATOM 4837 C C . GLY A 1 670 ? -21.619 4.891 4.345 1.00 93.56 670 GLY A C 1
ATOM 4838 O O . GLY A 1 670 ? -21.299 5.891 3.705 1.00 93.56 670 GLY A O 1
ATOM 4839 N N . VAL A 1 671 ? -20.866 4.430 5.353 1.00 95.12 671 VAL A N 1
ATOM 4840 C CA . VAL A 1 671 ? -19.581 5.035 5.744 1.00 95.12 671 VAL A CA 1
ATOM 4841 C C . VAL A 1 671 ? -18.489 4.665 4.743 1.00 95.12 671 VAL A C 1
ATOM 4843 O O . VAL A 1 671 ? -17.704 5.532 4.368 1.00 95.12 671 VAL A O 1
ATOM 4846 N N . ARG A 1 672 ? -18.458 3.417 4.257 1.00 91.81 672 ARG A N 1
ATOM 4847 C CA . ARG A 1 672 ? -17.502 2.982 3.221 1.00 91.81 672 ARG A CA 1
ATOM 4848 C C . ARG A 1 672 ? -17.704 3.736 1.906 1.00 91.81 672 ARG A C 1
ATOM 4850 O O . ARG A 1 672 ? -16.730 4.212 1.328 1.00 91.81 672 ARG A O 1
ATOM 4857 N N . ALA A 1 673 ? -18.958 3.939 1.505 1.00 95.19 673 ALA A N 1
ATOM 4858 C CA . ALA A 1 673 ? -19.320 4.747 0.347 1.00 95.19 673 ALA A CA 1
ATOM 4859 C C . ALA A 1 673 ? -18.836 6.194 0.486 1.00 95.19 673 ALA A C 1
ATOM 4861 O O . ALA A 1 673 ? -18.183 6.725 -0.415 1.00 95.19 673 ALA A O 1
ATOM 4862 N N . ARG A 1 674 ? -19.087 6.826 1.642 1.00 96.88 674 ARG A N 1
ATOM 4863 C CA . ARG A 1 674 ? -18.611 8.191 1.901 1.00 96.88 674 ARG A CA 1
ATOM 4864 C C . ARG A 1 674 ? -17.088 8.265 1.960 1.00 96.88 674 ARG A C 1
ATOM 4866 O O . ARG A 1 674 ? -16.520 9.217 1.439 1.00 96.88 674 ARG A O 1
ATOM 4873 N N . HIS A 1 675 ? -16.430 7.267 2.545 1.00 96.31 675 HIS A N 1
ATOM 4874 C CA . HIS A 1 675 ? -14.973 7.164 2.574 1.00 96.31 675 HIS A CA 1
ATOM 4875 C C . HIS A 1 675 ? -14.383 7.147 1.163 1.00 96.31 675 HIS A C 1
ATOM 4877 O O . HIS A 1 675 ? -13.521 7.968 0.856 1.00 96.31 675 HIS A O 1
ATOM 4883 N N . ALA A 1 676 ? -14.901 6.286 0.284 1.00 95.56 676 ALA A N 1
ATOM 4884 C CA . ALA A 1 676 ? -14.435 6.199 -1.093 1.00 95.56 676 ALA A CA 1
ATOM 4885 C C . ALA A 1 676 ? -14.685 7.498 -1.881 1.00 95.56 676 ALA A C 1
ATOM 4887 O O . ALA A 1 676 ? -13.787 7.976 -2.575 1.00 95.56 676 ALA A O 1
ATOM 4888 N N . ALA A 1 677 ? -15.857 8.120 -1.719 1.00 97.62 677 ALA A N 1
ATOM 4889 C CA . ALA A 1 677 ? -16.179 9.394 -2.364 1.00 97.62 677 ALA A CA 1
ATOM 4890 C C . ALA A 1 677 ? -15.283 10.549 -1.878 1.00 97.62 677 ALA A C 1
ATOM 4892 O O . ALA A 1 677 ? -14.713 11.279 -2.686 1.00 97.62 677 ALA A O 1
ATOM 4893 N N . VAL A 1 678 ? -15.097 10.684 -0.561 1.00 97.75 678 VAL A N 1
ATOM 4894 C CA . VAL A 1 678 ? -14.245 11.727 0.029 1.00 97.75 678 VAL A CA 1
ATOM 4895 C C . VAL A 1 678 ? -12.782 11.537 -0.366 1.00 97.75 678 VAL A C 1
ATOM 4897 O O . VAL A 1 678 ? -12.097 12.525 -0.640 1.00 97.75 678 VAL A O 1
ATOM 4900 N N . LEU A 1 679 ? -12.289 10.296 -0.414 1.00 95.75 679 LEU A N 1
ATOM 4901 C CA . LEU A 1 679 ? -10.930 10.027 -0.875 1.00 95.75 679 LEU A CA 1
ATOM 4902 C C . LEU A 1 679 ? -10.756 10.315 -2.364 1.00 95.75 679 LEU A C 1
ATOM 4904 O O . LEU A 1 679 ? -9.721 10.864 -2.730 1.00 95.75 679 LEU A O 1
ATOM 4908 N N . LEU A 1 680 ? -11.755 10.042 -3.208 1.00 98.06 680 LEU A N 1
ATOM 4909 C CA . LEU A 1 680 ? -11.710 10.450 -4.613 1.00 98.06 680 LEU A CA 1
ATOM 4910 C C . LEU A 1 680 ? -11.554 11.972 -4.754 1.00 98.06 680 LEU A C 1
ATOM 4912 O O . LEU A 1 680 ? -10.734 12.421 -5.554 1.00 98.06 680 LEU A O 1
ATOM 4916 N N . ASP A 1 681 ? -12.282 12.767 -3.966 1.00 97.38 681 ASP A N 1
ATOM 4917 C CA . ASP A 1 681 ? -12.128 14.229 -3.975 1.00 97.38 681 ASP A CA 1
ATOM 4918 C C . ASP A 1 681 ? -10.713 14.647 -3.552 1.00 97.38 681 ASP A C 1
ATOM 4920 O O . ASP A 1 681 ? -10.073 15.459 -4.217 1.00 97.38 681 ASP A O 1
ATOM 4924 N N . VAL A 1 682 ? -10.188 14.036 -2.483 1.00 95.88 682 VAL A N 1
ATOM 4925 C CA . VAL A 1 682 ? -8.832 14.313 -1.987 1.00 95.88 682 VAL A CA 1
ATOM 4926 C C . VAL A 1 682 ? -7.762 13.959 -3.021 1.00 95.88 682 VAL A C 1
ATOM 4928 O O . VAL A 1 682 ? -6.820 14.731 -3.199 1.00 95.88 682 VAL A O 1
ATOM 4931 N N . VAL A 1 683 ? -7.894 12.823 -3.709 1.00 96.88 683 VAL A N 1
ATOM 4932 C CA . VAL A 1 683 ? -6.951 12.412 -4.759 1.00 96.88 683 VAL A CA 1
ATOM 4933 C C . VAL A 1 683 ? -7.039 13.340 -5.956 1.00 96.88 683 VAL A C 1
ATOM 4935 O O . VAL A 1 683 ? -6.004 13.725 -6.475 1.00 96.88 683 VAL A O 1
ATOM 4938 N N . ARG A 1 684 ? -8.238 13.754 -6.376 1.00 96.12 684 ARG A N 1
ATOM 4939 C CA . ARG A 1 684 ? -8.402 14.707 -7.486 1.00 96.12 684 ARG A CA 1
ATOM 4940 C C . ARG A 1 684 ? -7.770 16.061 -7.188 1.00 96.12 684 ARG A C 1
ATOM 4942 O O . ARG A 1 684 ? -7.195 16.676 -8.082 1.00 96.12 684 ARG A O 1
ATOM 4949 N N . ASP A 1 685 ? -7.887 16.534 -5.952 1.00 95.94 685 ASP A N 1
ATOM 4950 C CA . ASP A 1 685 ? -7.233 17.771 -5.527 1.00 95.94 685 ASP A CA 1
ATOM 4951 C C . ASP A 1 685 ? -5.707 17.613 -5.496 1.00 95.94 685 ASP A C 1
ATOM 4953 O O . ASP A 1 685 ? -4.992 18.502 -5.958 1.00 95.94 685 ASP A O 1
ATOM 4957 N N . ALA A 1 686 ? -5.208 16.474 -5.005 1.00 95.62 686 ALA A N 1
ATOM 4958 C CA . ALA A 1 686 ? -3.780 16.174 -4.999 1.00 95.62 686 ALA A CA 1
ATOM 4959 C C . ALA A 1 686 ? -3.215 16.024 -6.421 1.00 95.62 686 ALA A C 1
ATOM 4961 O O . ALA A 1 686 ? -2.197 16.632 -6.724 1.00 95.62 686 ALA A O 1
ATOM 4962 N N . ASP A 1 687 ? -3.898 15.301 -7.309 1.00 94.44 687 ASP A N 1
ATOM 4963 C CA . ASP A 1 687 ? -3.534 15.139 -8.720 1.00 94.44 687 ASP A CA 1
ATOM 4964 C C . ASP A 1 687 ? -3.449 16.499 -9.431 1.00 94.44 687 ASP A C 1
ATOM 4966 O O . ASP A 1 687 ? -2.453 16.808 -10.087 1.00 94.44 687 ASP A O 1
ATOM 4970 N N . ARG A 1 688 ? -4.423 17.395 -9.214 1.00 94.00 688 ARG A N 1
ATOM 4971 C CA . ARG A 1 688 ? -4.333 18.780 -9.711 1.00 94.00 688 ARG A CA 1
ATOM 4972 C C . ARG A 1 688 ? -3.115 19.522 -9.151 1.00 94.00 688 ARG A C 1
ATOM 4974 O O . ARG A 1 688 ? -2.447 20.228 -9.900 1.00 94.00 688 ARG A O 1
ATOM 4981 N N . ALA A 1 689 ? -2.801 19.349 -7.869 1.00 94.44 689 ALA A N 1
ATOM 4982 C CA . ALA A 1 689 ? -1.645 19.983 -7.235 1.00 94.44 689 ALA A CA 1
ATOM 4983 C C . ALA A 1 689 ? -0.286 19.433 -7.716 1.00 94.44 689 ALA A C 1
ATOM 4985 O O . ALA A 1 689 ? 0.694 20.174 -7.670 1.00 94.44 689 ALA A O 1
ATOM 4986 N N . LEU A 1 690 ? -0.221 18.205 -8.256 1.00 94.81 690 LEU A N 1
ATOM 4987 C CA . LEU A 1 690 ? 0.996 17.660 -8.887 1.00 94.81 690 LEU A CA 1
ATOM 4988 C C . LEU A 1 690 ? 1.457 18.474 -10.113 1.00 94.81 690 LEU A C 1
ATOM 4990 O O . LEU A 1 690 ? 2.593 18.339 -10.554 1.00 94.81 690 LEU A O 1
ATOM 4994 N N . ARG A 1 691 ? 0.588 19.306 -10.702 1.00 90.00 691 ARG A N 1
ATOM 4995 C CA . ARG A 1 691 ? 0.865 20.129 -11.899 1.00 90.00 691 ARG A CA 1
ATOM 4996 C C . ARG A 1 691 ? 1.429 21.518 -11.569 1.00 90.00 691 ARG A C 1
ATOM 4998 O O . ARG A 1 691 ? 1.409 22.405 -12.416 1.00 90.00 691 ARG A O 1
ATOM 5005 N N . GLY A 1 692 ? 1.880 21.737 -10.334 1.00 89.81 692 GLY A N 1
ATOM 5006 C CA . GLY A 1 692 ? 2.394 23.030 -9.890 1.00 89.81 692 GLY A CA 1
ATOM 5007 C C . GLY A 1 692 ? 3.267 22.935 -8.635 1.00 89.81 692 GLY A C 1
ATOM 5008 O O . GLY A 1 692 ? 3.712 21.848 -8.267 1.00 89.81 692 GLY A O 1
ATOM 5009 N N . PRO A 1 693 ? 3.505 24.058 -7.935 1.00 89.44 693 PRO A N 1
ATOM 5010 C CA . PRO A 1 693 ? 4.480 24.124 -6.845 1.00 89.44 693 PRO A CA 1
ATOM 5011 C C . PRO A 1 693 ? 4.080 23.323 -5.596 1.00 89.44 693 PRO A C 1
ATOM 5013 O O . PRO A 1 693 ? 4.931 23.068 -4.756 1.00 89.44 693 PRO A O 1
ATOM 5016 N N . GLY A 1 694 ? 2.809 22.920 -5.471 1.00 90.75 694 GLY A N 1
ATOM 5017 C CA . GLY A 1 694 ? 2.316 22.072 -4.376 1.00 90.75 694 GLY A CA 1
ATOM 5018 C C . GLY A 1 694 ? 2.539 20.570 -4.588 1.00 90.75 694 GLY A C 1
ATOM 5019 O O . GLY A 1 694 ? 1.987 19.760 -3.840 1.00 90.75 694 GLY A O 1
ATOM 5020 N N . GLU A 1 695 ? 3.289 20.181 -5.622 1.00 94.69 695 GLU A N 1
ATOM 5021 C CA . GLU A 1 695 ? 3.625 18.787 -5.908 1.00 94.69 695 GLU A CA 1
ATOM 5022 C C . GLU A 1 695 ? 4.260 18.042 -4.717 1.00 94.69 695 GLU A C 1
ATOM 5024 O O . GLU A 1 695 ? 3.789 16.933 -4.438 1.00 94.69 695 GLU A O 1
ATOM 5029 N N . PRO A 1 696 ? 5.256 18.588 -3.981 1.00 92.19 696 PRO A N 1
ATOM 5030 C CA . PRO A 1 696 ? 5.879 17.866 -2.871 1.00 92.19 696 PRO A CA 1
ATOM 5031 C C . PRO A 1 696 ? 4.856 17.466 -1.797 1.00 92.19 696 PRO A C 1
ATOM 5033 O O . PRO A 1 696 ? 4.786 16.305 -1.380 1.00 92.19 696 PRO A O 1
ATOM 5036 N N . GLU A 1 697 ? 3.996 18.401 -1.382 1.00 90.38 697 GLU A N 1
ATOM 5037 C CA . GLU A 1 697 ? 2.957 18.150 -0.386 1.00 90.38 697 GLU A CA 1
ATOM 5038 C C . GLU A 1 697 ? 1.879 17.199 -0.912 1.00 90.38 697 GLU A C 1
ATOM 5040 O O . GLU A 1 697 ? 1.403 16.333 -0.169 1.00 90.38 697 GLU A O 1
ATOM 5045 N N . ALA A 1 698 ? 1.493 17.337 -2.184 1.00 93.88 698 ALA A N 1
ATOM 5046 C CA . ALA A 1 698 ? 0.511 16.471 -2.824 1.00 93.88 698 ALA A CA 1
ATOM 5047 C C . ALA A 1 698 ? 1.002 15.019 -2.900 1.00 93.88 698 ALA A C 1
ATOM 5049 O O . ALA A 1 698 ? 0.272 14.096 -2.532 1.00 93.88 698 ALA A O 1
ATOM 5050 N N . ARG A 1 699 ? 2.259 14.811 -3.297 1.00 92.00 699 ARG A N 1
ATOM 5051 C CA . ARG A 1 699 ? 2.881 13.488 -3.423 1.00 92.00 699 ARG A CA 1
ATOM 5052 C C . ARG A 1 699 ? 3.083 12.820 -2.065 1.00 92.00 699 ARG A C 1
ATOM 5054 O O . ARG A 1 699 ? 2.751 11.641 -1.903 1.00 92.00 699 ARG A O 1
ATOM 5061 N N . ALA A 1 700 ? 3.518 13.581 -1.058 1.00 86.81 700 ALA A N 1
ATOM 5062 C CA . ALA A 1 700 ? 3.590 13.105 0.322 1.00 86.81 700 ALA A CA 1
ATOM 5063 C C . ALA A 1 700 ? 2.205 12.697 0.856 1.00 86.81 700 ALA A C 1
ATOM 5065 O O . ALA A 1 700 ? 2.065 11.659 1.508 1.00 86.81 700 ALA A O 1
ATOM 5066 N N . ARG A 1 701 ? 1.162 13.475 0.537 1.00 87.44 701 ARG A N 1
ATOM 5067 C CA . ARG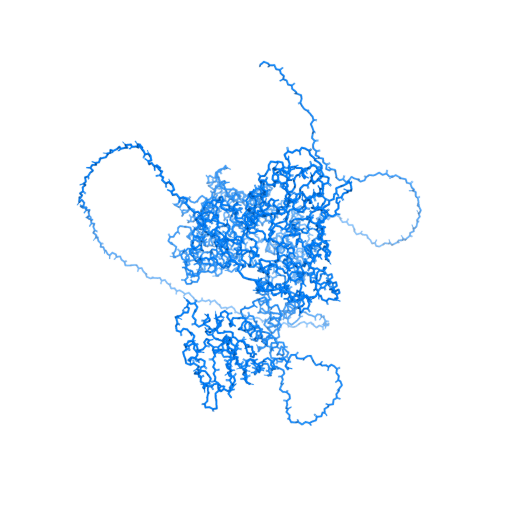 A 1 701 ? -0.222 13.178 0.925 1.00 87.44 701 ARG A CA 1
ATOM 5068 C C . ARG A 1 701 ? -0.767 11.917 0.251 1.00 87.44 701 ARG A C 1
ATOM 5070 O O . ARG A 1 701 ? -1.392 11.115 0.936 1.00 87.44 701 ARG A O 1
ATOM 5077 N N . LEU A 1 702 ? -0.536 11.724 -1.049 1.00 91.19 702 LEU A N 1
ATOM 5078 C CA . LEU A 1 702 ? -0.964 10.517 -1.773 1.00 91.19 702 LEU A CA 1
ATOM 5079 C C . LEU A 1 702 ? -0.273 9.259 -1.237 1.00 91.19 702 LEU A C 1
ATOM 5081 O O . LEU A 1 702 ? -0.940 8.262 -0.967 1.00 91.19 702 LEU A O 1
ATOM 5085 N N . THR A 1 703 ? 1.038 9.341 -0.995 1.00 83.00 703 THR A N 1
ATOM 5086 C CA . THR A 1 703 ? 1.822 8.243 -0.409 1.00 83.00 703 THR A CA 1
ATOM 5087 C C . THR A 1 703 ? 1.286 7.853 0.966 1.00 83.00 703 THR A C 1
ATOM 5089 O O . THR A 1 703 ? 1.159 6.673 1.285 1.00 83.00 703 THR A O 1
ATOM 5092 N N . GLU A 1 704 ? 0.950 8.848 1.785 1.00 81.50 704 GLU A N 1
ATOM 5093 C CA . GLU A 1 704 ? 0.398 8.620 3.114 1.00 81.50 704 GLU A CA 1
ATOM 5094 C C . GLU A 1 704 ? -0.997 7.993 3.082 1.00 81.50 704 GLU A C 1
ATOM 5096 O O . GLU A 1 704 ? -1.267 7.084 3.860 1.00 81.50 704 GLU A O 1
ATOM 5101 N N . LEU A 1 705 ? -1.871 8.463 2.190 1.00 87.00 705 LEU A N 1
ATOM 5102 C CA . LEU A 1 705 ? -3.246 7.975 2.081 1.00 87.00 705 LEU A CA 1
ATOM 5103 C C . LEU A 1 705 ? -3.350 6.624 1.376 1.00 87.00 705 LEU A C 1
ATOM 5105 O O . LEU A 1 705 ? -4.441 6.068 1.303 1.00 87.00 705 LEU A O 1
ATOM 5109 N N . LEU A 1 706 ? -2.254 6.082 0.847 1.00 81.19 706 LEU A N 1
ATOM 5110 C CA . LEU A 1 706 ? -2.296 4.891 0.012 1.00 81.19 706 LEU A CA 1
ATOM 5111 C C . LEU A 1 706 ? -2.970 3.665 0.664 1.00 81.19 706 LEU A C 1
ATOM 5113 O O . LEU A 1 706 ? -3.728 2.987 -0.035 1.00 81.19 706 LEU A O 1
ATOM 5117 N N . PRO A 1 707 ? -2.772 3.363 1.964 1.00 80.38 707 PRO A N 1
ATOM 5118 C CA . PRO A 1 707 ? -3.501 2.278 2.623 1.00 80.38 707 PRO A CA 1
ATOM 5119 C C . PRO A 1 707 ? -5.020 2.501 2.622 1.00 80.38 707 PRO A C 1
ATOM 5121 O O . PRO A 1 707 ? -5.782 1.595 2.288 1.00 80.38 707 PRO A O 1
ATOM 5124 N N . ASP A 1 708 ? -5.463 3.719 2.932 1.00 84.56 708 ASP A N 1
ATOM 5125 C CA . ASP A 1 708 ? -6.876 4.102 2.927 1.00 84.56 708 ASP A CA 1
ATOM 5126 C C . ASP A 1 708 ? -7.454 4.119 1.497 1.00 84.56 708 ASP A C 1
ATOM 5128 O O . ASP A 1 708 ? -8.580 3.672 1.271 1.00 84.56 708 ASP A O 1
ATOM 5132 N N . LEU A 1 709 ? -6.657 4.530 0.505 1.00 87.69 709 LEU A N 1
ATOM 5133 C CA . LEU A 1 709 ? -7.008 4.485 -0.916 1.00 87.69 709 LEU A CA 1
ATOM 5134 C C . LEU A 1 709 ? -7.182 3.063 -1.436 1.00 87.69 709 LEU A C 1
ATOM 5136 O O . LEU A 1 709 ? -8.098 2.823 -2.217 1.00 87.69 709 LEU A O 1
ATOM 5140 N N . ARG A 1 710 ? -6.360 2.115 -0.976 1.00 82.75 710 ARG A N 1
ATOM 5141 C CA . ARG A 1 710 ? -6.505 0.694 -1.316 1.00 82.75 710 ARG A CA 1
ATOM 5142 C C . ARG A 1 710 ? -7.825 0.138 -0.782 1.00 82.75 710 ARG A C 1
ATOM 5144 O O . ARG A 1 710 ? -8.541 -0.539 -1.514 1.00 82.75 710 ARG A O 1
ATOM 5151 N N . VAL A 1 711 ? -8.179 0.468 0.464 1.00 81.75 711 VAL A N 1
ATOM 5152 C CA . VAL A 1 711 ? -9.463 0.068 1.070 1.00 81.75 711 VAL A CA 1
ATOM 5153 C C . VAL A 1 711 ? -10.647 0.690 0.326 1.00 81.75 711 VAL A C 1
ATOM 5155 O O . VAL A 1 711 ? -11.617 -0.003 0.023 1.00 81.75 711 VAL A O 1
ATOM 5158 N N . ALA A 1 712 ? -10.573 1.983 0.003 1.00 88.19 712 ALA A N 1
ATOM 5159 C CA . ALA A 1 712 ? -11.611 2.667 -0.762 1.00 88.19 712 ALA A CA 1
ATOM 5160 C C . ALA A 1 712 ? -11.764 2.115 -2.182 1.00 88.19 712 ALA A C 1
ATOM 5162 O O . ALA A 1 712 ? -12.893 1.911 -2.624 1.00 88.19 712 ALA A O 1
ATOM 5163 N N . HIS A 1 713 ? -10.656 1.853 -2.878 1.00 91.50 713 HIS A N 1
ATOM 5164 C CA . HIS A 1 713 ? -10.673 1.287 -4.224 1.00 91.50 713 HIS A CA 1
ATOM 5165 C C . HIS A 1 713 ? -11.250 -0.127 -4.225 1.00 91.50 713 HIS A C 1
ATOM 5167 O O . HIS A 1 713 ? -12.170 -0.378 -4.989 1.00 91.50 713 HIS A O 1
ATOM 5173 N N . ALA A 1 714 ? -10.821 -1.012 -3.317 1.00 80.31 714 ALA A N 1
ATOM 5174 C CA . ALA A 1 714 ? -11.346 -2.378 -3.231 1.00 80.31 714 ALA A CA 1
ATOM 5175 C C . ALA A 1 714 ? -12.861 -2.416 -2.948 1.00 80.31 714 ALA A C 1
ATOM 5177 O O . ALA A 1 714 ? -13.602 -3.207 -3.540 1.00 80.31 714 ALA A O 1
ATOM 5178 N N . TRP A 1 715 ? -13.345 -1.531 -2.070 1.00 89.31 715 TRP A N 1
ATOM 5179 C CA . TRP A 1 715 ? -14.781 -1.379 -1.834 1.00 89.31 715 TRP A CA 1
ATOM 5180 C C . TRP A 1 715 ? -15.505 -0.842 -3.078 1.00 89.31 715 TRP A C 1
ATOM 5182 O O . TRP A 1 715 ? -16.539 -1.378 -3.472 1.00 89.31 715 TRP A O 1
ATOM 5192 N N . ALA A 1 716 ? -14.947 0.176 -3.737 1.00 92.38 716 ALA A N 1
ATOM 5193 C CA . ALA A 1 716 ? -15.526 0.749 -4.946 1.00 92.38 716 ALA A CA 1
ATOM 5194 C C . ALA A 1 716 ? -15.545 -0.256 -6.105 1.00 92.38 716 ALA A C 1
ATOM 5196 O O . ALA A 1 716 ? -16.558 -0.401 -6.768 1.00 92.38 716 ALA A O 1
ATOM 5197 N N . ALA A 1 717 ? -14.486 -1.033 -6.310 1.00 86.31 717 ALA A N 1
ATOM 5198 C CA . ALA A 1 717 ? -14.398 -2.024 -7.378 1.00 86.31 717 ALA A CA 1
ATOM 5199 C C . ALA A 1 717 ? -15.526 -3.067 -7.311 1.00 86.31 717 ALA A C 1
ATOM 5201 O O . ALA A 1 717 ? -15.939 -3.597 -8.335 1.00 86.31 717 ALA A O 1
ATOM 5202 N N . THR A 1 718 ? -16.037 -3.336 -6.108 1.00 86.19 718 THR A N 1
ATOM 5203 C CA . THR A 1 718 ? -17.118 -4.298 -5.867 1.00 86.19 718 THR A CA 1
ATOM 5204 C C . THR A 1 718 ? -18.512 -3.659 -5.833 1.00 86.19 718 THR A C 1
ATOM 5206 O O . THR A 1 718 ? -19.473 -4.319 -6.216 1.00 86.19 718 THR A O 1
ATOM 5209 N N . HIS A 1 719 ? -18.643 -2.396 -5.407 1.00 90.25 719 HIS A N 1
ATOM 5210 C CA . HIS A 1 719 ? -19.947 -1.753 -5.154 1.00 90.25 719 HIS A CA 1
ATOM 5211 C C . HIS A 1 719 ? -20.261 -0.549 -6.062 1.00 90.25 719 HIS A C 1
ATOM 5213 O O . HIS A 1 719 ? -21.429 -0.241 -6.286 1.00 90.25 719 HIS A O 1
ATOM 5219 N N . ASP A 1 720 ? -19.240 0.138 -6.577 1.00 94.75 720 ASP A N 1
ATOM 5220 C CA . ASP A 1 720 ? -19.326 1.282 -7.498 1.00 94.75 720 ASP A CA 1
ATOM 5221 C C . ASP A 1 720 ? -18.105 1.291 -8.453 1.00 94.75 720 ASP A C 1
ATOM 5223 O O . ASP A 1 720 ? -17.133 2.038 -8.242 1.00 94.75 720 ASP A O 1
ATOM 5227 N N . PRO A 1 721 ? -18.115 0.443 -9.504 1.00 95.06 721 PRO A N 1
ATOM 5228 C CA . PRO A 1 721 ? -16.997 0.334 -10.439 1.00 95.06 721 PRO A CA 1
ATOM 5229 C C . PRO A 1 721 ? -16.637 1.661 -11.124 1.00 95.06 721 PRO A C 1
ATOM 5231 O O . PRO A 1 721 ? -15.470 1.899 -11.427 1.00 95.06 721 PRO A O 1
ATOM 5234 N N . ASP A 1 722 ? -17.596 2.572 -11.323 1.00 96.56 722 ASP A N 1
ATOM 5235 C CA . ASP A 1 722 ? -17.334 3.901 -11.890 1.00 96.56 722 ASP A CA 1
ATOM 5236 C C . ASP A 1 722 ? -16.521 4.795 -10.947 1.00 96.56 722 ASP A C 1
ATOM 5238 O O . ASP A 1 722 ? -15.677 5.586 -11.386 1.00 96.56 722 ASP A O 1
ATOM 5242 N N . LEU A 1 723 ? -16.743 4.703 -9.635 1.00 97.12 723 LEU A N 1
ATOM 5243 C CA . LEU A 1 723 ? -15.881 5.351 -8.648 1.00 97.12 723 LEU A CA 1
ATOM 5244 C C . LEU A 1 723 ? -14.471 4.752 -8.669 1.00 97.12 723 LEU A C 1
ATOM 5246 O O . LEU A 1 723 ? -13.504 5.517 -8.679 1.00 97.12 723 LEU A O 1
ATOM 5250 N N . ALA A 1 724 ? -14.342 3.427 -8.758 1.00 94.00 724 ALA A N 1
ATOM 5251 C CA . ALA A 1 724 ? -13.040 2.765 -8.858 1.00 94.00 724 ALA A CA 1
ATOM 5252 C C . ALA A 1 724 ? -12.262 3.199 -10.114 1.00 94.00 724 ALA A C 1
ATOM 5254 O O . ALA A 1 724 ? -11.097 3.576 -10.002 1.00 94.00 724 ALA A O 1
ATOM 5255 N N . VAL A 1 725 ? -12.916 3.272 -11.282 1.00 98.00 725 VAL A N 1
ATOM 5256 C CA . VAL A 1 725 ? -12.324 3.808 -12.526 1.00 98.00 725 VAL A CA 1
ATOM 5257 C C . VAL A 1 725 ? -11.835 5.250 -12.335 1.00 98.00 725 VAL A C 1
ATOM 5259 O O . VAL A 1 725 ? -10.741 5.604 -12.779 1.00 98.00 725 VAL A O 1
ATOM 5262 N N . ARG A 1 726 ? -12.612 6.103 -11.651 1.00 98.12 726 ARG A N 1
ATOM 5263 C CA . ARG A 1 726 ? -12.217 7.496 -11.367 1.00 98.12 726 ARG A CA 1
ATOM 5264 C C . ARG A 1 726 ? -11.024 7.589 -10.410 1.00 98.12 726 ARG A C 1
ATOM 5266 O O . ARG A 1 726 ? -10.198 8.480 -10.603 1.00 98.12 726 ARG A O 1
ATOM 5273 N N . LEU A 1 727 ? -10.922 6.697 -9.421 1.00 97.50 727 LEU A N 1
ATOM 5274 C CA . LEU A 1 727 ? -9.745 6.587 -8.550 1.00 97.50 727 LEU A CA 1
ATOM 5275 C C . LEU A 1 727 ? -8.516 6.131 -9.342 1.00 97.50 727 LEU A C 1
ATOM 5277 O O . LEU A 1 727 ? -7.477 6.776 -9.248 1.00 97.50 727 LEU A O 1
ATOM 5281 N N . THR A 1 728 ? -8.645 5.087 -10.168 1.00 96.62 728 THR A N 1
ATOM 5282 C CA . THR A 1 728 ? -7.565 4.598 -11.041 1.00 96.62 728 THR A CA 1
ATOM 5283 C C . THR A 1 728 ? -7.035 5.710 -11.946 1.00 96.62 728 THR A C 1
ATOM 5285 O O . THR A 1 728 ? -5.826 5.916 -12.015 1.00 96.62 728 THR A O 1
ATOM 5288 N N . ARG A 1 729 ? -7.926 6.493 -12.571 1.00 97.25 729 ARG A N 1
ATOM 5289 C CA . ARG A 1 729 ? -7.545 7.656 -13.388 1.00 97.25 729 ARG A CA 1
ATOM 5290 C C . ARG A 1 729 ? -6.740 8.680 -12.594 1.00 97.25 729 ARG A C 1
ATOM 5292 O O . ARG A 1 729 ? -5.681 9.099 -13.042 1.00 97.25 729 ARG A O 1
ATOM 5299 N N . ALA A 1 730 ? -7.248 9.087 -11.433 1.00 96.94 730 ALA A N 1
ATOM 5300 C CA . ALA A 1 730 ? -6.643 10.156 -10.642 1.00 96.94 730 ALA A CA 1
ATOM 5301 C C . ALA A 1 730 ? -5.331 9.731 -9.950 1.00 96.94 730 ALA A C 1
ATOM 5303 O O . ALA A 1 730 ? -4.540 10.584 -9.563 1.00 96.94 730 ALA A O 1
ATOM 5304 N N . LEU A 1 731 ? -5.086 8.425 -9.798 1.00 96.81 731 LEU A N 1
ATOM 5305 C CA . LEU A 1 731 ? -3.843 7.882 -9.241 1.00 96.81 731 LEU A CA 1
ATOM 5306 C C . LEU A 1 731 ? -2.781 7.557 -10.296 1.00 96.81 731 LEU A C 1
ATOM 5308 O O . LEU A 1 731 ? -1.639 7.314 -9.912 1.00 96.81 731 LEU A O 1
ATOM 5312 N N . HIS A 1 732 ? -3.131 7.549 -11.587 1.00 96.44 732 HIS A N 1
ATOM 5313 C CA . HIS A 1 732 ? -2.266 7.072 -12.669 1.00 96.44 732 HIS A CA 1
ATOM 5314 C C . HIS A 1 732 ? -0.881 7.729 -12.653 1.00 96.44 732 HIS A C 1
ATOM 5316 O O . HIS A 1 732 ? 0.114 7.029 -12.481 1.00 96.44 732 HIS A O 1
ATOM 5322 N N . ARG A 1 733 ? -0.825 9.065 -12.748 1.00 93.69 733 ARG A N 1
ATOM 5323 C CA . ARG A 1 733 ? 0.438 9.814 -12.773 1.00 93.69 733 ARG A CA 1
ATOM 5324 C C . ARG A 1 733 ? 1.288 9.529 -11.539 1.00 93.69 733 ARG A C 1
ATOM 5326 O O . ARG A 1 733 ? 2.433 9.120 -11.662 1.00 93.69 733 ARG A O 1
ATOM 5333 N N . HIS A 1 734 ? 0.709 9.670 -10.343 1.00 94.56 734 HIS A N 1
ATOM 5334 C CA . HIS A 1 734 ? 1.432 9.380 -9.103 1.00 94.56 734 HIS A CA 1
ATOM 5335 C C . HIS A 1 734 ? 2.014 7.962 -9.108 1.00 94.56 734 HIS A C 1
ATOM 5337 O O . HIS A 1 734 ? 3.163 7.771 -8.721 1.00 94.56 734 HIS A O 1
ATOM 5343 N N . ALA A 1 735 ? 1.235 6.974 -9.554 1.00 89.56 735 ALA A N 1
ATOM 5344 C CA . ALA A 1 735 ? 1.668 5.589 -9.590 1.00 89.56 735 ALA A CA 1
ATOM 5345 C C . ALA A 1 735 ? 2.794 5.334 -10.607 1.00 89.56 735 ALA A C 1
ATOM 5347 O O . ALA A 1 735 ? 3.672 4.525 -10.312 1.00 89.56 735 ALA A O 1
ATOM 5348 N N . VAL A 1 736 ? 2.806 6.019 -11.754 1.00 88.81 736 VAL A N 1
ATOM 5349 C CA . VAL A 1 736 ? 3.914 5.968 -12.724 1.00 88.81 736 VAL A CA 1
ATOM 5350 C C . VAL A 1 736 ? 5.168 6.613 -12.133 1.00 88.81 736 VAL A C 1
ATOM 5352 O O . VAL A 1 736 ? 6.182 5.931 -11.979 1.00 88.81 736 VAL A O 1
ATOM 5355 N N . ASP A 1 737 ? 5.067 7.868 -11.692 1.00 89.12 737 ASP A N 1
ATOM 5356 C CA . ASP A 1 737 ? 6.188 8.673 -11.189 1.00 89.12 737 ASP A CA 1
ATOM 5357 C C . ASP A 1 737 ? 6.920 7.988 -10.020 1.00 89.12 737 ASP A C 1
ATOM 5359 O O . ASP A 1 737 ? 8.148 8.000 -9.922 1.00 89.12 737 ASP A O 1
ATOM 5363 N N . VAL A 1 738 ? 6.177 7.336 -9.115 1.00 84.50 738 VAL A N 1
ATOM 5364 C CA . VAL A 1 738 ? 6.754 6.644 -7.945 1.00 84.50 738 VAL A CA 1
ATOM 5365 C C . VAL A 1 738 ? 6.935 5.131 -8.141 1.00 84.50 738 VAL A C 1
ATOM 5367 O O . VAL A 1 738 ? 7.256 4.423 -7.182 1.00 84.50 738 VAL A O 1
ATOM 5370 N N . LEU A 1 739 ? 6.760 4.632 -9.372 1.00 75.44 739 LEU A N 1
ATOM 5371 C CA . LEU A 1 739 ? 6.940 3.230 -9.778 1.00 75.44 739 LEU A CA 1
ATOM 5372 C C . LEU A 1 739 ? 6.069 2.219 -9.004 1.00 75.44 739 LEU A C 1
ATOM 5374 O O . LEU A 1 739 ? 6.491 1.105 -8.684 1.00 75.44 739 LEU A O 1
ATOM 5378 N N . ARG A 1 740 ? 4.818 2.580 -8.707 1.00 75.19 740 ARG A N 1
ATOM 5379 C CA . ARG A 1 740 ? 3.833 1.734 -8.010 1.00 75.19 740 ARG A CA 1
ATOM 5380 C C . ARG A 1 740 ? 3.021 0.890 -8.984 1.00 75.19 740 ARG A C 1
ATOM 5382 O O . ARG A 1 740 ? 1.831 1.108 -9.211 1.00 75.19 740 ARG A O 1
ATOM 5389 N N . THR A 1 741 ? 3.677 -0.136 -9.525 1.00 71.50 741 THR A N 1
ATOM 5390 C CA . THR A 1 741 ? 3.059 -1.110 -10.445 1.00 71.50 741 THR A CA 1
ATOM 5391 C C . THR A 1 741 ? 1.931 -1.932 -9.810 1.00 71.50 741 THR A C 1
ATOM 5393 O O . THR A 1 741 ? 1.115 -2.506 -10.534 1.00 71.50 741 THR A O 1
ATOM 5396 N N . ASP A 1 742 ? 1.849 -1.984 -8.477 1.00 69.19 742 ASP A N 1
ATOM 5397 C CA . ASP A 1 742 ? 0.720 -2.570 -7.752 1.00 69.19 742 ASP A CA 1
ATOM 5398 C C . ASP A 1 742 ? -0.537 -1.696 -7.858 1.00 69.19 742 ASP A C 1
ATOM 5400 O O . ASP A 1 742 ? -1.619 -2.225 -8.092 1.00 69.19 742 ASP A O 1
ATOM 5404 N N . VAL A 1 743 ? -0.399 -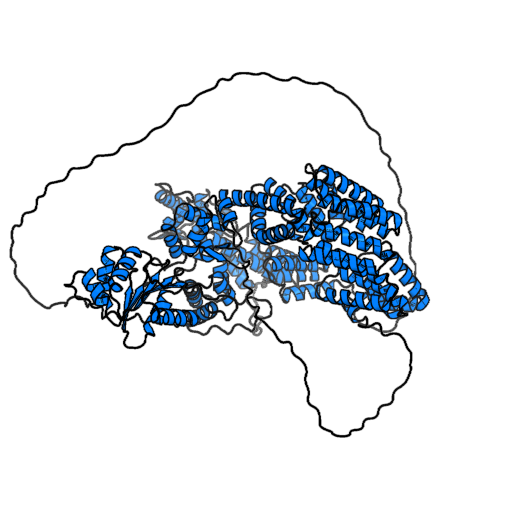0.368 -7.758 1.00 79.00 743 VAL A N 1
ATOM 5405 C CA . VAL A 1 743 ? -1.514 0.592 -7.882 1.00 79.00 743 VAL A CA 1
ATOM 5406 C C . VAL A 1 743 ? -2.060 0.614 -9.306 1.00 79.00 743 VAL A C 1
ATOM 5408 O O . VAL A 1 743 ? -3.272 0.596 -9.510 1.00 79.00 743 VAL A O 1
ATOM 5411 N N . LEU A 1 744 ? -1.170 0.558 -10.300 1.00 83.75 744 LEU A N 1
ATOM 5412 C CA . LEU A 1 744 ? -1.544 0.447 -11.714 1.00 83.75 744 LEU A CA 1
ATOM 5413 C C . LEU A 1 744 ? -2.273 -0.870 -12.055 1.00 83.75 744 LEU A C 1
ATOM 5415 O O . LEU A 1 744 ? -2.856 -0.981 -13.130 1.00 83.75 744 LEU A O 1
ATOM 5419 N N . ALA A 1 745 ? -2.234 -1.866 -11.162 1.00 77.88 745 ALA A N 1
ATOM 5420 C CA . ALA A 1 745 ? -2.863 -3.175 -11.338 1.00 77.88 745 ALA A CA 1
ATOM 5421 C C . ALA A 1 745 ? -4.134 -3.380 -10.513 1.00 77.88 745 ALA A C 1
ATOM 5423 O O . ALA A 1 745 ? -4.655 -4.496 -10.488 1.00 77.88 745 ALA A O 1
ATOM 5424 N N . TRP A 1 746 ? -4.619 -2.357 -9.807 1.00 84.12 746 TRP A N 1
ATOM 5425 C CA . TRP A 1 746 ? -5.805 -2.524 -8.978 1.00 84.12 746 TRP A CA 1
ATOM 5426 C C . TRP A 1 746 ? -7.020 -2.942 -9.826 1.00 84.12 746 TRP A C 1
ATOM 5428 O O . TRP A 1 746 ? -7.360 -2.249 -10.791 1.00 84.12 746 TRP A O 1
ATOM 5438 N N . PRO A 1 747 ? -7.673 -4.071 -9.492 1.00 73.75 747 PRO A N 1
ATOM 5439 C CA . PRO A 1 747 ? -8.707 -4.654 -10.333 1.00 73.75 747 PRO A CA 1
ATOM 5440 C C . PRO A 1 747 ? -10.003 -3.852 -10.248 1.00 73.75 747 PRO A C 1
ATOM 5442 O O . PRO A 1 747 ? -10.398 -3.404 -9.173 1.00 73.75 747 PRO A O 1
ATOM 5445 N N . VAL A 1 748 ? -10.707 -3.733 -11.372 1.00 90.62 748 VAL A N 1
ATOM 5446 C CA . VAL A 1 748 ? -12.068 -3.184 -11.419 1.00 90.62 748 VAL A CA 1
ATOM 5447 C C . VAL A 1 748 ? -12.966 -4.174 -12.167 1.00 90.62 748 VAL A C 1
ATOM 5449 O O . VAL A 1 748 ? -13.125 -4.044 -13.382 1.00 90.62 748 VAL A O 1
ATOM 5452 N N . PRO A 1 749 ? -13.501 -5.196 -11.471 1.00 78.69 749 PRO A N 1
ATOM 5453 C CA . PRO A 1 749 ? -14.285 -6.255 -12.097 1.00 78.69 749 PRO A CA 1
ATOM 5454 C C . PRO A 1 749 ? -15.466 -5.721 -12.913 1.00 78.69 749 PRO A C 1
ATOM 5456 O O . PRO A 1 749 ? -16.219 -4.863 -12.448 1.00 78.69 749 PRO A O 1
ATOM 5459 N N . GLY A 1 750 ? -15.630 -6.233 -14.133 1.00 88.19 750 GLY A N 1
ATOM 5460 C CA . GLY A 1 750 ? -16.690 -5.826 -15.061 1.00 88.19 750 GLY A CA 1
ATOM 5461 C C . GLY A 1 750 ? -16.462 -4.474 -15.746 1.00 88.19 750 GLY A C 1
ATOM 5462 O O . GLY A 1 750 ? -17.360 -3.988 -16.434 1.00 88.19 750 GLY A O 1
ATOM 5463 N N . ARG A 1 751 ? -15.298 -3.846 -15.538 1.00 94.06 751 ARG A N 1
ATOM 5464 C CA . ARG A 1 751 ? -14.852 -2.598 -16.185 1.00 94.06 751 ARG A CA 1
ATOM 5465 C C . ARG A 1 751 ? -13.380 -2.663 -16.588 1.00 94.06 751 ARG A C 1
ATOM 5467 O O . ARG A 1 751 ? -12.689 -1.644 -16.616 1.00 94.06 751 ARG A O 1
ATOM 5474 N N . GLU A 1 752 ? -12.892 -3.858 -16.901 1.00 90.31 752 GLU A N 1
ATOM 5475 C CA . GLU A 1 752 ? -11.518 -4.113 -17.341 1.00 90.31 752 GLU A CA 1
ATOM 5476 C C . GLU A 1 752 ? -11.184 -3.407 -18.665 1.00 90.31 752 GLU A C 1
ATOM 5478 O O . GLU A 1 752 ? -10.021 -3.116 -18.938 1.00 90.31 752 GLU A O 1
ATOM 5483 N N . ASP A 1 753 ? -12.206 -3.114 -19.467 1.00 93.62 753 ASP A N 1
ATOM 5484 C CA . ASP A 1 753 ? -12.148 -2.402 -20.742 1.00 93.62 753 ASP A CA 1
ATOM 5485 C C . ASP A 1 753 ? -12.267 -0.873 -20.600 1.00 93.62 753 ASP A C 1
ATOM 5487 O O . ASP A 1 753 ? -12.165 -0.146 -21.590 1.00 93.62 753 ASP A O 1
ATOM 5491 N N . ALA A 1 754 ? -12.461 -0.352 -19.383 1.00 97.56 754 ALA A N 1
ATOM 5492 C CA . ALA A 1 754 ? -12.543 1.084 -19.168 1.00 97.56 754 ALA A CA 1
ATOM 5493 C C . ALA A 1 754 ? -11.205 1.760 -19.545 1.00 97.56 754 ALA A C 1
ATOM 5495 O O . ALA A 1 754 ? -10.151 1.323 -19.074 1.00 97.56 754 ALA A O 1
ATOM 5496 N N . PRO A 1 755 ? -11.213 2.876 -20.303 1.00 98.25 755 PRO A N 1
ATOM 5497 C CA . PRO A 1 755 ? -9.991 3.522 -20.792 1.00 98.25 755 PRO A CA 1
ATOM 5498 C C . PRO A 1 755 ? -8.946 3.829 -19.715 1.00 98.25 755 PRO A C 1
ATOM 5500 O O . PRO A 1 755 ? -7.766 3.559 -19.914 1.00 98.25 755 PRO A O 1
ATOM 5503 N N . ALA A 1 756 ? -9.366 4.322 -18.545 1.00 97.75 756 ALA A N 1
ATOM 5504 C CA . ALA A 1 756 ? -8.453 4.597 -17.434 1.00 97.75 756 ALA A CA 1
ATOM 5505 C C . ALA A 1 756 ? -7.773 3.327 -16.886 1.00 97.75 756 ALA A C 1
ATOM 5507 O O . ALA A 1 756 ? -6.599 3.363 -16.521 1.00 97.75 756 ALA A O 1
ATOM 5508 N N . VAL A 1 757 ? -8.506 2.207 -16.832 1.00 97.38 757 VAL A N 1
ATOM 5509 C CA . VAL A 1 757 ? -7.993 0.908 -16.367 1.00 97.38 757 VAL A CA 1
ATOM 5510 C C . VAL A 1 757 ? -7.031 0.338 -17.404 1.00 97.38 757 VAL A C 1
ATOM 5512 O O . VAL A 1 757 ? -5.915 -0.045 -17.060 1.00 97.38 757 VAL A O 1
ATOM 5515 N N . LEU A 1 758 ? -7.412 0.363 -18.683 1.00 98.00 758 LEU A N 1
ATOM 5516 C CA . LEU A 1 758 ? -6.553 -0.064 -19.784 1.00 98.00 758 LEU A CA 1
ATOM 5517 C C . LEU A 1 758 ? -5.258 0.752 -19.858 1.00 98.00 758 LEU A C 1
ATOM 5519 O O . LEU A 1 758 ? -4.191 0.158 -19.993 1.00 98.00 758 LEU A O 1
ATOM 5523 N N . ALA A 1 759 ? -5.323 2.079 -19.709 1.00 97.88 759 ALA A N 1
ATOM 5524 C CA . ALA A 1 759 ? -4.143 2.943 -19.697 1.00 97.88 759 ALA A CA 1
ATOM 5525 C C . ALA A 1 759 ? -3.222 2.644 -18.500 1.00 97.88 759 ALA A C 1
ATOM 5527 O O . ALA A 1 759 ? -2.010 2.532 -18.673 1.00 97.88 759 ALA A O 1
ATOM 5528 N N . ALA A 1 760 ? -3.776 2.436 -17.298 1.00 94.94 760 ALA A N 1
ATOM 5529 C CA . ALA A 1 760 ? -2.993 2.037 -16.125 1.00 94.94 760 ALA A CA 1
ATOM 5530 C C . ALA A 1 760 ? -2.303 0.673 -16.322 1.00 94.94 760 ALA A C 1
ATOM 5532 O O . ALA A 1 760 ? -1.102 0.537 -16.079 1.00 94.94 760 ALA A O 1
ATOM 5533 N N . LEU A 1 761 ? -3.027 -0.319 -16.848 1.00 90.75 761 LEU A N 1
ATOM 5534 C CA . LEU A 1 761 ? -2.467 -1.632 -17.171 1.00 90.75 761 LEU A CA 1
ATOM 5535 C C . LEU A 1 761 ? -1.432 -1.567 -18.304 1.00 90.75 761 LEU A C 1
ATOM 5537 O O . LEU A 1 761 ? -0.476 -2.343 -18.296 1.00 90.75 761 LEU A O 1
ATOM 5541 N N . ALA A 1 762 ? -1.601 -0.657 -19.266 1.00 92.69 762 ALA A N 1
ATOM 5542 C CA . ALA A 1 762 ? -0.636 -0.420 -20.332 1.00 92.69 762 ALA A CA 1
ATOM 5543 C C . ALA A 1 762 ? 0.671 0.169 -19.781 1.00 92.69 762 ALA A C 1
ATOM 5545 O O . ALA A 1 762 ? 1.739 -0.368 -20.072 1.00 92.69 762 ALA A O 1
ATOM 5546 N N . ALA A 1 763 ? 0.585 1.186 -18.917 1.00 89.44 763 ALA A N 1
ATOM 5547 C CA . ALA A 1 763 ? 1.740 1.771 -18.236 1.00 89.44 763 ALA A CA 1
ATOM 5548 C C . ALA A 1 763 ? 2.468 0.736 -17.365 1.00 89.44 763 ALA A C 1
ATOM 5550 O O . ALA A 1 763 ? 3.687 0.598 -17.440 1.00 89.44 763 ALA A O 1
ATOM 5551 N N . ARG A 1 764 ? 1.730 -0.092 -16.612 1.00 85.88 764 ARG A N 1
ATOM 5552 C CA . ARG A 1 764 ? 2.325 -1.220 -15.881 1.00 85.88 764 ARG A CA 1
ATOM 5553 C C . ARG A 1 764 ? 3.050 -2.187 -16.815 1.00 85.88 764 ARG A C 1
ATOM 5555 O O . ARG A 1 764 ? 4.167 -2.596 -16.512 1.00 85.88 764 ARG A O 1
ATOM 5562 N N . ALA A 1 765 ? 2.405 -2.599 -17.905 1.00 74.75 765 ALA A N 1
ATOM 5563 C CA . ALA A 1 765 ? 2.992 -3.542 -18.849 1.00 74.75 765 ALA A CA 1
ATOM 5564 C C . ALA A 1 765 ? 4.286 -2.981 -19.458 1.00 74.75 765 ALA A C 1
ATOM 5566 O O . ALA A 1 765 ? 5.261 -3.721 -19.563 1.00 74.75 765 ALA A O 1
ATOM 5567 N N . LEU A 1 766 ? 4.317 -1.683 -19.776 1.00 79.31 766 LEU A N 1
ATOM 5568 C CA . LEU A 1 766 ? 5.509 -0.978 -20.240 1.00 79.31 766 LEU A CA 1
ATOM 5569 C C . LEU A 1 766 ? 6.629 -1.010 -19.188 1.00 79.31 766 LEU A C 1
ATOM 5571 O O . LEU A 1 766 ? 7.727 -1.469 -19.497 1.00 79.31 766 LEU A O 1
ATOM 5575 N N . LEU A 1 767 ? 6.334 -0.624 -17.941 1.00 72.62 767 LEU A N 1
ATOM 5576 C CA . LEU A 1 767 ? 7.296 -0.637 -16.827 1.00 72.62 767 LEU A CA 1
ATOM 5577 C C . LEU A 1 767 ? 7.838 -2.045 -16.516 1.00 72.62 767 LEU A C 1
ATOM 5579 O O . LEU A 1 767 ? 8.946 -2.188 -16.010 1.00 72.62 767 LEU A O 1
ATOM 5583 N N . GLN A 1 768 ? 7.073 -3.093 -16.832 1.00 68.50 768 GLN A N 1
ATOM 5584 C CA . GLN A 1 768 ? 7.479 -4.496 -16.692 1.00 68.50 768 GLN A CA 1
ATOM 5585 C C . GLN A 1 768 ? 8.154 -5.071 -17.952 1.00 68.50 768 GLN A C 1
ATOM 5587 O O . GLN A 1 768 ? 8.466 -6.258 -17.982 1.00 68.50 768 GLN A O 1
ATOM 5592 N N . GLY A 1 769 ? 8.344 -4.275 -19.008 1.00 61.34 769 GLY A N 1
ATOM 5593 C CA . GLY A 1 769 ? 8.967 -4.706 -20.264 1.00 61.34 769 GLY A CA 1
ATOM 5594 C C . GLY A 1 769 ? 8.058 -5.500 -21.217 1.00 61.34 769 GLY A C 1
ATOM 5595 O O . GLY A 1 769 ? 8.507 -5.935 -22.277 1.00 61.34 769 GLY A O 1
ATOM 5596 N N . HIS A 1 770 ? 6.768 -5.658 -20.912 1.00 68.62 770 HIS A N 1
ATOM 5597 C CA . HIS A 1 770 ? 5.789 -6.378 -21.737 1.00 68.62 770 HIS A CA 1
ATOM 5598 C C . HIS A 1 770 ? 5.244 -5.508 -22.885 1.00 68.62 770 HIS A C 1
ATOM 5600 O O . HIS A 1 770 ? 4.057 -5.168 -22.927 1.00 68.62 770 HIS A O 1
ATOM 5606 N N . ARG A 1 771 ? 6.103 -5.175 -23.855 1.00 74.12 771 ARG A N 1
ATOM 5607 C CA . ARG A 1 771 ? 5.824 -4.200 -24.932 1.00 74.12 771 ARG A CA 1
ATOM 5608 C C . ARG A 1 771 ? 4.550 -4.491 -25.733 1.00 74.12 771 ARG A C 1
ATOM 5610 O O . ARG A 1 771 ? 3.667 -3.642 -25.820 1.00 74.12 771 ARG A O 1
ATOM 5617 N N . GLY A 1 772 ? 4.388 -5.719 -26.234 1.00 65.69 772 GLY A N 1
ATOM 5618 C CA . GLY A 1 772 ? 3.199 -6.095 -27.016 1.00 65.69 772 GLY A CA 1
ATOM 5619 C C . GLY A 1 772 ? 1.894 -6.075 -26.206 1.00 65.69 772 GLY A C 1
ATOM 5620 O O . GLY A 1 772 ? 0.821 -5.828 -26.751 1.00 65.69 772 GLY A O 1
ATOM 5621 N N . GLY A 1 773 ? 1.972 -6.309 -24.892 1.00 75.81 773 GLY A N 1
ATOM 5622 C CA . GLY A 1 773 ? 0.829 -6.189 -23.988 1.00 75.81 773 GLY A CA 1
ATOM 5623 C C . GLY A 1 773 ? 0.486 -4.740 -23.638 1.00 75.81 773 GLY A C 1
ATOM 5624 O O . GLY A 1 773 ? -0.688 -4.455 -23.396 1.00 75.81 773 GLY A O 1
ATOM 5625 N N . ALA A 1 774 ? 1.485 -3.855 -23.615 1.00 80.50 774 ALA A N 1
ATOM 5626 C CA . ALA A 1 774 ? 1.324 -2.424 -23.387 1.00 80.50 774 ALA A CA 1
ATOM 5627 C C . ALA A 1 774 ? 0.682 -1.734 -24.598 1.00 80.50 774 ALA A C 1
ATOM 5629 O O . ALA A 1 774 ? -0.345 -1.079 -24.435 1.00 80.50 774 ALA A O 1
ATOM 5630 N N . ALA A 1 775 ? 1.209 -1.972 -25.808 1.00 86.69 775 ALA A N 1
ATOM 5631 C CA . ALA A 1 775 ? 0.720 -1.366 -27.050 1.00 86.69 775 ALA A CA 1
ATOM 5632 C C . ALA A 1 775 ? -0.783 -1.605 -27.257 1.00 86.69 775 ALA A C 1
ATOM 5634 O O . ALA A 1 775 ? -1.560 -0.656 -27.334 1.00 86.69 775 ALA A O 1
ATOM 5635 N N . ARG A 1 776 ? -1.212 -2.877 -27.223 1.00 92.19 776 ARG A N 1
ATOM 5636 C CA . ARG A 1 776 ? -2.625 -3.250 -27.420 1.00 92.19 776 ARG A CA 1
ATOM 5637 C C . ARG A 1 776 ? -3.561 -2.552 -26.435 1.00 92.19 776 ARG A C 1
ATOM 5639 O O . ARG A 1 776 ? -4.623 -2.081 -26.825 1.00 92.19 776 ARG A O 1
ATOM 5646 N N . ARG A 1 777 ? -3.181 -2.495 -25.154 1.00 95.81 777 ARG A N 1
ATOM 5647 C CA . ARG A 1 777 ? -4.013 -1.879 -24.111 1.00 95.81 777 ARG A CA 1
ATOM 5648 C C . ARG A 1 777 ? -4.066 -0.362 -24.250 1.00 95.81 777 ARG A C 1
ATOM 5650 O O . ARG A 1 777 ? -5.137 0.208 -24.079 1.00 95.81 777 ARG A O 1
ATOM 5657 N N . ALA A 1 778 ? -2.950 0.282 -24.588 1.00 97.00 778 ALA A N 1
ATOM 5658 C CA . ALA A 1 778 ? -2.914 1.722 -24.813 1.00 97.00 778 ALA A CA 1
ATOM 5659 C C . ALA A 1 778 ? -3.736 2.127 -26.050 1.00 97.00 778 ALA A C 1
ATOM 5661 O O . ALA A 1 778 ? -4.496 3.089 -25.988 1.00 97.00 778 ALA A O 1
ATOM 5662 N N . GLU A 1 779 ? -3.675 1.363 -27.144 1.00 97.75 779 GLU A N 1
ATOM 5663 C CA . GLU A 1 779 ? -4.513 1.592 -28.332 1.00 97.75 779 GLU A CA 1
ATOM 5664 C C . GLU A 1 779 ? -6.008 1.454 -28.017 1.00 97.75 779 GLU A C 1
ATOM 5666 O O . GLU A 1 779 ? -6.804 2.312 -28.399 1.00 97.75 779 GLU A O 1
ATOM 5671 N N . GLN A 1 780 ? -6.390 0.412 -27.271 1.00 97.38 780 GLN A N 1
ATOM 5672 C CA . GLN A 1 780 ? -7.771 0.217 -26.821 1.00 97.38 780 GLN A CA 1
ATOM 5673 C C . GLN A 1 780 ? -8.235 1.343 -25.888 1.00 97.38 780 GLN A C 1
ATOM 5675 O O . GLN A 1 780 ? -9.337 1.866 -26.059 1.00 97.38 780 GLN A O 1
ATOM 5680 N N . ALA A 1 781 ? -7.385 1.758 -24.942 1.00 98.06 781 ALA A N 1
ATOM 5681 C CA . ALA A 1 781 ? -7.667 2.884 -24.060 1.00 98.06 781 ALA A CA 1
ATOM 5682 C C . ALA A 1 781 ? -7.907 4.165 -24.866 1.00 98.06 781 ALA A C 1
ATOM 5684 O O . ALA A 1 781 ? -8.917 4.835 -24.670 1.00 98.06 781 ALA A O 1
ATOM 5685 N N . LEU A 1 782 ? -7.018 4.472 -25.813 1.00 98.12 782 LEU A N 1
ATOM 5686 C CA . LEU A 1 782 ? -7.106 5.661 -26.654 1.00 98.12 782 LEU A CA 1
ATOM 5687 C C . LEU A 1 782 ? -8.368 5.660 -27.525 1.00 98.12 782 LEU A C 1
ATOM 5689 O O . LEU A 1 782 ? -9.010 6.700 -27.660 1.00 98.12 782 LEU A O 1
ATOM 5693 N N . ALA A 1 783 ? -8.741 4.506 -28.084 1.00 97.44 783 ALA A N 1
ATOM 5694 C CA . ALA A 1 783 ? -9.946 4.361 -28.898 1.00 97.44 783 ALA A CA 1
ATOM 5695 C C . ALA A 1 783 ? -11.241 4.562 -28.089 1.00 97.44 783 ALA A C 1
ATOM 5697 O O . ALA A 1 783 ? -12.213 5.100 -28.618 1.00 97.44 783 ALA A O 1
ATOM 5698 N N . GLY A 1 784 ? -11.258 4.151 -26.816 1.00 95.31 784 GLY A N 1
ATOM 5699 C CA . GLY A 1 784 ? -12.420 4.278 -25.930 1.00 95.31 784 GLY A CA 1
ATOM 5700 C C . GLY A 1 784 ? -12.472 5.563 -25.091 1.00 95.31 784 GLY A C 1
ATOM 5701 O O . GLY A 1 784 ? -13.463 5.798 -24.398 1.00 95.31 784 GLY A O 1
ATOM 5702 N N . ALA A 1 785 ? -11.419 6.385 -25.092 1.00 95.94 785 ALA A N 1
ATOM 5703 C CA . ALA A 1 785 ? -11.254 7.486 -24.143 1.00 95.94 785 ALA A CA 1
ATOM 5704 C C . ALA A 1 785 ? -12.140 8.711 -24.439 1.00 95.94 785 ALA A C 1
ATOM 5706 O O . ALA A 1 785 ? -11.859 9.519 -25.329 1.00 95.94 785 ALA A O 1
ATOM 5707 N N . ALA A 1 786 ? -13.154 8.925 -23.595 1.00 93.75 786 ALA A N 1
ATOM 5708 C CA . ALA A 1 786 ? -13.929 10.169 -23.565 1.00 93.75 786 ALA A CA 1
ATOM 5709 C C . ALA A 1 786 ? -13.184 11.312 -22.842 1.00 93.75 786 ALA A C 1
ATOM 5711 O O . ALA A 1 786 ? -13.202 12.461 -23.289 1.00 93.75 786 ALA A O 1
ATOM 5712 N N . GLU A 1 787 ? -12.484 10.995 -21.751 1.00 95.50 787 GLU A N 1
ATOM 5713 C CA . GLU A 1 787 ? -11.754 11.961 -20.923 1.00 95.50 787 GLU A CA 1
ATOM 5714 C C . GLU A 1 787 ? -10.373 12.286 -21.509 1.00 95.50 787 GLU A C 1
ATOM 5716 O O . GLU A 1 787 ? -9.673 11.402 -22.005 1.00 95.50 787 GLU A O 1
ATOM 5721 N N . ALA A 1 788 ? -9.944 13.548 -21.406 1.00 96.19 788 ALA A N 1
ATOM 5722 C CA . ALA A 1 788 ? -8.629 13.971 -21.899 1.00 96.19 788 ALA A CA 1
ATOM 5723 C C . ALA A 1 788 ? -7.472 13.275 -21.165 1.00 96.19 788 ALA A C 1
ATOM 5725 O O . ALA A 1 788 ? -6.504 12.874 -21.801 1.00 96.19 788 ALA A O 1
ATOM 5726 N N . ALA A 1 789 ? -7.599 13.067 -19.850 1.00 95.88 789 ALA A N 1
ATOM 5727 C CA . ALA A 1 789 ? -6.583 12.376 -19.056 1.00 95.88 789 ALA A CA 1
ATOM 5728 C C . ALA A 1 789 ? -6.329 10.945 -19.560 1.00 95.88 789 ALA A C 1
ATOM 5730 O O . ALA A 1 789 ? -5.183 10.549 -19.719 1.00 95.88 789 ALA A O 1
ATOM 5731 N N . ASP A 1 790 ? -7.384 10.194 -19.899 1.00 97.50 790 ASP A N 1
ATOM 5732 C CA . ASP A 1 790 ? -7.235 8.820 -20.398 1.00 97.50 790 ASP A CA 1
ATOM 5733 C C . ASP A 1 790 ? -6.528 8.788 -21.761 1.00 97.50 790 ASP A C 1
ATOM 5735 O O . ASP A 1 790 ? -5.699 7.910 -22.004 1.00 97.50 790 ASP A O 1
ATOM 5739 N N . ARG A 1 791 ? -6.809 9.774 -22.633 1.00 98.31 791 ARG A N 1
ATOM 5740 C CA . ARG A 1 791 ? -6.085 9.940 -23.904 1.00 98.31 791 ARG A CA 1
ATOM 5741 C C . ARG A 1 791 ? -4.611 10.244 -23.668 1.00 98.31 791 ARG A C 1
ATOM 5743 O O . ARG A 1 791 ? -3.775 9.628 -24.316 1.00 98.31 791 ARG A O 1
ATOM 5750 N N . LEU A 1 792 ? -4.297 11.165 -22.757 1.00 98.44 792 LEU A N 1
ATOM 5751 C CA . LEU A 1 792 ? -2.920 11.548 -22.434 1.00 98.44 792 LEU A CA 1
ATOM 5752 C C . LEU A 1 792 ? -2.122 10.363 -21.878 1.00 98.44 792 LEU A C 1
ATOM 5754 O O . LEU A 1 792 ? -1.060 10.063 -22.413 1.00 98.44 792 LEU A O 1
ATOM 5758 N N . HIS A 1 793 ? -2.678 9.632 -20.908 1.00 98.00 793 HIS A N 1
ATOM 5759 C CA . HIS A 1 793 ? -2.051 8.437 -20.333 1.00 98.00 793 HIS A CA 1
ATOM 5760 C C . HIS A 1 793 ? -1.773 7.364 -21.400 1.00 98.00 793 HIS A C 1
ATOM 5762 O O . HIS A 1 793 ? -0.704 6.762 -21.442 1.00 98.00 793 HIS A O 1
ATOM 5768 N N . ALA A 1 794 ? -2.734 7.117 -22.296 1.00 98.38 794 ALA A N 1
ATOM 5769 C CA . ALA A 1 794 ? -2.560 6.147 -23.373 1.00 98.38 794 ALA A CA 1
ATOM 5770 C C . ALA A 1 794 ? -1.525 6.604 -24.416 1.00 98.38 794 ALA A C 1
ATOM 5772 O O . ALA A 1 794 ? -0.718 5.800 -24.883 1.00 98.38 794 ALA A O 1
ATOM 5773 N N . LEU A 1 795 ? -1.542 7.887 -24.789 1.00 98.56 795 LEU A N 1
ATOM 5774 C CA . LEU A 1 795 ? -0.600 8.456 -25.752 1.00 98.56 795 LEU A CA 1
ATOM 5775 C C . LEU A 1 795 ? 0.837 8.443 -25.230 1.00 98.56 795 LEU A C 1
ATOM 5777 O O . LEU A 1 795 ? 1.730 8.143 -26.015 1.00 98.56 795 LEU A O 1
ATOM 5781 N N . GLU A 1 796 ? 1.051 8.728 -23.945 1.00 97.75 796 GLU A N 1
ATOM 5782 C CA . GLU A 1 796 ? 2.362 8.646 -23.289 1.00 97.75 796 GLU A CA 1
ATOM 5783 C C . GLU A 1 796 ? 2.953 7.238 -23.421 1.00 97.75 796 GLU A C 1
ATOM 5785 O O . GLU A 1 796 ? 4.039 7.075 -23.971 1.00 97.75 796 GLU A O 1
ATOM 5790 N N . VAL A 1 797 ? 2.182 6.200 -23.074 1.00 96.19 797 VAL A N 1
ATOM 5791 C CA . VAL A 1 797 ? 2.629 4.804 -23.226 1.00 96.19 797 VAL A CA 1
ATOM 5792 C C . VAL A 1 797 ? 2.986 4.471 -24.681 1.00 96.19 797 VAL A C 1
ATOM 5794 O O . VAL A 1 797 ? 3.981 3.793 -24.936 1.00 96.19 797 VAL A O 1
ATOM 5797 N N . LEU A 1 798 ? 2.195 4.934 -25.655 1.00 98.06 798 LEU A N 1
ATOM 5798 C CA . LEU A 1 798 ? 2.481 4.703 -27.077 1.00 98.06 798 LEU A CA 1
ATOM 5799 C C . LEU A 1 798 ? 3.724 5.462 -27.556 1.00 98.06 798 LEU A C 1
ATOM 5801 O O . LEU A 1 798 ? 4.476 4.931 -28.376 1.00 98.06 798 LEU A O 1
ATOM 5805 N N . ALA A 1 799 ? 3.930 6.688 -27.072 1.00 97.00 799 ALA A N 1
ATOM 5806 C CA . ALA A 1 799 ? 5.081 7.512 -27.413 1.00 97.00 799 ALA A CA 1
ATOM 5807 C C . ALA A 1 799 ? 6.373 6.917 -26.835 1.00 97.00 799 ALA A C 1
ATOM 5809 O O . ALA A 1 799 ? 7.360 6.799 -27.563 1.00 97.00 799 ALA A O 1
ATOM 5810 N N . ASP A 1 800 ? 6.337 6.438 -25.589 1.00 91.12 800 ASP A N 1
ATOM 5811 C CA . ASP A 1 800 ? 7.441 5.711 -24.958 1.00 91.12 800 ASP A CA 1
ATOM 5812 C C . ASP A 1 800 ? 7.772 4.415 -25.700 1.00 91.12 800 ASP A C 1
ATOM 5814 O O . ASP A 1 800 ? 8.934 4.150 -26.001 1.00 91.12 800 ASP A O 1
ATOM 5818 N N . LEU A 1 801 ? 6.760 3.622 -26.074 1.00 88.06 801 LEU A N 1
ATOM 5819 C CA . LEU A 1 801 ? 6.966 2.421 -26.889 1.00 88.06 801 LEU A CA 1
ATOM 5820 C C . LEU A 1 801 ? 7.627 2.755 -28.228 1.00 88.06 801 LEU A C 1
ATOM 5822 O O . LEU A 1 801 ? 8.597 2.104 -28.610 1.00 88.06 801 LEU A O 1
ATOM 5826 N N . ALA A 1 802 ? 7.134 3.778 -28.929 1.00 91.81 802 ALA A N 1
ATOM 5827 C CA . ALA A 1 802 ? 7.717 4.212 -30.193 1.00 91.81 802 ALA A CA 1
ATOM 5828 C C . ALA A 1 802 ? 9.171 4.673 -30.021 1.00 91.81 802 ALA A C 1
ATOM 5830 O O . ALA A 1 802 ? 10.026 4.331 -30.842 1.00 91.81 802 ALA A O 1
ATOM 5831 N N . LEU A 1 803 ? 9.469 5.394 -28.937 1.00 87.62 803 LEU A N 1
ATOM 5832 C CA . LEU A 1 803 ? 10.821 5.828 -28.607 1.00 87.62 803 LEU A CA 1
ATOM 5833 C C . LEU A 1 803 ? 11.743 4.626 -28.349 1.00 87.62 803 LEU A C 1
ATOM 5835 O O . LEU A 1 803 ? 12.795 4.541 -28.982 1.00 87.62 803 LEU A O 1
ATOM 5839 N N . PHE A 1 804 ? 11.329 3.681 -27.495 1.00 81.38 804 PHE A N 1
ATOM 5840 C CA . PHE A 1 804 ? 12.093 2.478 -27.122 1.00 81.38 804 PHE A CA 1
ATOM 5841 C C . PHE A 1 804 ? 12.257 1.455 -28.253 1.00 81.38 804 PHE A C 1
ATOM 5843 O O . PHE A 1 804 ? 13.163 0.623 -28.213 1.00 81.38 804 PHE A O 1
ATOM 5850 N N . GLU A 1 805 ? 11.379 1.482 -29.252 1.00 81.69 805 GLU A N 1
ATOM 5851 C CA . GLU A 1 805 ? 11.468 0.651 -30.458 1.00 81.69 805 GLU A CA 1
ATOM 5852 C C . GLU A 1 805 ? 12.243 1.343 -31.591 1.00 81.69 805 GLU A C 1
ATOM 5854 O O . GLU A 1 805 ? 12.413 0.769 -32.666 1.00 81.69 805 GLU A O 1
ATOM 5859 N N . GLY A 1 806 ? 12.700 2.582 -31.384 1.00 81.06 806 GLY A N 1
ATOM 5860 C CA . GLY A 1 806 ? 13.406 3.362 -32.400 1.00 81.06 806 GLY A CA 1
ATOM 5861 C C . GLY A 1 806 ? 12.511 3.878 -33.536 1.00 81.06 806 GLY A C 1
ATOM 5862 O O . GLY A 1 806 ? 13.026 4.399 -34.532 1.00 81.06 806 GLY A O 1
ATOM 5863 N N . ARG A 1 807 ? 11.180 3.797 -33.393 1.00 89.69 807 ARG A N 1
ATOM 5864 C CA . ARG A 1 807 ? 10.180 4.381 -34.307 1.00 89.69 807 ARG A CA 1
ATOM 5865 C C . ARG A 1 807 ? 10.085 5.888 -34.081 1.00 89.69 807 ARG A C 1
ATOM 5867 O O . ARG A 1 807 ? 9.100 6.428 -33.587 1.00 89.69 807 ARG A O 1
ATOM 5874 N N . THR A 1 808 ? 11.163 6.581 -34.426 1.00 88.88 808 THR A N 1
ATOM 5875 C CA . THR A 1 808 ? 11.372 7.984 -34.055 1.00 88.88 808 THR A CA 1
ATOM 5876 C C . THR A 1 808 ? 10.365 8.953 -34.669 1.00 88.88 808 THR A C 1
ATOM 5878 O O . THR A 1 808 ? 10.027 9.940 -34.030 1.00 88.88 808 THR A O 1
ATOM 5881 N N . GLU A 1 809 ? 9.872 8.692 -35.883 1.00 93.00 809 GLU A N 1
ATOM 5882 C CA . GLU A 1 809 ? 8.835 9.535 -36.501 1.00 93.00 809 GLU A CA 1
ATOM 5883 C C . GLU A 1 809 ? 7.503 9.417 -35.750 1.00 93.00 809 GLU A C 1
ATOM 5885 O O . GLU A 1 809 ? 6.886 10.434 -35.429 1.00 93.00 809 GLU A O 1
ATOM 5890 N N . ASP A 1 810 ? 7.123 8.192 -35.374 1.00 95.19 810 ASP A N 1
ATOM 5891 C CA . ASP A 1 810 ? 5.933 7.930 -34.565 1.00 95.19 810 ASP A CA 1
ATOM 5892 C C . ASP A 1 810 ? 6.051 8.573 -33.180 1.00 95.19 810 ASP A C 1
ATOM 5894 O O . ASP A 1 810 ? 5.102 9.204 -32.722 1.00 95.19 810 ASP A O 1
ATOM 5898 N N . ALA A 1 811 ? 7.216 8.474 -32.531 1.00 94.81 811 ALA A N 1
ATOM 5899 C CA . ALA A 1 811 ? 7.457 9.083 -31.222 1.00 94.81 811 ALA A CA 1
ATOM 5900 C C . ALA A 1 811 ? 7.282 10.613 -31.259 1.00 94.81 811 ALA A C 1
ATOM 5902 O O . ALA A 1 811 ? 6.614 11.184 -30.398 1.00 94.81 811 ALA A O 1
ATOM 5903 N N . VAL A 1 812 ? 7.811 11.286 -32.290 1.00 96.75 812 VAL A N 1
ATOM 5904 C CA . VAL A 1 812 ? 7.632 12.739 -32.481 1.00 96.75 812 VAL A CA 1
ATOM 5905 C C . VAL A 1 812 ? 6.170 13.086 -32.760 1.00 96.75 812 VAL A C 1
ATOM 5907 O O . VAL A 1 812 ? 5.643 14.039 -32.182 1.00 96.75 812 VAL A O 1
ATOM 5910 N N . ALA A 1 813 ? 5.497 12.320 -33.623 1.00 97.75 813 ALA A N 1
ATOM 5911 C CA . ALA A 1 813 ? 4.093 12.548 -33.951 1.00 97.75 813 ALA A CA 1
ATOM 5912 C C . ALA A 1 813 ? 3.182 12.359 -32.726 1.00 97.75 813 ALA A C 1
ATOM 5914 O O . ALA A 1 813 ? 2.292 13.176 -32.479 1.00 97.75 813 ALA A O 1
ATOM 5915 N N . LEU A 1 814 ? 3.420 11.313 -31.931 1.00 98.38 814 LEU A N 1
ATOM 5916 C CA . LEU A 1 814 ? 2.696 11.041 -30.691 1.00 98.38 814 LEU A CA 1
ATOM 5917 C C . LEU A 1 814 ? 2.982 12.113 -29.633 1.00 98.38 814 LEU A C 1
ATOM 5919 O O . LEU A 1 814 ? 2.029 12.637 -29.062 1.00 98.38 814 LEU A O 1
ATOM 5923 N N . GLY A 1 815 ? 4.237 12.533 -29.451 1.00 97.38 815 GLY A N 1
ATOM 5924 C CA . GLY A 1 815 ? 4.591 13.659 -28.577 1.00 97.38 815 GLY A CA 1
ATOM 5925 C C . GLY A 1 815 ? 3.873 14.959 -28.958 1.00 97.38 815 GLY A C 1
ATOM 5926 O O . GLY A 1 815 ? 3.289 15.632 -28.107 1.00 97.38 815 GLY A O 1
ATOM 5927 N N . GLY A 1 816 ? 3.799 15.267 -30.257 1.00 96.94 816 GLY A N 1
ATOM 5928 C CA . GLY A 1 816 ? 3.023 16.401 -30.767 1.00 96.94 816 GLY A CA 1
ATOM 5929 C C . GLY A 1 816 ? 1.525 16.302 -30.449 1.00 96.94 816 GLY A C 1
ATOM 5930 O O . GLY A 1 816 ? 0.907 17.302 -30.076 1.00 96.94 816 GLY A O 1
ATOM 5931 N N . ARG A 1 817 ? 0.943 15.097 -30.531 1.00 98.06 817 ARG A N 1
ATOM 5932 C CA . ARG A 1 817 ? -0.451 14.845 -30.123 1.00 98.06 817 ARG A CA 1
ATOM 5933 C C . ARG A 1 817 ? -0.647 15.026 -28.620 1.00 98.06 817 ARG A C 1
ATOM 5935 O O . ARG A 1 817 ? -1.622 15.665 -28.239 1.00 98.06 817 ARG A O 1
ATOM 5942 N N . ILE A 1 818 ? 0.273 14.532 -27.787 1.00 98.50 818 ILE A N 1
ATOM 5943 C CA . ILE A 1 818 ? 0.250 14.744 -26.330 1.00 98.50 818 ILE A CA 1
ATOM 5944 C C . ILE A 1 818 ? 0.252 16.246 -26.031 1.00 98.50 818 ILE A C 1
ATOM 5946 O O . ILE A 1 818 ? -0.636 16.729 -25.335 1.00 98.50 818 ILE A O 1
ATOM 5950 N N . ALA A 1 819 ? 1.188 17.007 -26.610 1.00 96.88 819 ALA A N 1
ATOM 5951 C CA . ALA A 1 819 ? 1.290 18.447 -26.377 1.00 96.88 819 ALA A CA 1
ATOM 5952 C C . ALA A 1 819 ? 0.026 19.208 -26.821 1.00 96.88 819 ALA A C 1
ATOM 5954 O O . ALA A 1 819 ? -0.414 20.132 -26.134 1.00 96.88 819 ALA A O 1
ATOM 5955 N N . ALA A 1 820 ? -0.580 18.812 -27.946 1.00 96.38 820 ALA A N 1
ATOM 5956 C CA . ALA A 1 820 ? -1.825 19.398 -28.430 1.00 96.38 820 ALA A CA 1
ATOM 5957 C C . ALA A 1 820 ? -3.013 19.073 -27.511 1.00 96.38 820 ALA A C 1
ATOM 5959 O O . ALA A 1 820 ? -3.740 19.983 -27.117 1.00 96.38 820 ALA A O 1
ATOM 5960 N N . GLU A 1 821 ? -3.217 17.808 -27.137 1.00 97.38 821 GLU A N 1
ATOM 5961 C CA . GLU A 1 821 ? -4.284 17.402 -26.208 1.00 97.38 821 GLU A CA 1
ATOM 5962 C C . GLU A 1 821 ? -4.118 18.082 -24.842 1.00 97.38 821 GLU A C 1
ATOM 5964 O O . GLU A 1 821 ? -5.076 18.635 -24.303 1.00 97.38 821 GLU A O 1
ATOM 5969 N N . ALA A 1 822 ? -2.891 18.130 -24.317 1.00 96.19 822 ALA A N 1
ATOM 5970 C CA . ALA A 1 822 ? -2.572 18.766 -23.044 1.00 96.19 822 ALA A CA 1
ATOM 5971 C C . ALA A 1 822 ? -2.840 20.277 -23.069 1.00 96.19 822 ALA A C 1
ATOM 5973 O O . ALA A 1 822 ? -3.373 20.831 -22.110 1.00 96.19 822 ALA A O 1
ATOM 5974 N N . GLN A 1 823 ? -2.552 20.945 -24.191 1.00 93.50 823 GLN A N 1
ATOM 5975 C CA . GLN A 1 823 ? -2.886 22.356 -24.379 1.00 93.50 823 GLN A CA 1
ATOM 5976 C C . GLN A 1 823 ? -4.404 22.597 -24.341 1.00 93.50 823 GLN A C 1
ATOM 5978 O O . GLN A 1 823 ? -4.843 23.563 -23.718 1.00 93.50 823 GLN A O 1
ATOM 5983 N N . HIS A 1 824 ? -5.207 21.732 -24.971 1.00 94.31 824 HIS A N 1
ATOM 5984 C CA . HIS A 1 824 ? -6.671 21.833 -24.918 1.00 94.31 824 HIS A CA 1
ATOM 5985 C C . HIS A 1 824 ? -7.223 21.526 -23.519 1.00 94.31 824 HIS A C 1
ATOM 5987 O O . HIS A 1 824 ? -8.181 22.165 -23.086 1.00 94.31 824 HIS A O 1
ATOM 5993 N N . ALA A 1 825 ? -6.609 20.580 -22.806 1.00 93.31 825 ALA A N 1
ATOM 5994 C CA . ALA A 1 825 ? -6.983 20.194 -21.447 1.00 93.31 825 ALA A CA 1
ATOM 5995 C C . ALA A 1 825 ? -6.439 21.139 -20.356 1.00 93.31 825 ALA A C 1
ATOM 5997 O O . ALA A 1 825 ? -6.778 20.966 -19.187 1.00 93.31 825 ALA A O 1
ATOM 5998 N N . ALA A 1 826 ? -5.612 22.125 -20.726 1.00 92.50 826 ALA A N 1
ATOM 5999 C CA . ALA A 1 826 ? -4.861 22.981 -19.809 1.00 92.50 826 ALA A CA 1
ATOM 6000 C C . ALA A 1 826 ? -4.009 22.190 -18.790 1.00 92.50 826 ALA A C 1
ATOM 6002 O O . ALA A 1 826 ? -3.909 22.571 -17.624 1.00 92.50 826 ALA A O 1
ATOM 6003 N N . ASP A 1 827 ? -3.386 21.095 -19.239 1.00 93.81 827 ASP A N 1
ATOM 6004 C CA . ASP A 1 827 ? -2.486 20.263 -18.437 1.00 93.81 827 ASP A CA 1
ATOM 6005 C C . ASP A 1 827 ? -1.015 20.649 -18.708 1.00 93.81 827 ASP A C 1
ATOM 6007 O O . ASP A 1 827 ? -0.463 20.288 -19.753 1.00 93.81 827 ASP A O 1
ATOM 6011 N N . PRO A 1 828 ? -0.357 21.419 -17.818 1.00 91.38 828 PRO A N 1
ATOM 6012 C CA . PRO A 1 828 ? 1.005 21.892 -18.061 1.00 91.38 828 PRO A CA 1
ATOM 6013 C C . PRO A 1 828 ? 2.036 20.759 -18.027 1.00 91.38 828 PRO A C 1
ATOM 6015 O O . PRO A 1 828 ? 3.001 20.811 -18.786 1.00 91.38 828 PRO A O 1
ATOM 6018 N N . HIS A 1 829 ? 1.804 19.723 -17.216 1.00 94.44 829 HIS A N 1
ATOM 6019 C CA . HIS A 1 829 ? 2.717 18.592 -17.089 1.00 94.44 829 HIS A CA 1
ATOM 6020 C C . HIS A 1 829 ? 2.751 17.787 -18.385 1.00 94.44 829 HIS A C 1
ATOM 6022 O O . HIS A 1 829 ? 3.796 17.635 -19.010 1.00 94.44 829 HIS A O 1
ATOM 6028 N N . TYR A 1 830 ? 1.586 17.362 -18.876 1.00 96.19 830 TYR A N 1
ATOM 6029 C CA . TYR A 1 830 ? 1.539 16.608 -20.127 1.00 96.19 830 TYR A CA 1
ATOM 6030 C C . TYR A 1 830 ? 1.970 17.440 -21.341 1.00 96.19 830 TYR A C 1
ATOM 6032 O O . TYR A 1 830 ? 2.488 16.895 -22.315 1.00 96.19 830 TYR A O 1
ATOM 6040 N N . ARG A 1 831 ? 1.848 18.772 -21.284 1.00 95.69 831 ARG A N 1
ATOM 6041 C CA . ARG A 1 831 ? 2.426 19.646 -22.310 1.00 95.69 831 ARG A CA 1
ATOM 6042 C C . ARG A 1 831 ? 3.956 19.577 -22.317 1.00 95.69 831 ARG A C 1
ATOM 6044 O O . ARG A 1 831 ? 4.536 19.559 -23.399 1.00 95.69 831 ARG A O 1
ATOM 6051 N N . VAL A 1 832 ? 4.591 19.532 -21.146 1.00 96.06 832 VAL A N 1
ATOM 6052 C CA . VAL A 1 832 ? 6.041 19.325 -20.998 1.00 96.06 832 VAL A CA 1
ATOM 6053 C C . VAL A 1 832 ? 6.441 17.963 -21.556 1.00 96.06 832 VAL A C 1
ATOM 6055 O O . VAL A 1 832 ? 7.263 17.923 -22.468 1.00 96.06 832 VAL A O 1
ATOM 6058 N N . ILE A 1 833 ? 5.771 16.886 -21.129 1.00 96.25 833 ILE A N 1
ATOM 6059 C CA . ILE A 1 833 ? 6.017 15.518 -21.619 1.00 96.25 833 ILE A CA 1
ATOM 6060 C C . ILE A 1 833 ? 5.941 15.444 -23.152 1.00 96.25 833 ILE A C 1
ATOM 6062 O O . ILE A 1 833 ? 6.870 14.978 -23.810 1.00 96.25 833 ILE A O 1
ATOM 6066 N N . GLY A 1 834 ? 4.877 15.981 -23.758 1.00 96.56 834 GLY A N 1
ATOM 6067 C CA . GLY A 1 834 ? 4.721 15.972 -25.214 1.00 96.56 834 GLY A CA 1
ATOM 6068 C C . GLY A 1 834 ? 5.824 16.733 -25.967 1.00 96.56 834 GLY A C 1
ATOM 6069 O O . GLY A 1 834 ? 6.236 16.314 -27.049 1.00 96.56 834 GLY A O 1
ATOM 6070 N N . LEU A 1 835 ? 6.330 17.831 -25.393 1.00 96.31 835 LEU A N 1
ATOM 6071 C CA . LEU A 1 835 ? 7.409 18.645 -25.970 1.00 96.31 835 LEU A CA 1
ATOM 6072 C C . LEU A 1 835 ? 8.810 18.049 -25.755 1.00 96.31 835 LEU A C 1
ATOM 6074 O O . LEU A 1 835 ? 9.739 18.436 -26.468 1.00 96.31 835 LEU A O 1
ATOM 6078 N N . THR A 1 836 ? 8.964 17.101 -24.831 1.00 97.06 836 THR A N 1
ATOM 6079 C CA . THR A 1 836 ? 10.223 16.386 -24.596 1.00 97.06 836 THR A CA 1
ATOM 6080 C C . THR A 1 836 ? 10.558 15.424 -25.742 1.00 97.06 836 THR A C 1
ATOM 6082 O O . THR A 1 836 ? 11.708 15.392 -26.183 1.00 97.06 836 THR A O 1
ATOM 6085 N N . TYR A 1 837 ? 9.579 14.705 -26.314 1.00 96.38 837 TYR A N 1
ATOM 6086 C CA . TYR A 1 837 ? 9.851 13.713 -27.372 1.00 96.38 837 TYR A CA 1
ATOM 6087 C C . TYR A 1 837 ? 10.575 14.279 -28.609 1.00 96.38 837 TYR A C 1
ATOM 6089 O O . TYR A 1 837 ? 11.561 13.670 -29.028 1.00 96.38 837 TYR A O 1
ATOM 6097 N N . PRO A 1 838 ? 10.177 15.425 -29.207 1.00 94.56 838 PRO A N 1
ATOM 6098 C CA . PRO A 1 838 ? 10.913 16.004 -30.333 1.00 94.56 838 PRO A CA 1
ATOM 6099 C C . PRO A 1 838 ? 12.375 16.339 -30.015 1.00 94.56 838 PRO A C 1
ATOM 6101 O O . PRO A 1 838 ? 13.237 16.142 -30.872 1.00 94.56 838 PRO A O 1
ATOM 6104 N N . ALA A 1 839 ? 12.658 16.817 -28.800 1.00 93.94 839 ALA A N 1
ATOM 6105 C CA . ALA A 1 839 ? 14.014 17.148 -28.371 1.00 93.94 839 ALA A CA 1
ATOM 6106 C C . ALA A 1 839 ? 14.865 15.885 -28.169 1.00 93.94 839 ALA A C 1
ATOM 6108 O O . ALA A 1 839 ? 15.947 15.793 -28.748 1.00 93.94 839 ALA A O 1
ATOM 6109 N N . LEU A 1 840 ? 14.345 14.882 -27.448 1.00 92.75 840 LEU A N 1
ATOM 6110 C CA . LEU A 1 840 ? 15.040 13.606 -27.234 1.00 92.75 840 LEU A CA 1
ATOM 6111 C C . LEU A 1 840 ? 15.306 12.872 -28.549 1.00 92.75 840 LEU A C 1
ATOM 6113 O O . LEU A 1 840 ? 16.422 12.433 -28.803 1.00 92.75 840 LEU A O 1
ATOM 6117 N N . VAL A 1 841 ? 14.307 12.781 -29.431 1.00 91.81 841 VAL A N 1
ATOM 6118 C CA . VAL A 1 841 ? 14.477 12.126 -30.735 1.00 91.81 841 VAL A CA 1
ATOM 6119 C C . VAL A 1 841 ? 15.540 12.833 -31.577 1.00 91.81 841 VAL A C 1
ATOM 6121 O O . VAL A 1 841 ? 16.344 12.163 -32.227 1.00 91.81 841 VAL A O 1
ATOM 6124 N N . ALA A 1 842 ? 15.569 14.168 -31.581 1.00 89.94 842 ALA A N 1
ATOM 6125 C CA . ALA A 1 842 ? 16.594 14.916 -32.301 1.00 89.94 842 ALA A CA 1
ATOM 6126 C C . ALA A 1 842 ? 17.994 14.706 -31.700 1.00 89.94 842 ALA A C 1
ATOM 6128 O O . ALA A 1 842 ? 18.945 14.540 -32.465 1.00 89.94 842 ALA A O 1
ATOM 6129 N N . ALA A 1 843 ? 18.115 14.642 -30.370 1.00 88.56 843 ALA A N 1
ATOM 6130 C CA . ALA A 1 843 ? 19.366 14.322 -29.683 1.00 88.56 843 ALA A CA 1
ATOM 6131 C C . ALA A 1 843 ? 19.854 12.900 -30.021 1.00 88.56 843 ALA A C 1
ATOM 6133 O O . ALA A 1 843 ? 20.979 12.718 -30.482 1.00 88.56 843 ALA A O 1
ATOM 6134 N N . TYR A 1 844 ? 18.984 11.890 -29.920 1.00 85.88 844 TYR A N 1
ATOM 6135 C CA . TYR A 1 844 ? 19.319 10.487 -30.206 1.00 85.88 844 TYR A CA 1
ATOM 6136 C C . TYR A 1 844 ? 19.641 10.209 -31.679 1.00 85.88 844 TYR A C 1
ATOM 6138 O O . TYR A 1 844 ? 20.278 9.205 -31.996 1.00 85.88 844 TYR A O 1
ATOM 6146 N N . ARG A 1 845 ? 19.210 11.088 -32.590 1.00 84.00 845 ARG A N 1
ATOM 6147 C CA . ARG A 1 845 ? 19.526 11.035 -34.027 1.00 84.00 845 ARG A CA 1
ATOM 6148 C C . ARG A 1 845 ? 20.705 11.925 -34.425 1.00 84.00 845 ARG A C 1
ATOM 6150 O O . ARG A 1 845 ? 20.916 12.096 -35.624 1.00 84.00 845 ARG A O 1
ATOM 6157 N N . ASP A 1 846 ? 21.423 12.491 -33.455 1.00 83.62 846 ASP A N 1
ATOM 6158 C CA . ASP A 1 846 ? 22.573 13.377 -33.665 1.00 83.62 846 ASP A CA 1
ATOM 6159 C C . ASP A 1 846 ? 22.241 14.590 -34.558 1.00 83.62 846 ASP A C 1
ATOM 6161 O O . ASP A 1 846 ? 22.927 14.926 -35.523 1.00 83.62 846 ASP A O 1
ATOM 6165 N N . ARG A 1 847 ? 21.106 15.244 -34.270 1.00 88.06 847 ARG A N 1
ATOM 6166 C CA . ARG A 1 847 ? 20.629 16.448 -34.972 1.00 88.06 847 ARG A CA 1
ATOM 6167 C C . ARG A 1 847 ? 20.667 17.664 -34.038 1.00 88.06 847 ARG A C 1
ATOM 6169 O O . ARG A 1 847 ? 19.603 18.161 -33.661 1.00 88.06 847 ARG A O 1
ATOM 6176 N N . PRO A 1 848 ? 21.853 18.195 -33.690 1.00 88.00 848 PRO A N 1
ATOM 6177 C CA . PRO A 1 848 ? 22.016 19.179 -32.614 1.00 88.00 848 PRO A CA 1
ATOM 6178 C C . PRO A 1 848 ? 21.218 20.473 -32.832 1.00 88.00 848 PRO A C 1
ATOM 6180 O O . PRO A 1 848 ? 20.614 20.989 -31.900 1.00 88.00 848 PRO A O 1
ATOM 6183 N N . ILE A 1 849 ? 21.123 20.965 -34.074 1.00 90.50 849 ILE A N 1
ATOM 6184 C CA . ILE A 1 849 ? 20.339 22.175 -34.391 1.00 90.50 849 ILE A CA 1
ATOM 6185 C C . ILE A 1 849 ? 18.842 21.949 -34.137 1.00 90.50 849 ILE A C 1
ATOM 6187 O O . ILE A 1 849 ? 18.161 22.813 -33.587 1.00 90.50 849 ILE A O 1
ATOM 6191 N N . ALA A 1 850 ? 18.318 20.788 -34.538 1.00 91.25 850 ALA A N 1
ATOM 6192 C CA . ALA A 1 850 ? 16.913 20.451 -34.325 1.00 91.25 850 ALA A CA 1
ATOM 6193 C C . ALA A 1 850 ? 16.620 20.187 -32.841 1.00 91.25 850 ALA A C 1
ATOM 6195 O O . ALA A 1 850 ? 15.566 20.587 -32.350 1.00 91.25 850 ALA A O 1
ATOM 6196 N N . ALA A 1 851 ? 17.565 19.560 -32.136 1.00 91.69 851 ALA A N 1
ATOM 6197 C CA . ALA A 1 851 ? 17.484 19.283 -30.710 1.00 91.69 851 ALA A CA 1
ATOM 6198 C C . ALA A 1 851 ? 17.430 20.581 -29.891 1.00 91.69 851 ALA A C 1
ATOM 6200 O O . ALA A 1 851 ? 16.500 20.769 -29.110 1.00 91.69 851 ALA A O 1
ATOM 6201 N N . GLU A 1 852 ? 18.331 21.529 -30.164 1.00 92.94 852 GLU A N 1
ATOM 6202 C CA . GLU A 1 852 ? 18.346 22.841 -29.508 1.00 92.94 852 GLU A CA 1
ATOM 6203 C C . GLU A 1 852 ? 17.084 23.659 -29.830 1.00 92.94 852 GLU A C 1
ATOM 6205 O O . GLU A 1 852 ? 16.500 24.296 -28.953 1.00 92.94 852 GLU A O 1
ATOM 6210 N N . ALA A 1 853 ? 16.596 23.606 -31.076 1.00 92.12 853 ALA A N 1
ATOM 6211 C CA . ALA A 1 853 ? 15.355 24.279 -31.456 1.00 92.12 853 ALA A CA 1
ATOM 6212 C C . ALA A 1 853 ? 14.132 23.715 -30.709 1.00 92.12 853 ALA A C 1
ATOM 6214 O O . ALA A 1 853 ? 13.301 24.487 -30.220 1.00 92.12 853 ALA A O 1
ATOM 6215 N N . ALA A 1 854 ? 14.022 22.387 -30.594 1.00 93.12 854 ALA A N 1
ATOM 6216 C CA . ALA A 1 854 ? 12.955 21.727 -29.843 1.00 93.12 854 ALA A CA 1
ATOM 6217 C C . ALA A 1 854 ? 13.054 22.027 -28.338 1.00 93.12 854 ALA A C 1
ATOM 6219 O O . ALA A 1 854 ? 12.061 22.393 -27.706 1.00 93.12 854 ALA A O 1
ATOM 6220 N N . LEU A 1 855 ? 14.263 21.982 -27.779 1.00 95.19 855 LEU A N 1
ATOM 6221 C CA . LEU A 1 855 ? 14.530 22.326 -26.388 1.00 95.19 855 LEU A CA 1
ATOM 6222 C C . LEU A 1 855 ? 14.202 23.792 -26.075 1.00 95.19 855 LEU A C 1
ATOM 6224 O O . LEU A 1 855 ? 13.620 24.085 -25.035 1.00 95.19 855 LEU A O 1
ATOM 6228 N N . ALA A 1 856 ? 14.463 24.728 -26.990 1.00 93.06 856 ALA A N 1
ATOM 6229 C CA . ALA A 1 856 ? 14.057 26.126 -26.834 1.00 93.06 856 ALA A CA 1
ATOM 6230 C C . ALA A 1 856 ? 12.526 26.313 -26.811 1.00 93.06 856 ALA A C 1
ATOM 6232 O O . ALA A 1 856 ? 12.019 27.284 -26.238 1.00 93.06 856 ALA A O 1
ATOM 6233 N N . VAL A 1 857 ? 11.756 25.419 -27.441 1.00 94.00 857 VAL A N 1
ATOM 6234 C CA . VAL A 1 857 ? 10.290 25.390 -27.300 1.00 94.00 857 VAL A CA 1
ATOM 6235 C C . VAL A 1 857 ? 9.902 24.854 -25.922 1.00 94.00 857 VAL A C 1
ATOM 6237 O O . VAL A 1 857 ? 9.088 25.485 -25.246 1.00 94.00 857 VAL A O 1
ATOM 6240 N N . LEU A 1 858 ? 10.526 23.762 -25.472 1.00 94.25 858 LEU A N 1
ATOM 6241 C CA . LEU A 1 858 ? 10.302 23.184 -24.145 1.00 94.25 858 LEU A CA 1
ATOM 6242 C C . LEU A 1 858 ? 10.641 24.170 -23.010 1.00 94.25 858 LEU A C 1
ATOM 6244 O O . LEU A 1 858 ? 9.804 24.412 -22.142 1.00 94.25 858 LEU A O 1
ATOM 6248 N N . ARG A 1 859 ? 11.807 24.831 -23.059 1.00 94.56 859 ARG A N 1
ATOM 6249 C CA . ARG A 1 859 ? 12.232 25.860 -22.086 1.00 94.56 859 ARG A CA 1
ATOM 6250 C C . ARG A 1 859 ? 11.210 26.993 -21.947 1.00 94.56 859 ARG A C 1
ATOM 6252 O O . ARG A 1 859 ? 11.025 27.517 -20.857 1.00 94.56 859 ARG A O 1
ATOM 6259 N N . ARG A 1 860 ? 10.518 27.367 -23.031 1.00 92.31 860 ARG A N 1
ATOM 6260 C CA . ARG A 1 860 ? 9.455 28.394 -23.003 1.00 92.31 860 ARG A CA 1
ATOM 6261 C C . ARG A 1 860 ? 8.138 27.893 -22.409 1.00 92.31 860 ARG A C 1
ATOM 6263 O O . ARG A 1 860 ? 7.321 28.715 -22.001 1.00 92.31 860 ARG A O 1
ATOM 6270 N N . ALA A 1 861 ? 7.910 26.582 -22.391 1.00 87.81 861 ALA A N 1
ATOM 6271 C CA . ALA A 1 861 ? 6.717 25.976 -21.808 1.00 87.81 861 ALA A CA 1
ATOM 6272 C C . ALA A 1 861 ? 6.833 25.785 -20.284 1.00 87.81 861 ALA A C 1
ATOM 6274 O O . ALA A 1 861 ? 5.811 25.794 -19.601 1.00 87.81 861 ALA A O 1
ATOM 6275 N N . VAL A 1 862 ? 8.052 25.662 -19.749 1.00 90.38 862 VAL A N 1
ATOM 6276 C CA . VAL A 1 862 ? 8.306 25.469 -18.313 1.00 90.38 862 VAL A CA 1
ATOM 6277 C C . VAL A 1 862 ? 8.557 26.809 -17.628 1.00 90.38 862 VAL A C 1
ATOM 6279 O O . VAL A 1 862 ? 9.560 27.478 -17.863 1.00 90.38 862 VAL A O 1
ATOM 6282 N N . HIS A 1 863 ? 7.654 27.207 -16.734 1.00 84.19 863 HIS A N 1
ATOM 6283 C CA . HIS A 1 863 ? 7.847 28.417 -15.939 1.00 84.19 863 HIS A CA 1
ATOM 6284 C C . HIS A 1 863 ? 8.862 28.161 -14.804 1.00 84.19 863 HIS A C 1
ATOM 6286 O O . HIS A 1 863 ? 8.640 27.259 -14.001 1.00 84.19 863 HIS A O 1
ATOM 6292 N N . PRO A 1 864 ? 9.905 28.992 -14.616 1.00 71.56 864 PRO A N 1
ATOM 6293 C CA . PRO A 1 864 ? 10.995 28.705 -13.669 1.00 71.56 864 PRO A CA 1
ATOM 6294 C C . PRO A 1 864 ? 10.551 28.586 -12.199 1.00 71.56 864 PRO A C 1
ATOM 6296 O O . PRO A 1 864 ? 11.143 27.836 -11.430 1.00 71.56 864 PRO A O 1
ATOM 6299 N N . VAL A 1 865 ? 9.508 29.330 -11.808 1.00 68.06 865 VAL A N 1
ATOM 6300 C CA . VAL A 1 865 ? 8.982 29.358 -10.425 1.00 68.06 865 VAL A CA 1
ATOM 6301 C C . VAL A 1 865 ? 7.667 28.588 -10.229 1.00 68.06 865 VAL A C 1
ATOM 6303 O O . VAL A 1 865 ? 7.478 27.970 -9.190 1.00 68.06 865 VAL A O 1
ATOM 6306 N N . LEU A 1 866 ? 6.736 28.653 -11.186 1.00 76.88 866 LEU A N 1
ATOM 6307 C CA . LEU A 1 866 ? 5.373 28.128 -11.040 1.00 76.88 866 LEU A CA 1
ATOM 6308 C C . LEU A 1 866 ? 5.202 26.699 -11.573 1.00 76.88 866 LEU A C 1
ATOM 6310 O O . LEU A 1 866 ? 4.153 26.104 -11.340 1.00 76.88 866 LEU A O 1
ATOM 6314 N N . ALA A 1 867 ? 6.185 26.167 -12.304 1.00 85.38 867 ALA A N 1
ATOM 6315 C CA . ALA A 1 867 ? 6.138 24.786 -12.767 1.00 85.38 867 ALA A CA 1
ATOM 6316 C C . ALA A 1 867 ? 6.313 23.808 -11.601 1.00 85.38 867 ALA A C 1
ATOM 6318 O O . ALA A 1 867 ? 6.929 24.138 -10.581 1.00 85.38 867 ALA A O 1
ATOM 6319 N N . ALA A 1 868 ? 5.792 22.594 -11.770 1.00 93.19 868 ALA A N 1
ATOM 6320 C CA . ALA A 1 868 ? 6.065 21.522 -10.829 1.00 93.19 868 ALA A CA 1
ATOM 6321 C C . ALA A 1 868 ? 7.579 21.209 -10.812 1.00 93.19 868 ALA A C 1
ATOM 6323 O O . ALA A 1 868 ? 8.225 21.274 -11.865 1.00 93.19 868 ALA A O 1
ATOM 6324 N N . PRO A 1 869 ? 8.170 20.870 -9.653 1.00 93.88 869 PRO A N 1
ATOM 6325 C CA . PRO A 1 869 ? 9.525 20.330 -9.574 1.00 93.88 869 PRO A CA 1
ATOM 6326 C C . PRO A 1 869 ? 9.815 19.237 -10.612 1.00 93.88 869 PRO A C 1
ATOM 6328 O O . PRO A 1 869 ? 10.857 19.303 -11.261 1.00 93.88 869 PRO A O 1
ATOM 6331 N N . SER A 1 870 ? 8.880 18.311 -10.851 1.00 93.75 870 SER A N 1
ATOM 6332 C CA . SER A 1 870 ? 9.040 17.266 -11.873 1.00 93.75 870 SER A CA 1
ATOM 6333 C C . SER A 1 870 ? 9.089 17.819 -13.301 1.00 93.75 870 SER A C 1
ATOM 6335 O O . SER A 1 870 ? 9.845 17.318 -14.123 1.00 93.75 870 SER A O 1
ATOM 6337 N N . ASP A 1 871 ? 8.355 18.891 -13.615 1.00 95.06 871 ASP A N 1
ATOM 6338 C CA . ASP A 1 871 ? 8.402 19.521 -14.946 1.00 95.06 871 ASP A CA 1
ATOM 6339 C C . ASP A 1 871 ? 9.748 20.218 -15.189 1.00 95.06 871 ASP A C 1
ATOM 6341 O O . ASP A 1 871 ? 10.304 20.179 -16.288 1.00 95.06 871 ASP A O 1
ATOM 6345 N N . ARG A 1 872 ? 10.300 20.844 -14.142 1.00 95.44 872 ARG A N 1
ATOM 6346 C CA . ARG A 1 872 ? 11.655 21.411 -14.176 1.00 95.44 872 ARG A CA 1
ATOM 6347 C C . ARG A 1 872 ? 12.710 20.320 -14.310 1.00 95.44 872 ARG A C 1
ATOM 6349 O O . ARG A 1 872 ? 13.657 20.494 -15.070 1.00 95.44 872 ARG A O 1
ATOM 6356 N N . ALA A 1 873 ? 12.523 19.204 -13.613 1.00 96.06 873 ALA A N 1
ATOM 6357 C CA . ALA A 1 873 ? 13.389 18.044 -13.724 1.00 96.06 873 ALA A CA 1
ATOM 6358 C C . ALA A 1 873 ? 13.352 17.450 -15.142 1.00 96.06 873 ALA A C 1
ATOM 6360 O O . ALA A 1 873 ? 14.406 17.159 -15.696 1.00 96.06 873 ALA A O 1
ATOM 6361 N N . TRP A 1 874 ? 12.177 17.349 -15.776 1.00 96.69 874 TRP A N 1
ATOM 6362 C CA . TRP A 1 874 ? 12.045 16.909 -17.171 1.00 96.69 874 TRP A CA 1
ATOM 6363 C C . TRP A 1 874 ? 12.748 17.851 -18.150 1.00 96.69 874 TRP A C 1
ATOM 6365 O O . TRP A 1 874 ? 13.391 17.389 -19.096 1.00 96.69 874 TRP A O 1
ATOM 6375 N N . LEU A 1 875 ? 12.676 19.165 -17.920 1.00 97.19 875 LEU A N 1
ATOM 6376 C CA . LEU A 1 875 ? 13.439 20.130 -18.706 1.00 97.19 875 LEU A CA 1
ATOM 6377 C C . LEU A 1 875 ? 14.950 19.935 -18.534 1.00 97.19 875 LEU A C 1
ATOM 6379 O O . LEU A 1 875 ? 15.646 19.848 -19.540 1.00 97.19 875 LEU A O 1
ATOM 6383 N N . ALA A 1 876 ? 15.445 19.847 -17.297 1.00 97.50 876 ALA A N 1
ATOM 6384 C CA . ALA A 1 876 ? 16.867 19.639 -17.014 1.00 97.50 876 ALA A CA 1
ATOM 6385 C C . ALA A 1 876 ? 17.374 18.298 -17.576 1.00 97.50 876 ALA A C 1
ATOM 6387 O O . ALA A 1 876 ? 18.460 18.226 -18.146 1.00 97.50 876 ALA A O 1
ATOM 6388 N N . PHE A 1 877 ? 16.548 17.249 -17.507 1.00 97.69 877 PHE A N 1
ATOM 6389 C CA . PHE A 1 877 ? 16.826 15.956 -18.126 1.00 97.69 877 PHE A CA 1
ATOM 6390 C C . PHE A 1 877 ? 16.987 16.090 -19.643 1.00 97.69 877 PHE A C 1
ATOM 6392 O O . PHE A 1 877 ? 17.979 15.640 -20.213 1.00 97.69 877 PHE A O 1
ATOM 6399 N N . THR A 1 878 ? 16.031 16.762 -20.289 1.00 97.19 878 THR A N 1
ATOM 6400 C CA . THR A 1 878 ? 16.049 16.976 -21.740 1.00 97.19 878 THR A CA 1
ATOM 6401 C C . THR A 1 878 ? 17.238 17.847 -22.159 1.00 97.19 878 THR A C 1
ATOM 6403 O O . THR A 1 878 ? 17.871 17.563 -23.169 1.00 97.19 878 THR A O 1
ATOM 6406 N N . ASP A 1 879 ? 17.569 18.882 -21.383 1.00 96.62 879 ASP A N 1
ATOM 6407 C CA . ASP A 1 879 ? 18.748 19.732 -21.590 1.00 96.62 879 ASP A CA 1
ATOM 6408 C C . ASP A 1 879 ? 20.040 18.909 -21.546 1.00 96.62 879 ASP A C 1
ATOM 6410 O O . ASP A 1 879 ? 20.858 18.979 -22.463 1.00 96.62 879 ASP A O 1
ATOM 6414 N N . GLY A 1 880 ? 20.166 18.037 -20.543 1.00 95.62 880 GLY A N 1
ATOM 6415 C CA . GLY A 1 880 ? 21.280 17.106 -20.421 1.00 95.62 880 GLY A CA 1
ATOM 6416 C C . GLY A 1 880 ? 21.431 16.164 -21.617 1.00 95.62 880 GLY A C 1
ATOM 6417 O O . GLY A 1 880 ? 22.533 16.003 -22.138 1.00 95.62 880 GLY A O 1
ATOM 6418 N N . GLU A 1 881 ? 20.328 15.590 -22.097 1.00 93.56 881 GLU A N 1
ATOM 6419 C CA . GLU A 1 881 ? 20.319 14.710 -23.275 1.00 93.56 881 GLU A CA 1
ATOM 6420 C C . GLU A 1 881 ? 20.707 15.445 -24.569 1.00 93.56 881 GLU A C 1
ATOM 6422 O O . GLU A 1 881 ? 21.454 14.911 -25.390 1.00 93.56 881 GLU A O 1
ATOM 6427 N N . VAL A 1 882 ? 20.265 16.695 -24.749 1.00 93.81 882 VAL A N 1
ATOM 6428 C CA . VAL A 1 882 ? 20.658 17.522 -25.904 1.00 93.81 882 VAL A CA 1
ATOM 6429 C C . VAL A 1 882 ? 22.144 17.891 -25.849 1.00 93.81 882 VAL A C 1
ATOM 6431 O O . VAL A 1 882 ? 22.824 17.853 -26.876 1.00 93.81 882 VAL A O 1
ATOM 6434 N N . LEU A 1 883 ? 22.669 18.202 -24.661 1.00 92.94 883 LEU A N 1
ATOM 6435 C CA . LEU A 1 883 ? 24.072 18.571 -24.462 1.00 92.94 883 LEU A CA 1
ATOM 6436 C C . LEU A 1 883 ? 25.035 17.380 -24.550 1.00 92.94 883 LEU A C 1
ATOM 6438 O O . LEU A 1 883 ? 26.220 17.588 -24.808 1.00 92.94 883 LEU A O 1
ATOM 6442 N N . ALA A 1 884 ? 24.560 16.142 -24.379 1.00 87.06 884 ALA A N 1
ATOM 6443 C CA . ALA A 1 884 ? 25.405 14.949 -24.267 1.00 87.06 884 ALA A CA 1
ATOM 6444 C C . ALA A 1 884 ? 26.367 14.738 -25.453 1.00 87.06 884 ALA A C 1
ATOM 6446 O O . ALA A 1 884 ? 27.432 14.140 -25.282 1.00 87.06 884 ALA A O 1
ATOM 6447 N N . GLY A 1 885 ? 26.008 15.215 -26.650 1.00 79.50 885 GLY A N 1
ATOM 6448 C CA . GLY A 1 885 ? 26.855 15.143 -27.845 1.00 79.50 885 GLY A CA 1
ATOM 6449 C C . GLY A 1 885 ? 27.872 16.282 -27.989 1.00 79.50 885 GLY A C 1
ATOM 6450 O O . GLY A 1 885 ? 28.931 16.070 -28.574 1.00 79.50 885 GLY A O 1
ATOM 6451 N N . SER A 1 886 ? 27.577 17.478 -27.469 1.00 86.50 886 SER A N 1
ATOM 6452 C CA . SER A 1 886 ? 28.387 18.689 -27.687 1.00 86.50 886 SER A CA 1
ATOM 6453 C C . SER A 1 886 ? 29.205 19.120 -26.471 1.00 86.50 886 SER A C 1
ATOM 6455 O O . SER A 1 886 ? 30.328 19.591 -26.628 1.00 86.50 886 SER A O 1
ATOM 6457 N N . ASP A 1 887 ? 28.647 18.971 -25.269 1.00 89.25 887 ASP A N 1
ATOM 6458 C CA . ASP A 1 887 ? 29.280 19.321 -23.998 1.00 89.25 887 ASP A CA 1
ATOM 6459 C C . ASP A 1 887 ? 28.903 18.288 -22.916 1.00 89.25 887 ASP A C 1
ATOM 6461 O O . ASP A 1 887 ? 27.966 18.487 -22.136 1.00 89.25 887 ASP A O 1
ATOM 6465 N N . PRO A 1 888 ? 29.634 17.159 -22.842 1.00 85.94 888 PRO A N 1
ATOM 6466 C CA . PRO A 1 888 ? 29.364 16.104 -21.867 1.00 85.94 888 PRO A CA 1
ATOM 6467 C C . PRO A 1 888 ? 29.520 16.535 -20.399 1.00 85.94 888 PRO A C 1
ATOM 6469 O O . PRO A 1 888 ? 28.996 15.871 -19.504 1.00 85.94 888 PRO A O 1
ATOM 6472 N N . ALA A 1 889 ? 30.272 17.605 -20.118 1.00 86.62 889 ALA A N 1
ATOM 6473 C CA . ALA A 1 889 ? 30.422 18.112 -18.757 1.00 86.62 889 ALA A CA 1
ATOM 6474 C C . ALA A 1 889 ? 29.162 18.878 -18.334 1.00 86.62 889 ALA A C 1
ATOM 6476 O O . ALA A 1 889 ? 28.602 18.591 -17.274 1.00 86.62 889 ALA A O 1
ATOM 6477 N N . ALA A 1 890 ? 28.674 19.780 -19.193 1.00 92.06 890 ALA A N 1
ATOM 6478 C CA . ALA A 1 890 ? 27.408 20.475 -18.978 1.00 92.06 890 ALA A CA 1
ATOM 6479 C C . ALA A 1 890 ? 26.215 19.504 -18.960 1.00 92.06 890 ALA A C 1
ATOM 6481 O O . ALA A 1 890 ? 25.332 19.643 -18.116 1.00 92.06 890 ALA A O 1
ATOM 6482 N N . ALA A 1 891 ? 26.234 18.470 -19.809 1.00 92.62 891 ALA A N 1
ATOM 6483 C CA . ALA A 1 891 ? 25.217 17.421 -19.819 1.00 92.62 891 ALA A CA 1
ATOM 6484 C C . ALA A 1 891 ? 25.076 16.734 -18.453 1.00 92.62 891 ALA A C 1
ATOM 6486 O O . ALA A 1 891 ? 23.976 16.623 -17.919 1.00 92.62 891 ALA A O 1
ATOM 6487 N N . VAL A 1 892 ? 26.193 16.317 -17.845 1.00 90.56 892 VAL A N 1
ATOM 6488 C CA . VAL A 1 892 ? 26.172 15.670 -16.523 1.00 90.56 892 VAL A CA 1
ATOM 6489 C C . VAL A 1 892 ? 25.695 16.624 -15.428 1.00 90.56 892 VAL A C 1
ATOM 6491 O O . VAL A 1 892 ? 24.967 16.194 -14.536 1.00 90.56 892 VAL A O 1
ATOM 6494 N N . ALA A 1 893 ? 26.036 17.914 -15.501 1.00 93.31 893 ALA A N 1
ATOM 6495 C CA . ALA A 1 893 ? 25.525 18.904 -14.555 1.00 93.31 893 ALA A CA 1
ATOM 6496 C C . ALA A 1 893 ? 23.994 19.065 -14.654 1.00 93.31 893 ALA A C 1
ATOM 6498 O O . ALA A 1 893 ? 23.313 19.036 -13.630 1.00 93.31 893 ALA A O 1
ATOM 6499 N N . ALA A 1 894 ? 23.446 19.156 -15.870 1.00 96.19 894 ALA A N 1
ATOM 6500 C CA . ALA A 1 894 ? 22.001 19.248 -16.094 1.00 96.19 894 ALA A CA 1
ATOM 6501 C C . ALA A 1 894 ? 21.256 17.974 -15.644 1.00 96.19 894 ALA A C 1
ATOM 6503 O O . ALA A 1 894 ? 20.212 18.045 -14.995 1.00 96.19 894 ALA A O 1
ATOM 6504 N N . LEU A 1 895 ? 21.822 16.791 -15.906 1.00 95.19 895 LEU A N 1
ATOM 6505 C CA . LEU A 1 895 ? 21.259 15.511 -15.456 1.00 95.19 895 LEU A CA 1
ATOM 6506 C C . LEU A 1 895 ? 21.319 15.345 -13.930 1.00 95.19 895 LEU A C 1
ATOM 6508 O O . LEU A 1 895 ? 20.415 14.751 -13.336 1.00 95.19 895 LEU A O 1
ATOM 6512 N N . ALA A 1 896 ? 22.348 15.896 -13.280 1.00 92.81 896 ALA A N 1
ATOM 6513 C CA . ALA A 1 896 ? 22.426 15.952 -11.825 1.00 92.81 896 ALA A CA 1
ATOM 6514 C C . ALA A 1 896 ? 21.330 16.854 -11.238 1.00 92.81 896 ALA A C 1
ATOM 6516 O O . ALA A 1 896 ? 20.655 16.426 -10.302 1.00 92.81 896 ALA A O 1
ATOM 6517 N N . GLU A 1 897 ? 21.087 18.035 -11.821 1.00 96.19 897 GLU A N 1
ATOM 6518 C CA . GLU A 1 897 ? 19.967 18.907 -11.430 1.00 96.19 897 GLU A CA 1
ATOM 6519 C C . GLU A 1 897 ? 18.618 18.191 -11.604 1.00 96.19 897 GLU A C 1
ATOM 6521 O O . GLU A 1 897 ? 17.784 18.207 -10.695 1.00 96.19 897 GLU A O 1
ATOM 6526 N N . ALA A 1 898 ? 18.413 17.508 -12.736 1.00 96.75 898 ALA A N 1
ATOM 6527 C CA . ALA A 1 898 ? 17.201 16.731 -12.987 1.00 96.75 898 ALA A CA 1
ATOM 6528 C C . ALA A 1 898 ? 16.959 15.679 -11.895 1.00 96.75 898 ALA A C 1
ATOM 6530 O O . ALA A 1 898 ? 15.852 15.568 -11.364 1.00 96.75 898 ALA A O 1
ATOM 6531 N N . ARG A 1 899 ? 18.011 14.942 -11.518 1.00 93.56 899 ARG A N 1
ATOM 6532 C CA . ARG A 1 899 ? 17.953 13.944 -10.447 1.00 93.56 899 ARG A CA 1
ATOM 6533 C C . ARG A 1 899 ? 17.644 14.580 -9.093 1.00 93.56 899 ARG A C 1
ATOM 6535 O O . ARG A 1 899 ? 16.793 14.065 -8.380 1.00 93.56 899 ARG A O 1
ATOM 6542 N N . GLU A 1 900 ? 18.308 15.676 -8.736 1.00 94.31 900 GLU A N 1
ATOM 6543 C CA . GLU A 1 900 ? 18.082 16.356 -7.453 1.00 94.31 900 GLU A CA 1
ATOM 6544 C C . GLU A 1 900 ? 16.636 16.839 -7.310 1.00 94.31 900 GLU A C 1
ATOM 6546 O O . GLU A 1 900 ? 16.010 16.626 -6.269 1.00 94.31 900 GLU A O 1
ATOM 6551 N N . LEU A 1 901 ? 16.079 17.435 -8.367 1.00 94.00 901 LEU A N 1
ATOM 6552 C CA . LEU A 1 901 ? 14.686 17.878 -8.394 1.00 94.00 901 LEU A CA 1
ATOM 6553 C C . LEU A 1 901 ? 13.703 16.699 -8.301 1.00 94.00 901 LEU A C 1
ATOM 6555 O O . LEU A 1 901 ? 12.731 16.779 -7.548 1.00 94.00 901 LEU A O 1
ATOM 6559 N N . ALA A 1 902 ? 13.967 15.605 -9.021 1.00 92.44 902 ALA A N 1
ATOM 6560 C CA . ALA A 1 902 ? 13.158 14.387 -8.983 1.00 92.44 902 ALA A CA 1
ATOM 6561 C C . ALA A 1 902 ? 13.188 13.716 -7.595 1.00 92.44 902 ALA A C 1
ATOM 6563 O O . ALA A 1 902 ? 12.138 13.412 -7.021 1.00 92.44 902 ALA A O 1
ATOM 6564 N N . ASP A 1 903 ? 14.375 13.546 -7.009 1.00 89.44 903 ASP A N 1
ATOM 6565 C CA . ASP A 1 903 ? 14.564 12.931 -5.691 1.00 89.44 903 ASP A CA 1
ATOM 6566 C C . ASP A 1 903 ? 13.912 13.766 -4.578 1.00 89.44 903 ASP A C 1
ATOM 6568 O O . ASP A 1 903 ? 13.314 13.202 -3.658 1.00 89.44 903 ASP A O 1
ATOM 6572 N N . ALA A 1 904 ? 13.950 15.101 -4.681 1.00 90.81 904 ALA A N 1
ATOM 6573 C CA . ALA A 1 904 ? 13.339 16.007 -3.705 1.00 90.81 904 ALA A CA 1
ATOM 6574 C C . ALA A 1 904 ? 11.819 15.817 -3.568 1.00 90.81 904 ALA A C 1
ATOM 6576 O O . ALA A 1 904 ? 11.263 16.051 -2.493 1.00 90.81 904 ALA A O 1
ATOM 6577 N N . VAL A 1 905 ? 11.148 15.371 -4.634 1.00 89.44 905 VAL A N 1
ATOM 6578 C CA . VAL A 1 905 ? 9.717 15.034 -4.607 1.00 89.44 905 VAL A CA 1
ATOM 6579 C C . VAL A 1 905 ? 9.462 13.528 -4.554 1.00 89.44 905 VAL A C 1
ATOM 6581 O O . VAL A 1 905 ? 8.329 13.104 -4.354 1.00 89.44 905 VAL A O 1
ATOM 6584 N N . GLY A 1 906 ? 10.493 12.693 -4.664 1.00 85.62 906 GLY A N 1
ATOM 6585 C CA . GLY A 1 906 ? 10.359 11.239 -4.689 1.00 85.62 906 GLY A CA 1
ATOM 6586 C C . GLY A 1 906 ? 9.861 10.688 -6.027 1.00 85.62 906 GLY A C 1
ATOM 6587 O O . GLY A 1 906 ? 9.251 9.620 -6.040 1.00 85.62 906 GLY A O 1
ATOM 6588 N N . ASP A 1 907 ? 10.094 11.401 -7.133 1.00 89.25 907 ASP A N 1
ATOM 6589 C CA . ASP A 1 907 ? 9.909 10.886 -8.492 1.00 89.25 907 ASP A CA 1
ATOM 6590 C C . ASP A 1 907 ? 10.985 9.846 -8.821 1.00 89.25 907 ASP A C 1
ATOM 6592 O O . ASP A 1 907 ? 12.137 10.162 -9.125 1.00 89.25 907 ASP A O 1
ATOM 6596 N N . ARG A 1 908 ? 10.620 8.572 -8.703 1.00 85.81 908 ARG A N 1
ATOM 6597 C CA . ARG A 1 908 ? 11.558 7.462 -8.887 1.00 85.81 908 ARG A CA 1
ATOM 6598 C C . ARG A 1 908 ? 11.770 7.139 -10.357 1.00 85.81 908 ARG A C 1
ATOM 6600 O O . ARG A 1 908 ? 12.843 6.647 -10.701 1.00 85.81 908 ARG A O 1
ATOM 6607 N N . TYR A 1 909 ? 10.769 7.389 -11.199 1.00 85.19 909 TYR A N 1
ATOM 6608 C CA . TYR A 1 909 ? 10.874 7.161 -12.632 1.00 85.19 909 TYR A CA 1
ATOM 6609 C C . TYR A 1 909 ? 11.881 8.132 -13.253 1.00 85.19 909 TYR A C 1
ATOM 6611 O O . TYR A 1 909 ? 12.880 7.690 -13.825 1.00 85.19 909 TYR A O 1
ATOM 6619 N N . LEU A 1 910 ? 11.690 9.439 -13.045 1.00 91.00 910 LEU A N 1
ATOM 6620 C CA . LEU A 1 910 ? 12.559 10.464 -13.615 1.00 91.00 910 LEU A CA 1
ATOM 6621 C C . LEU A 1 910 ? 13.982 10.411 -13.040 1.00 91.00 910 LEU A C 1
ATOM 6623 O O . LEU A 1 910 ? 14.961 10.496 -13.781 1.00 91.00 910 LEU A O 1
ATOM 6627 N N . SER A 1 911 ? 14.111 10.186 -11.727 1.00 87.12 911 SER A N 1
ATOM 6628 C CA . SER A 1 911 ? 15.415 9.951 -11.089 1.00 87.12 911 SER A CA 1
ATOM 6629 C C . SER A 1 911 ? 16.143 8.760 -11.725 1.00 87.12 911 SER A C 1
ATOM 6631 O O . SER A 1 911 ? 17.345 8.821 -11.994 1.00 87.12 911 SER A O 1
ATOM 6633 N N . GLY A 1 912 ? 15.413 7.683 -12.036 1.00 81.69 912 GLY A N 1
ATOM 6634 C CA . GLY A 1 912 ? 15.943 6.515 -12.731 1.00 81.69 912 GLY A CA 1
ATOM 6635 C C . GLY A 1 912 ? 16.475 6.834 -14.129 1.00 81.69 912 GLY A C 1
ATOM 6636 O O . GLY A 1 912 ? 17.633 6.532 -14.422 1.00 81.69 912 GLY A O 1
ATOM 6637 N N . VAL A 1 913 ? 15.671 7.478 -14.977 1.00 84.94 913 VAL A N 1
ATOM 6638 C CA . VAL A 1 913 ? 16.081 7.780 -16.361 1.00 84.94 913 VAL A CA 1
ATOM 6639 C C . VAL A 1 913 ? 17.187 8.839 -16.427 1.00 84.94 913 VAL A C 1
ATOM 6641 O O . VAL A 1 913 ? 18.112 8.686 -17.221 1.00 84.94 913 VAL A O 1
ATOM 6644 N N . ALA A 1 914 ? 17.201 9.840 -15.537 1.00 90.56 914 ALA A N 1
ATOM 6645 C CA . ALA A 1 914 ? 18.292 10.820 -15.451 1.00 90.56 914 ALA A CA 1
ATOM 6646 C C . ALA A 1 914 ? 19.636 10.168 -15.090 1.00 90.56 914 ALA A C 1
ATOM 6648 O O . ALA A 1 914 ? 20.693 10.534 -15.612 1.00 90.56 914 ALA A O 1
ATOM 6649 N N . ARG A 1 915 ? 19.606 9.137 -14.240 1.00 83.88 915 ARG A N 1
ATOM 6650 C CA . ARG A 1 915 ? 20.786 8.327 -13.922 1.00 83.88 915 ARG A CA 1
ATOM 6651 C C . ARG A 1 915 ? 21.262 7.505 -15.120 1.00 83.88 915 ARG A C 1
ATOM 6653 O O . ARG A 1 915 ? 22.466 7.436 -15.353 1.00 83.88 915 ARG A O 1
ATOM 6660 N N . ALA A 1 916 ? 20.344 6.922 -15.889 1.00 81.31 916 ALA A N 1
ATOM 6661 C CA . ALA A 1 916 ? 20.683 6.199 -17.115 1.00 81.31 916 ALA A CA 1
ATOM 6662 C C . ALA A 1 916 ? 21.297 7.126 -18.183 1.00 81.31 916 ALA A C 1
ATOM 6664 O O . ALA A 1 916 ? 22.323 6.793 -18.772 1.00 81.31 916 ALA A O 1
ATOM 6665 N N . ALA A 1 917 ? 20.743 8.324 -18.371 1.00 88.06 917 ALA A N 1
ATOM 6666 C CA . ALA A 1 917 ? 21.309 9.325 -19.274 1.00 88.06 917 ALA A CA 1
ATOM 6667 C C . ALA A 1 917 ? 22.691 9.815 -18.810 1.00 88.06 917 ALA A C 1
ATOM 6669 O O . ALA A 1 917 ? 23.579 10.043 -19.630 1.00 88.06 917 ALA A O 1
ATOM 6670 N N . THR A 1 918 ? 22.919 9.910 -17.491 1.00 89.31 918 THR A N 1
ATOM 6671 C CA . THR A 1 918 ? 24.222 10.319 -16.929 1.00 89.31 918 THR A CA 1
ATOM 6672 C C . THR A 1 918 ? 25.320 9.352 -17.357 1.00 89.31 918 THR A C 1
ATOM 6674 O O . THR A 1 918 ? 26.385 9.778 -17.794 1.00 89.31 918 THR A O 1
ATOM 6677 N N . VAL A 1 919 ? 25.041 8.048 -17.302 1.00 85.81 919 VAL A N 1
ATOM 6678 C CA . VAL A 1 919 ? 25.952 7.000 -17.783 1.00 85.81 919 VAL A CA 1
ATOM 6679 C C . VAL A 1 919 ? 26.312 7.206 -19.254 1.00 85.81 919 VAL A C 1
ATOM 6681 O O . VAL A 1 919 ? 27.492 7.180 -19.609 1.00 85.81 919 VAL A O 1
ATOM 6684 N N . ALA A 1 920 ? 25.308 7.439 -20.104 1.00 82.62 920 ALA A N 1
ATOM 6685 C CA . ALA A 1 920 ? 25.517 7.652 -21.533 1.00 82.62 920 ALA A CA 1
ATOM 6686 C C . ALA A 1 920 ? 26.329 8.932 -21.817 1.00 82.62 920 ALA A C 1
ATOM 6688 O O . ALA A 1 920 ? 27.185 8.934 -22.703 1.00 82.62 920 ALA A O 1
ATOM 6689 N N . ALA A 1 921 ? 26.105 10.007 -21.054 1.00 86.88 921 ALA A N 1
ATOM 6690 C CA . ALA A 1 921 ? 26.853 11.259 -21.170 1.00 86.88 921 ALA A CA 1
ATOM 6691 C C . ALA A 1 921 ? 28.312 11.115 -20.699 1.00 86.88 921 ALA A C 1
ATOM 6693 O O . ALA A 1 921 ? 29.232 11.556 -21.390 1.00 86.88 921 ALA A O 1
ATOM 6694 N N . VAL A 1 922 ? 28.546 10.449 -19.561 1.00 87.31 922 VAL A N 1
ATOM 6695 C CA . VAL A 1 922 ? 29.893 10.172 -19.032 1.00 87.31 922 VAL A CA 1
ATOM 6696 C C . VAL A 1 922 ? 30.725 9.399 -20.056 1.00 87.31 922 VAL A C 1
ATOM 6698 O O . VAL A 1 922 ? 31.865 9.778 -20.326 1.00 87.31 922 VAL A O 1
ATOM 6701 N N . ALA A 1 923 ? 30.149 8.387 -20.708 1.00 84.25 923 ALA A N 1
ATOM 6702 C CA . ALA A 1 923 ? 30.858 7.573 -21.695 1.00 84.25 923 ALA A CA 1
ATOM 6703 C C . ALA A 1 923 ? 31.307 8.336 -22.958 1.00 84.25 923 ALA A C 1
ATOM 6705 O O . ALA A 1 923 ? 32.251 7.926 -23.638 1.00 84.25 923 ALA A O 1
ATOM 6706 N N . ARG A 1 924 ? 30.681 9.478 -23.262 1.00 82.69 924 ARG A N 1
ATOM 6707 C CA . ARG A 1 924 ? 31.033 10.336 -24.406 1.00 82.69 924 ARG A CA 1
ATOM 6708 C C . ARG A 1 924 ? 32.150 11.335 -24.100 1.00 82.69 924 ARG A C 1
ATOM 6710 O O . ARG A 1 924 ? 32.607 12.029 -25.006 1.00 82.69 924 ARG A O 1
ATOM 6717 N N . ARG A 1 925 ? 32.624 11.416 -22.852 1.00 83.69 925 ARG A N 1
ATOM 6718 C CA . ARG A 1 925 ? 33.687 12.351 -22.459 1.00 83.69 925 ARG A CA 1
ATOM 6719 C C . ARG A 1 925 ? 35.018 12.072 -23.181 1.00 83.69 925 ARG A C 1
ATOM 6721 O O . ARG A 1 925 ? 35.335 10.920 -23.510 1.00 83.69 925 ARG A O 1
ATOM 6728 N N . PRO A 1 926 ? 35.841 13.117 -23.391 1.00 82.50 926 PRO A N 1
ATOM 6729 C CA . PRO A 1 926 ? 37.159 12.980 -24.010 1.00 82.50 926 PRO A CA 1
ATOM 6730 C C . PRO A 1 926 ? 38.177 12.240 -23.127 1.00 82.50 926 PRO A C 1
ATOM 6732 O O . PRO A 1 926 ? 39.133 11.699 -23.671 1.00 82.50 926 PRO A O 1
ATOM 6735 N N . ASP A 1 927 ? 37.954 12.156 -21.810 1.00 87.56 927 ASP A N 1
ATOM 6736 C CA . ASP A 1 927 ? 38.769 11.392 -20.854 1.00 87.56 927 ASP A CA 1
ATOM 6737 C C . ASP A 1 927 ? 38.167 9.991 -20.603 1.00 87.56 927 ASP A C 1
ATOM 6739 O O . ASP A 1 927 ? 37.247 9.858 -19.790 1.00 87.56 927 ASP A O 1
ATOM 6743 N N . PRO A 1 928 ? 38.636 8.933 -21.296 1.00 86.12 928 PRO A N 1
ATOM 6744 C CA . PRO A 1 928 ? 38.074 7.596 -21.143 1.00 86.12 928 PRO A CA 1
ATOM 6745 C C . PRO A 1 928 ? 38.401 6.952 -19.789 1.00 86.12 928 PRO A C 1
ATOM 6747 O O . PRO A 1 928 ? 37.644 6.091 -19.346 1.00 86.12 928 PRO A O 1
ATOM 6750 N N . ALA A 1 929 ? 39.492 7.359 -19.128 1.00 86.81 929 ALA A N 1
ATOM 6751 C CA . ALA A 1 929 ? 39.908 6.802 -17.843 1.00 86.81 929 ALA A CA 1
ATOM 6752 C C . ALA A 1 929 ? 38.979 7.285 -16.725 1.00 86.81 929 ALA A C 1
ATOM 6754 O O . ALA A 1 929 ? 38.367 6.463 -16.042 1.00 86.81 929 ALA A O 1
ATOM 6755 N N . GLY A 1 930 ? 38.799 8.605 -16.606 1.00 86.00 930 GLY A N 1
ATOM 6756 C CA . GLY A 1 930 ? 37.860 9.187 -15.648 1.00 86.00 930 GLY A CA 1
ATOM 6757 C C . GLY A 1 930 ? 36.410 8.778 -15.921 1.00 86.00 930 GLY A C 1
ATOM 6758 O O . GLY A 1 930 ? 35.671 8.470 -14.988 1.00 86.00 930 GLY A O 1
ATOM 6759 N N . ALA A 1 931 ? 36.010 8.686 -17.196 1.00 86.12 931 ALA A N 1
ATOM 6760 C CA . ALA A 1 931 ? 34.674 8.219 -17.568 1.00 86.12 931 ALA A CA 1
ATOM 6761 C C . ALA A 1 931 ? 34.408 6.768 -17.139 1.00 86.12 931 ALA A C 1
ATOM 6763 O O . ALA A 1 931 ? 33.328 6.467 -16.629 1.00 86.12 931 ALA A O 1
ATOM 6764 N N . LEU A 1 932 ? 35.383 5.871 -17.322 1.00 88.69 932 LEU A N 1
ATOM 6765 C CA . LEU A 1 932 ? 35.258 4.479 -16.896 1.00 88.69 932 LEU A CA 1
ATOM 6766 C C . LEU A 1 932 ? 35.176 4.375 -15.367 1.00 88.69 932 LEU A C 1
ATOM 6768 O O . LEU A 1 932 ? 34.345 3.628 -14.859 1.00 88.69 932 LEU A O 1
ATOM 6772 N N . GLU A 1 933 ? 35.992 5.133 -14.629 1.00 88.12 933 GLU A N 1
ATOM 6773 C CA . GLU A 1 933 ? 35.950 5.147 -13.160 1.00 88.12 933 GLU A CA 1
ATOM 6774 C C . GLU A 1 933 ? 34.587 5.599 -12.620 1.00 88.12 933 GLU A C 1
ATOM 6776 O O . GLU A 1 933 ? 34.009 4.926 -11.763 1.00 88.12 933 GLU A O 1
ATOM 6781 N N . GLU A 1 934 ? 34.045 6.699 -13.148 1.00 85.31 934 GLU A N 1
ATOM 6782 C CA . GLU A 1 934 ? 32.745 7.243 -12.741 1.00 85.31 934 GLU A CA 1
ATOM 6783 C C . GLU A 1 934 ? 31.591 6.291 -13.099 1.00 85.31 934 GLU A C 1
ATOM 6785 O O . GLU A 1 934 ? 30.708 6.033 -12.277 1.00 85.31 934 GLU A O 1
ATOM 6790 N N . LEU A 1 935 ? 31.628 5.688 -14.290 1.00 87.12 935 LEU A N 1
ATOM 6791 C CA . LEU A 1 935 ? 30.630 4.716 -14.732 1.00 87.12 935 LEU A CA 1
ATOM 6792 C C . LEU A 1 935 ? 30.657 3.430 -13.890 1.00 87.12 935 LEU A C 1
ATOM 6794 O O . LEU A 1 935 ? 29.600 2.905 -13.533 1.00 87.12 935 LEU A O 1
ATOM 6798 N N . LEU A 1 936 ? 31.844 2.937 -13.524 1.00 85.88 936 LEU A N 1
ATOM 6799 C CA . LEU A 1 936 ? 31.982 1.770 -12.650 1.00 85.88 936 LEU A CA 1
ATOM 6800 C C . LEU A 1 936 ? 31.574 2.076 -11.208 1.00 85.88 936 LEU A C 1
ATOM 6802 O O . LEU A 1 936 ? 31.029 1.197 -10.545 1.00 85.88 936 LEU A O 1
ATOM 6806 N N . ALA A 1 937 ? 31.796 3.296 -10.715 1.00 85.12 937 ALA A N 1
ATOM 6807 C CA . ALA A 1 937 ? 31.266 3.719 -9.420 1.00 85.12 937 ALA A CA 1
ATOM 6808 C C . ALA A 1 937 ? 29.728 3.657 -9.410 1.00 85.12 937 ALA A C 1
ATOM 6810 O O . ALA A 1 937 ? 29.149 3.025 -8.529 1.00 85.12 937 ALA A O 1
ATOM 6811 N N . LEU A 1 938 ? 29.072 4.197 -10.446 1.00 81.75 938 LEU A N 1
ATOM 6812 C CA . LEU A 1 938 ? 27.615 4.109 -10.608 1.00 81.75 938 LEU A CA 1
ATOM 6813 C C . LEU A 1 938 ? 27.121 2.657 -10.720 1.00 81.75 938 LEU A C 1
ATOM 6815 O O . LEU A 1 938 ? 26.126 2.290 -10.096 1.00 81.75 938 LEU A O 1
ATOM 6819 N N . ALA A 1 939 ? 27.824 1.816 -11.482 1.00 83.50 939 ALA A N 1
ATOM 6820 C CA . ALA A 1 939 ? 27.492 0.401 -11.629 1.00 83.50 939 ALA A CA 1
ATOM 6821 C C . ALA A 1 939 ? 27.598 -0.364 -10.294 1.00 83.50 939 ALA A C 1
ATOM 6823 O O . ALA A 1 939 ? 26.709 -1.151 -9.958 1.00 83.50 939 ALA A O 1
ATOM 6824 N N . ARG A 1 940 ? 28.639 -0.093 -9.494 1.00 84.56 940 ARG A N 1
ATOM 6825 C CA . ARG A 1 940 ? 28.830 -0.686 -8.158 1.00 84.56 940 ARG A CA 1
ATOM 6826 C C . ARG A 1 940 ? 27.766 -0.240 -7.159 1.00 84.56 940 ARG A C 1
ATOM 6828 O O . ARG A 1 940 ? 27.355 -1.051 -6.337 1.00 84.56 940 ARG A O 1
ATOM 6835 N N . ASP A 1 941 ? 27.265 0.989 -7.262 1.00 77.00 941 ASP A N 1
ATOM 6836 C CA . ASP A 1 941 ? 26.137 1.451 -6.443 1.00 77.00 941 ASP A CA 1
ATOM 6837 C C . ASP A 1 941 ? 24.828 0.710 -6.781 1.00 77.00 941 ASP A C 1
ATOM 6839 O O . ASP A 1 941 ? 23.942 0.565 -5.935 1.00 77.00 941 ASP A O 1
ATOM 6843 N N . TRP A 1 942 ? 24.680 0.229 -8.020 1.00 74.75 942 TRP A N 1
ATOM 6844 C CA . TRP A 1 942 ? 23.465 -0.440 -8.500 1.00 74.75 942 TRP A CA 1
ATOM 6845 C C . TRP A 1 942 ? 23.447 -1.947 -8.331 1.00 74.75 942 TRP A C 1
ATOM 6847 O O . TRP A 1 942 ? 22.359 -2.507 -8.163 1.00 74.75 942 TRP A O 1
ATOM 6857 N N . ALA A 1 943 ? 24.609 -2.597 -8.357 1.00 71.56 943 ALA A N 1
ATOM 6858 C CA . ALA A 1 943 ? 24.698 -4.047 -8.232 1.00 71.56 943 ALA A CA 1
ATOM 6859 C C . ALA A 1 943 ? 24.022 -4.581 -6.942 1.00 71.56 943 ALA A C 1
ATOM 6861 O O . ALA A 1 943 ? 23.179 -5.473 -7.061 1.00 71.56 943 ALA A O 1
ATOM 6862 N N . PRO A 1 944 ? 24.235 -4.000 -5.739 1.00 63.38 944 PRO A N 1
ATOM 6863 C CA . PRO A 1 944 ? 23.551 -4.431 -4.515 1.00 63.38 944 PRO A CA 1
ATOM 6864 C C . PRO A 1 944 ? 22.056 -4.093 -4.497 1.00 63.38 944 PRO A C 1
ATOM 6866 O O . PRO A 1 944 ? 21.275 -4.757 -3.820 1.00 63.38 944 PRO A O 1
ATOM 6869 N N . ALA A 1 945 ? 21.649 -3.051 -5.228 1.00 56.16 945 ALA A N 1
ATOM 6870 C CA . ALA A 1 945 ? 20.268 -2.580 -5.283 1.00 56.16 945 ALA A CA 1
ATOM 6871 C C . ALA A 1 945 ? 19.385 -3.397 -6.247 1.00 56.16 945 ALA A C 1
ATOM 6873 O O . ALA A 1 945 ? 18.196 -3.108 -6.373 1.00 56.16 945 ALA A O 1
ATOM 6874 N N . GLY A 1 946 ? 19.950 -4.384 -6.957 1.00 51.12 946 GLY A N 1
ATOM 6875 C CA . GLY A 1 946 ? 19.216 -5.222 -7.909 1.00 51.12 946 GLY A CA 1
ATOM 6876 C C . GLY A 1 946 ? 18.733 -4.474 -9.158 1.00 51.12 946 GLY A C 1
ATOM 6877 O O . GLY A 1 946 ? 17.851 -4.962 -9.865 1.00 51.12 946 GLY A O 1
ATOM 6878 N N . ASN A 1 947 ? 19.292 -3.295 -9.456 1.00 65.06 947 ASN A N 1
ATOM 6879 C CA . ASN A 1 947 ? 18.867 -2.463 -10.585 1.00 65.06 947 ASN A CA 1
ATOM 6880 C C . ASN A 1 947 ? 19.516 -2.927 -11.903 1.00 65.06 947 ASN A C 1
ATOM 6882 O O . ASN A 1 947 ? 20.388 -2.264 -12.469 1.00 65.06 947 ASN A O 1
ATOM 6886 N N . ARG A 1 948 ? 19.098 -4.111 -12.372 1.00 68.94 948 ARG A N 1
ATOM 6887 C CA . ARG A 1 948 ? 19.703 -4.831 -13.509 1.00 68.94 948 ARG A CA 1
ATOM 6888 C C . ARG A 1 948 ? 19.694 -4.022 -14.811 1.00 68.94 948 ARG A C 1
ATOM 6890 O O . ARG A 1 948 ? 20.648 -4.110 -15.575 1.00 68.94 948 ARG A O 1
ATOM 6897 N N . THR A 1 949 ? 18.656 -3.222 -15.052 1.00 66.50 949 THR A N 1
ATOM 6898 C CA . THR A 1 949 ? 18.515 -2.424 -16.281 1.00 66.50 949 THR A CA 1
ATOM 6899 C C . THR A 1 949 ? 19.577 -1.332 -16.373 1.00 66.50 949 THR A C 1
ATOM 6901 O O . THR A 1 949 ? 20.298 -1.271 -17.364 1.00 66.50 949 THR A O 1
ATOM 6904 N N . HIS A 1 950 ? 19.729 -0.503 -15.336 1.00 74.38 950 HIS A N 1
ATOM 6905 C CA . HIS A 1 950 ? 20.734 0.564 -15.357 1.00 74.38 950 HIS A CA 1
ATOM 6906 C C . HIS A 1 950 ? 22.156 0.009 -15.258 1.00 74.38 950 HIS A C 1
ATOM 6908 O O . HIS A 1 950 ? 23.068 0.546 -15.885 1.00 74.38 950 HIS A O 1
ATOM 6914 N N . LEU A 1 951 ? 22.335 -1.104 -14.538 1.00 80.81 951 LEU A N 1
ATOM 6915 C CA . LEU A 1 951 ? 23.600 -1.827 -14.505 1.00 80.81 951 LEU A CA 1
ATOM 6916 C C . LEU A 1 951 ? 24.025 -2.282 -15.907 1.00 80.81 951 LEU A C 1
ATOM 6918 O O . LEU A 1 951 ? 25.153 -2.035 -16.320 1.00 80.81 951 LEU A O 1
ATOM 6922 N N . LEU A 1 952 ? 23.108 -2.884 -16.668 1.00 84.75 952 LEU A N 1
ATOM 6923 C CA . LEU A 1 952 ? 23.367 -3.313 -18.041 1.00 84.75 952 LEU A CA 1
ATOM 6924 C C . LEU A 1 952 ? 23.755 -2.137 -18.948 1.00 84.75 952 LEU A C 1
ATOM 6926 O O . LEU A 1 952 ? 24.736 -2.235 -19.683 1.00 84.75 952 LEU A O 1
ATOM 6930 N N . THR A 1 953 ? 23.027 -1.020 -18.878 1.00 83.06 953 THR A N 1
ATOM 6931 C CA . THR A 1 953 ? 23.346 0.195 -19.646 1.00 83.06 953 THR A CA 1
ATOM 6932 C C . THR A 1 953 ? 24.728 0.745 -19.285 1.00 83.06 953 THR A C 1
ATOM 6934 O O . THR A 1 953 ? 25.505 1.077 -20.178 1.00 83.06 953 THR A O 1
ATOM 6937 N N . ALA A 1 954 ? 25.085 0.785 -17.998 1.00 85.75 954 ALA A N 1
ATOM 6938 C CA . ALA A 1 954 ? 26.421 1.183 -17.553 1.00 85.75 954 ALA A CA 1
ATOM 6939 C C . ALA A 1 954 ? 27.507 0.314 -18.177 1.00 85.75 954 ALA A C 1
ATOM 6941 O O . ALA A 1 954 ? 28.409 0.816 -18.844 1.00 85.75 954 ALA A O 1
ATOM 6942 N N . LEU A 1 955 ? 27.372 -0.999 -18.060 1.00 89.44 955 LEU A N 1
ATOM 6943 C CA . LEU A 1 955 ? 28.378 -1.920 -18.566 1.00 89.44 955 LEU A CA 1
ATOM 6944 C C . LEU A 1 955 ? 28.509 -1.874 -20.095 1.00 89.44 955 LEU A C 1
ATOM 6946 O O . LEU A 1 955 ? 29.627 -1.905 -20.604 1.00 89.44 955 LEU A O 1
ATOM 6950 N N . ARG A 1 956 ? 27.409 -1.691 -20.837 1.00 91.44 956 ARG A N 1
ATOM 6951 C CA . ARG A 1 956 ? 27.453 -1.477 -22.298 1.00 91.44 956 ARG A CA 1
ATOM 6952 C C . ARG A 1 956 ? 28.279 -0.262 -22.683 1.00 91.44 956 ARG A C 1
ATOM 6954 O O . ARG A 1 956 ? 29.089 -0.335 -23.602 1.00 91.44 956 ARG A O 1
ATOM 6961 N N . ASN A 1 957 ? 28.118 0.828 -21.946 1.00 89.81 957 ASN A N 1
ATOM 6962 C CA . ASN A 1 957 ? 28.851 2.063 -22.187 1.00 89.81 957 ASN A CA 1
ATOM 6963 C C . ASN A 1 957 ? 30.323 1.990 -21.717 1.00 89.81 957 ASN A C 1
ATOM 6965 O O . ASN A 1 957 ? 31.152 2.744 -22.222 1.00 89.81 957 ASN A O 1
ATOM 6969 N N . ALA A 1 958 ? 30.691 1.043 -20.842 1.00 91.69 958 ALA A N 1
ATOM 6970 C CA . ALA A 1 958 ? 32.090 0.769 -20.483 1.00 91.69 958 ALA A CA 1
ATOM 6971 C C . ALA A 1 958 ? 32.881 0.018 -21.570 1.00 91.69 958 ALA A C 1
ATOM 6973 O O . ALA A 1 958 ? 34.087 0.235 -21.688 1.00 91.69 958 ALA A O 1
ATOM 6974 N N . VAL A 1 959 ? 32.238 -0.827 -22.386 1.00 93.12 959 VAL A N 1
ATOM 6975 C CA . VAL A 1 959 ? 32.915 -1.604 -23.448 1.00 93.12 959 VAL A CA 1
ATOM 6976 C C . VAL A 1 959 ? 33.756 -0.720 -24.391 1.00 93.12 959 VAL A C 1
ATOM 6978 O O . VAL A 1 959 ? 34.956 -0.975 -24.531 1.00 93.12 959 VAL A O 1
ATOM 6981 N N . PRO A 1 960 ? 33.206 0.335 -25.028 1.00 91.06 960 PRO A N 1
ATOM 6982 C CA . PRO A 1 960 ? 34.000 1.193 -25.908 1.00 91.06 960 PRO A CA 1
ATOM 6983 C C . PRO A 1 960 ? 35.059 2.018 -25.155 1.00 91.06 960 PRO A C 1
ATOM 6985 O O . PRO A 1 960 ? 36.083 2.368 -25.742 1.00 91.06 960 PRO A O 1
ATOM 6988 N N . LEU A 1 961 ? 34.863 2.318 -23.864 1.00 90.94 961 LEU A N 1
ATOM 6989 C CA . LEU A 1 961 ? 35.860 3.020 -23.045 1.00 90.94 961 LEU A CA 1
ATOM 6990 C C . LEU A 1 961 ? 37.091 2.151 -22.777 1.00 90.94 961 LEU A C 1
ATOM 6992 O O . LEU A 1 961 ? 38.213 2.632 -22.903 1.00 90.94 961 LEU A O 1
ATOM 6996 N N . LEU A 1 962 ? 36.891 0.866 -22.476 1.00 91.50 962 LEU A N 1
ATOM 6997 C CA . LEU A 1 962 ? 37.980 -0.096 -22.284 1.00 91.50 962 LEU A CA 1
ATOM 6998 C C . LEU A 1 962 ? 38.833 -0.244 -23.552 1.00 91.50 962 LEU A C 1
ATOM 7000 O O . LEU A 1 962 ? 40.059 -0.273 -23.471 1.00 91.50 962 LEU A O 1
ATOM 7004 N N . LEU A 1 963 ? 38.210 -0.235 -24.733 1.00 90.56 963 LEU A N 1
ATOM 7005 C CA . LEU A 1 963 ? 38.939 -0.201 -26.004 1.00 90.56 963 LEU A CA 1
ATOM 7006 C C . LEU A 1 963 ? 39.765 1.075 -26.190 1.00 90.56 963 LEU A C 1
ATOM 7008 O O . LEU A 1 963 ? 40.916 1.001 -26.611 1.00 90.56 963 LEU A O 1
ATOM 7012 N N . ARG A 1 964 ? 39.207 2.243 -25.847 1.00 90.69 964 ARG A N 1
ATOM 7013 C CA . ARG A 1 964 ? 39.931 3.529 -25.893 1.00 90.69 964 ARG A CA 1
ATOM 7014 C C . ARG A 1 964 ? 41.108 3.588 -24.912 1.00 90.69 964 ARG A C 1
ATOM 7016 O O . ARG A 1 964 ? 41.998 4.410 -25.102 1.00 90.69 964 ARG A O 1
ATOM 7023 N N . LEU A 1 965 ? 41.104 2.739 -23.884 1.00 91.75 965 LEU A N 1
ATOM 7024 C CA . LEU A 1 965 ? 42.169 2.593 -22.888 1.00 91.75 965 LEU A CA 1
ATOM 7025 C C . LEU A 1 965 ? 43.170 1.475 -23.219 1.00 91.75 965 LEU A C 1
ATOM 7027 O O . LEU A 1 965 ? 43.993 1.148 -22.368 1.00 91.75 965 LEU A O 1
ATOM 7031 N N . ASP A 1 966 ? 43.101 0.892 -24.420 1.00 90.62 966 ASP A N 1
ATOM 7032 C CA . ASP A 1 966 ? 43.949 -0.229 -24.851 1.00 90.62 966 ASP A CA 1
ATOM 7033 C C . ASP A 1 966 ? 43.818 -1.470 -23.940 1.00 90.62 966 ASP A C 1
ATOM 7035 O O . ASP A 1 966 ? 44.783 -2.146 -23.588 1.00 90.62 966 ASP A O 1
ATOM 7039 N N . ARG A 1 967 ? 42.577 -1.777 -23.530 1.00 91.81 967 ARG A N 1
ATOM 7040 C CA . ARG A 1 967 ? 42.213 -2.947 -22.708 1.00 91.81 967 ARG A CA 1
ATOM 7041 C C . ARG A 1 967 ? 41.298 -3.910 -23.479 1.00 91.81 967 ARG A C 1
ATOM 7043 O O . ARG A 1 967 ? 40.157 -4.136 -23.069 1.00 91.81 967 ARG A O 1
ATOM 7050 N N . PRO A 1 968 ? 41.750 -4.479 -24.612 1.00 92.88 968 PRO A N 1
ATOM 7051 C CA . PRO A 1 968 ? 40.888 -5.263 -25.490 1.00 92.88 968 PRO A CA 1
ATOM 7052 C C . PRO A 1 968 ? 40.386 -6.565 -24.850 1.00 92.88 968 PRO A C 1
ATOM 7054 O O . PRO A 1 968 ? 39.261 -6.969 -25.122 1.00 92.88 968 PRO A O 1
ATOM 7057 N N . GLU A 1 969 ? 41.158 -7.208 -23.967 1.00 92.19 969 GLU A N 1
ATOM 7058 C CA . GLU A 1 969 ? 40.700 -8.438 -23.301 1.00 92.19 969 GLU A CA 1
ATOM 7059 C C . GLU A 1 969 ? 39.554 -8.178 -22.311 1.00 92.19 969 GLU A C 1
ATOM 7061 O O . GLU A 1 969 ? 38.535 -8.866 -22.363 1.00 92.19 969 GLU A O 1
ATOM 7066 N N . ASP A 1 970 ? 39.667 -7.136 -21.480 1.00 91.88 970 ASP A N 1
ATOM 7067 C CA . ASP A 1 970 ? 38.600 -6.733 -20.552 1.00 91.88 970 ASP A CA 1
ATOM 7068 C C . ASP A 1 970 ? 37.348 -6.270 -21.309 1.00 91.88 970 ASP A C 1
ATOM 7070 O O . ASP A 1 970 ? 36.226 -6.595 -20.926 1.00 91.88 970 ASP A O 1
ATOM 7074 N N . ALA A 1 971 ? 37.533 -5.538 -22.415 1.00 93.00 971 ALA A N 1
ATOM 7075 C CA . ALA A 1 971 ? 36.441 -5.112 -23.283 1.00 93.00 971 ALA A CA 1
ATOM 7076 C C . ALA A 1 971 ? 35.725 -6.298 -23.948 1.00 93.00 971 ALA A C 1
ATOM 7078 O O . ALA A 1 971 ? 34.503 -6.263 -24.072 1.00 93.00 971 ALA A O 1
ATOM 7079 N N . ALA A 1 972 ? 36.449 -7.345 -24.359 1.00 94.25 972 ALA A N 1
ATOM 7080 C CA . ALA A 1 972 ? 35.858 -8.554 -24.931 1.00 94.25 972 ALA A CA 1
ATOM 7081 C C . ALA A 1 972 ? 35.065 -9.361 -23.893 1.00 94.25 972 ALA A C 1
ATOM 7083 O O . ALA A 1 972 ? 33.939 -9.760 -24.183 1.00 94.25 972 ALA A O 1
ATOM 7084 N N . LEU A 1 973 ? 35.604 -9.539 -22.681 1.00 92.88 973 LEU A N 1
ATOM 7085 C CA . LEU A 1 973 ? 34.886 -10.182 -21.572 1.00 92.88 973 LEU A CA 1
ATOM 7086 C C . LEU A 1 973 ? 33.606 -9.412 -21.231 1.00 92.88 973 LEU A C 1
ATOM 7088 O O . LEU A 1 973 ? 32.520 -9.985 -21.174 1.00 92.88 973 LEU A O 1
ATOM 7092 N N . LEU A 1 974 ? 33.711 -8.089 -21.079 1.00 93.12 974 LEU A N 1
ATOM 7093 C CA . LEU A 1 974 ? 32.555 -7.258 -20.774 1.00 93.12 974 LEU A CA 1
ATOM 7094 C C . LEU A 1 974 ? 31.525 -7.271 -21.908 1.00 93.12 974 LEU A C 1
ATOM 7096 O O . LEU A 1 974 ? 30.330 -7.356 -21.637 1.00 93.12 974 LEU A O 1
ATOM 7100 N N . LEU A 1 975 ? 31.969 -7.223 -23.171 1.00 93.88 975 LEU A N 1
ATOM 7101 C CA . LEU A 1 975 ? 31.089 -7.312 -24.336 1.00 93.88 975 LEU A CA 1
ATOM 7102 C C . LEU A 1 975 ? 30.311 -8.634 -24.339 1.00 93.88 975 LEU A C 1
ATOM 7104 O O . LEU A 1 975 ? 29.107 -8.609 -24.590 1.00 93.88 975 LEU A O 1
ATOM 7108 N N . GLY A 1 976 ? 30.965 -9.753 -24.013 1.00 91.25 976 GLY A N 1
ATOM 7109 C CA . GLY A 1 976 ? 30.318 -11.055 -23.835 1.00 91.25 976 GLY A CA 1
ATOM 7110 C C . GLY A 1 976 ? 29.223 -11.009 -22.769 1.00 91.25 976 GLY A C 1
ATOM 7111 O O . GLY A 1 976 ? 28.073 -11.345 -23.052 1.00 91.25 976 GLY A O 1
ATOM 7112 N N . ALA A 1 977 ? 29.545 -10.466 -21.591 1.00 90.44 977 ALA A N 1
ATOM 7113 C CA . ALA A 1 977 ? 28.608 -10.341 -20.475 1.00 90.44 977 ALA A CA 1
ATOM 7114 C C . ALA A 1 977 ? 27.380 -9.471 -20.804 1.00 90.44 977 ALA A C 1
ATOM 7116 O O . ALA A 1 977 ? 26.267 -9.785 -20.394 1.00 90.44 977 ALA A O 1
ATOM 7117 N N . VAL A 1 978 ? 27.543 -8.374 -21.559 1.00 90.31 978 VAL A N 1
ATOM 7118 C CA . VAL A 1 978 ? 26.440 -7.428 -21.852 1.00 90.31 978 VAL A CA 1
ATOM 7119 C C . VAL A 1 978 ? 25.660 -7.724 -23.138 1.00 90.31 978 VAL A C 1
ATOM 7121 O O . VAL A 1 978 ? 24.653 -7.051 -23.414 1.00 90.31 978 VAL A O 1
ATOM 7124 N N . THR A 1 979 ? 26.115 -8.700 -23.929 1.00 88.81 979 THR A N 1
ATOM 7125 C CA . THR A 1 979 ? 25.458 -9.167 -25.166 1.00 88.81 979 THR A CA 1
ATOM 7126 C C . THR A 1 979 ? 24.991 -10.619 -25.097 1.00 88.81 979 THR A C 1
ATOM 7128 O O . THR A 1 979 ? 24.629 -11.189 -26.127 1.00 88.81 979 THR A O 1
ATOM 7131 N N . ALA A 1 980 ? 24.946 -11.199 -23.893 1.00 83.31 980 ALA A N 1
ATOM 7132 C CA . ALA A 1 980 ? 24.409 -12.534 -23.670 1.00 83.31 980 ALA A CA 1
ATOM 7133 C C . ALA A 1 980 ? 22.982 -12.684 -24.260 1.00 83.31 980 ALA A C 1
ATOM 7135 O O . ALA A 1 980 ? 22.207 -11.720 -24.243 1.00 83.31 980 ALA A O 1
ATOM 7136 N N . PRO A 1 981 ? 22.612 -13.863 -24.805 1.00 72.38 981 PRO A N 1
ATOM 7137 C CA . PRO A 1 981 ? 21.380 -14.041 -25.588 1.00 72.38 981 PRO A CA 1
ATOM 7138 C C . PRO A 1 981 ? 20.074 -13.751 -24.835 1.00 72.38 981 PRO A C 1
ATOM 7140 O O . PRO A 1 981 ? 19.047 -13.488 -25.458 1.00 72.38 981 PRO A O 1
ATOM 7143 N N . ASP A 1 982 ? 20.097 -13.824 -23.505 1.00 66.81 982 ASP A N 1
ATOM 7144 C CA . ASP A 1 982 ? 18.975 -13.561 -22.603 1.00 66.81 982 ASP A CA 1
ATOM 7145 C C . ASP A 1 982 ? 18.819 -12.069 -22.243 1.00 66.81 982 ASP A C 1
ATOM 7147 O O . ASP A 1 982 ? 17.858 -11.689 -21.566 1.00 66.81 982 ASP A O 1
ATOM 7151 N N . LEU A 1 983 ? 19.735 -11.206 -22.698 1.00 71.31 983 LEU A N 1
ATOM 7152 C CA . LEU A 1 983 ? 19.722 -9.773 -22.417 1.00 71.31 983 LEU A CA 1
ATOM 7153 C C . LEU A 1 983 ? 19.005 -8.956 -23.511 1.00 71.31 983 LEU A C 1
ATOM 7155 O O . LEU A 1 983 ? 19.095 -9.269 -24.699 1.00 71.31 983 LEU A O 1
ATOM 7159 N N . PRO A 1 984 ? 18.325 -7.846 -23.153 1.00 66.31 984 PRO A N 1
ATOM 7160 C CA . PRO A 1 984 ? 17.618 -7.002 -24.120 1.00 66.31 984 PRO A CA 1
ATOM 7161 C C . PRO A 1 984 ? 18.547 -6.396 -25.178 1.00 66.31 984 PRO A C 1
ATOM 7163 O O . PRO A 1 984 ? 19.543 -5.767 -24.827 1.00 66.31 984 PRO A O 1
ATOM 7166 N N . VAL A 1 985 ? 18.198 -6.492 -26.462 1.00 70.00 985 VAL A N 1
ATOM 7167 C CA . VAL A 1 985 ? 18.957 -5.865 -27.563 1.00 70.00 985 VAL A CA 1
ATOM 7168 C C . VAL A 1 985 ? 18.882 -4.327 -27.479 1.00 70.00 985 VAL A C 1
ATOM 7170 O O . VAL A 1 985 ? 17.837 -3.778 -27.129 1.00 70.00 985 VAL A O 1
ATOM 7173 N N . THR A 1 986 ? 19.987 -3.636 -27.787 1.00 73.12 986 THR A N 1
ATOM 7174 C CA . THR A 1 986 ? 20.091 -2.158 -27.826 1.00 73.12 986 THR A CA 1
ATOM 7175 C C . THR A 1 986 ? 20.026 -1.612 -29.266 1.00 73.12 986 THR A C 1
ATOM 7177 O O . THR A 1 986 ? 20.133 -2.387 -30.216 1.00 73.12 986 THR A O 1
ATOM 7180 N N . TYR A 1 987 ? 19.822 -0.302 -29.459 1.00 72.31 987 TYR A N 1
ATOM 7181 C CA . TYR A 1 987 ? 19.680 0.350 -30.777 1.00 72.31 987 TYR A CA 1
ATOM 7182 C C . TYR A 1 987 ? 20.334 1.744 -30.816 1.00 72.31 987 TYR A C 1
ATOM 7184 O O . TYR A 1 987 ? 20.747 2.287 -29.792 1.00 72.31 987 TYR A O 1
ATOM 7192 N N . GLY A 1 988 ? 20.422 2.339 -32.011 1.00 72.25 988 GLY A N 1
ATOM 7193 C CA . GLY A 1 988 ? 20.960 3.689 -32.204 1.00 72.25 988 GLY A CA 1
ATOM 7194 C C . GLY A 1 988 ? 22.439 3.799 -31.826 1.00 72.25 988 GLY A C 1
ATOM 7195 O O . GLY A 1 988 ? 23.201 2.858 -32.025 1.00 72.25 988 GLY A O 1
ATOM 7196 N N . VAL A 1 989 ? 22.833 4.937 -31.245 1.00 70.38 989 VAL A N 1
ATOM 7197 C CA . VAL A 1 989 ? 24.247 5.261 -30.981 1.00 70.38 989 VAL A CA 1
ATOM 7198 C C . VAL A 1 989 ? 24.943 4.233 -30.079 1.00 70.38 989 VAL A C 1
ATOM 7200 O O . VAL A 1 989 ? 26.116 3.941 -30.292 1.00 70.38 989 VAL A O 1
ATOM 7203 N N . GLU A 1 990 ? 24.247 3.654 -29.094 1.00 79.38 990 GLU A N 1
ATOM 7204 C CA . GLU A 1 990 ? 24.830 2.613 -28.232 1.00 79.38 990 GLU A CA 1
ATOM 7205 C C . GLU A 1 990 ? 25.062 1.305 -29.006 1.00 79.38 990 GLU A C 1
ATOM 7207 O O . GLU A 1 990 ? 26.124 0.696 -28.879 1.00 79.38 990 GLU A O 1
ATOM 7212 N N . ALA A 1 991 ? 24.114 0.888 -29.853 1.00 82.00 991 ALA A N 1
ATOM 7213 C CA . ALA A 1 991 ? 24.289 -0.288 -30.707 1.00 82.00 991 ALA A CA 1
ATOM 7214 C C . ALA A 1 991 ? 25.417 -0.096 -31.722 1.00 82.00 991 ALA A C 1
ATOM 7216 O O . ALA A 1 991 ? 26.233 -1.000 -31.900 1.00 82.00 991 ALA A O 1
ATOM 7217 N N . ASP A 1 992 ? 25.494 1.086 -32.337 1.00 82.38 992 ASP A N 1
ATOM 7218 C CA . ASP A 1 992 ? 26.566 1.444 -33.263 1.00 82.38 992 ASP A CA 1
ATOM 7219 C C . ASP A 1 992 ? 27.925 1.426 -32.548 1.00 82.38 992 ASP A C 1
ATOM 7221 O O . ASP A 1 992 ? 28.897 0.883 -33.075 1.00 82.38 992 ASP A O 1
ATOM 7225 N N . ALA A 1 993 ? 27.989 1.933 -31.309 1.00 84.31 993 ALA A N 1
ATOM 7226 C CA . ALA A 1 993 ? 29.194 1.901 -30.484 1.00 84.31 993 ALA A CA 1
ATOM 7227 C C . ALA A 1 993 ? 29.613 0.470 -30.106 1.00 84.31 993 ALA A C 1
ATOM 7229 O O . ALA A 1 993 ? 30.797 0.146 -30.197 1.00 84.31 993 ALA A O 1
ATOM 7230 N N . LEU A 1 994 ? 28.674 -0.407 -29.732 1.00 90.56 994 LEU A N 1
ATOM 7231 C CA . LEU A 1 994 ? 28.969 -1.815 -29.438 1.00 90.56 994 LEU A CA 1
ATOM 7232 C C . LEU A 1 994 ? 29.377 -2.597 -30.695 1.00 90.56 994 LEU A C 1
ATOM 7234 O O . LEU A 1 994 ? 30.283 -3.429 -30.635 1.00 90.56 994 LEU A O 1
ATOM 7238 N N . ALA A 1 995 ? 28.753 -2.324 -31.843 1.00 89.62 995 ALA A N 1
ATOM 7239 C CA . ALA A 1 995 ? 29.119 -2.932 -33.119 1.00 89.62 995 ALA A CA 1
ATOM 7240 C C . ALA A 1 995 ? 30.523 -2.493 -33.566 1.00 89.62 995 ALA A C 1
ATOM 7242 O O . ALA A 1 995 ? 31.346 -3.335 -33.935 1.00 89.62 995 ALA A O 1
ATOM 7243 N N . ALA A 1 996 ? 30.827 -1.195 -33.461 1.00 90.06 996 ALA A N 1
ATOM 7244 C CA . ALA A 1 996 ? 32.159 -0.654 -33.713 1.00 90.06 996 ALA A CA 1
ATOM 7245 C C . ALA A 1 996 ? 33.196 -1.229 -32.736 1.00 90.06 996 ALA A C 1
ATOM 7247 O O . ALA A 1 996 ? 34.285 -1.619 -33.158 1.00 90.06 996 ALA A O 1
ATOM 7248 N N . ALA A 1 997 ? 32.844 -1.362 -31.453 1.00 92.50 997 ALA A N 1
ATOM 7249 C CA . ALA A 1 997 ? 33.696 -1.987 -30.449 1.00 92.50 997 ALA A CA 1
ATOM 7250 C C . ALA A 1 997 ? 33.995 -3.452 -30.794 1.00 92.50 997 ALA A C 1
ATOM 7252 O O . ALA A 1 997 ? 35.152 -3.865 -30.773 1.00 92.50 997 ALA A O 1
ATOM 7253 N N . ARG A 1 998 ? 32.986 -4.232 -31.201 1.00 93.88 998 ARG A N 1
ATOM 7254 C CA . ARG A 1 998 ? 33.173 -5.623 -31.642 1.00 93.88 998 ARG A CA 1
ATOM 7255 C C . ARG A 1 998 ? 34.096 -5.725 -32.857 1.00 93.88 998 ARG A C 1
ATOM 7257 O O . ARG A 1 998 ? 34.953 -6.606 -32.893 1.00 93.88 998 ARG A O 1
ATOM 7264 N N . ALA A 1 999 ? 33.943 -4.832 -33.834 1.00 92.00 999 ALA A N 1
ATOM 7265 C CA . ALA A 1 999 ? 34.824 -4.778 -35.000 1.00 92.00 999 ALA A CA 1
ATOM 7266 C C . ALA A 1 999 ? 36.269 -4.414 -34.609 1.00 92.00 999 ALA A C 1
ATOM 7268 O O . ALA A 1 999 ? 37.210 -5.062 -35.067 1.00 92.00 999 ALA A O 1
ATOM 7269 N N . GLY A 1 1000 ? 36.446 -3.437 -33.713 1.00 91.62 1000 GLY A N 1
ATOM 7270 C CA . GLY A 1 1000 ? 37.752 -3.058 -33.166 1.00 91.62 1000 GLY A CA 1
ATOM 7271 C C . GLY A 1 1000 ? 38.423 -4.195 -32.391 1.00 91.62 1000 GLY A C 1
ATOM 7272 O O . GLY A 1 1000 ? 39.606 -4.463 -32.586 1.00 91.62 1000 GLY A O 1
ATOM 7273 N N . LEU A 1 1001 ? 37.657 -4.933 -31.584 1.00 94.62 1001 LEU A N 1
ATOM 7274 C CA . LEU A 1 1001 ? 38.134 -6.118 -30.870 1.00 94.62 1001 LEU A CA 1
ATOM 7275 C C . LEU A 1 1001 ? 38.571 -7.235 -31.817 1.00 94.62 1001 LEU A C 1
ATOM 7277 O O . LEU A 1 1001 ? 39.593 -7.873 -31.577 1.00 94.62 1001 LEU A O 1
ATOM 7281 N N . ALA A 1 1002 ? 37.829 -7.459 -32.905 1.00 91.69 1002 ALA A N 1
ATOM 7282 C CA . ALA A 1 1002 ? 38.186 -8.469 -33.898 1.00 91.69 1002 ALA A CA 1
ATOM 7283 C C . ALA A 1 1002 ? 39.518 -8.131 -34.582 1.00 91.69 1002 ALA A C 1
ATOM 7285 O O . ALA A 1 1002 ? 40.325 -9.029 -34.824 1.00 91.69 1002 ALA A O 1
ATOM 7286 N N . ALA A 1 1003 ? 39.767 -6.844 -34.840 1.00 91.50 1003 ALA A N 1
ATOM 7287 C CA . ALA A 1 1003 ? 41.034 -6.366 -35.382 1.00 91.50 1003 ALA A CA 1
ATOM 7288 C C . ALA A 1 1003 ? 42.194 -6.470 -34.372 1.00 91.50 1003 ALA A C 1
ATOM 7290 O O . ALA A 1 1003 ? 43.306 -6.805 -34.769 1.00 91.50 1003 ALA A O 1
ATOM 7291 N N . ALA A 1 1004 ? 41.943 -6.209 -33.084 1.00 91.69 1004 ALA A N 1
ATOM 7292 C CA . ALA A 1 1004 ? 42.974 -6.206 -32.044 1.00 91.69 1004 ALA A CA 1
ATOM 7293 C C . ALA A 1 1004 ? 43.367 -7.610 -31.546 1.00 91.69 1004 ALA A C 1
ATOM 7295 O O . ALA A 1 1004 ? 44.539 -7.861 -31.279 1.00 91.69 1004 ALA A O 1
ATOM 7296 N N . LEU A 1 1005 ? 42.400 -8.524 -31.406 1.00 93.50 1005 LEU A N 1
ATOM 7297 C CA . LEU A 1 1005 ? 42.597 -9.835 -30.767 1.00 93.50 1005 LEU A CA 1
ATOM 7298 C C . LEU A 1 1005 ? 42.608 -11.007 -31.758 1.00 93.50 1005 LEU A C 1
ATOM 7300 O O . LEU A 1 1005 ? 43.089 -12.089 -31.425 1.00 93.50 1005 LEU A O 1
ATOM 7304 N N . GLY A 1 1006 ? 42.072 -10.817 -32.966 1.00 92.06 1006 GLY A N 1
ATOM 7305 C CA . GLY A 1 1006 ? 41.792 -11.907 -33.899 1.00 92.06 1006 GLY A CA 1
ATOM 7306 C C . GLY A 1 1006 ? 40.525 -12.697 -33.535 1.00 92.06 1006 GLY A C 1
ATOM 7307 O O . GLY A 1 1006 ? 40.055 -12.694 -32.396 1.00 92.06 1006 GLY A O 1
ATOM 7308 N N . ALA A 1 1007 ? 39.947 -13.379 -34.528 1.00 89.44 1007 ALA A N 1
ATOM 7309 C CA . ALA A 1 1007 ? 38.615 -13.983 -34.422 1.00 89.44 1007 ALA A CA 1
ATOM 7310 C C . ALA A 1 1007 ? 38.509 -15.091 -33.356 1.00 89.44 1007 ALA A C 1
ATOM 7312 O O . ALA A 1 1007 ? 37.535 -15.116 -32.607 1.00 89.44 1007 ALA A O 1
ATOM 7313 N N . GLU A 1 1008 ? 39.506 -15.977 -33.256 1.00 89.31 1008 GLU A N 1
ATOM 7314 C CA . GLU A 1 1008 ? 39.488 -17.098 -32.301 1.00 89.31 1008 GLU A CA 1
ATOM 7315 C C . GLU A 1 1008 ? 39.593 -16.625 -30.847 1.00 89.31 1008 GLU A C 1
ATOM 7317 O O . GLU A 1 1008 ? 38.828 -17.064 -29.987 1.00 89.31 1008 GLU A O 1
ATOM 7322 N N . ARG A 1 1009 ? 40.506 -15.687 -30.564 1.00 92.75 1009 ARG A N 1
ATOM 7323 C CA . ARG A 1 1009 ? 40.691 -15.141 -29.213 1.00 92.75 1009 ARG A CA 1
ATOM 7324 C C . ARG A 1 1009 ? 39.491 -14.303 -28.780 1.00 92.75 1009 ARG A C 1
ATOM 7326 O O . ARG A 1 1009 ? 39.081 -14.405 -27.627 1.00 92.75 1009 ARG A O 1
ATOM 7333 N N . LEU A 1 1010 ? 38.917 -13.518 -29.695 1.00 93.50 1010 LEU A N 1
ATOM 7334 C CA . LEU A 1 1010 ? 37.695 -12.763 -29.434 1.00 93.50 1010 LEU A CA 1
ATOM 7335 C C . LEU A 1 1010 ? 36.524 -13.692 -29.094 1.00 93.50 1010 LEU A C 1
ATOM 7337 O O . LEU A 1 1010 ? 35.833 -13.436 -28.115 1.00 93.50 1010 LEU A O 1
ATOM 7341 N N . ALA A 1 1011 ? 36.315 -14.769 -29.858 1.00 91.56 1011 ALA A N 1
ATOM 7342 C CA . ALA A 1 1011 ? 35.245 -15.730 -29.582 1.00 91.56 1011 ALA A CA 1
ATOM 7343 C C . ALA A 1 1011 ? 35.382 -16.348 -28.180 1.00 91.56 1011 ALA A C 1
ATOM 7345 O O . ALA A 1 1011 ? 34.433 -16.308 -27.406 1.00 91.56 1011 ALA A O 1
ATOM 7346 N N . ALA A 1 1012 ? 36.587 -16.798 -27.810 1.00 92.75 1012 ALA A N 1
ATOM 7347 C CA . ALA A 1 1012 ? 36.838 -17.381 -26.490 1.00 92.75 1012 ALA A CA 1
ATOM 7348 C C . ALA A 1 1012 ? 36.568 -16.406 -25.327 1.00 92.75 1012 ALA A C 1
ATOM 7350 O O . ALA A 1 1012 ? 36.079 -16.818 -24.278 1.00 92.75 1012 ALA A O 1
ATOM 7351 N N . LEU A 1 1013 ? 36.890 -15.118 -25.493 1.00 93.25 1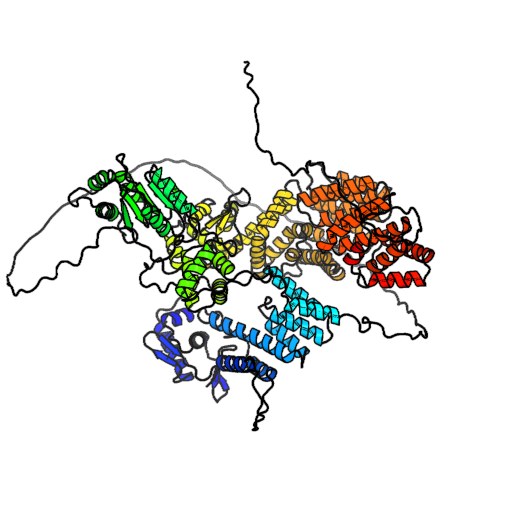013 LEU A N 1
ATOM 7352 C CA . LEU A 1 1013 ? 36.651 -14.097 -24.467 1.00 93.25 1013 LEU A CA 1
ATOM 7353 C C . LEU A 1 1013 ? 35.180 -13.664 -24.399 1.00 93.25 1013 LEU A C 1
ATOM 7355 O O . LEU A 1 1013 ? 34.686 -13.406 -23.307 1.00 93.25 1013 LEU A O 1
ATOM 7359 N N . LEU A 1 1014 ? 34.471 -13.614 -25.532 1.00 92.56 1014 LEU A N 1
ATOM 7360 C CA . LEU A 1 1014 ? 33.025 -13.370 -25.543 1.00 92.56 1014 LEU A CA 1
ATOM 7361 C C . LEU A 1 1014 ? 32.274 -14.497 -24.825 1.00 92.56 1014 LEU A C 1
ATOM 7363 O O . LEU A 1 1014 ? 31.408 -14.205 -24.006 1.00 92.56 1014 LEU A O 1
ATOM 7367 N N . ASP A 1 1015 ? 32.642 -15.755 -25.084 1.00 89.88 1015 ASP A N 1
ATOM 7368 C CA . ASP A 1 1015 ? 32.047 -16.919 -24.419 1.00 89.88 1015 ASP A CA 1
ATOM 7369 C C . ASP A 1 1015 ? 32.342 -16.902 -22.911 1.00 89.88 1015 ASP A C 1
ATOM 7371 O O . ASP A 1 1015 ? 31.426 -17.016 -22.102 1.00 89.88 1015 ASP A O 1
ATOM 7375 N N . ALA A 1 1016 ? 33.599 -16.656 -22.520 1.00 88.06 1016 ALA A N 1
ATOM 7376 C CA . ALA A 1 1016 ? 33.983 -16.558 -21.110 1.00 88.06 1016 ALA A CA 1
ATOM 7377 C C . ALA A 1 1016 ? 33.295 -15.398 -20.371 1.00 88.06 1016 ALA A C 1
ATOM 7379 O O . ALA A 1 1016 ? 33.050 -15.492 -19.172 1.00 88.06 1016 ALA A O 1
ATOM 7380 N N . GLY A 1 1017 ? 33.005 -14.299 -21.070 1.00 85.56 1017 GLY A N 1
ATOM 7381 C CA . GLY A 1 1017 ? 32.253 -13.172 -20.528 1.00 85.56 1017 GLY A CA 1
ATOM 7382 C C . GLY A 1 1017 ? 30.751 -13.436 -20.429 1.00 85.56 1017 GLY A C 1
ATOM 7383 O O . GLY A 1 1017 ? 30.114 -12.976 -19.490 1.00 85.56 1017 GLY A O 1
ATOM 7384 N N . ALA A 1 1018 ? 30.173 -14.187 -21.369 1.00 85.06 1018 ALA A N 1
ATOM 7385 C CA . ALA A 1 1018 ? 28.749 -14.528 -21.368 1.00 85.06 1018 ALA A CA 1
ATOM 7386 C C . ALA A 1 1018 ? 28.341 -15.430 -20.186 1.00 85.06 1018 ALA A C 1
ATOM 7388 O O . ALA A 1 1018 ? 27.170 -15.449 -19.808 1.00 85.06 1018 ALA A O 1
ATOM 7389 N N . ASP A 1 1019 ? 29.301 -16.139 -19.585 1.00 79.44 1019 ASP A N 1
ATOM 7390 C CA . ASP A 1 1019 ? 29.109 -16.929 -18.364 1.00 79.44 1019 ASP A CA 1
ATOM 7391 C C . ASP A 1 1019 ? 29.013 -16.070 -17.083 1.00 79.44 1019 ASP A C 1
ATOM 7393 O O . ASP A 1 1019 ? 28.652 -16.584 -16.016 1.00 79.44 1019 ASP A O 1
ATOM 7397 N N . ASP A 1 1020 ? 29.305 -14.769 -17.170 1.00 75.62 1020 ASP A N 1
ATOM 7398 C CA . ASP A 1 1020 ? 29.258 -13.845 -16.040 1.00 75.62 1020 ASP A CA 1
ATOM 7399 C C . ASP A 1 1020 ? 27.859 -13.280 -15.835 1.00 75.62 1020 ASP A C 1
ATOM 7401 O O . ASP A 1 1020 ? 27.211 -12.794 -16.763 1.00 75.62 1020 ASP A O 1
ATOM 7405 N N . ASP A 1 1021 ? 27.420 -13.213 -14.577 1.00 78.50 1021 ASP A N 1
ATOM 7406 C CA . ASP A 1 1021 ? 26.358 -12.273 -14.249 1.00 78.50 1021 ASP A CA 1
ATOM 7407 C C . ASP A 1 1021 ? 26.889 -10.824 -14.272 1.00 78.50 1021 ASP A C 1
ATOM 7409 O O . ASP A 1 1021 ? 28.084 -10.550 -14.126 1.00 78.50 1021 ASP A O 1
ATOM 7413 N N . LEU A 1 1022 ? 25.984 -9.861 -14.467 1.00 79.94 1022 LEU A N 1
ATOM 7414 C CA . LEU A 1 1022 ? 26.357 -8.451 -14.606 1.00 79.94 1022 LEU A CA 1
ATOM 7415 C C . LEU A 1 1022 ? 27.070 -7.888 -13.362 1.00 79.94 1022 LEU A C 1
ATOM 7417 O O . LEU A 1 1022 ? 27.818 -6.927 -13.497 1.00 79.94 1022 LEU A O 1
ATOM 7421 N N . ALA A 1 1023 ? 26.860 -8.450 -12.167 1.00 79.31 1023 ALA A N 1
ATOM 7422 C CA . ALA A 1 1023 ? 27.550 -8.001 -10.957 1.00 79.31 1023 ALA A CA 1
ATOM 7423 C C . ALA A 1 1023 ? 28.992 -8.533 -10.920 1.00 79.31 1023 ALA A C 1
ATOM 7425 O O . ALA A 1 1023 ? 29.925 -7.772 -10.671 1.00 79.31 1023 ALA A O 1
ATOM 7426 N N . ALA A 1 1024 ? 29.192 -9.800 -11.282 1.00 80.62 1024 ALA A N 1
ATOM 7427 C CA . ALA A 1 1024 ? 30.507 -10.405 -11.439 1.00 80.62 1024 ALA A CA 1
ATOM 7428 C C . ALA A 1 1024 ? 31.338 -9.694 -12.520 1.00 80.62 1024 ALA A C 1
ATOM 7430 O O . ALA A 1 1024 ? 32.542 -9.503 -12.341 1.00 80.62 1024 ALA A O 1
ATOM 7431 N N . ALA A 1 1025 ? 30.701 -9.245 -13.606 1.00 83.31 1025 ALA A N 1
ATOM 7432 C CA . ALA A 1 1025 ? 31.353 -8.441 -14.638 1.00 83.31 1025 ALA A CA 1
ATOM 7433 C C . ALA A 1 1025 ? 31.860 -7.087 -14.095 1.00 83.31 1025 ALA A C 1
ATOM 7435 O O . ALA A 1 1025 ? 32.928 -6.626 -14.494 1.00 83.31 1025 ALA A O 1
ATOM 7436 N N . VAL A 1 1026 ? 31.144 -6.463 -13.151 1.00 81.81 1026 VAL A N 1
ATOM 7437 C CA . VAL A 1 1026 ? 31.566 -5.208 -12.491 1.00 81.81 1026 VAL A CA 1
ATOM 7438 C C . VAL A 1 1026 ? 32.766 -5.439 -11.578 1.00 81.81 1026 VAL A C 1
ATOM 7440 O O . VAL A 1 1026 ? 33.702 -4.638 -11.579 1.00 81.81 1026 VAL A O 1
ATOM 7443 N N . ASP A 1 1027 ? 32.743 -6.524 -10.802 1.00 81.00 1027 ASP A N 1
ATOM 7444 C CA . ASP A 1 1027 ? 33.784 -6.843 -9.819 1.00 81.00 1027 ASP A CA 1
ATOM 7445 C C . ASP A 1 1027 ? 35.120 -7.224 -10.471 1.00 81.00 1027 ASP A C 1
ATOM 7447 O O . ASP A 1 1027 ? 36.185 -6.992 -9.893 1.00 81.00 1027 ASP A O 1
ATOM 7451 N N . ARG A 1 1028 ? 35.087 -7.764 -11.695 1.00 78.50 1028 ARG A N 1
ATOM 7452 C CA . ARG A 1 1028 ? 36.294 -8.051 -12.489 1.00 78.50 1028 ARG A CA 1
ATOM 7453 C C . ARG A 1 1028 ? 36.980 -6.799 -13.015 1.00 78.50 1028 ARG A C 1
ATOM 7455 O O . ARG A 1 1028 ? 38.187 -6.826 -13.253 1.00 78.50 1028 ARG A O 1
ATOM 7462 N N . LEU A 1 1029 ? 36.235 -5.712 -13.207 1.00 78.81 1029 LEU A N 1
ATOM 7463 C CA . LEU A 1 1029 ? 36.790 -4.476 -13.738 1.00 78.81 1029 LEU A CA 1
ATOM 7464 C C . LEU A 1 1029 ? 37.519 -3.706 -12.626 1.00 78.81 1029 LEU A C 1
ATOM 7466 O O . LEU A 1 1029 ? 36.957 -3.479 -11.546 1.00 78.81 1029 LEU A O 1
ATOM 7470 N N . PRO A 1 1030 ? 38.771 -3.271 -12.861 1.00 67.88 1030 PRO A N 1
ATOM 7471 C CA . PRO A 1 1030 ? 39.580 -2.633 -11.832 1.00 67.88 1030 PRO A CA 1
ATOM 7472 C C . PRO A 1 1030 ? 38.913 -1.358 -11.294 1.00 67.88 1030 PRO A C 1
ATOM 7474 O O . PRO A 1 1030 ? 38.271 -0.599 -12.018 1.00 67.88 1030 PRO A O 1
ATOM 7477 N N . ALA A 1 1031 ? 39.073 -1.099 -9.993 1.00 57.34 1031 ALA A N 1
ATOM 7478 C CA . ALA A 1 1031 ? 38.490 0.073 -9.330 1.00 57.34 1031 ALA A CA 1
ATOM 7479 C C . ALA A 1 1031 ? 39.129 1.412 -9.735 1.00 57.34 1031 ALA A C 1
ATOM 7481 O O . ALA A 1 1031 ? 38.546 2.458 -9.468 1.00 57.34 1031 ALA A O 1
ATOM 7482 N N . ARG A 1 1032 ? 40.312 1.375 -10.359 1.00 58.19 1032 ARG A N 1
ATOM 7483 C CA . ARG A 1 1032 ? 41.033 2.537 -10.885 1.00 58.19 1032 ARG A CA 1
ATOM 7484 C C . ARG A 1 1032 ? 41.558 2.228 -12.279 1.00 58.19 1032 ARG A C 1
ATOM 7486 O O . ARG A 1 1032 ? 42.096 1.139 -12.501 1.00 58.19 1032 ARG A O 1
ATOM 7493 N N . ALA A 1 1033 ? 41.462 3.196 -13.180 1.00 55.16 1033 ALA A N 1
ATOM 7494 C CA . ALA A 1 1033 ? 42.099 3.161 -14.485 1.00 55.16 1033 ALA A CA 1
ATOM 7495 C C . ALA A 1 1033 ? 43.603 3.421 -14.296 1.00 55.16 1033 ALA A C 1
ATOM 7497 O O . ALA A 1 1033 ? 44.104 4.522 -14.504 1.00 55.16 1033 ALA A O 1
ATOM 7498 N N . ALA A 1 1034 ? 44.347 2.420 -13.818 1.00 48.25 1034 ALA A N 1
ATOM 7499 C CA . ALA A 1 1034 ? 45.799 2.532 -13.746 1.00 48.25 1034 ALA A CA 1
ATOM 7500 C C . ALA A 1 1034 ? 46.353 2.697 -15.171 1.00 48.25 1034 ALA A C 1
ATOM 7502 O O . ALA A 1 1034 ? 46.214 1.800 -16.004 1.00 48.25 1034 ALA A O 1
ATOM 7503 N N . GLY A 1 1035 ? 46.956 3.859 -15.436 1.00 42.00 1035 GLY A N 1
ATOM 7504 C CA . GLY A 1 1035 ? 47.636 4.156 -16.690 1.00 42.00 1035 GLY A CA 1
ATOM 7505 C C . GLY A 1 1035 ? 48.753 3.151 -16.956 1.00 42.00 1035 GLY A C 1
ATOM 7506 O O . GLY A 1 1035 ? 49.571 2.861 -16.081 1.00 42.00 1035 GLY A O 1
ATOM 7507 N N . GLY A 1 1036 ? 48.780 2.614 -18.173 1.00 37.06 1036 GLY A N 1
ATOM 7508 C CA . GLY A 1 1036 ? 49.877 1.787 -18.648 1.00 37.06 1036 GLY A CA 1
ATOM 7509 C C . GLY A 1 1036 ? 51.181 2.585 -18.678 1.00 37.06 1036 GLY A C 1
ATOM 7510 O O . GLY A 1 1036 ? 51.337 3.511 -19.468 1.00 37.06 1036 GLY A O 1
ATOM 7511 N N . GLY A 1 1037 ? 52.127 2.197 -17.828 1.00 30.14 1037 GLY A N 1
ATOM 7512 C CA . GLY A 1 1037 ? 53.541 2.544 -17.917 1.00 30.14 1037 GLY A CA 1
ATOM 7513 C C . GLY A 1 1037 ? 54.343 1.296 -17.565 1.00 30.14 1037 GLY A C 1
ATOM 7514 O O . GLY A 1 1037 ? 54.240 0.799 -16.449 1.00 30.14 1037 GLY A O 1
ATOM 7515 N N . GLY A 1 1038 ? 55.042 0.737 -18.553 1.00 30.75 1038 GLY A N 1
ATOM 7516 C CA . GLY A 1 1038 ? 55.590 -0.619 -18.530 1.00 30.75 1038 GLY A CA 1
ATOM 7517 C C . GLY A 1 1038 ? 56.697 -0.910 -17.511 1.00 30.75 1038 GLY A C 1
ATOM 7518 O O . GLY A 1 1038 ? 57.295 -0.021 -16.912 1.00 30.75 1038 GLY A O 1
ATOM 7519 N N . GLY A 1 1039 ? 57.009 -2.202 -17.388 1.00 27.92 1039 GLY A N 1
ATOM 7520 C CA . GLY A 1 1039 ? 58.185 -2.682 -16.668 1.00 27.92 1039 GLY A CA 1
ATOM 7521 C C . GLY A 1 1039 ? 58.098 -4.160 -16.311 1.00 27.92 1039 GLY A C 1
ATOM 7522 O O . GLY A 1 1039 ? 57.667 -4.515 -15.222 1.00 27.92 1039 GLY A O 1
ATOM 7523 N N . ALA A 1 1040 ? 58.541 -5.022 -17.225 1.00 36.00 1040 ALA A N 1
ATOM 7524 C CA . ALA A 1 1040 ? 58.920 -6.389 -16.902 1.00 36.00 1040 ALA A CA 1
ATOM 7525 C C . ALA A 1 1040 ? 60.059 -6.389 -15.865 1.00 36.00 1040 ALA A C 1
ATOM 7527 O O . ALA A 1 1040 ? 61.090 -5.764 -16.106 1.00 36.00 1040 ALA A O 1
ATOM 7528 N N . ALA A 1 1041 ? 59.915 -7.124 -14.761 1.00 28.20 1041 ALA A N 1
ATOM 7529 C CA . ALA A 1 1041 ? 61.051 -7.641 -14.000 1.00 28.20 1041 ALA A CA 1
ATOM 7530 C C . ALA A 1 1041 ? 60.634 -8.836 -13.138 1.00 28.20 1041 ALA A C 1
ATOM 7532 O O . ALA A 1 1041 ? 59.615 -8.830 -12.452 1.00 28.20 1041 ALA A O 1
ATOM 7533 N N . ALA A 1 1042 ? 61.453 -9.872 -13.247 1.00 29.56 1042 ALA A N 1
ATOM 7534 C CA . ALA A 1 1042 ? 61.293 -11.199 -12.701 1.00 29.56 1042 ALA A CA 1
ATOM 7535 C C . ALA A 1 1042 ? 61.551 -11.290 -11.187 1.00 29.56 1042 ALA A C 1
ATOM 7537 O O . ALA A 1 1042 ? 62.082 -10.386 -10.548 1.00 29.56 1042 ALA A O 1
ATOM 7538 N N . ALA A 1 1043 ? 61.195 -12.462 -10.668 1.00 33.88 1043 ALA A N 1
ATOM 7539 C CA . ALA A 1 1043 ? 61.521 -13.013 -9.363 1.00 33.88 1043 ALA A CA 1
ATOM 7540 C C . ALA A 1 1043 ? 62.931 -12.693 -8.836 1.00 33.88 1043 ALA A C 1
ATOM 7542 O O . ALA A 1 1043 ? 63.905 -12.907 -9.545 1.00 33.88 1043 ALA A O 1
ATOM 7543 N N . THR A 1 1044 ? 63.018 -12.386 -7.537 1.00 29.52 1044 THR A N 1
ATOM 7544 C CA . THR A 1 1044 ? 63.968 -12.997 -6.585 1.00 29.52 1044 THR A CA 1
ATOM 7545 C C . THR A 1 1044 ? 63.496 -12.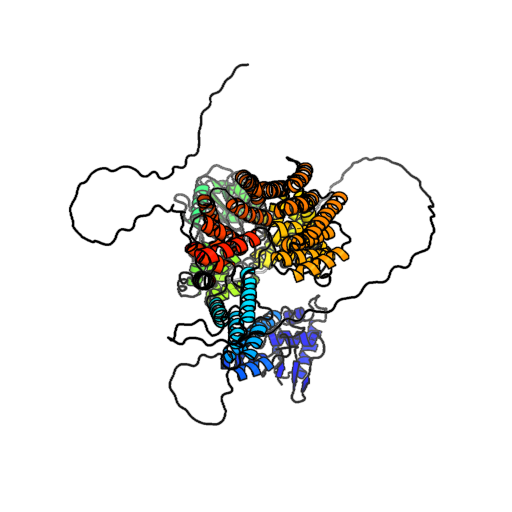711 -5.160 1.00 29.52 1044 THR A C 1
ATOM 7547 O O . THR A 1 1044 ? 63.233 -11.563 -4.811 1.00 29.52 1044 THR A O 1
ATOM 7550 N N . GLY A 1 1045 ? 63.381 -13.754 -4.338 1.00 28.12 1045 GLY A N 1
ATOM 7551 C CA . GLY A 1 1045 ? 63.162 -13.613 -2.902 1.00 28.12 1045 GLY A CA 1
ATOM 7552 C C . GLY A 1 1045 ? 64.459 -13.351 -2.142 1.00 28.12 1045 GLY A C 1
ATOM 7553 O O . GLY A 1 1045 ? 65.524 -13.713 -2.621 1.00 28.12 1045 GLY A O 1
ATOM 7554 N N . THR A 1 1046 ? 64.339 -12.800 -0.933 1.00 26.50 1046 THR A N 1
ATOM 7555 C CA . THR A 1 1046 ? 65.143 -13.186 0.241 1.00 26.50 1046 THR A CA 1
ATOM 7556 C C . THR A 1 1046 ? 64.559 -12.552 1.500 1.00 26.50 1046 THR A C 1
ATOM 7558 O O . THR A 1 1046 ? 64.201 -11.378 1.516 1.00 26.50 1046 THR A O 1
ATOM 7561 N N . ALA A 1 1047 ? 64.472 -13.359 2.553 1.00 29.95 1047 ALA A N 1
ATOM 7562 C CA . ALA A 1 1047 ? 64.187 -12.951 3.918 1.00 29.95 1047 ALA A CA 1
ATOM 7563 C C . ALA A 1 1047 ? 65.438 -12.359 4.592 1.00 29.95 1047 ALA A C 1
ATOM 7565 O O . ALA A 1 1047 ? 66.527 -12.871 4.349 1.00 29.95 1047 ALA A O 1
ATOM 7566 N N . ALA A 1 1048 ? 65.267 -11.373 5.485 1.00 26.92 1048 ALA A N 1
ATOM 7567 C CA . ALA A 1 1048 ? 66.047 -11.207 6.724 1.00 26.92 1048 ALA A CA 1
ATOM 7568 C C . ALA A 1 1048 ? 65.548 -10.009 7.571 1.00 26.92 1048 ALA A C 1
ATOM 7570 O O . ALA A 1 1048 ? 65.703 -8.853 7.201 1.00 26.92 1048 ALA A O 1
ATOM 7571 N N . THR A 1 1049 ? 64.930 -10.343 8.707 1.00 27.81 1049 THR A N 1
ATOM 7572 C CA . THR A 1 1049 ? 65.128 -9.817 10.080 1.00 27.81 1049 THR A CA 1
ATOM 7573 C C . THR A 1 1049 ? 65.880 -8.495 10.336 1.00 27.81 1049 THR A C 1
ATOM 7575 O O . THR A 1 1049 ? 67.030 -8.363 9.928 1.00 27.81 1049 THR A O 1
ATOM 7578 N N . GLY A 1 1050 ? 65.342 -7.658 11.247 1.00 26.00 1050 GLY A N 1
ATOM 7579 C CA . GLY A 1 1050 ? 66.177 -6.832 12.144 1.00 26.00 1050 GLY A CA 1
ATOM 7580 C C . GLY A 1 1050 ? 65.571 -5.557 12.765 1.00 26.00 1050 GLY A C 1
ATOM 7581 O O . GLY A 1 1050 ? 65.730 -4.488 12.204 1.00 26.00 1050 GLY A O 1
ATOM 7582 N N . ALA A 1 1051 ? 64.971 -5.702 13.955 1.00 27.00 1051 ALA A N 1
ATOM 7583 C CA . ALA A 1 1051 ? 65.023 -4.827 15.149 1.00 27.00 1051 ALA A CA 1
ATOM 7584 C C . ALA A 1 1051 ? 64.721 -3.295 15.120 1.00 27.00 1051 ALA A C 1
ATOM 7586 O O . ALA A 1 1051 ? 65.487 -2.496 14.602 1.00 27.00 1051 ALA A O 1
ATOM 7587 N N . ALA A 1 1052 ? 63.674 -2.947 15.889 1.00 27.34 1052 ALA A N 1
ATOM 7588 C CA . ALA A 1 1052 ? 63.580 -1.958 16.986 1.00 27.34 1052 ALA A CA 1
ATOM 7589 C C . ALA A 1 1052 ? 63.980 -0.472 16.803 1.00 27.34 1052 ALA A C 1
ATOM 7591 O O . ALA A 1 1052 ? 65.126 -0.137 16.526 1.00 27.34 1052 ALA A O 1
ATOM 7592 N N . GLY A 1 1053 ? 63.039 0.408 17.176 1.00 25.30 1053 GLY A N 1
ATOM 7593 C CA . GLY A 1 1053 ? 63.264 1.814 17.527 1.00 25.30 1053 GLY A CA 1
ATOM 7594 C C . GLY A 1 1053 ? 61.944 2.545 17.801 1.00 25.30 1053 GLY A C 1
ATOM 7595 O O . GLY A 1 1053 ? 61.207 2.848 16.870 1.00 25.30 1053 GLY A O 1
ATOM 7596 N N . GLU A 1 1054 ? 61.635 2.759 19.079 1.00 28.44 1054 GLU A N 1
ATOM 7597 C CA . GLU A 1 1054 ? 60.509 3.546 19.598 1.00 28.44 1054 GLU A CA 1
ATOM 7598 C C . GLU A 1 1054 ? 60.666 5.045 19.274 1.00 28.44 1054 GLU A C 1
ATOM 7600 O O . GLU A 1 1054 ? 61.773 5.564 19.364 1.00 28.44 1054 GLU A O 1
ATOM 7605 N N . ASP A 1 1055 ? 59.571 5.719 18.897 1.00 27.44 1055 ASP A N 1
ATOM 7606 C CA . ASP A 1 1055 ? 59.086 6.993 19.473 1.00 27.44 1055 ASP A CA 1
ATOM 7607 C C . ASP A 1 1055 ? 58.071 7.689 18.545 1.00 27.44 1055 ASP A C 1
ATOM 7609 O O . ASP A 1 1055 ? 58.267 7.788 17.335 1.00 27.44 1055 ASP A O 1
ATOM 7613 N N . GLY A 1 1056 ? 56.995 8.234 19.130 1.00 26.20 1056 GLY A N 1
ATOM 7614 C CA . GLY A 1 1056 ? 56.177 9.273 18.485 1.00 26.20 1056 GLY A CA 1
ATOM 7615 C C . GLY A 1 1056 ? 54.672 9.008 18.414 1.00 26.20 1056 GLY A C 1
ATOM 7616 O O . GLY A 1 1056 ? 54.120 8.728 17.354 1.00 26.20 1056 GLY A O 1
ATOM 7617 N N . ALA A 1 1057 ? 53.983 9.171 19.541 1.00 27.81 1057 ALA A N 1
ATOM 7618 C CA . ALA A 1 1057 ? 52.532 9.305 19.602 1.00 27.81 1057 ALA A CA 1
ATOM 7619 C C . ALA A 1 1057 ? 52.052 10.637 18.983 1.00 27.81 1057 ALA A C 1
ATOM 7621 O O . ALA A 1 1057 ? 52.549 11.681 19.393 1.00 27.81 1057 ALA A O 1
ATOM 7622 N N . ALA A 1 1058 ? 51.042 10.618 18.095 1.00 28.28 1058 ALA A N 1
ATOM 7623 C CA . ALA A 1 1058 ? 50.000 11.661 17.994 1.00 28.28 1058 ALA A CA 1
ATOM 7624 C C . ALA A 1 1058 ? 48.891 11.353 16.953 1.00 28.28 1058 ALA A C 1
ATOM 7626 O O . ALA A 1 1058 ? 49.129 11.312 15.753 1.00 28.28 1058 ALA A O 1
ATOM 7627 N N . ALA A 1 1059 ? 47.661 11.260 17.473 1.00 28.47 1059 ALA A N 1
ATOM 7628 C CA . ALA A 1 1059 ? 46.403 11.833 16.967 1.00 28.47 1059 ALA A CA 1
ATOM 7629 C C . ALA A 1 1059 ? 45.815 11.426 15.591 1.00 28.47 1059 ALA A C 1
ATOM 7631 O O . ALA A 1 1059 ? 46.120 11.995 14.548 1.00 28.47 1059 ALA A O 1
ATOM 7632 N N . ALA A 1 1060 ? 44.775 10.586 15.657 1.00 28.55 1060 ALA A N 1
ATOM 7633 C CA . ALA A 1 1060 ? 43.662 10.545 14.704 1.00 28.55 1060 ALA A CA 1
ATOM 7634 C C . ALA A 1 1060 ? 42.516 11.471 15.178 1.00 28.55 1060 ALA A C 1
ATOM 7636 O O . ALA A 1 1060 ? 42.226 11.474 16.380 1.00 28.55 1060 ALA A O 1
ATOM 7637 N N . PRO A 1 1061 ? 41.802 12.205 14.301 1.00 30.83 1061 PRO A N 1
ATOM 7638 C CA . PRO A 1 1061 ? 40.611 12.939 14.705 1.00 30.83 1061 PRO A CA 1
ATOM 7639 C C . PRO A 1 1061 ? 39.341 12.103 14.480 1.00 30.83 1061 PRO A C 1
ATOM 7641 O O . PRO A 1 1061 ? 39.058 11.629 13.380 1.00 30.83 1061 PRO A O 1
ATOM 7644 N N . ARG A 1 1062 ? 38.544 11.961 15.544 1.00 29.06 1062 ARG A N 1
ATOM 7645 C CA . ARG A 1 1062 ? 37.115 11.611 15.494 1.00 29.06 1062 ARG A CA 1
ATOM 7646 C C . ARG A 1 1062 ? 36.265 12.893 15.596 1.00 29.06 1062 ARG A C 1
ATOM 7648 O O . ARG A 1 1062 ? 36.744 13.887 16.139 1.00 29.06 1062 ARG A O 1
ATOM 7655 N N . PRO A 1 1063 ? 35.017 12.879 15.094 1.00 31.47 1063 PRO A N 1
ATOM 7656 C CA . PRO A 1 1063 ? 34.212 14.074 14.855 1.00 31.47 1063 PRO A CA 1
ATOM 7657 C C . PRO A 1 1063 ? 33.511 14.561 16.131 1.00 31.47 1063 PRO A C 1
ATOM 7659 O O . PRO A 1 1063 ? 32.981 13.758 16.902 1.00 31.47 1063 PRO A O 1
ATOM 7662 N N . ALA A 1 1064 ? 33.464 15.879 16.336 1.00 27.09 1064 ALA A N 1
ATOM 7663 C CA . ALA A 1 1064 ? 32.766 16.502 17.456 1.00 27.09 1064 ALA A CA 1
ATOM 7664 C C . ALA A 1 1064 ? 31.480 17.207 16.997 1.00 27.09 1064 ALA A C 1
ATOM 7666 O O . ALA A 1 1064 ? 31.492 18.081 16.132 1.00 27.09 1064 ALA A O 1
ATOM 7667 N N . ARG A 1 1065 ? 30.374 16.818 17.641 1.00 32.38 1065 ARG A N 1
ATOM 7668 C CA . ARG A 1 1065 ? 29.112 17.561 17.753 1.00 32.38 1065 ARG A CA 1
ATOM 7669 C C . ARG A 1 1065 ? 29.358 18.943 18.371 1.00 32.38 1065 ARG A C 1
ATOM 7671 O O . ARG A 1 1065 ? 30.093 19.033 19.350 1.00 32.38 1065 ARG A O 1
ATOM 7678 N N . ALA A 1 1066 ? 28.628 19.963 17.924 1.00 29.05 1066 ALA A N 1
ATOM 7679 C CA . ALA A 1 1066 ? 28.423 21.184 18.701 1.00 29.05 1066 ALA A CA 1
ATOM 7680 C C . ALA A 1 1066 ? 27.010 21.745 18.485 1.00 29.05 1066 ALA A C 1
ATOM 7682 O O . ALA A 1 1066 ? 26.551 21.895 17.355 1.00 29.05 1066 ALA A O 1
ATOM 7683 N N . ALA A 1 1067 ? 26.344 22.055 19.596 1.00 29.94 1067 ALA A N 1
ATOM 7684 C CA . ALA A 1 1067 ? 25.107 22.814 19.680 1.00 29.94 1067 ALA A CA 1
ATOM 7685 C C . ALA A 1 1067 ? 25.298 23.981 20.668 1.00 29.94 1067 ALA A C 1
ATOM 7687 O O . ALA A 1 1067 ? 26.015 23.826 21.654 1.00 29.94 1067 ALA A O 1
ATOM 7688 N N . ALA A 1 1068 ? 24.563 25.069 20.400 1.00 30.47 1068 ALA A N 1
ATOM 7689 C CA . ALA A 1 1068 ? 24.221 26.229 21.245 1.00 30.47 1068 ALA A CA 1
ATOM 7690 C C . ALA A 1 1068 ? 25.255 27.378 21.426 1.00 30.47 1068 ALA A C 1
ATOM 7692 O O . ALA A 1 1068 ? 26.354 27.184 21.932 1.00 30.47 1068 ALA A O 1
ATOM 7693 N N . GLY A 1 1069 ? 24.839 28.599 21.023 1.00 27.11 1069 GLY A N 1
ATOM 7694 C CA . GLY A 1 1069 ? 25.514 29.908 21.222 1.00 27.11 1069 GLY A CA 1
ATOM 7695 C C . GLY A 1 1069 ? 25.155 30.578 22.564 1.00 27.11 1069 GLY A C 1
ATOM 7696 O O . GLY A 1 1069 ? 24.920 29.839 23.517 1.00 27.11 1069 GLY A O 1
ATOM 7697 N N . PRO A 1 1070 ? 24.981 31.921 22.693 1.00 47.03 1070 PRO A N 1
ATOM 7698 C CA . PRO A 1 1070 ? 25.398 33.100 21.899 1.00 47.03 1070 PRO A CA 1
ATOM 7699 C C . PRO A 1 1070 ? 26.296 34.069 22.749 1.00 47.03 1070 PRO A C 1
ATOM 7701 O O . PRO A 1 1070 ? 26.709 33.672 23.839 1.00 47.03 1070 PRO A O 1
ATOM 7704 N N . PRO A 1 1071 ? 26.639 35.318 22.322 1.00 39.19 1071 PRO A N 1
ATOM 7705 C CA . PRO A 1 1071 ? 25.769 36.483 22.615 1.00 39.19 1071 PRO A CA 1
ATOM 7706 C C . PRO A 1 1071 ? 25.859 37.678 21.622 1.00 39.19 1071 PRO A C 1
ATOM 7708 O O . PRO A 1 1071 ? 26.873 37.906 20.969 1.00 39.19 1071 PRO A O 1
ATOM 7711 N N . GLY A 1 1072 ? 24.820 38.524 21.579 1.00 27.05 1072 GLY A N 1
ATOM 7712 C CA . GLY A 1 1072 ? 24.821 39.812 20.868 1.00 27.05 1072 GLY A CA 1
ATOM 7713 C C . GLY A 1 1072 ? 24.039 40.881 21.636 1.00 27.05 1072 GLY A C 1
ATOM 7714 O O . GLY A 1 1072 ? 22.869 40.693 21.954 1.00 27.05 1072 GLY A O 1
ATOM 7715 N N . ARG A 1 1073 ? 24.725 41.973 21.992 1.00 30.66 1073 ARG A N 1
ATOM 7716 C CA . ARG A 1 1073 ? 24.281 43.073 22.867 1.00 30.66 1073 ARG A CA 1
ATOM 7717 C C . ARG A 1 1073 ? 23.234 44.002 22.234 1.00 30.66 1073 ARG A C 1
ATOM 7719 O O . ARG A 1 1073 ? 23.228 44.237 21.034 1.00 30.66 1073 ARG A O 1
ATOM 7726 N N . GLN A 1 1074 ? 22.445 44.611 23.122 1.00 32.69 1074 GLN A N 1
ATOM 7727 C CA . GLN A 1 1074 ? 21.545 45.749 22.913 1.00 32.69 1074 GLN A CA 1
ATOM 7728 C C . GLN A 1 1074 ? 22.227 46.985 22.294 1.00 32.69 1074 GLN A C 1
ATOM 7730 O O . GLN A 1 1074 ? 23.291 47.407 22.749 1.00 32.69 1074 GLN A O 1
ATOM 7735 N N . THR A 1 1075 ? 21.502 47.677 21.415 1.00 33.38 1075 THR A N 1
ATOM 7736 C CA . THR A 1 1075 ? 21.609 49.126 21.189 1.00 33.38 1075 THR A CA 1
ATOM 7737 C C . THR A 1 1075 ? 20.243 49.772 21.434 1.00 33.38 1075 THR A C 1
ATOM 7739 O O . THR A 1 1075 ? 19.284 49.547 20.706 1.00 33.38 1075 THR A O 1
ATOM 7742 N N . ARG A 1 1076 ? 20.151 50.598 22.485 1.00 42.56 1076 ARG A N 1
ATOM 7743 C CA . ARG A 1 1076 ? 19.118 51.635 22.632 1.00 42.56 1076 ARG A CA 1
ATOM 7744 C C . ARG A 1 1076 ? 19.652 52.920 22.006 1.00 42.56 1076 ARG A C 1
ATOM 7746 O O . ARG A 1 1076 ? 20.704 53.381 22.441 1.00 42.56 1076 ARG A O 1
ATOM 7753 N N . ARG A 1 1077 ? 18.895 53.550 21.107 1.00 33.38 1077 ARG A N 1
ATOM 7754 C CA . ARG A 1 1077 ? 18.820 55.015 20.966 1.00 33.38 1077 ARG A CA 1
ATOM 7755 C C . ARG A 1 1077 ? 17.579 55.392 20.146 1.00 33.38 1077 ARG A C 1
ATOM 7757 O O . ARG A 1 1077 ? 17.580 55.151 18.952 1.00 33.38 1077 ARG A O 1
ATOM 7764 N N . ARG A 1 1078 ? 16.639 56.024 20.863 1.00 32.31 1078 ARG A N 1
ATOM 7765 C CA . ARG A 1 1078 ? 15.511 56.882 20.452 1.00 32.31 1078 ARG A CA 1
ATOM 7766 C C . ARG A 1 1078 ? 14.457 56.331 19.502 1.00 32.31 1078 ARG A C 1
ATOM 7768 O O . ARG A 1 1078 ? 14.808 55.922 18.383 1.00 32.31 1078 ARG A O 1
#